Protein AF-A0A812NT35-F1 (afdb_monomer)

Sequence (828 aa):
MAGSGSASKRADSCLEGASRMCSRHMHGGRFLDLQAGASSSNASVQIDPDKGWINVEGYWIKARGMFWAGPQKIEVEGAHRDFVITNSVRRNLQNISRMLSGGRFPILLEGPTSAGKTSLVKFLAQLTGHEFVRINNHEHTDLQEYVGQYVCDPETGQLVFQEGVLVRAARAGHWVVLDELNLAPSEVLEALNRLLDDNRELYIPDTGATVKPHEEFMVFATQNPAGANYGGRKLLSRAFRNRFTEVFVSELPMEELAVVLHKRCQVPPSYVKVMLAVYQDLQSHRNQSAVFLGKQSFMTVRDLLRWGHRKPSSYLELATEGFTLLAERLRKEEEREVVRKSLEKRCTGVKDLHLDYSKDEVVCTARERVAQKLKAGLQAPGGVGQVVWTPAFCRMVALIGRCIRSGEPALLVGETGGGKTMACQLLSWALVEEDVLDRRLRTLNCHQQTETSDFIGSLRPVRGRDTTFKSICAAACKMQEMLAKFRASRVADSECPEFSKLQGEVRLAAAGKGNPKNLGQALRAAIAGNILGEGDEAEVKRRRREAGTAKGPDALLPMALHLVSLCGDYDRIFEWADGALVEAMRAGGAFLVDEISLAEDSVLERLNSVLEPEHSLLLAEKPLTGADLEVVKARPSFRLFATMNPGGDFGKRELSPALRNRFTEIWVEPIDFSTKEAEDLVATQLSWPLLARPMLDCVSWFNQRVLHPLSIREVLAWAAFVQSTAPAKTVKLPESSFERAVEMYMHGGCMTLVDSLGLGNQLVDTECVALYQKSADETCSMNSGGLSVAQRAILWNLLGQLDRSGLFKDSLQLSCQAISDAVLFGAI

Structure (mmCIF, N/CA/C/O backbone):
data_AF-A0A812NT35-F1
#
_entry.id   AF-A0A812NT35-F1
#
loop_
_atom_site.group_PDB
_atom_site.id
_atom_site.type_symbol
_atom_site.label_atom_id
_atom_site.label_alt_id
_atom_site.label_comp_id
_atom_site.label_asym_id
_atom_site.label_entity_id
_atom_site.label_seq_id
_atom_site.pdbx_PDB_ins_code
_atom_site.Cartn_x
_atom_site.Cartn_y
_atom_site.Cartn_z
_atom_site.occupancy
_atom_site.B_iso_or_equiv
_atom_site.auth_seq_id
_atom_site.auth_comp_id
_atom_site.auth_asym_id
_atom_site.auth_atom_id
_atom_site.pdbx_PDB_model_num
ATOM 1 N N . MET A 1 1 ? -58.257 -21.561 -23.745 1.00 32.00 1 MET A N 1
ATOM 2 C CA . MET A 1 1 ? -57.899 -22.733 -22.919 1.00 32.00 1 MET A CA 1
ATOM 3 C C . MET A 1 1 ? -56.392 -22.714 -22.733 1.00 32.00 1 MET A C 1
ATOM 5 O O . MET A 1 1 ? -55.739 -22.649 -23.758 1.00 32.00 1 MET A O 1
ATOM 9 N N . ALA A 1 2 ? -55.924 -22.681 -21.471 1.00 29.52 2 ALA A N 1
ATOM 10 C CA . ALA A 1 2 ? -54.551 -22.861 -20.941 1.00 29.52 2 ALA A CA 1
ATOM 11 C C . ALA A 1 2 ? -53.370 -22.256 -21.744 1.00 29.52 2 ALA A C 1
ATOM 13 O O . ALA A 1 2 ? -53.186 -22.555 -22.907 1.00 29.52 2 ALA A O 1
ATOM 14 N N . GLY A 1 3 ? -52.447 -21.460 -21.219 1.00 25.16 3 GLY A N 1
ATOM 15 C CA . GLY A 1 3 ? -52.034 -21.126 -19.865 1.00 25.16 3 GLY A CA 1
ATOM 16 C C . GLY A 1 3 ? -50.655 -20.452 -19.993 1.00 25.16 3 GLY A C 1
ATOM 17 O O . GLY A 1 3 ? -49.854 -20.809 -20.849 1.00 25.16 3 GLY A O 1
ATOM 18 N N . SER A 1 4 ? -50.454 -19.423 -19.183 1.00 25.16 4 SER A N 1
ATOM 19 C CA . SER A 1 4 ? -49.318 -18.503 -19.034 1.00 25.16 4 SER A CA 1
ATOM 20 C C . SER A 1 4 ? -47.913 -19.113 -18.872 1.00 25.16 4 SER A C 1
ATOM 22 O O . SER A 1 4 ? -47.788 -20.183 -18.285 1.00 25.16 4 SER A O 1
ATOM 24 N N . GLY A 1 5 ? -46.865 -18.314 -19.149 1.00 25.45 5 GLY A N 1
ATOM 25 C CA . GLY A 1 5 ? -45.732 -18.213 -18.204 1.00 25.45 5 GLY A CA 1
ATOM 26 C C . GLY A 1 5 ? -44.302 -18.115 -18.760 1.00 25.45 5 GLY A C 1
ATOM 27 O O . GLY A 1 5 ? -43.626 -19.122 -18.891 1.00 25.45 5 GLY A O 1
ATOM 28 N N . SER A 1 6 ? -43.848 -16.878 -18.995 1.00 25.77 6 SER A N 1
ATOM 29 C CA . SER A 1 6 ? -42.498 -16.308 -18.764 1.00 25.77 6 SER A CA 1
ATOM 30 C C . SER A 1 6 ? -41.236 -17.195 -18.809 1.00 25.77 6 SER A C 1
ATOM 32 O O . SER A 1 6 ? -40.975 -17.990 -17.906 1.00 25.77 6 SER A O 1
ATOM 34 N N . ALA A 1 7 ? -40.347 -16.879 -19.756 1.00 24.95 7 ALA A N 1
ATOM 35 C CA . ALA A 1 7 ? -38.943 -17.275 -19.754 1.00 24.95 7 ALA A CA 1
ATOM 36 C C . ALA A 1 7 ? -38.103 -16.304 -18.899 1.00 24.95 7 ALA A C 1
ATOM 38 O O . ALA A 1 7 ? -38.018 -15.114 -19.192 1.00 24.95 7 ALA A O 1
ATOM 39 N N . SER A 1 8 ? -37.481 -16.819 -17.840 1.00 25.75 8 SER A N 1
ATOM 40 C CA . SER A 1 8 ? -36.360 -16.210 -17.114 1.00 25.75 8 SER A CA 1
ATOM 41 C C . SER A 1 8 ? -35.700 -17.303 -16.267 1.00 25.75 8 SER A C 1
ATOM 43 O O . SER A 1 8 ? -36.410 -18.085 -15.638 1.00 25.75 8 SER A O 1
ATOM 45 N N . LYS A 1 9 ? -34.359 -17.312 -16.237 1.00 25.33 9 LYS A N 1
ATOM 46 C CA . LYS A 1 9 ? -33.428 -18.239 -15.550 1.00 25.33 9 LYS A CA 1
ATOM 47 C C . LYS A 1 9 ? -32.960 -19.456 -16.359 1.00 25.33 9 LYS A C 1
ATOM 49 O O . LYS A 1 9 ? -33.603 -20.498 -16.366 1.00 25.33 9 LYS A O 1
ATOM 54 N N . ARG A 1 10 ? -31.757 -19.338 -16.935 1.00 25.53 10 ARG A N 1
ATOM 55 C CA . ARG A 1 10 ? -30.768 -20.424 -17.093 1.00 25.53 10 ARG A CA 1
ATOM 56 C C . ARG A 1 10 ? -29.393 -19.815 -17.395 1.00 25.53 10 ARG A C 1
ATOM 58 O O . ARG A 1 10 ? -29.032 -19.615 -18.545 1.00 25.53 10 ARG A O 1
ATOM 65 N N . ALA A 1 11 ? -28.659 -19.500 -16.337 1.00 27.08 11 ALA A N 1
ATOM 66 C CA . ALA A 1 11 ? -27.224 -19.242 -16.361 1.00 27.08 11 ALA A CA 1
ATOM 67 C C . ALA A 1 11 ? -26.697 -19.579 -14.962 1.00 27.08 11 ALA A C 1
ATOM 69 O O . ALA A 1 11 ? -26.529 -18.681 -14.160 1.00 27.08 11 ALA A O 1
ATOM 70 N N . ASP A 1 12 ? -26.605 -20.876 -14.653 1.00 26.83 12 ASP A N 1
ATOM 71 C CA . ASP A 1 12 ? -25.916 -21.435 -13.476 1.00 26.83 12 ASP A CA 1
ATOM 72 C C . ASP A 1 12 ? -25.911 -22.972 -13.597 1.00 26.83 12 ASP A C 1
ATOM 74 O O . ASP A 1 12 ? -26.725 -23.660 -12.988 1.00 26.83 12 ASP A O 1
ATOM 78 N N . SER A 1 13 ? -25.052 -23.524 -14.464 1.00 26.28 13 SER A N 1
ATOM 79 C CA . SER A 1 13 ? -24.707 -24.962 -14.463 1.00 26.28 13 SER A CA 1
ATOM 80 C C . SER A 1 13 ? -23.509 -25.283 -15.378 1.00 26.28 13 SER A C 1
ATOM 82 O O . SER A 1 13 ? -23.640 -26.064 -16.319 1.00 26.28 13 SER A O 1
ATOM 84 N N . CYS A 1 14 ? -22.335 -24.683 -15.142 1.00 25.27 14 CYS A N 1
ATOM 85 C CA . CYS A 1 14 ? -21.104 -25.017 -15.889 1.00 25.27 14 CYS A CA 1
ATOM 86 C C . CYS A 1 14 ? -19.833 -25.139 -15.019 1.00 25.27 14 CYS A C 1
ATOM 88 O O . CYS A 1 14 ? -18.732 -25.028 -15.548 1.00 25.27 14 CYS A O 1
ATOM 90 N N . LEU A 1 15 ? -19.946 -25.404 -13.708 1.00 28.05 15 LEU A N 1
ATOM 91 C CA . LEU A 1 15 ? -18.778 -25.501 -12.805 1.00 28.05 15 LEU A CA 1
ATOM 92 C C . LEU A 1 15 ? -18.552 -26.864 -12.116 1.00 28.05 15 LEU A C 1
ATOM 94 O O . LEU A 1 15 ? -17.574 -27.005 -11.392 1.00 28.05 15 LEU A O 1
ATOM 98 N N . GLU A 1 16 ? -19.345 -27.907 -12.388 1.00 26.95 16 GLU A N 1
ATOM 99 C CA . GLU A 1 16 ? -19.186 -29.219 -11.713 1.00 26.95 16 GLU A CA 1
ATOM 100 C C . GLU A 1 16 ? -18.587 -30.352 -12.578 1.00 26.95 16 GLU A C 1
ATOM 102 O O . GLU A 1 16 ? -18.470 -31.491 -12.131 1.00 26.95 16 GLU A O 1
ATOM 107 N N . GLY A 1 17 ? -18.133 -30.070 -13.805 1.00 23.83 17 GLY A N 1
ATOM 108 C CA . GLY A 1 17 ? -17.668 -31.112 -14.739 1.00 23.83 17 GLY A CA 1
ATOM 109 C C . GLY A 1 17 ? -16.175 -31.480 -14.704 1.00 23.83 17 GLY A C 1
ATOM 110 O O . GLY A 1 17 ? -15.805 -32.534 -15.214 1.00 23.83 17 GLY A O 1
ATOM 111 N N . ALA A 1 18 ? -15.295 -30.657 -14.123 1.00 25.97 18 ALA A N 1
ATOM 112 C CA . ALA A 1 18 ? -13.845 -30.780 -14.358 1.00 25.97 18 ALA A CA 1
ATOM 113 C C . ALA A 1 18 ? -13.063 -31.620 -13.320 1.00 25.97 18 ALA A C 1
ATOM 115 O O . ALA A 1 18 ? -11.880 -31.887 -13.509 1.00 25.97 18 ALA A O 1
ATOM 116 N N . SER A 1 19 ? -13.695 -32.079 -12.232 1.00 27.17 19 SER A N 1
ATOM 117 C CA . SER A 1 19 ? -12.987 -32.715 -11.101 1.00 27.17 19 SER A CA 1
ATOM 118 C C . SER A 1 19 ? -12.838 -34.250 -11.195 1.00 27.17 19 SER A C 1
ATOM 120 O O . SER A 1 19 ? -12.235 -34.867 -10.322 1.00 27.17 19 SER A O 1
ATOM 122 N N . ARG A 1 20 ? -13.349 -34.915 -12.247 1.00 25.88 20 ARG A N 1
ATOM 123 C CA . ARG A 1 20 ? -13.438 -36.397 -12.290 1.00 25.88 20 ARG A CA 1
ATOM 124 C C . ARG A 1 20 ? -12.611 -37.136 -13.353 1.00 25.88 20 ARG A C 1
ATOM 126 O O . ARG A 1 20 ? -12.768 -38.348 -13.462 1.00 25.88 20 ARG A O 1
ATOM 133 N N . MET A 1 21 ? -11.702 -36.489 -14.091 1.00 24.30 21 MET A N 1
ATOM 134 C CA . MET A 1 21 ? -10.967 -37.168 -15.185 1.00 24.30 21 MET A CA 1
ATOM 135 C C . MET A 1 21 ? -9.447 -37.366 -15.024 1.00 24.30 21 MET A C 1
ATOM 137 O O . MET A 1 21 ? -8.851 -38.023 -15.870 1.00 24.30 21 MET A O 1
ATOM 141 N N . CYS A 1 22 ? -8.811 -36.943 -13.927 1.00 25.80 22 CYS A N 1
ATOM 142 C CA . CYS A 1 22 ? -7.351 -37.088 -13.747 1.00 25.80 22 CYS A CA 1
ATOM 143 C C . CYS A 1 22 ? -6.932 -38.155 -12.712 1.00 25.80 22 CYS A C 1
ATOM 145 O O . CYS A 1 22 ? -6.065 -37.895 -11.884 1.00 25.80 22 CYS A O 1
ATOM 147 N N . SER A 1 23 ? -7.522 -39.361 -12.726 1.00 26.95 23 SER A N 1
ATOM 148 C CA . SER A 1 23 ? -7.117 -40.446 -11.799 1.00 26.95 23 SER A CA 1
ATOM 149 C C . SER A 1 23 ? -6.755 -41.788 -12.451 1.00 26.95 23 SER A C 1
ATOM 151 O O . SER A 1 23 ? -6.719 -42.814 -11.769 1.00 26.95 23 SER A O 1
ATOM 153 N N . ARG A 1 24 ? -6.488 -41.838 -13.760 1.00 26.83 24 ARG A N 1
ATOM 154 C CA . ARG A 1 24 ? -6.056 -43.080 -14.416 1.00 26.83 24 ARG A CA 1
ATOM 155 C C . ARG A 1 24 ? -4.957 -42.802 -15.429 1.00 26.83 24 ARG A C 1
ATOM 157 O O . ARG A 1 24 ? -5.266 -42.429 -16.546 1.00 26.83 24 ARG A O 1
ATOM 164 N N . HIS A 1 25 ? -3.722 -43.068 -15.005 1.00 26.50 25 HIS A N 1
ATOM 165 C CA . HIS A 1 25 ? -2.532 -43.480 -15.773 1.00 26.50 25 HIS A CA 1
ATOM 166 C C . HIS A 1 25 ? -1.295 -42.745 -15.258 1.00 26.50 25 HIS A C 1
ATOM 168 O O . HIS A 1 25 ? -1.057 -41.614 -15.651 1.00 26.50 25 HIS A O 1
ATOM 174 N N . MET A 1 26 ? -0.518 -43.406 -14.395 1.00 26.20 26 MET A N 1
ATOM 175 C CA . MET A 1 26 ? 0.953 -43.382 -14.389 1.00 26.20 26 MET A CA 1
ATOM 176 C C . MET A 1 26 ? 1.442 -44.450 -13.398 1.00 26.20 26 MET A C 1
ATOM 178 O O . MET A 1 26 ? 1.388 -44.274 -12.183 1.00 26.20 26 MET A O 1
ATOM 182 N N . HIS A 1 27 ? 1.897 -45.583 -13.929 1.00 25.98 27 HIS A N 1
ATOM 183 C CA . HIS A 1 27 ? 2.728 -46.551 -13.218 1.00 25.98 27 HIS A CA 1
ATOM 184 C C . HIS A 1 27 ? 4.150 -46.456 -13.775 1.00 25.98 27 HIS A C 1
ATOM 186 O O . HIS A 1 27 ? 4.324 -46.418 -14.989 1.00 25.98 27 HIS A O 1
ATOM 192 N N . GLY A 1 28 ? 5.146 -46.488 -12.883 1.00 26.25 28 GLY A N 1
ATOM 193 C CA . GLY A 1 28 ? 6.526 -46.842 -13.228 1.00 26.25 28 GLY A CA 1
ATOM 194 C C . GLY A 1 28 ? 7.532 -45.690 -13.234 1.00 26.25 28 GLY A C 1
ATOM 195 O O . GLY A 1 28 ? 7.948 -45.226 -14.285 1.00 26.25 28 GLY A O 1
ATOM 196 N N . GLY A 1 29 ? 7.997 -45.290 -12.051 1.00 24.75 29 GLY A N 1
ATOM 197 C CA . GLY A 1 29 ? 9.185 -44.453 -11.870 1.00 24.75 29 GLY A CA 1
ATOM 198 C C . GLY A 1 29 ? 9.347 -44.135 -10.390 1.00 24.75 29 GLY A C 1
ATOM 199 O O . GLY A 1 29 ? 8.439 -43.558 -9.806 1.00 24.75 29 GLY A O 1
ATOM 200 N N . ARG A 1 30 ? 10.439 -44.591 -9.760 1.00 27.64 30 ARG A N 1
ATOM 201 C CA . ARG A 1 30 ? 10.668 -44.511 -8.304 1.00 27.64 30 ARG A CA 1
ATOM 202 C C . ARG A 1 30 ? 10.501 -43.071 -7.798 1.00 27.64 30 ARG A C 1
ATOM 204 O O . ARG A 1 30 ? 11.390 -42.241 -7.964 1.00 27.64 30 ARG A O 1
ATOM 211 N N . PHE A 1 31 ? 9.346 -42.803 -7.193 1.00 26.86 31 PHE A N 1
ATOM 212 C CA . PHE A 1 31 ? 9.047 -41.590 -6.450 1.00 26.86 31 PHE A CA 1
ATOM 213 C C . PHE A 1 31 ? 9.839 -41.621 -5.140 1.00 26.86 31 PHE A C 1
ATOM 215 O O . PHE A 1 31 ? 9.806 -42.607 -4.409 1.00 26.86 31 PHE A O 1
ATOM 222 N N . LEU A 1 32 ? 10.541 -40.531 -4.834 1.00 28.77 32 LEU A N 1
ATOM 223 C CA . LEU A 1 32 ? 10.778 -40.164 -3.444 1.00 28.77 32 LEU A CA 1
ATOM 224 C C . LEU A 1 32 ? 9.395 -39.871 -2.868 1.00 28.77 32 LEU A C 1
ATOM 226 O O . LEU A 1 32 ? 8.778 -38.869 -3.236 1.00 28.77 32 LEU A O 1
ATOM 230 N N . ASP A 1 33 ? 8.892 -40.795 -2.057 1.00 27.45 33 ASP A N 1
ATOM 231 C CA . ASP A 1 33 ? 7.640 -40.637 -1.339 1.00 27.45 33 ASP A CA 1
ATOM 232 C C . ASP A 1 33 ? 7.702 -39.339 -0.528 1.00 27.45 33 ASP A C 1
ATOM 234 O O . ASP A 1 33 ? 8.331 -39.259 0.528 1.00 27.45 33 ASP A O 1
ATOM 238 N N . LEU A 1 34 ? 6.995 -38.313 -1.002 1.00 33.59 34 LEU A N 1
ATOM 239 C CA . LEU A 1 34 ? 6.392 -37.323 -0.124 1.00 33.59 34 LEU A CA 1
ATOM 240 C C . LEU A 1 34 ? 5.359 -38.089 0.711 1.00 33.59 34 LEU A C 1
ATOM 242 O O . LEU A 1 34 ? 4.162 -38.039 0.432 1.00 33.59 34 LEU A O 1
ATOM 246 N N . GLN A 1 35 ? 5.821 -38.837 1.719 1.00 27.97 35 GLN A N 1
ATOM 247 C CA . GLN A 1 35 ? 4.976 -39.239 2.831 1.00 27.97 35 GLN A CA 1
ATOM 248 C C . GLN A 1 35 ? 4.577 -37.945 3.535 1.00 27.97 35 GLN A C 1
ATOM 250 O O . GLN A 1 35 ? 5.204 -37.495 4.492 1.00 27.97 35 GLN A O 1
ATOM 255 N N . ALA A 1 36 ? 3.523 -37.313 3.022 1.00 32.75 36 ALA A N 1
ATOM 256 C CA . ALA A 1 36 ? 2.672 -36.471 3.825 1.00 32.75 36 ALA A CA 1
ATOM 257 C C . ALA A 1 36 ? 2.190 -37.373 4.962 1.00 32.75 36 ALA A C 1
ATOM 259 O O . ALA A 1 36 ? 1.258 -38.158 4.789 1.00 32.75 36 ALA A O 1
ATOM 260 N N . GLY A 1 37 ? 2.898 -37.337 6.095 1.00 29.52 37 GLY A N 1
ATOM 261 C CA . GLY A 1 37 ? 2.442 -37.982 7.315 1.00 29.52 37 GLY A CA 1
ATOM 262 C C . GLY A 1 37 ? 0.977 -37.615 7.501 1.00 29.52 37 GLY A C 1
ATOM 263 O O . GLY A 1 37 ? 0.619 -36.451 7.291 1.00 29.52 37 GLY A O 1
ATOM 264 N N . ALA A 1 38 ? 0.158 -38.623 7.808 1.00 29.88 38 ALA A N 1
ATOM 265 C CA . ALA A 1 38 ? -1.286 -38.549 7.999 1.00 29.88 38 ALA A CA 1
ATOM 266 C C . ALA A 1 38 ? -1.648 -37.576 9.135 1.00 29.88 38 ALA A C 1
ATOM 268 O O . ALA A 1 38 ? -2.059 -37.955 10.225 1.00 29.88 38 ALA A O 1
ATOM 269 N N . SER A 1 39 ? -1.436 -36.294 8.881 1.00 39.97 39 SER A N 1
ATOM 270 C CA . SER A 1 39 ? -1.741 -35.178 9.745 1.00 39.97 39 SER A CA 1
ATOM 271 C C . SER A 1 39 ? -2.973 -34.525 9.148 1.00 39.97 39 SER A C 1
ATOM 273 O O . SER A 1 39 ? -2.992 -34.154 7.971 1.00 39.97 39 SER A O 1
ATOM 275 N N . SER A 1 40 ? -4.039 -34.451 9.939 1.00 48.69 40 SER A N 1
ATOM 276 C CA . SER A 1 40 ? -5.262 -33.759 9.551 1.00 48.69 40 SER A CA 1
ATOM 277 C C . SER A 1 40 ? -4.911 -32.367 9.020 1.00 48.69 40 SER A C 1
ATOM 279 O O . SER A 1 40 ? -4.089 -31.653 9.599 1.00 48.69 40 SER A O 1
ATOM 281 N N . SER A 1 41 ? -5.521 -31.960 7.905 1.00 55.38 41 SER A N 1
ATOM 282 C CA . SER A 1 41 ? -5.380 -30.590 7.388 1.00 55.38 41 SER A CA 1
ATOM 283 C C . SER A 1 41 ? -5.970 -29.540 8.328 1.00 55.38 41 SER A C 1
ATOM 285 O O . SER A 1 41 ? -5.667 -28.359 8.181 1.00 55.38 41 SER A O 1
ATOM 287 N N . ASN A 1 42 ? -6.799 -29.987 9.270 1.00 60.88 42 ASN A N 1
ATOM 288 C CA . ASN A 1 42 ? -7.508 -29.162 10.228 1.00 60.88 42 ASN A CA 1
ATOM 289 C C . ASN A 1 42 ? -6.856 -29.314 11.605 1.00 60.88 42 ASN A C 1
ATOM 291 O O . ASN A 1 42 ? -6.262 -30.356 11.916 1.00 60.88 42 ASN A O 1
ATOM 295 N N . ALA A 1 43 ? -6.986 -28.269 12.419 1.00 60.47 43 ALA A N 1
ATOM 296 C CA . ALA A 1 43 ? -6.618 -28.327 13.824 1.00 60.47 43 ALA A CA 1
ATOM 297 C C . ALA A 1 43 ? -7.538 -29.342 14.496 1.00 60.47 43 ALA A C 1
ATOM 299 O O . ALA A 1 43 ? -8.705 -29.475 14.116 1.00 60.47 43 ALA A O 1
ATOM 300 N N . SER A 1 44 ? -7.026 -30.054 15.493 1.00 67.88 44 SER A N 1
ATOM 301 C CA . SER A 1 44 ? -7.907 -30.812 16.375 1.00 67.88 44 SER A CA 1
ATOM 302 C C . SER A 1 44 ? -8.701 -29.816 17.221 1.00 67.88 44 SER A C 1
ATOM 304 O O . SER A 1 44 ? -8.171 -29.197 18.142 1.00 67.88 44 SER A O 1
ATOM 306 N N . VAL A 1 45 ? -9.962 -29.609 16.831 1.00 66.75 45 VAL A N 1
ATOM 307 C CA . VAL A 1 45 ? -10.901 -28.714 17.509 1.00 66.75 45 VAL A CA 1
ATOM 308 C C . VAL A 1 45 ? -12.070 -29.535 18.029 1.00 66.75 45 VAL A C 1
ATOM 310 O O . VAL A 1 45 ? -12.736 -30.223 17.256 1.00 66.75 45 VAL A O 1
ATOM 313 N N . GLN A 1 46 ? -12.323 -29.466 19.334 1.00 68.88 46 GLN A N 1
ATOM 314 C CA . GLN A 1 46 ? -13.529 -30.027 19.948 1.00 68.88 46 GLN A CA 1
ATOM 315 C C . GLN A 1 46 ? -14.258 -28.913 20.688 1.00 68.88 46 GLN A C 1
ATOM 317 O O . GLN A 1 46 ? -13.662 -28.218 21.505 1.00 68.88 46 GLN A O 1
ATOM 322 N N . ILE A 1 47 ? -15.539 -28.724 20.386 1.00 70.12 47 ILE A N 1
ATOM 323 C CA . ILE A 1 47 ? -16.379 -27.737 21.067 1.00 70.12 47 ILE A CA 1
ATOM 324 C C . ILE A 1 47 ? -17.139 -28.479 22.162 1.00 70.12 47 ILE A C 1
ATOM 326 O O . ILE A 1 47 ? -17.807 -29.467 21.862 1.00 70.12 47 ILE A O 1
ATOM 330 N N . ASP A 1 48 ? -17.034 -28.017 23.408 1.00 66.25 48 ASP A N 1
ATOM 331 C CA . ASP A 1 48 ? -17.915 -28.465 24.487 1.00 66.25 48 ASP A CA 1
ATOM 332 C C . ASP A 1 48 ? -19.245 -27.692 24.369 1.00 66.25 48 ASP A C 1
ATOM 334 O O . ASP A 1 48 ? -19.259 -26.477 24.615 1.00 66.25 48 ASP A O 1
ATOM 338 N N . PRO A 1 49 ? -20.347 -28.352 23.958 1.00 56.31 49 PRO A N 1
ATOM 339 C CA . PRO A 1 49 ? -21.626 -27.689 23.718 1.00 56.31 49 PRO A CA 1
ATOM 340 C C . PRO A 1 49 ? -22.277 -27.148 24.999 1.00 56.31 49 PRO A C 1
ATOM 342 O O . PRO A 1 49 ? -23.079 -26.220 24.911 1.00 56.31 49 PRO A O 1
ATOM 345 N N . ASP A 1 50 ? -21.907 -27.664 26.175 1.00 57.72 50 ASP A N 1
ATOM 346 C CA . ASP A 1 50 ? -22.587 -27.364 27.438 1.00 57.72 50 ASP A CA 1
ATOM 347 C C . ASP A 1 50 ? -21.824 -26.348 28.303 1.00 57.72 50 ASP A C 1
ATOM 349 O O . ASP A 1 50 ? -22.396 -25.763 29.225 1.00 57.72 50 ASP A O 1
ATOM 353 N N . LYS A 1 51 ? -20.529 -26.119 28.032 1.00 62.53 51 LYS A N 1
ATOM 354 C CA . LYS A 1 51 ? -19.665 -25.309 28.915 1.00 62.53 51 LYS A CA 1
ATOM 355 C C . LYS A 1 51 ? -18.980 -24.111 28.260 1.00 62.53 51 LYS A C 1
ATOM 357 O O . LYS A 1 51 ? -18.311 -23.360 28.968 1.00 62.53 51 LYS A O 1
ATOM 362 N N . GLY A 1 52 ? -19.129 -23.902 26.951 1.00 73.06 52 GLY A N 1
ATOM 363 C CA . GLY A 1 52 ? -18.507 -22.760 26.268 1.00 73.06 52 GLY A CA 1
ATOM 364 C C . GLY A 1 52 ? -16.975 -22.815 26.288 1.00 73.06 52 GLY A C 1
ATOM 365 O O . GLY A 1 52 ? -16.322 -21.783 26.415 1.00 73.06 52 GLY A O 1
ATOM 366 N N . TRP A 1 53 ? -16.398 -24.016 26.192 1.00 81.62 53 TRP A N 1
ATOM 367 C CA . TRP A 1 53 ? -14.957 -24.229 26.033 1.00 81.62 53 TRP A CA 1
ATOM 368 C C . TRP A 1 53 ? -14.674 -24.861 24.679 1.00 81.62 53 TRP A C 1
ATOM 370 O O . TRP A 1 53 ? -15.452 -25.667 24.169 1.00 81.62 53 TRP A O 1
ATOM 380 N N . ILE A 1 54 ? -13.533 -24.503 24.107 1.00 83.81 54 ILE A N 1
ATOM 381 C CA . ILE A 1 54 ? -13.058 -25.020 22.832 1.00 83.81 54 ILE A CA 1
ATOM 382 C C . ILE A 1 54 ? -11.694 -25.644 23.085 1.00 83.81 54 ILE A C 1
ATOM 384 O O . ILE A 1 54 ? -10.752 -24.975 23.509 1.00 83.81 54 ILE A O 1
ATOM 388 N N . ASN A 1 55 ? -11.599 -26.948 22.860 1.00 83.88 55 ASN A N 1
ATOM 389 C CA . ASN A 1 55 ? -10.335 -27.656 22.860 1.00 83.88 55 ASN A CA 1
ATOM 390 C C . ASN A 1 55 ? -9.615 -27.347 21.551 1.00 83.88 55 ASN A C 1
ATOM 392 O O . ASN A 1 55 ? -10.151 -27.643 20.485 1.00 83.88 55 ASN A O 1
ATOM 396 N N . VAL A 1 56 ? -8.422 -26.766 21.631 1.00 85.06 56 VAL A N 1
ATOM 397 C CA . VAL A 1 56 ? -7.534 -26.547 20.490 1.00 85.06 56 VAL A CA 1
ATOM 398 C C . VAL A 1 56 ? -6.257 -27.332 20.744 1.00 85.06 56 VAL A C 1
ATOM 400 O O . VAL A 1 56 ? -5.513 -27.043 21.681 1.00 85.06 56 VAL A O 1
ATOM 403 N N . GLU A 1 57 ? -6.003 -28.343 19.913 1.00 85.88 57 GLU A N 1
ATOM 404 C CA . GLU A 1 57 ? -4.783 -29.154 19.970 1.00 85.88 57 GLU A CA 1
ATOM 405 C C . GLU A 1 57 ? -4.488 -29.767 21.354 1.00 85.88 57 GLU A C 1
ATOM 407 O O . GLU A 1 57 ? -3.341 -29.829 21.798 1.00 85.88 57 GLU A O 1
ATOM 412 N N . GLY A 1 58 ? -5.537 -30.234 22.039 1.00 83.50 58 GLY A N 1
ATOM 413 C CA . GLY A 1 58 ? -5.449 -30.916 23.333 1.00 83.50 58 GLY A CA 1
ATOM 414 C C . GLY A 1 58 ? -5.641 -30.011 24.553 1.00 83.50 58 GLY A C 1
ATOM 415 O O . GLY A 1 58 ? -5.704 -30.523 25.669 1.00 83.50 58 GLY A O 1
ATOM 416 N N . TYR A 1 59 ? -5.796 -28.698 24.366 1.00 88.31 59 TYR A N 1
ATOM 417 C CA . TYR A 1 59 ? -5.893 -27.717 25.449 1.00 88.31 59 TYR A CA 1
ATOM 418 C C . TYR A 1 59 ? -7.215 -26.944 25.405 1.00 88.31 59 TYR A C 1
ATOM 420 O O . TYR A 1 59 ? -7.624 -26.469 24.348 1.00 88.31 59 TYR A O 1
ATOM 428 N N . TRP A 1 60 ? -7.893 -26.822 26.549 1.00 86.44 60 TRP A N 1
ATOM 429 C CA . TRP A 1 60 ? -9.207 -26.184 26.652 1.00 86.44 60 TRP A CA 1
ATOM 430 C C . TRP A 1 60 ? -9.087 -24.678 26.866 1.00 86.44 60 TRP A C 1
ATOM 432 O O . TRP A 1 60 ? -8.623 -24.219 27.907 1.00 86.44 60 TRP A O 1
ATOM 442 N N . ILE A 1 61 ? -9.580 -23.911 25.899 1.00 87.12 61 ILE A N 1
ATOM 443 C CA . ILE A 1 61 ? -9.641 -22.453 25.949 1.00 87.12 61 ILE A CA 1
ATOM 444 C C . ILE A 1 61 ? -11.102 -22.050 26.133 1.00 87.12 61 ILE A C 1
ATOM 446 O O . ILE A 1 61 ? -11.991 -22.584 25.468 1.00 87.12 61 ILE A O 1
ATOM 450 N N . LYS A 1 62 ? -11.370 -21.109 27.039 1.00 83.31 62 LYS A N 1
ATOM 451 C CA . LYS A 1 62 ? -12.719 -20.561 27.213 1.00 83.31 62 LYS A CA 1
ATOM 452 C C . LYS A 1 62 ? -13.127 -19.852 25.919 1.00 83.31 62 LYS A C 1
ATOM 454 O O . LYS A 1 62 ? -12.379 -19.003 25.452 1.00 83.31 62 LYS A O 1
ATOM 459 N N . ALA A 1 63 ? -14.267 -20.206 25.339 1.00 77.25 63 ALA A N 1
ATOM 460 C CA . ALA A 1 63 ? -14.822 -19.522 24.176 1.00 77.25 63 ALA A CA 1
ATOM 461 C C . ALA A 1 63 ? -15.453 -18.190 24.592 1.00 77.25 63 ALA A C 1
ATOM 463 O O . ALA A 1 63 ? -15.952 -18.074 25.716 1.00 77.25 63 ALA A O 1
ATOM 464 N N . ARG A 1 64 ? -15.501 -17.212 23.679 1.00 71.94 64 ARG A N 1
ATOM 465 C CA . ARG A 1 64 ? -16.265 -15.982 23.922 1.00 71.94 64 ARG A CA 1
ATOM 466 C C . ARG A 1 64 ? -17.745 -16.339 24.074 1.00 71.94 64 ARG A C 1
ATOM 468 O O . ARG A 1 64 ? -18.326 -17.010 23.221 1.00 71.94 64 ARG A O 1
ATOM 475 N N . GLY A 1 65 ? -18.331 -15.945 25.202 1.00 57.78 65 GLY A N 1
ATOM 476 C CA . GLY A 1 65 ? -19.616 -16.467 25.657 1.00 57.78 65 GLY A CA 1
ATOM 477 C C . GLY A 1 65 ? -20.788 -16.239 24.695 1.00 57.78 65 GLY A C 1
ATOM 478 O O . GLY A 1 65 ? -21.049 -15.123 24.256 1.00 57.78 65 GLY A O 1
ATOM 479 N N . MET A 1 66 ? -21.603 -17.287 24.538 1.00 45.44 66 MET A N 1
ATOM 480 C CA . MET A 1 66 ? -22.967 -17.295 23.977 1.00 45.44 66 MET A CA 1
ATOM 481 C C . MET A 1 66 ? -23.973 -16.421 24.771 1.00 45.44 66 MET A C 1
ATOM 483 O O . MET A 1 66 ? -25.161 -16.407 24.463 1.00 45.44 66 MET A O 1
ATOM 487 N N . PHE A 1 67 ? -23.509 -15.717 25.814 1.00 41.31 67 PHE A N 1
ATOM 488 C CA . PHE A 1 67 ? -24.321 -15.077 26.856 1.00 41.31 67 PHE A CA 1
ATOM 489 C C . PHE A 1 67 ? -24.350 -13.537 26.825 1.00 41.31 67 PHE A C 1
ATOM 491 O O . PHE A 1 67 ? -25.219 -12.967 27.476 1.00 41.31 67 PHE A O 1
ATOM 498 N N . TRP A 1 68 ? -23.462 -12.851 26.090 1.00 39.41 68 TRP A N 1
ATOM 499 C CA . TRP A 1 68 ? -23.368 -11.372 26.144 1.00 39.41 68 TRP A CA 1
ATOM 500 C C . TRP A 1 68 ? -23.512 -10.650 24.799 1.00 39.41 68 TRP A C 1
ATOM 502 O O . TRP A 1 68 ? -23.800 -9.459 24.758 1.00 39.41 68 TRP A O 1
ATOM 512 N N . ALA A 1 69 ? -23.420 -11.377 23.694 1.00 38.75 69 ALA A N 1
ATOM 513 C CA . ALA A 1 69 ? -23.897 -10.957 22.387 1.00 38.75 69 ALA A CA 1
ATOM 514 C C . ALA A 1 69 ? -24.490 -12.216 21.757 1.00 38.75 69 ALA A C 1
ATOM 516 O O . ALA A 1 69 ? -23.881 -13.278 21.878 1.00 38.75 69 ALA A O 1
ATOM 517 N N . GLY A 1 70 ? -25.686 -12.144 21.164 1.00 40.69 70 GLY A N 1
ATOM 518 C CA . GLY A 1 70 ? -26.321 -13.304 20.518 1.00 40.69 70 GLY A CA 1
ATOM 519 C C . GLY A 1 70 ? -25.346 -14.066 19.605 1.00 40.69 70 GLY A C 1
ATOM 520 O O . GLY A 1 70 ? -24.330 -13.501 19.208 1.00 40.69 70 GLY A O 1
ATOM 521 N N . PRO A 1 71 ? -25.624 -15.337 19.271 1.00 40.94 71 PRO A N 1
ATOM 522 C CA . PRO A 1 71 ? -24.632 -16.292 18.781 1.00 40.94 71 PRO A CA 1
ATOM 523 C C . PRO A 1 71 ? -23.849 -15.736 17.584 1.00 40.94 71 PRO A C 1
ATOM 525 O O . PRO A 1 71 ? -24.291 -15.838 16.439 1.00 40.94 71 PRO A O 1
ATOM 528 N N . GLN A 1 72 ? -22.664 -15.167 17.829 1.00 48.19 72 GLN A N 1
ATOM 529 C CA . GLN A 1 72 ? -21.660 -15.043 16.786 1.00 48.19 72 GLN A CA 1
ATOM 530 C C . GLN A 1 72 ? -21.279 -16.478 16.459 1.00 48.19 72 GLN A C 1
ATOM 532 O O . GLN A 1 72 ? -20.689 -17.191 17.270 1.00 48.19 72 GLN A O 1
ATOM 537 N N . LYS A 1 73 ? -21.747 -16.944 15.303 1.00 52.22 73 LYS A N 1
ATOM 538 C CA . LYS A 1 73 ? -21.522 -18.304 14.835 1.00 52.22 73 LYS A CA 1
ATOM 539 C C . LYS A 1 73 ? -20.010 -18.534 14.814 1.00 52.22 73 LYS A C 1
ATOM 541 O O . LYS A 1 73 ? -19.303 -17.849 14.082 1.00 52.22 73 LYS A O 1
ATOM 546 N N . ILE A 1 74 ? -19.516 -19.460 15.635 1.00 61.69 74 ILE A N 1
ATOM 547 C CA . ILE A 1 74 ? -18.107 -19.861 15.601 1.00 61.69 74 ILE A CA 1
ATOM 548 C C . ILE A 1 74 ? -17.893 -20.558 14.254 1.00 61.69 74 ILE A C 1
ATOM 550 O O . ILE A 1 74 ? -18.253 -21.721 14.067 1.00 61.69 74 ILE A O 1
ATOM 554 N N . GLU A 1 75 ? -17.365 -19.829 13.276 1.00 61.31 75 GLU A N 1
ATOM 555 C CA . GLU A 1 75 ? -17.103 -20.346 11.934 1.00 61.31 75 GLU A CA 1
ATOM 556 C C . GLU A 1 75 ? -15.741 -21.045 11.892 1.00 61.31 75 GLU A C 1
ATOM 558 O O . GLU A 1 75 ? -14.795 -20.576 11.259 1.00 61.31 75 GLU A O 1
ATOM 563 N N . VAL A 1 76 ? -15.652 -22.206 12.551 1.00 64.25 76 VAL A N 1
ATOM 564 C CA . VAL A 1 76 ? -14.454 -23.068 12.531 1.00 64.25 76 VAL A CA 1
ATOM 565 C C . VAL A 1 76 ? -14.022 -23.361 11.089 1.00 64.25 76 VAL A C 1
ATOM 567 O O . VAL A 1 76 ? -12.846 -23.264 10.747 1.00 64.25 76 VAL A O 1
ATOM 570 N N . GLU A 1 77 ? -14.982 -23.649 10.206 1.00 60.53 77 GLU A N 1
ATOM 571 C CA . GLU A 1 77 ? -14.713 -23.878 8.783 1.00 60.53 77 GLU A CA 1
ATOM 572 C C . GLU A 1 77 ? -14.209 -22.625 8.056 1.00 60.53 77 GLU A C 1
ATOM 574 O O . GLU A 1 77 ? -13.370 -22.745 7.168 1.00 60.53 77 GLU A O 1
ATOM 579 N N . GLY A 1 78 ? -14.686 -21.432 8.426 1.00 62.47 78 GLY A N 1
ATOM 580 C CA . GLY A 1 78 ? -14.223 -20.161 7.863 1.00 62.47 78 GLY A CA 1
ATOM 581 C C . GLY A 1 78 ? -12.768 -19.879 8.234 1.00 62.47 78 GLY A C 1
ATOM 582 O O . GLY A 1 78 ? -11.959 -19.586 7.356 1.00 62.47 78 GLY A O 1
ATOM 583 N N . ALA A 1 79 ? -12.405 -20.089 9.503 1.00 62.03 79 ALA A N 1
ATOM 584 C CA . ALA A 1 79 ? -11.030 -19.943 9.986 1.00 62.03 79 ALA A CA 1
ATOM 585 C C . ALA A 1 79 ? -10.045 -20.876 9.251 1.00 62.03 79 ALA A C 1
ATOM 587 O O . ALA A 1 79 ? -8.912 -20.496 8.955 1.00 62.03 79 ALA A O 1
ATOM 588 N N . HIS A 1 80 ? -10.478 -22.096 8.912 1.00 66.62 80 HIS A N 1
ATOM 589 C CA . HIS A 1 80 ? -9.659 -23.074 8.187 1.00 66.62 80 HIS A CA 1
ATOM 590 C C . HIS A 1 80 ? -9.541 -22.830 6.676 1.00 66.62 80 HIS A C 1
ATOM 592 O O . HIS A 1 80 ? -8.628 -23.381 6.062 1.00 66.62 80 HIS A O 1
ATOM 598 N N . ARG A 1 81 ? -10.418 -22.023 6.058 1.00 66.56 81 ARG A N 1
ATOM 599 C CA . ARG A 1 81 ? -10.316 -21.709 4.617 1.00 66.56 81 ARG A CA 1
ATOM 600 C C . ARG A 1 81 ? -9.068 -20.894 4.299 1.00 66.56 81 ARG A C 1
ATOM 602 O O . ARG A 1 81 ? -8.407 -21.159 3.298 1.00 66.56 81 ARG A O 1
ATOM 609 N N . ASP A 1 82 ? -8.730 -19.954 5.175 1.00 65.25 82 ASP A N 1
ATOM 610 C CA . ASP A 1 82 ? -7.688 -18.960 4.907 1.00 65.25 82 ASP A CA 1
ATOM 611 C C . ASP A 1 82 ? -6.335 -19.303 5.556 1.00 65.25 82 ASP A C 1
ATOM 613 O O . ASP A 1 82 ? -5.315 -18.675 5.252 1.00 65.25 82 ASP A O 1
ATOM 617 N N . PHE A 1 83 ? -6.295 -20.316 6.432 1.00 81.31 83 PHE A N 1
ATOM 618 C CA . PHE A 1 83 ? -5.113 -20.664 7.219 1.00 81.31 83 PHE A CA 1
ATOM 619 C C . PHE A 1 83 ? -4.711 -22.137 7.071 1.00 81.31 83 PHE A C 1
ATOM 621 O O . PHE A 1 83 ? -5.462 -23.058 7.389 1.00 81.31 83 PHE A O 1
ATOM 628 N N . VAL A 1 84 ? -3.475 -22.365 6.615 1.00 83.94 84 VAL A N 1
ATOM 629 C CA . VAL A 1 84 ? -2.927 -23.710 6.399 1.00 83.94 84 VAL A CA 1
ATOM 630 C C . VAL A 1 84 ? -2.170 -24.175 7.636 1.00 83.94 84 VAL A C 1
ATOM 632 O O . VAL A 1 84 ? -1.181 -23.563 8.034 1.00 83.94 84 VAL A O 1
ATOM 635 N N . ILE A 1 85 ? -2.591 -25.306 8.201 1.00 84.50 85 ILE A N 1
ATOM 636 C CA . ILE A 1 85 ? -1.938 -25.898 9.370 1.00 84.50 85 ILE A CA 1
ATOM 637 C C . ILE A 1 85 ? -0.867 -26.888 8.924 1.00 84.50 85 ILE A C 1
ATOM 639 O O . ILE A 1 85 ? -1.147 -27.900 8.276 1.00 84.50 85 ILE A O 1
ATOM 643 N N . THR A 1 86 ? 0.368 -26.584 9.304 1.00 87.69 86 THR A N 1
ATOM 644 C CA . THR A 1 86 ? 1.553 -27.429 9.136 1.00 87.69 86 THR A CA 1
ATOM 645 C C . THR A 1 86 ? 2.016 -27.974 10.491 1.00 87.69 86 THR A C 1
ATOM 647 O O . THR A 1 86 ? 1.473 -27.607 11.534 1.00 87.69 86 THR A O 1
ATOM 650 N N . ASN A 1 87 ? 3.020 -28.854 10.520 1.00 86.62 87 ASN A N 1
ATOM 651 C CA . ASN A 1 87 ? 3.494 -29.447 11.776 1.00 86.62 87 ASN A CA 1
ATOM 652 C C . ASN A 1 87 ? 4.140 -28.414 12.712 1.00 86.62 87 ASN A C 1
ATOM 654 O O . ASN A 1 87 ? 3.929 -28.466 13.924 1.00 86.62 87 ASN A O 1
ATOM 658 N N . SER A 1 88 ? 4.894 -27.452 12.180 1.00 87.88 88 SER A N 1
ATOM 659 C CA . SER A 1 88 ? 5.468 -26.364 12.978 1.00 87.88 88 SER A CA 1
ATOM 660 C C . SER A 1 88 ? 4.391 -25.411 13.486 1.00 87.88 88 SER A C 1
ATOM 662 O O . SER A 1 88 ? 4.389 -25.067 14.666 1.00 87.88 88 SER A O 1
ATOM 664 N N . VAL A 1 89 ? 3.406 -25.077 12.646 1.00 87.88 89 VAL A N 1
ATOM 665 C CA . VAL A 1 89 ? 2.238 -24.287 13.062 1.00 87.88 89 VAL A CA 1
ATOM 666 C C . VAL A 1 89 ? 1.444 -25.006 14.152 1.00 87.88 89 VAL A C 1
ATOM 668 O O . VAL A 1 89 ? 1.098 -24.383 15.150 1.00 87.88 89 VAL A O 1
ATOM 671 N N . ARG A 1 90 ? 1.215 -26.318 14.026 1.00 89.25 90 ARG A N 1
ATOM 672 C CA . ARG A 1 90 ? 0.525 -27.131 15.039 1.00 89.25 90 ARG A CA 1
ATOM 673 C C . ARG A 1 90 ? 1.249 -27.111 16.383 1.00 89.25 90 ARG A C 1
ATOM 675 O O . ARG A 1 90 ? 0.610 -26.903 17.407 1.00 89.25 90 ARG A O 1
ATOM 682 N N . ARG A 1 91 ? 2.577 -27.265 16.390 1.00 90.00 91 ARG A N 1
ATOM 683 C CA . ARG A 1 91 ? 3.386 -27.149 17.618 1.00 90.00 91 ARG A CA 1
ATOM 684 C C . ARG A 1 91 ? 3.251 -25.765 18.256 1.00 90.00 91 ARG A C 1
ATOM 686 O O . ARG A 1 91 ? 3.082 -25.665 19.468 1.00 90.00 91 ARG A O 1
ATOM 693 N N . ASN A 1 92 ? 3.260 -24.703 17.452 1.00 91.50 92 ASN A N 1
ATOM 694 C CA . ASN A 1 92 ? 3.054 -23.345 17.957 1.00 91.50 92 ASN A CA 1
ATOM 695 C C . ASN A 1 92 ? 1.631 -23.145 18.505 1.00 91.50 92 ASN A C 1
ATOM 697 O O . ASN A 1 92 ? 1.477 -22.558 19.573 1.00 91.50 92 ASN A O 1
ATOM 701 N N . LEU A 1 93 ? 0.605 -23.692 17.841 1.00 90.62 93 LEU A N 1
ATOM 702 C CA . LEU A 1 93 ? -0.772 -23.700 18.343 1.00 90.62 93 LEU A CA 1
ATOM 703 C C . LEU A 1 93 ? -0.881 -24.440 19.677 1.00 90.62 93 LEU A C 1
ATOM 705 O O . LEU A 1 93 ? -1.494 -23.912 20.595 1.00 90.62 93 LEU A O 1
ATOM 709 N N . GLN A 1 94 ? -0.250 -25.608 19.821 1.00 90.94 94 GLN A N 1
ATOM 710 C CA . GLN A 1 94 ? -0.204 -26.357 21.083 1.00 90.94 94 GLN A CA 1
ATOM 711 C C . GLN A 1 94 ? 0.449 -25.542 22.203 1.00 90.94 94 GLN A C 1
ATOM 713 O O . GLN A 1 94 ? -0.068 -25.491 23.316 1.00 90.94 94 GLN A O 1
ATOM 718 N N . ASN A 1 95 ? 1.569 -24.874 21.914 1.00 91.62 95 ASN A N 1
ATOM 719 C CA . ASN A 1 95 ? 2.278 -24.046 22.890 1.00 91.62 95 ASN A CA 1
ATOM 720 C C . ASN A 1 95 ? 1.421 -22.865 23.358 1.00 91.62 95 ASN A C 1
ATOM 722 O O . ASN A 1 95 ? 1.262 -22.669 24.561 1.00 91.62 95 ASN A O 1
ATOM 726 N N . ILE A 1 96 ? 0.823 -22.126 22.421 1.00 92.38 96 ILE A N 1
ATOM 727 C CA . ILE A 1 96 ? -0.016 -20.965 22.741 1.00 92.38 96 ILE A CA 1
ATOM 728 C C . ILE A 1 96 ? -1.306 -21.406 23.444 1.00 92.38 96 ILE A C 1
ATOM 730 O O . ILE A 1 96 ? -1.684 -20.816 24.451 1.00 92.38 96 ILE A O 1
ATOM 734 N N . SER A 1 97 ? -1.956 -22.475 22.977 1.00 91.06 97 SER A N 1
ATOM 735 C CA . SER A 1 97 ? -3.200 -22.985 23.579 1.00 91.06 97 SER A CA 1
ATOM 736 C C . SER A 1 97 ? -2.976 -23.480 25.009 1.00 91.06 97 SER A C 1
ATOM 738 O O . SER A 1 97 ? -3.792 -23.225 25.895 1.00 91.06 97 SER A O 1
ATOM 740 N N . ARG A 1 98 ? -1.825 -24.113 25.268 1.00 91.25 98 ARG A N 1
ATOM 741 C CA . ARG A 1 98 ? -1.381 -24.482 26.617 1.00 91.25 98 ARG A CA 1
ATOM 742 C C . ARG A 1 98 ? -1.203 -23.266 27.521 1.00 91.25 98 ARG A C 1
ATOM 744 O O . ARG A 1 98 ? -1.646 -23.300 28.664 1.00 91.25 98 ARG A O 1
ATOM 751 N N . MET A 1 99 ? -0.584 -22.200 27.017 1.00 91.25 99 MET A N 1
ATOM 752 C CA . MET A 1 99 ? -0.396 -20.955 27.770 1.00 91.25 99 MET A CA 1
ATOM 753 C C . MET A 1 99 ? -1.739 -20.291 28.099 1.00 91.25 99 MET A C 1
ATOM 755 O O . MET A 1 99 ? -1.973 -19.937 29.251 1.00 91.25 99 MET A O 1
ATOM 759 N N . LEU A 1 100 ? -2.653 -20.223 27.126 1.00 90.06 100 LEU A N 1
ATOM 760 C CA . LEU A 1 100 ? -4.004 -19.677 27.308 1.00 90.06 100 LEU A CA 1
ATOM 761 C C . LEU A 1 100 ? -4.871 -20.498 28.271 1.00 90.06 100 LEU A C 1
ATOM 763 O O . LEU A 1 100 ? -5.750 -19.947 28.928 1.00 90.06 100 LEU A O 1
ATOM 767 N N . SER A 1 101 ? -4.626 -21.807 28.373 1.00 87.31 101 SER A N 1
ATOM 768 C CA . SER A 1 101 ? -5.316 -22.671 29.341 1.00 87.31 101 SER A CA 1
ATOM 769 C C . SER A 1 101 ? -4.848 -22.428 30.777 1.00 87.31 101 SER A C 1
ATOM 771 O O . SER A 1 101 ? -5.609 -22.639 31.716 1.00 87.31 101 SER A O 1
ATOM 773 N N . GLY A 1 102 ? -3.594 -21.999 30.957 1.00 83.38 102 GLY A N 1
ATOM 774 C CA . GLY A 1 102 ? -3.012 -21.717 32.271 1.00 83.38 102 GLY A CA 1
ATOM 775 C C . GLY A 1 102 ? -3.425 -20.366 32.860 1.00 83.38 102 GLY A C 1
ATOM 776 O O . GLY A 1 102 ? -3.278 -20.157 34.061 1.00 83.38 102 GLY A O 1
ATOM 777 N N . GLY A 1 103 ? -3.940 -19.451 32.039 1.00 82.62 103 GLY A N 1
ATOM 778 C CA . GLY A 1 103 ? -4.368 -18.124 32.464 1.00 82.62 103 GLY A CA 1
ATOM 779 C C . GLY A 1 103 ? -4.307 -17.104 31.331 1.00 82.62 103 GLY A C 1
ATOM 780 O O . GLY A 1 103 ? -4.034 -17.430 30.178 1.00 82.62 103 GLY A O 1
ATOM 781 N N . ARG A 1 104 ? -4.557 -15.838 31.670 1.00 82.94 104 ARG A N 1
ATOM 782 C CA . ARG A 1 104 ? -4.556 -14.717 30.718 1.00 82.94 104 ARG A CA 1
ATOM 783 C C . ARG A 1 104 ? -3.341 -13.824 30.935 1.00 82.94 104 ARG A C 1
ATOM 785 O O . ARG A 1 104 ? -3.469 -12.668 31.327 1.00 82.94 104 ARG A O 1
ATOM 792 N N . PHE A 1 105 ? -2.169 -14.413 30.724 1.00 89.12 105 PHE A N 1
ATOM 793 C CA . PHE A 1 105 ? -0.881 -13.725 30.787 1.00 89.12 105 PHE A CA 1
ATOM 794 C C . PHE A 1 105 ? -0.526 -13.145 29.417 1.00 89.12 105 PHE A C 1
ATOM 796 O O . PHE A 1 105 ? -0.741 -13.842 28.429 1.00 89.12 105 PHE A O 1
ATOM 803 N N . PRO A 1 106 ? 0.045 -11.935 29.316 1.00 93.94 106 PRO A N 1
ATOM 804 C CA . PRO A 1 106 ? 0.467 -11.382 28.032 1.00 93.94 106 PRO A CA 1
ATOM 805 C C . PRO A 1 106 ? 1.444 -12.306 27.287 1.00 93.94 106 PRO A C 1
ATOM 807 O O . PRO A 1 106 ? 2.376 -12.852 27.883 1.00 93.94 106 PRO A O 1
ATOM 810 N N . ILE A 1 107 ? 1.256 -12.477 25.974 1.00 95.38 107 ILE A N 1
ATOM 811 C CA . ILE A 1 107 ? 2.090 -13.366 25.140 1.00 95.38 107 ILE A CA 1
ATOM 812 C C . ILE A 1 107 ? 2.840 -12.545 24.093 1.00 95.38 107 ILE A C 1
ATOM 814 O O . ILE A 1 107 ? 2.219 -11.811 23.328 1.00 95.38 107 ILE A O 1
ATOM 818 N N . LEU A 1 108 ? 4.163 -12.706 24.015 1.00 94.94 108 LEU A N 1
ATOM 819 C CA . LEU A 1 108 ? 5.010 -12.056 23.011 1.00 94.94 108 LEU A CA 1
ATOM 820 C C . LEU A 1 108 ? 5.514 -13.089 22.005 1.00 94.94 108 LEU A C 1
ATOM 822 O O . LEU A 1 108 ? 6.234 -14.012 22.368 1.00 94.94 108 LEU A O 1
ATOM 826 N N . LEU A 1 109 ? 5.152 -12.930 20.734 1.00 95.06 109 LEU A N 1
ATOM 827 C CA . LEU A 1 109 ? 5.623 -13.768 19.641 1.00 95.06 109 LEU A CA 1
ATOM 828 C C . LEU A 1 109 ? 6.776 -13.065 18.922 1.00 95.06 109 LEU A C 1
ATOM 830 O O . LEU A 1 109 ? 6.584 -12.038 18.261 1.00 95.06 109 LEU A O 1
ATOM 834 N N . GLU A 1 110 ? 7.962 -13.656 18.991 1.00 91.88 110 GLU A N 1
ATOM 835 C CA . GLU A 1 110 ? 9.162 -13.152 18.327 1.00 91.88 110 GLU A CA 1
ATOM 836 C C . GLU A 1 110 ? 9.601 -14.096 17.207 1.00 91.88 110 GLU A C 1
ATOM 838 O O . GLU A 1 110 ? 9.599 -15.316 17.354 1.00 91.88 110 GLU A O 1
ATOM 843 N N . GLY A 1 111 ? 9.960 -13.543 16.051 1.00 88.88 111 GLY A N 1
ATOM 844 C CA . GLY A 1 111 ? 10.397 -14.345 14.909 1.00 88.88 111 GLY A CA 1
ATOM 845 C C . GLY A 1 111 ? 10.616 -13.508 13.654 1.00 88.88 111 GLY A C 1
ATOM 846 O O . GLY A 1 111 ? 10.313 -12.318 13.659 1.00 88.88 111 GLY A O 1
ATOM 847 N N . PRO A 1 112 ? 11.095 -14.088 12.551 1.00 81.38 112 PRO A N 1
ATOM 848 C CA . PRO A 1 112 ? 11.362 -13.353 11.319 1.00 81.38 112 PRO A CA 1
ATOM 849 C C . PRO A 1 112 ? 10.080 -12.901 10.605 1.00 81.38 112 PRO A C 1
ATOM 851 O O . PRO A 1 112 ? 8.954 -13.322 10.917 1.00 81.38 112 PRO A O 1
ATOM 854 N N . THR A 1 113 ? 10.243 -12.012 9.626 1.00 77.12 113 THR A N 1
ATOM 855 C CA . THR A 1 113 ? 9.136 -11.532 8.792 1.00 77.12 113 THR A CA 1
ATOM 856 C C . THR A 1 113 ? 8.520 -12.693 8.009 1.00 77.12 113 THR A C 1
ATOM 858 O O . THR A 1 113 ? 9.226 -13.561 7.509 1.00 77.12 113 THR A O 1
ATOM 861 N N . SER A 1 114 ? 7.195 -12.699 7.853 1.00 74.75 114 SER A N 1
ATOM 862 C CA . SER A 1 114 ? 6.446 -13.750 7.136 1.00 74.75 114 SER A CA 1
ATOM 863 C C . SER A 1 114 ? 6.415 -15.133 7.808 1.00 74.75 114 SER A C 1
ATOM 865 O O . SER A 1 114 ? 5.858 -16.058 7.229 1.00 74.75 114 SER A O 1
ATOM 867 N N . ALA A 1 115 ? 6.890 -15.273 9.052 1.00 82.06 115 ALA A N 1
ATOM 868 C CA . ALA A 1 115 ? 6.744 -16.507 9.840 1.00 82.06 115 ALA A CA 1
ATOM 869 C C . ALA A 1 115 ? 5.292 -16.799 10.296 1.00 82.06 115 ALA A C 1
ATOM 871 O O . ALA A 1 115 ? 5.027 -17.800 10.951 1.00 82.06 115 ALA A O 1
ATOM 872 N N . GLY A 1 116 ? 4.338 -15.914 9.980 1.00 83.44 116 GLY A N 1
ATOM 873 C CA . GLY A 1 116 ? 2.917 -16.115 10.279 1.00 83.44 116 GLY A CA 1
ATOM 874 C C . GLY A 1 116 ? 2.486 -15.755 11.705 1.00 83.44 116 GLY A C 1
ATOM 875 O O . GLY A 1 116 ? 1.404 -16.159 12.108 1.00 83.44 116 GLY A O 1
ATOM 876 N N . LYS A 1 117 ? 3.282 -14.979 12.456 1.00 90.06 117 LYS A N 1
ATOM 877 C CA . LYS A 1 117 ? 3.010 -14.602 13.862 1.00 90.06 117 LYS A CA 1
ATOM 878 C C . LYS A 1 117 ? 1.617 -13.993 14.072 1.00 90.06 117 LYS A C 1
ATOM 880 O O . LYS A 1 117 ? 0.815 -14.523 14.832 1.00 90.06 117 LYS A O 1
ATOM 885 N N . THR A 1 118 ? 1.304 -12.919 13.350 1.00 88.62 118 THR A N 1
ATOM 886 C CA . THR A 1 118 ? 0.010 -12.222 13.448 1.00 88.62 118 THR A CA 1
ATOM 887 C C . THR A 1 118 ? -1.138 -13.097 12.937 1.00 88.62 118 THR A C 1
ATOM 889 O O . THR A 1 118 ? -2.211 -13.137 13.535 1.00 88.62 118 THR A O 1
ATOM 892 N N . SER A 1 119 ? -0.904 -13.861 11.863 1.00 87.69 119 SER A N 1
ATOM 893 C CA . SER A 1 119 ? -1.890 -14.794 11.303 1.00 87.69 119 SER A CA 1
ATOM 894 C C . SER A 1 119 ? -2.239 -15.930 12.267 1.00 87.69 119 SER A C 1
ATOM 896 O O . SER A 1 119 ? -3.393 -16.339 12.316 1.00 87.69 119 SER A O 1
ATOM 898 N N . LEU A 1 120 ? -1.271 -16.404 13.057 1.00 90.56 120 LEU A N 1
ATOM 899 C CA . LEU A 1 120 ? -1.459 -17.453 14.057 1.00 90.56 120 LEU A CA 1
ATOM 900 C C . LEU A 1 120 ? -2.418 -17.009 15.168 1.00 90.56 120 LEU A C 1
ATOM 902 O O . LEU A 1 120 ? -3.344 -17.741 15.511 1.00 90.56 120 LEU A O 1
ATOM 906 N N . VAL A 1 121 ? -2.229 -15.793 15.692 1.00 91.81 121 VAL A N 1
ATOM 907 C CA . VAL A 1 121 ? -3.111 -15.226 16.724 1.00 91.81 121 VAL A CA 1
ATOM 908 C C . VAL A 1 121 ? -4.503 -14.950 16.159 1.00 91.81 121 VAL A C 1
ATOM 910 O O . VAL A 1 121 ? -5.497 -15.294 16.793 1.00 91.81 121 VAL A O 1
ATOM 913 N N . LYS A 1 122 ? -4.587 -14.398 14.941 1.00 89.00 122 LYS A N 1
ATOM 914 C CA . LYS A 1 122 ? -5.868 -14.164 14.258 1.00 89.00 122 LYS A CA 1
ATOM 915 C C . LYS A 1 122 ? -6.661 -15.457 14.073 1.00 89.00 122 LYS A C 1
ATOM 917 O O . LYS A 1 122 ? -7.849 -15.494 14.377 1.00 89.00 122 LYS A O 1
ATOM 922 N N . PHE A 1 123 ? -5.996 -16.514 13.616 1.00 88.19 123 PHE A N 1
ATOM 923 C CA . PHE A 1 123 ? -6.603 -17.829 13.447 1.00 88.19 123 PHE A CA 1
ATOM 924 C C . PHE A 1 123 ? -7.137 -18.381 14.778 1.00 88.19 123 PHE A C 1
ATOM 926 O O . PHE A 1 123 ? -8.268 -18.855 14.845 1.00 88.19 123 PHE A O 1
ATOM 933 N N . LEU A 1 124 ? -6.370 -18.253 15.865 1.00 88.94 124 LEU A N 1
ATOM 934 C CA . LEU A 1 124 ? -6.792 -18.714 17.188 1.00 88.94 124 LEU A CA 1
ATOM 935 C C . LEU A 1 124 ? -7.965 -17.902 17.765 1.00 88.94 124 LEU A C 1
ATOM 937 O O . LEU A 1 124 ? -8.870 -18.474 18.373 1.00 88.94 124 LEU A O 1
ATOM 941 N N . ALA A 1 125 ? -7.983 -16.585 17.545 1.00 88.50 125 ALA A N 1
ATOM 942 C CA . ALA A 1 125 ? -9.099 -15.724 17.931 1.00 88.50 125 ALA A CA 1
ATOM 943 C C . ALA A 1 125 ? -10.393 -16.141 17.209 1.00 88.50 125 ALA A C 1
ATOM 945 O O . ALA A 1 125 ? -11.420 -16.346 17.852 1.00 88.50 125 ALA A O 1
ATOM 946 N N . GLN A 1 126 ? -10.316 -16.385 15.894 1.00 84.94 126 GLN A N 1
ATOM 947 C CA . GLN A 1 126 ? -11.446 -16.877 15.098 1.00 84.94 126 GLN A CA 1
ATOM 948 C C . GLN A 1 126 ? -11.938 -18.251 15.565 1.00 84.94 126 GLN A C 1
ATOM 950 O O . GLN A 1 126 ? -13.144 -18.450 15.703 1.00 84.94 126 GLN A O 1
ATOM 955 N N . LEU A 1 127 ? -11.022 -19.184 15.857 1.00 82.44 127 LEU A N 1
ATOM 956 C CA . LEU A 1 127 ? -11.381 -20.503 16.384 1.00 82.44 127 LEU A CA 1
ATOM 957 C C . LEU A 1 127 ? -12.110 -20.423 17.724 1.00 82.44 127 LEU A C 1
ATOM 959 O O . LEU A 1 127 ? -12.979 -21.245 17.983 1.00 82.44 127 LEU A O 1
ATOM 963 N N . THR A 1 128 ? -11.746 -19.462 18.572 1.00 84.19 128 THR A N 1
ATOM 964 C CA . THR A 1 128 ? -12.286 -19.326 19.933 1.00 84.19 128 THR A CA 1
ATOM 965 C C . THR A 1 128 ? -13.483 -18.372 20.030 1.00 84.19 128 THR A C 1
ATOM 967 O O . THR A 1 128 ? -14.045 -18.199 21.113 1.00 84.19 128 THR A O 1
ATOM 970 N N . GLY A 1 129 ? -13.887 -17.761 18.911 1.00 80.00 129 GLY A N 1
ATOM 971 C CA . GLY A 1 129 ? -14.975 -16.781 18.847 1.00 80.00 129 GLY A CA 1
ATOM 972 C C . GLY A 1 129 ? -14.624 -15.409 19.432 1.00 80.00 129 GLY A C 1
ATOM 973 O O . GLY A 1 129 ? -15.517 -14.591 19.643 1.00 80.00 129 GLY A O 1
ATOM 974 N N . HIS A 1 130 ? -13.347 -15.136 19.715 1.00 86.12 130 HIS A N 1
ATOM 975 C CA . HIS A 1 130 ? -12.922 -13.827 20.202 1.00 86.12 130 HIS A CA 1
ATOM 976 C C . HIS A 1 130 ? -12.732 -12.847 19.053 1.00 86.12 130 HIS A C 1
ATOM 978 O O . HIS A 1 130 ? -12.234 -13.182 17.978 1.00 86.12 130 HIS A O 1
ATOM 984 N N . GLU A 1 131 ? -13.093 -11.597 19.310 1.00 85.56 131 GLU A N 1
ATOM 985 C CA . GLU A 1 131 ? -12.860 -10.521 18.364 1.00 85.56 131 GLU A CA 1
ATOM 986 C C . GLU A 1 131 ? -11.395 -10.111 18.376 1.00 85.56 131 GLU A C 1
ATOM 988 O O . GLU A 1 131 ? -10.791 -9.889 19.428 1.00 85.56 131 GLU A O 1
ATOM 993 N N . PHE A 1 132 ? -10.830 -10.072 17.174 1.00 87.12 132 PHE A N 1
ATOM 994 C CA . PHE A 1 132 ? -9.428 -9.795 16.928 1.00 87.12 132 PHE A CA 1
ATOM 995 C C . PHE A 1 132 ? -9.251 -8.314 16.610 1.00 87.12 132 PHE A C 1
ATOM 997 O O . PHE A 1 132 ? -9.674 -7.846 15.553 1.00 87.12 132 PHE A O 1
ATOM 1004 N N . VAL A 1 133 ? -8.586 -7.593 17.508 1.00 87.25 133 VAL A N 1
ATOM 1005 C CA . VAL A 1 133 ? -8.246 -6.180 17.335 1.00 87.25 133 VAL A CA 1
ATOM 1006 C C . VAL A 1 133 ? -6.747 -6.073 17.095 1.00 87.25 133 VAL A C 1
ATOM 1008 O O . VAL A 1 133 ? -5.942 -6.447 17.944 1.00 87.25 133 VAL A O 1
ATOM 1011 N N . ARG A 1 134 ? -6.355 -5.563 15.928 1.00 86.12 134 ARG A N 1
ATOM 1012 C CA . ARG A 1 134 ? -4.948 -5.367 15.563 1.00 86.12 134 ARG A CA 1
ATOM 1013 C C . ARG A 1 134 ? -4.581 -3.896 15.668 1.00 86.12 134 ARG A C 1
ATOM 1015 O O . ARG A 1 134 ? -5.199 -3.071 15.003 1.00 86.12 134 ARG A O 1
ATOM 1022 N N . ILE A 1 135 ? -3.539 -3.603 16.437 1.00 86.25 135 ILE A N 1
ATOM 1023 C CA . ILE A 1 135 ? -2.917 -2.283 16.524 1.00 86.25 135 ILE A CA 1
ATOM 1024 C C . ILE A 1 135 ? -1.508 -2.412 15.949 1.00 86.25 135 ILE A C 1
ATOM 1026 O O . ILE A 1 135 ? -0.696 -3.176 16.467 1.00 86.25 135 ILE A O 1
ATOM 1030 N N . ASN A 1 136 ? -1.232 -1.705 14.855 1.00 83.94 136 ASN A N 1
ATOM 1031 C CA . ASN A 1 136 ? 0.092 -1.698 14.234 1.00 83.94 136 ASN A CA 1
ATOM 1032 C C . ASN A 1 136 ? 0.912 -0.541 14.795 1.00 83.94 136 ASN A C 1
ATOM 1034 O O . ASN A 1 136 ? 0.560 0.616 14.567 1.00 83.94 136 ASN A O 1
ATOM 1038 N N . ASN A 1 137 ? 2.002 -0.856 15.490 1.00 84.94 137 ASN A N 1
ATOM 1039 C CA . ASN A 1 137 ? 2.914 0.158 15.998 1.00 84.94 137 ASN A CA 1
ATOM 1040 C C . ASN A 1 137 ? 3.916 0.600 14.936 1.00 84.94 137 ASN A C 1
ATOM 1042 O O . ASN A 1 137 ? 4.332 -0.174 14.077 1.00 84.94 137 ASN A O 1
ATOM 1046 N N . HIS A 1 138 ? 4.299 1.858 15.060 1.00 78.06 138 HIS A N 1
ATOM 1047 C CA . HIS A 1 138 ? 5.283 2.574 14.266 1.00 78.06 138 HIS A CA 1
ATOM 1048 C C . HIS A 1 138 ? 6.007 3.572 15.180 1.00 78.06 138 HIS A C 1
ATOM 1050 O O . HIS A 1 138 ? 5.552 3.829 16.297 1.00 78.06 138 HIS A O 1
ATOM 1056 N N . GLU A 1 139 ? 7.109 4.170 14.723 1.00 75.38 139 GLU A N 1
ATOM 1057 C CA . GLU A 1 139 ? 7.927 5.069 15.563 1.00 75.38 139 GLU A CA 1
ATOM 1058 C C . GLU A 1 139 ? 7.190 6.326 16.064 1.00 75.38 139 GLU A C 1
ATOM 1060 O O . GLU A 1 139 ? 7.637 6.957 17.016 1.00 75.38 139 GLU A O 1
ATOM 1065 N N . HIS A 1 140 ? 6.043 6.665 15.474 1.00 75.19 140 HIS A N 1
ATOM 1066 C CA . HIS A 1 140 ? 5.242 7.839 15.836 1.00 75.19 140 HIS A CA 1
ATOM 1067 C C . HIS A 1 140 ? 3.822 7.474 16.278 1.00 75.19 140 HIS A C 1
ATOM 1069 O O . HIS A 1 140 ? 2.929 8.311 16.224 1.00 75.19 140 HIS A O 1
ATOM 1075 N N . THR A 1 141 ? 3.600 6.227 16.711 1.00 80.25 141 THR A N 1
ATOM 1076 C CA . THR A 1 141 ? 2.299 5.843 17.278 1.00 80.25 141 THR A CA 1
ATOM 1077 C C . THR A 1 141 ? 1.978 6.712 18.485 1.00 80.25 141 THR A C 1
ATOM 1079 O O . THR A 1 141 ? 2.709 6.675 19.473 1.00 80.25 141 THR A O 1
ATOM 1082 N N . ASP A 1 142 ? 0.884 7.465 18.416 1.00 83.44 142 ASP A N 1
ATOM 1083 C CA . ASP A 1 142 ? 0.471 8.350 19.502 1.00 83.44 142 ASP A CA 1
ATOM 1084 C C . ASP A 1 142 ? -0.245 7.552 20.607 1.00 83.44 142 ASP A C 1
ATOM 1086 O O . ASP A 1 142 ? -1.009 6.613 20.345 1.00 83.44 142 ASP A O 1
ATOM 1090 N N . LEU A 1 143 ? -0.029 7.943 21.864 1.00 86.56 143 LEU A N 1
ATOM 1091 C CA . LEU A 1 143 ? -0.757 7.416 23.015 1.00 86.56 143 LEU A CA 1
ATOM 1092 C C . LEU A 1 143 ? -2.276 7.609 22.864 1.00 86.56 143 LEU A C 1
ATOM 1094 O O . LEU A 1 143 ? -3.057 6.764 23.318 1.00 86.56 143 LEU A O 1
ATOM 1098 N N . GLN A 1 144 ? -2.697 8.674 22.182 1.00 84.94 144 GLN A N 1
ATOM 1099 C CA . GLN A 1 144 ? -4.104 8.966 21.914 1.00 84.94 144 GLN A CA 1
ATOM 1100 C C . GLN A 1 144 ? -4.795 7.873 21.081 1.00 84.94 144 GLN A C 1
ATOM 1102 O O . GLN A 1 144 ? -5.976 7.595 21.299 1.00 84.94 144 GLN A O 1
ATOM 1107 N N . GLU A 1 145 ? -4.074 7.173 20.194 1.00 81.00 145 GLU A N 1
ATOM 1108 C CA . GLU A 1 145 ? -4.633 6.041 19.434 1.00 81.00 145 GLU A CA 1
ATOM 1109 C C . GLU A 1 145 ? -4.996 4.859 20.354 1.00 81.00 145 GLU A C 1
ATOM 1111 O O . GLU A 1 145 ? -5.991 4.150 20.147 1.00 81.00 145 GLU A O 1
ATOM 1116 N N . TYR A 1 146 ? -4.196 4.652 21.402 1.00 87.50 146 TYR A N 1
ATOM 1117 C CA . TYR A 1 146 ? -4.388 3.587 22.381 1.00 87.50 146 TYR A CA 1
ATOM 1118 C C . TYR A 1 146 ? -5.496 3.941 23.370 1.00 87.50 146 TYR A C 1
ATOM 1120 O O . TYR A 1 146 ? -6.442 3.169 23.565 1.00 87.50 146 TYR A O 1
ATOM 1128 N N . VAL A 1 147 ? -5.353 5.096 24.015 1.00 90.00 147 VAL A N 1
ATOM 1129 C CA . VAL A 1 147 ? -6.110 5.455 25.215 1.00 90.00 147 VAL A CA 1
ATOM 1130 C C . VAL A 1 147 ? -7.356 6.271 24.888 1.00 90.00 147 VAL A C 1
ATOM 1132 O O . VAL A 1 147 ? -8.410 6.040 25.483 1.00 90.00 147 VAL 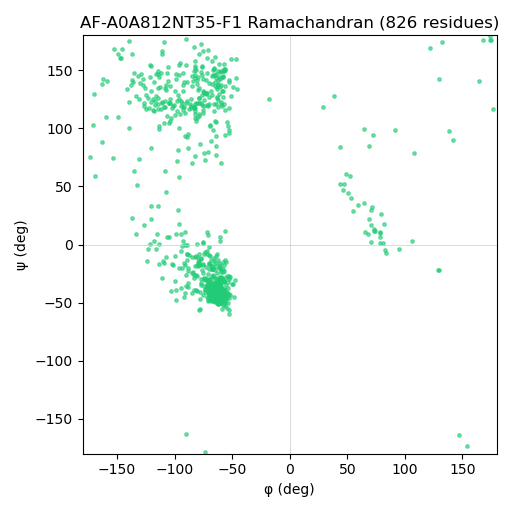A O 1
ATOM 1135 N N . GLY A 1 148 ? -7.279 7.160 23.903 1.00 88.06 148 GLY A N 1
ATOM 1136 C CA . GLY A 1 148 ? -8.377 8.029 23.498 1.00 88.06 148 GLY A CA 1
ATOM 1137 C C . GLY A 1 148 ? -7.960 9.483 23.352 1.00 88.06 148 GLY A C 1
ATOM 1138 O O . GLY A 1 148 ? -6.841 9.862 23.678 1.00 88.06 148 GLY A O 1
ATOM 1139 N N . GLN A 1 149 ? -8.891 10.294 22.863 1.00 85.19 149 GLN A N 1
ATOM 1140 C CA . GLN A 1 149 ? -8.706 11.729 22.654 1.00 85.19 149 GLN A CA 1
ATOM 1141 C C . GLN A 1 149 ? -10.019 12.482 22.881 1.00 85.19 149 GLN A C 1
ATOM 1143 O O . GLN A 1 149 ? -11.109 11.905 22.822 1.00 85.19 149 GLN A O 1
ATOM 1148 N N . TYR A 1 150 ? -9.928 13.791 23.116 1.00 83.44 150 TYR A N 1
ATOM 1149 C CA . TYR A 1 150 ? -11.101 14.661 23.157 1.00 83.44 150 TYR A CA 1
ATOM 1150 C C . TYR A 1 150 ? -11.567 14.997 21.741 1.00 83.44 150 TYR A C 1
ATOM 1152 O O . TYR A 1 150 ? -10.833 15.599 20.960 1.00 83.44 150 TYR A O 1
ATOM 1160 N N . VAL A 1 151 ? -12.815 14.656 21.431 1.00 77.88 151 VAL A N 1
ATOM 1161 C CA . VAL A 1 151 ? -13.443 14.935 20.136 1.00 77.88 151 VAL A CA 1
ATOM 1162 C C . VAL A 1 151 ? -14.682 15.800 20.316 1.00 77.88 151 VAL A C 1
ATOM 1164 O O . VAL A 1 151 ? -15.330 15.771 21.361 1.00 77.88 151 VAL A O 1
ATOM 1167 N N . CYS A 1 152 ? -15.041 16.574 19.292 1.00 72.44 152 CYS A N 1
ATOM 1168 C CA . CYS A 1 152 ? -16.328 17.263 19.283 1.00 72.44 152 CYS A CA 1
ATOM 1169 C C . CYS A 1 152 ? -17.457 16.248 19.077 1.00 72.44 152 CYS A C 1
ATOM 1171 O O . CYS A 1 152 ? -17.518 15.598 18.033 1.00 72.44 152 CYS A O 1
ATOM 1173 N N . ASP A 1 153 ? -18.363 16.164 20.046 1.00 71.56 153 ASP A N 1
ATOM 1174 C CA . ASP A 1 153 ? -19.606 15.414 19.946 1.00 71.56 153 ASP A CA 1
ATOM 1175 C C . ASP A 1 153 ? -20.424 15.923 18.741 1.00 71.56 153 ASP A C 1
ATOM 1177 O O . ASP A 1 153 ? -20.767 17.110 18.693 1.00 71.56 153 ASP A O 1
ATOM 1181 N N . PRO A 1 154 ? -20.746 15.057 17.765 1.00 61.50 154 PRO A N 1
ATOM 1182 C CA . PRO A 1 154 ? -21.555 15.419 16.606 1.00 61.50 154 PRO A CA 1
ATOM 1183 C C . PRO A 1 154 ? -22.953 15.953 16.956 1.00 61.50 154 PRO A C 1
ATOM 1185 O O . PRO A 1 154 ? -23.493 16.748 16.192 1.00 61.50 154 PRO A O 1
ATOM 1188 N N . GLU A 1 155 ? -23.548 15.541 18.083 1.00 63.78 155 GLU A N 1
ATOM 1189 C CA . GLU A 1 155 ? -24.918 15.928 18.455 1.00 63.78 155 GLU A CA 1
ATOM 1190 C C . GLU A 1 155 ? -24.978 17.217 19.290 1.00 63.78 155 GLU A C 1
ATOM 1192 O O . GLU A 1 155 ? -25.918 18.015 19.159 1.00 63.78 155 GLU A O 1
ATOM 1197 N N . THR A 1 156 ? -23.992 17.430 20.167 1.00 66.62 156 THR A N 1
ATOM 1198 C CA . THR A 1 156 ? -23.976 18.567 21.107 1.00 66.62 156 THR A CA 1
ATOM 1199 C C . THR A 1 156 ? -22.935 19.638 20.782 1.00 66.62 156 THR A C 1
ATOM 1201 O O . THR A 1 156 ? -23.026 20.748 21.313 1.00 66.62 156 THR A O 1
ATOM 1204 N N . GLY A 1 157 ? -21.947 19.329 19.937 1.00 67.00 157 GLY A N 1
ATOM 1205 C CA . GLY A 1 157 ? -20.812 20.198 19.617 1.00 67.00 157 GLY A CA 1
ATOM 1206 C C . GLY A 1 157 ? -19.799 20.369 20.758 1.00 67.00 157 GLY A C 1
ATOM 1207 O O . GLY A 1 157 ? -18.839 21.125 20.605 1.00 67.00 157 GLY A O 1
ATOM 1208 N N . GLN A 1 158 ? -19.995 19.708 21.906 1.00 73.69 158 GLN A N 1
ATOM 1209 C CA . GLN A 1 158 ? -19.094 19.792 23.059 1.00 73.69 158 GLN A CA 1
ATOM 1210 C C . GLN A 1 158 ? -17.891 18.860 22.907 1.00 73.69 158 GLN A C 1
ATOM 1212 O O . GLN A 1 158 ? -17.974 17.838 22.236 1.00 73.69 158 GLN A O 1
ATOM 1217 N N . LEU A 1 159 ? -16.769 19.198 23.547 1.00 79.56 159 LEU A N 1
ATOM 1218 C CA . LEU A 1 159 ? -15.616 18.302 23.619 1.00 79.56 159 LEU A CA 1
ATOM 1219 C C . LEU A 1 159 ? -15.903 17.184 24.625 1.00 79.56 159 LEU A C 1
ATOM 1221 O O . LEU A 1 159 ? -16.055 17.447 25.817 1.00 79.56 159 LEU A O 1
ATOM 1225 N N . VAL A 1 160 ? -15.969 15.948 24.139 1.00 83.69 160 VAL A N 1
ATOM 1226 C CA . VAL A 1 160 ? -16.158 14.737 24.942 1.00 83.69 160 VAL A CA 1
ATOM 1227 C C . VAL A 1 160 ? -14.942 13.834 24.788 1.00 83.69 160 VAL A C 1
ATOM 1229 O O . VAL A 1 160 ? -14.388 13.706 23.695 1.00 83.69 160 VAL A O 1
ATOM 1232 N N . PHE A 1 161 ? -14.501 13.220 25.886 1.00 87.00 161 PHE A N 1
ATOM 1233 C CA . PHE A 1 161 ? -13.421 12.242 25.819 1.00 87.00 161 PHE A CA 1
ATOM 1234 C C . PHE A 1 161 ? -13.940 10.963 25.168 1.00 87.00 161 PHE A C 1
ATOM 1236 O O . PHE A 1 161 ? -14.872 10.332 25.673 1.00 87.00 161 PHE A O 1
ATOM 1243 N N . GLN A 1 162 ? -13.331 10.581 24.054 1.00 84.38 162 GLN A N 1
ATOM 1244 C CA . GLN A 1 162 ? -13.639 9.354 23.347 1.00 84.38 162 GLN A CA 1
ATOM 1245 C C . GLN A 1 162 ? -12.540 8.327 23.590 1.00 84.38 162 GLN A C 1
ATOM 1247 O O . GLN A 1 162 ? -11.377 8.557 23.271 1.00 84.38 162 GLN A O 1
ATOM 1252 N N . GLU A 1 163 ? -12.932 7.174 24.131 1.00 87.75 163 GLU A N 1
ATOM 1253 C CA . GLU A 1 163 ? -12.013 6.081 24.441 1.00 87.75 163 GLU A CA 1
ATOM 1254 C C . GLU A 1 163 ? -11.331 5.523 23.177 1.00 87.75 163 GLU A C 1
ATOM 1256 O O . GLU A 1 163 ? -11.958 5.276 22.138 1.00 87.75 163 GLU A O 1
ATOM 1261 N N . GLY A 1 164 ? -10.029 5.273 23.288 1.00 87.38 164 GLY A N 1
ATOM 1262 C CA . GLY A 1 164 ? -9.188 4.719 22.232 1.00 87.38 164 GLY A CA 1
ATOM 1263 C C . GLY A 1 164 ? -9.422 3.228 21.993 1.00 87.38 164 GLY A C 1
ATOM 1264 O O . GLY A 1 164 ? -10.286 2.589 22.608 1.00 87.38 164 GLY A O 1
ATOM 1265 N N . VAL A 1 165 ? -8.648 2.667 21.063 1.00 87.50 165 VAL A N 1
ATOM 1266 C CA . VAL A 1 165 ? -8.811 1.281 20.597 1.00 87.50 165 VAL A CA 1
ATOM 1267 C C . VAL A 1 165 ? -8.535 0.284 21.722 1.00 87.50 165 VAL A C 1
ATOM 1269 O O . VAL A 1 165 ? -9.288 -0.676 21.903 1.00 87.50 165 VAL A O 1
ATOM 1272 N N . LEU A 1 166 ? -7.481 0.523 22.509 1.00 91.00 166 LEU A N 1
ATOM 1273 C CA . LEU A 1 166 ? -7.073 -0.381 23.580 1.00 91.00 166 LEU A CA 1
ATOM 1274 C C . LEU A 1 166 ? -8.076 -0.369 24.737 1.00 91.00 166 LEU A C 1
ATOM 1276 O O . LEU A 1 166 ? -8.429 -1.433 25.241 1.00 91.00 166 LEU A O 1
ATOM 1280 N N . VAL A 1 167 ? -8.557 0.811 25.142 1.00 91.44 167 VAL A N 1
ATOM 1281 C CA . VAL A 1 167 ? -9.514 0.949 26.254 1.00 91.44 167 VAL A CA 1
ATOM 1282 C C . VAL A 1 167 ? -10.818 0.218 25.943 1.00 91.44 167 VAL A C 1
ATOM 1284 O O . VAL A 1 167 ? -11.309 -0.557 26.766 1.00 91.44 167 VAL A O 1
ATOM 1287 N N . ARG A 1 168 ? -11.360 0.397 24.736 1.00 88.38 168 ARG A N 1
ATOM 1288 C CA . ARG A 1 168 ? -12.603 -0.273 24.339 1.00 88.38 168 ARG A CA 1
ATOM 1289 C C . ARG A 1 168 ? -12.440 -1.775 24.213 1.00 88.38 168 ARG A C 1
ATOM 1291 O O . ARG A 1 168 ? -13.265 -2.515 24.744 1.00 88.38 168 ARG A O 1
ATOM 1298 N N . ALA A 1 169 ? -11.349 -2.227 23.599 1.00 89.19 169 ALA A N 1
ATOM 1299 C CA . ALA A 1 169 ? -11.031 -3.647 23.536 1.00 89.19 169 ALA A CA 1
ATOM 1300 C C . ALA A 1 169 ? -10.886 -4.260 24.941 1.00 89.19 169 ALA A C 1
ATOM 1302 O O . ALA A 1 169 ? -11.390 -5.359 25.186 1.00 89.19 169 ALA A O 1
ATOM 1303 N N . ALA A 1 170 ? -10.277 -3.525 25.880 1.00 91.50 170 ALA A N 1
ATOM 1304 C CA . ALA A 1 170 ? -10.170 -3.917 27.281 1.00 91.50 170 ALA A CA 1
ATOM 1305 C C . ALA A 1 170 ? -11.541 -4.052 27.949 1.00 91.50 170 ALA A C 1
ATOM 1307 O O . ALA A 1 170 ? -11.800 -5.073 28.582 1.00 91.50 170 ALA A O 1
ATOM 1308 N N . ARG A 1 171 ? -12.448 -3.084 27.775 1.00 90.25 171 ARG A N 1
ATOM 1309 C CA . ARG A 1 171 ? -13.810 -3.148 28.339 1.00 90.25 171 ARG A CA 1
ATOM 1310 C C . ARG A 1 171 ? -14.675 -4.243 27.722 1.00 90.25 171 ARG A C 1
ATOM 1312 O O . ARG A 1 171 ? -15.458 -4.865 28.431 1.00 90.25 171 ARG A O 1
ATOM 1319 N N . ALA A 1 172 ? -14.536 -4.476 26.422 1.00 86.31 172 ALA A N 1
ATOM 1320 C CA . ALA A 1 172 ? -15.368 -5.411 25.673 1.00 86.31 172 ALA A CA 1
ATOM 1321 C C . ALA A 1 172 ? -14.814 -6.852 25.646 1.00 86.31 172 ALA A C 1
ATOM 1323 O O . ALA A 1 172 ? -15.425 -7.744 25.050 1.00 86.31 172 ALA A O 1
ATOM 1324 N N . GLY A 1 173 ? -13.659 -7.094 26.281 1.00 88.50 173 GLY A N 1
ATOM 1325 C CA . GLY A 1 173 ? -13.053 -8.424 26.393 1.00 88.50 173 GLY A CA 1
ATOM 1326 C C . GLY A 1 173 ? -12.487 -8.967 25.087 1.00 88.50 173 GLY A C 1
ATOM 1327 O O . GLY A 1 173 ? -12.498 -10.176 24.874 1.00 88.50 173 GLY A O 1
ATOM 1328 N N . HIS A 1 174 ? -12.035 -8.090 24.194 1.00 90.38 174 HIS A N 1
ATOM 1329 C CA . HIS A 1 174 ? -11.461 -8.489 22.911 1.00 90.38 174 HIS A CA 1
ATOM 1330 C C . HIS A 1 174 ? -10.012 -8.957 23.064 1.00 90.38 174 HIS A C 1
ATOM 1332 O O . HIS A 1 174 ? -9.347 -8.693 24.068 1.00 90.38 174 HIS A O 1
ATOM 1338 N N . TRP A 1 175 ? -9.505 -9.651 22.049 1.00 92.88 175 TRP A N 1
ATOM 1339 C CA . TRP A 1 175 ? -8.093 -10.003 21.970 1.00 92.88 175 TRP A CA 1
ATOM 1340 C C . TRP A 1 175 ? -7.362 -8.935 21.170 1.00 92.88 175 TRP A C 1
ATOM 1342 O O . TRP A 1 175 ? -7.651 -8.726 19.990 1.00 92.88 175 TRP A O 1
ATOM 1352 N N . VAL A 1 176 ? -6.412 -8.262 21.815 1.00 93.19 176 VAL A N 1
ATOM 1353 C CA . VAL A 1 176 ? -5.610 -7.209 21.189 1.00 93.19 176 VAL A CA 1
ATOM 1354 C C . VAL A 1 176 ? -4.262 -7.771 20.776 1.00 93.19 176 VAL A C 1
ATOM 1356 O O . VAL A 1 176 ? -3.583 -8.415 21.574 1.00 93.19 176 VAL A O 1
ATOM 1359 N N . VAL A 1 177 ? -3.862 -7.494 19.538 1.00 93.88 177 VAL A N 1
ATOM 1360 C CA . VAL A 1 177 ? -2.518 -7.768 19.031 1.00 93.88 177 VAL A CA 1
ATOM 1361 C C . VAL A 1 177 ? -1.789 -6.460 18.785 1.00 93.88 177 VAL A C 1
ATOM 1363 O O . VAL A 1 177 ? -2.190 -5.678 17.923 1.00 93.88 177 VAL A O 1
ATOM 1366 N N . LEU A 1 178 ? -0.707 -6.262 19.531 1.00 92.81 178 LEU A N 1
ATOM 1367 C CA . LEU A 1 178 ? 0.239 -5.169 19.364 1.00 92.81 178 LEU A CA 1
ATOM 1368 C C . LEU A 1 178 ? 1.310 -5.610 18.363 1.00 92.81 178 LEU A C 1
ATOM 1370 O O . LEU A 1 178 ? 2.260 -6.312 18.719 1.00 92.81 178 LEU A O 1
ATOM 1374 N N . ASP A 1 179 ? 1.119 -5.255 17.096 1.00 89.25 179 ASP A N 1
ATOM 1375 C CA . ASP A 1 179 ? 2.048 -5.605 16.026 1.00 89.25 179 ASP A CA 1
ATOM 1376 C C . ASP A 1 179 ? 3.228 -4.634 15.981 1.00 89.25 179 ASP A C 1
ATOM 1378 O O . ASP A 1 179 ? 3.078 -3.455 16.298 1.00 89.25 179 ASP A O 1
ATOM 1382 N N . GLU A 1 180 ? 4.399 -5.156 15.619 1.00 86.19 180 GLU A N 1
ATOM 1383 C CA . GLU A 1 180 ? 5.693 -4.458 15.626 1.00 86.19 180 GLU A CA 1
ATOM 1384 C C . GLU A 1 180 ? 5.959 -3.666 16.920 1.00 86.19 180 GLU A C 1
ATOM 1386 O O . GLU A 1 180 ? 6.401 -2.522 16.890 1.00 86.19 180 GLU A O 1
ATOM 1391 N N . LEU A 1 181 ? 5.717 -4.289 18.084 1.00 89.94 181 LEU A N 1
ATOM 1392 C CA . LEU A 1 181 ? 5.810 -3.628 19.399 1.00 89.94 181 LEU A CA 1
ATOM 1393 C C . LEU A 1 181 ? 7.159 -2.930 19.654 1.00 89.94 181 LEU A C 1
ATOM 1395 O O . LEU A 1 181 ? 7.224 -1.940 20.373 1.00 89.94 181 LEU A O 1
ATOM 1399 N N . ASN A 1 182 ? 8.240 -3.413 19.045 1.00 86.88 182 ASN A N 1
ATOM 1400 C CA . ASN A 1 182 ? 9.565 -2.806 19.144 1.00 86.88 182 ASN A CA 1
ATOM 1401 C C . ASN A 1 182 ? 9.761 -1.507 18.350 1.00 86.88 182 ASN A C 1
ATOM 1403 O O . ASN A 1 182 ? 10.821 -0.891 18.466 1.00 86.88 182 ASN A O 1
ATOM 1407 N N . LEU A 1 183 ? 8.789 -1.102 17.539 1.00 84.00 183 LEU A N 1
ATOM 1408 C CA . LEU A 1 183 ? 8.765 0.216 16.912 1.00 84.00 183 LEU A CA 1
ATOM 1409 C C . LEU A 1 183 ? 8.006 1.239 17.761 1.00 84.00 183 LEU A C 1
ATOM 1411 O O . LEU A 1 183 ? 8.195 2.431 17.549 1.00 84.00 183 LEU A O 1
ATOM 1415 N N . ALA A 1 184 ? 7.205 0.799 18.739 1.00 86.62 184 ALA A N 1
ATOM 1416 C CA . ALA A 1 184 ? 6.395 1.694 19.556 1.00 86.62 184 ALA A CA 1
ATOM 1417 C C . ALA A 1 184 ? 7.261 2.709 20.340 1.00 86.62 184 ALA A C 1
ATOM 1419 O O . ALA A 1 184 ? 8.335 2.346 20.844 1.00 86.62 184 ALA A O 1
ATOM 1420 N N . PRO A 1 185 ? 6.801 3.965 20.490 1.00 88.25 185 PRO A N 1
ATOM 1421 C CA . PRO A 1 185 ? 7.461 4.960 21.332 1.00 88.25 185 PRO A CA 1
ATOM 1422 C C . PRO A 1 185 ? 7.514 4.549 22.802 1.00 88.25 185 PRO A C 1
ATOM 1424 O O . PRO A 1 185 ? 6.652 3.817 23.293 1.00 88.25 185 PRO A O 1
ATOM 1427 N N . SER A 1 186 ? 8.492 5.089 23.535 1.00 88.56 186 SER A N 1
ATOM 1428 C CA . SER A 1 186 ? 8.647 4.828 24.971 1.00 88.56 186 SER A CA 1
ATOM 1429 C C . SER A 1 186 ? 7.391 5.180 25.770 1.00 88.56 186 SER A C 1
ATOM 1431 O O . SER A 1 186 ? 7.020 4.419 26.653 1.00 88.56 186 SER A O 1
ATOM 1433 N N . GLU A 1 187 ? 6.699 6.269 25.423 1.00 89.56 187 GLU A N 1
ATOM 1434 C CA . GLU A 1 187 ? 5.465 6.704 26.092 1.00 89.56 187 GLU A CA 1
ATOM 1435 C C . GLU A 1 187 ? 4.331 5.671 25.969 1.00 89.56 187 GLU A C 1
ATOM 1437 O O . GLU A 1 187 ? 3.677 5.332 26.957 1.00 89.56 187 GLU A O 1
ATOM 1442 N N . VAL A 1 188 ? 4.150 5.088 24.779 1.00 90.75 188 VAL A N 1
ATOM 1443 C CA . VAL A 1 188 ? 3.167 4.016 24.550 1.00 90.75 188 VAL A CA 1
ATOM 1444 C C . VAL A 1 188 ? 3.537 2.771 25.357 1.00 90.75 188 VAL A C 1
ATOM 1446 O O . VAL A 1 188 ? 2.682 2.178 26.018 1.00 90.75 188 VAL A O 1
ATOM 1449 N N . LEU A 1 189 ? 4.817 2.381 25.356 1.00 91.12 189 LEU A N 1
ATOM 1450 C CA . LEU A 1 189 ? 5.297 1.249 26.156 1.00 91.12 189 LEU A CA 1
ATOM 1451 C C . LEU A 1 189 ? 5.102 1.495 27.660 1.00 91.12 189 LEU A C 1
ATOM 1453 O O . LEU A 1 189 ? 4.718 0.582 28.392 1.00 91.12 189 LEU A O 1
ATOM 1457 N N . GLU A 1 190 ? 5.319 2.724 28.125 1.00 88.12 190 GLU A N 1
ATOM 1458 C CA . GLU A 1 190 ? 5.121 3.113 29.519 1.00 88.12 190 GLU A CA 1
ATOM 1459 C C . GLU A 1 190 ? 3.656 3.026 29.950 1.00 88.12 190 GLU A C 1
ATOM 1461 O O . GLU A 1 190 ? 3.367 2.464 31.011 1.00 88.12 190 GLU A O 1
ATOM 1466 N N . ALA A 1 191 ? 2.730 3.491 29.109 1.00 89.31 191 ALA A N 1
ATOM 1467 C CA . ALA A 1 191 ? 1.294 3.395 29.364 1.00 89.31 191 ALA A CA 1
ATOM 1468 C C . ALA A 1 191 ? 0.799 1.939 29.451 1.00 89.31 191 ALA A C 1
ATOM 1470 O O . ALA A 1 191 ? -0.101 1.626 30.234 1.00 89.31 191 ALA A O 1
ATOM 1471 N N . LEU A 1 192 ? 1.423 1.025 28.700 1.00 91.00 192 LEU A N 1
ATOM 1472 C CA . LEU A 1 192 ? 1.107 -0.405 28.730 1.00 91.00 192 LEU A CA 1
ATOM 1473 C C . LEU A 1 192 ? 1.589 -1.117 30.001 1.00 91.00 192 LEU A C 1
ATOM 1475 O O . LEU A 1 192 ? 1.065 -2.180 30.328 1.00 91.00 192 LEU A O 1
ATOM 1479 N N . ASN A 1 193 ? 2.548 -0.557 30.745 1.00 87.94 193 ASN A N 1
ATOM 1480 C CA . ASN A 1 193 ? 3.167 -1.231 31.892 1.00 87.94 193 ASN A CA 1
ATOM 1481 C C . ASN A 1 193 ? 2.140 -1.736 32.915 1.00 87.94 193 ASN A C 1
ATOM 1483 O O . ASN A 1 193 ? 2.159 -2.909 33.275 1.00 87.94 193 ASN A O 1
ATOM 1487 N N . ARG A 1 194 ? 1.205 -0.874 33.342 1.00 87.88 194 ARG A N 1
ATOM 1488 C CA . ARG A 1 194 ? 0.191 -1.227 34.355 1.00 87.88 194 ARG A CA 1
ATOM 1489 C C . ARG A 1 194 ? -0.797 -2.290 33.875 1.00 87.88 194 ARG A C 1
ATOM 1491 O O . ARG A 1 194 ? -1.337 -3.029 34.697 1.00 87.88 194 ARG A O 1
ATOM 1498 N N . LEU A 1 195 ? -1.021 -2.354 32.563 1.00 90.81 195 LEU A N 1
ATOM 1499 C CA . LEU A 1 195 ? -1.901 -3.335 31.942 1.00 90.81 195 LEU A CA 1
ATOM 1500 C C . LEU A 1 195 ? -1.234 -4.715 31.852 1.00 90.81 195 LEU A C 1
ATOM 1502 O O . LEU A 1 195 ? -1.926 -5.728 31.928 1.00 90.81 195 LEU A O 1
ATOM 1506 N N . LEU A 1 196 ? 0.089 -4.738 31.671 1.00 90.19 196 LEU A N 1
ATOM 1507 C CA . LEU A 1 196 ? 0.899 -5.949 31.517 1.00 90.19 196 LEU A CA 1
ATOM 1508 C C . LEU A 1 196 ? 1.401 -6.523 32.853 1.00 90.19 196 LEU A C 1
ATOM 1510 O O . LEU A 1 196 ? 1.724 -7.705 32.910 1.00 90.19 196 LEU A O 1
ATOM 1514 N N . ASP A 1 197 ? 1.483 -5.698 33.898 1.00 85.00 197 ASP A N 1
ATOM 1515 C CA . ASP A 1 197 ? 1.801 -6.110 35.272 1.00 85.00 197 ASP A CA 1
ATOM 1516 C C . ASP A 1 197 ? 0.599 -6.774 35.981 1.00 85.00 197 ASP A C 1
ATOM 1518 O O . ASP A 1 197 ? -0.535 -6.737 35.498 1.00 85.00 197 ASP A O 1
ATOM 1522 N N . ASP A 1 198 ? 0.827 -7.322 37.181 1.00 80.56 198 ASP A N 1
ATOM 1523 C CA . ASP A 1 198 ? -0.188 -8.014 38.002 1.00 80.56 198 ASP A CA 1
ATOM 1524 C C . ASP A 1 198 ? -1.421 -7.157 38.334 1.00 80.56 198 ASP A C 1
ATOM 1526 O O . ASP A 1 198 ? -2.502 -7.688 38.595 1.00 80.56 198 ASP A O 1
ATOM 1530 N N . ASN A 1 199 ? -1.280 -5.827 38.297 1.00 79.75 199 ASN A N 1
ATOM 1531 C CA . ASN A 1 199 ? -2.390 -4.897 38.497 1.00 79.75 199 ASN A CA 1
ATOM 1532 C C . ASN A 1 199 ? -3.484 -5.084 37.441 1.00 79.75 199 ASN A C 1
ATOM 1534 O O . ASN A 1 199 ? -4.660 -4.908 37.753 1.00 79.75 199 ASN A O 1
ATOM 1538 N N . ARG A 1 200 ? -3.090 -5.426 36.203 1.00 88.12 200 ARG A N 1
ATOM 1539 C CA . ARG A 1 200 ? -3.973 -5.633 35.051 1.00 88.12 200 ARG A CA 1
ATOM 1540 C C . ARG A 1 200 ? -4.995 -4.502 34.917 1.00 88.12 200 ARG A C 1
ATOM 1542 O O . ARG A 1 200 ? -6.194 -4.735 34.845 1.00 88.12 200 ARG A O 1
ATOM 1549 N N . GLU A 1 201 ? -4.507 -3.267 34.915 1.00 92.50 201 GLU A N 1
ATOM 1550 C CA . GLU A 1 201 ? -5.308 -2.041 34.884 1.00 92.50 201 GLU A CA 1
ATOM 1551 C C . GLU A 1 201 ? -4.704 -1.044 33.897 1.00 92.50 201 GLU A C 1
ATOM 1553 O O . GLU A 1 201 ? -3.490 -0.854 33.860 1.00 92.50 201 GLU A O 1
ATOM 1558 N N . LEU A 1 202 ? -5.549 -0.355 33.136 1.00 92.19 202 LEU A N 1
ATOM 1559 C CA . LEU A 1 202 ? -5.127 0.714 32.238 1.00 92.19 202 LEU A CA 1
ATOM 1560 C C . LEU A 1 202 ? -5.473 2.071 32.855 1.00 92.19 202 LEU A C 1
ATOM 1562 O O . LEU A 1 202 ? -6.636 2.338 33.149 1.00 92.19 202 LEU A O 1
ATOM 1566 N N . TYR A 1 203 ? -4.471 2.922 33.063 1.00 90.19 203 TYR A N 1
ATOM 1567 C CA . TYR A 1 203 ? -4.672 4.286 33.556 1.00 90.19 203 TYR A CA 1
ATOM 1568 C C . TYR A 1 203 ? -4.806 5.255 32.381 1.00 90.19 203 TYR A C 1
ATOM 1570 O O . TYR A 1 203 ? -3.992 5.215 31.462 1.00 90.19 203 TYR A O 1
ATOM 1578 N N . ILE A 1 204 ? -5.819 6.118 32.432 1.00 90.94 204 ILE A N 1
ATOM 1579 C CA . ILE A 1 204 ? -6.098 7.157 31.441 1.00 90.94 204 ILE A CA 1
ATOM 1580 C C . ILE A 1 204 ? -5.680 8.505 32.043 1.00 90.94 204 ILE A C 1
ATOM 1582 O O . ILE A 1 204 ? -6.403 9.021 32.901 1.00 90.94 204 ILE A O 1
ATOM 1586 N N . PRO A 1 205 ? -4.542 9.093 31.626 1.00 85.44 205 PRO A N 1
ATOM 1587 C CA . PRO A 1 205 ? -4.051 10.344 32.204 1.00 85.44 205 PRO A CA 1
ATOM 1588 C C . PRO A 1 205 ? -5.043 11.503 32.067 1.00 85.44 205 PRO A C 1
ATOM 1590 O O . PRO A 1 205 ? -5.258 12.238 33.026 1.00 85.44 205 PRO A O 1
ATOM 1593 N N . ASP A 1 206 ? -5.697 11.608 30.909 1.00 87.19 206 ASP A N 1
ATOM 1594 C CA . ASP A 1 206 ? -6.567 12.733 30.547 1.00 87.19 206 ASP A CA 1
ATOM 1595 C C . ASP A 1 206 ? -7.869 12.821 31.346 1.00 87.19 206 ASP A C 1
ATOM 1597 O O . ASP A 1 206 ? -8.420 13.908 31.529 1.00 87.19 206 ASP A O 1
ATOM 1601 N N . THR A 1 207 ? -8.390 11.681 31.801 1.00 89.88 207 THR A N 1
ATOM 1602 C CA . THR A 1 207 ? -9.621 11.609 32.602 1.00 89.88 207 THR A CA 1
ATOM 1603 C C . THR A 1 207 ? -9.346 11.275 34.067 1.00 89.88 207 THR A C 1
ATOM 1605 O O . THR A 1 207 ? -10.261 11.323 34.888 1.00 89.88 207 THR A O 1
ATOM 1608 N N . GLY A 1 208 ? -8.110 10.886 34.400 1.00 89.38 208 GLY A N 1
ATOM 1609 C CA . GLY A 1 208 ? -7.742 10.318 35.697 1.00 89.38 208 GLY A CA 1
ATOM 1610 C C . GLY A 1 208 ? -8.396 8.961 35.992 1.00 89.38 208 GLY A C 1
ATOM 1611 O O . GLY A 1 208 ? -8.356 8.499 37.133 1.00 89.38 208 GLY A O 1
ATOM 1612 N N . ALA A 1 209 ? -9.030 8.323 35.002 1.00 90.88 209 ALA A N 1
ATOM 1613 C CA . ALA A 1 209 ? -9.763 7.079 35.199 1.00 90.88 209 ALA A CA 1
ATOM 1614 C C . ALA A 1 209 ? -8.844 5.856 35.115 1.00 90.88 209 ALA A C 1
ATOM 1616 O O . ALA A 1 209 ? -7.934 5.788 34.291 1.00 90.88 209 ALA A O 1
ATOM 1617 N N . THR A 1 210 ? -9.149 4.838 35.918 1.00 92.94 210 THR A N 1
ATOM 1618 C CA . THR A 1 210 ? -8.499 3.527 35.834 1.00 92.94 210 THR A CA 1
ATOM 1619 C C . THR A 1 210 ? -9.497 2.499 35.319 1.00 92.94 210 THR A C 1
ATOM 1621 O O . THR A 1 210 ? -10.564 2.301 35.902 1.00 92.94 210 THR A O 1
ATOM 1624 N N . VAL A 1 211 ? -9.151 1.837 34.220 1.00 92.00 211 VAL A N 1
ATOM 1625 C CA . VAL A 1 211 ? -9.974 0.827 33.561 1.00 92.00 211 VAL A CA 1
ATOM 1626 C C . VAL A 1 211 ? -9.455 -0.557 33.918 1.00 92.00 211 VAL A C 1
ATOM 1628 O O . VAL A 1 211 ? -8.326 -0.916 33.590 1.00 92.00 211 VAL A O 1
ATOM 1631 N N . LYS A 1 212 ? -10.310 -1.353 34.560 1.00 92.56 212 LYS A N 1
ATOM 1632 C CA . LYS A 1 212 ? -10.091 -2.790 34.730 1.00 92.56 212 LYS A CA 1
ATOM 1633 C C . LYS A 1 212 ? -10.571 -3.512 33.468 1.00 92.56 212 LYS A C 1
ATOM 1635 O O . LYS A 1 212 ? -11.756 -3.393 33.145 1.00 92.56 212 LYS A O 1
ATOM 1640 N N . PRO A 1 213 ? -9.695 -4.221 32.737 1.00 91.88 213 PRO A N 1
ATOM 1641 C CA . PRO A 1 213 ? -10.083 -5.009 31.584 1.00 91.88 213 PRO A CA 1
ATOM 1642 C C . PRO A 1 213 ? -11.083 -6.093 31.970 1.00 91.88 213 PRO A C 1
ATOM 1644 O O . PRO A 1 213 ? -11.035 -6.660 33.063 1.00 91.88 213 PRO A O 1
ATOM 1647 N N . HIS A 1 214 ? -11.962 -6.408 31.030 1.00 91.00 214 HIS A N 1
ATOM 1648 C CA . HIS A 1 214 ? -12.866 -7.538 31.114 1.00 91.00 214 HIS A CA 1
ATOM 1649 C C . HIS A 1 214 ? -12.082 -8.834 31.324 1.00 91.00 214 HIS A C 1
ATOM 1651 O O . HIS A 1 214 ? -10.954 -8.976 30.849 1.00 91.00 214 HIS A O 1
ATOM 1657 N N . GLU A 1 215 ? -12.696 -9.815 31.986 1.00 87.06 215 GLU A N 1
ATOM 1658 C CA . GLU A 1 215 ? -12.017 -11.068 32.297 1.00 87.06 215 GLU A CA 1
ATOM 1659 C C . GLU A 1 215 ? -11.404 -11.697 31.043 1.00 87.06 215 GLU A C 1
ATOM 1661 O O . GLU A 1 215 ? -10.238 -12.080 31.088 1.00 87.06 215 GLU A O 1
ATOM 1666 N N . GLU A 1 216 ? -12.161 -11.745 29.938 1.00 86.94 216 GLU A N 1
ATOM 1667 C CA . GLU A 1 216 ? -11.794 -12.345 28.638 1.00 86.94 216 GLU A CA 1
ATOM 1668 C C . GLU A 1 216 ? -10.751 -11.564 27.830 1.00 86.94 216 GLU A C 1
ATOM 1670 O O . GLU A 1 216 ? -10.231 -12.094 26.850 1.00 86.94 216 GLU A O 1
ATOM 1675 N N . PHE A 1 217 ? -10.394 -10.353 28.261 1.00 91.12 217 PHE A N 1
ATOM 1676 C CA . PHE A 1 217 ? -9.389 -9.540 27.590 1.00 91.12 217 PHE A CA 1
ATOM 1677 C C . PHE A 1 217 ? -8.010 -10.210 27.609 1.00 91.12 217 PHE A C 1
ATOM 1679 O O . PHE A 1 217 ? -7.533 -10.665 28.656 1.00 91.12 217 PHE A O 1
ATOM 1686 N N . MET A 1 218 ? -7.352 -10.222 26.451 1.00 92.50 218 MET A N 1
ATOM 1687 C CA . MET A 1 218 ? -6.048 -10.846 26.257 1.00 92.50 218 MET A CA 1
ATOM 1688 C C . MET A 1 218 ? -5.152 -9.961 25.395 1.00 92.50 218 MET A C 1
ATOM 1690 O O . MET A 1 218 ? -5.594 -9.439 24.370 1.00 92.50 218 MET A O 1
ATOM 1694 N N . VAL A 1 219 ? -3.883 -9.836 25.793 1.00 94.75 219 VAL A N 1
ATOM 1695 C CA . VAL A 1 219 ? -2.869 -9.082 25.049 1.00 94.75 219 VAL A CA 1
ATOM 1696 C C . VAL A 1 219 ? -1.881 -10.044 24.405 1.00 94.75 219 VAL A C 1
ATOM 1698 O O . VAL A 1 219 ? -1.219 -10.833 25.082 1.00 94.75 219 VAL A O 1
ATOM 1701 N N . PHE A 1 220 ? -1.751 -9.928 23.090 1.00 95.94 220 PHE A N 1
ATOM 1702 C CA . PHE A 1 220 ? -0.668 -10.511 22.318 1.00 95.94 220 PHE A CA 1
ATOM 1703 C C . PHE A 1 220 ? 0.212 -9.392 21.774 1.00 95.94 220 PHE A C 1
ATOM 1705 O O . PHE A 1 220 ? -0.266 -8.315 21.426 1.00 95.94 220 PHE A O 1
ATOM 1712 N N . ALA A 1 221 ? 1.497 -9.666 21.646 1.00 95.19 221 ALA A N 1
ATOM 1713 C CA . ALA A 1 221 ? 2.447 -8.793 20.988 1.00 95.19 221 ALA A CA 1
ATOM 1714 C C . ALA A 1 221 ? 3.214 -9.580 19.932 1.00 95.19 221 ALA A C 1
ATOM 1716 O O . ALA A 1 221 ? 3.543 -10.748 20.139 1.00 95.19 221 ALA A O 1
ATOM 1717 N N . THR A 1 222 ? 3.509 -8.956 18.798 1.00 93.06 222 THR A N 1
ATOM 1718 C CA . THR A 1 222 ? 4.319 -9.556 17.736 1.00 93.06 222 THR A CA 1
ATOM 1719 C C . THR A 1 222 ? 5.482 -8.636 17.402 1.00 93.06 222 THR A C 1
ATOM 1721 O O . THR A 1 222 ? 5.314 -7.430 17.250 1.00 93.06 222 THR A O 1
ATOM 1724 N N . GLN A 1 223 ? 6.684 -9.196 17.271 1.00 90.00 223 GLN A N 1
ATOM 1725 C CA . GLN A 1 223 ? 7.854 -8.430 16.843 1.00 90.00 223 GLN A CA 1
ATOM 1726 C C . GLN A 1 223 ? 8.831 -9.272 16.025 1.00 90.00 223 GLN A C 1
ATOM 1728 O O . GLN A 1 223 ? 8.816 -10.507 16.060 1.00 90.00 223 GLN A O 1
ATOM 1733 N N . ASN A 1 224 ? 9.692 -8.589 15.274 1.00 85.88 224 ASN A N 1
ATOM 1734 C CA . ASN A 1 224 ? 10.869 -9.212 14.676 1.00 85.88 224 ASN A CA 1
ATOM 1735 C C . ASN A 1 224 ? 12.092 -8.965 15.573 1.00 85.88 224 ASN A C 1
ATOM 1737 O O . ASN A 1 224 ? 12.173 -7.882 16.161 1.00 85.88 224 ASN A O 1
ATOM 1741 N N . PRO A 1 225 ? 13.039 -9.917 15.655 1.00 82.38 225 PRO A N 1
ATOM 1742 C CA . PRO A 1 225 ? 14.242 -9.771 16.471 1.00 82.38 225 PRO A CA 1
ATOM 1743 C C . PRO A 1 225 ? 15.072 -8.552 16.044 1.00 82.38 225 PRO A C 1
ATOM 1745 O O . PRO A 1 225 ? 15.174 -8.237 14.854 1.00 82.38 225 PRO A O 1
ATOM 1748 N N . ALA A 1 226 ? 15.686 -7.876 17.017 1.00 72.50 226 ALA A N 1
ATOM 1749 C CA . ALA A 1 226 ? 16.595 -6.756 16.770 1.00 72.50 226 ALA A CA 1
ATOM 1750 C C . ALA A 1 226 ? 17.959 -7.265 16.258 1.00 72.50 226 ALA A C 1
ATOM 1752 O O . ALA A 1 226 ? 18.532 -8.194 16.827 1.00 72.50 226 ALA A O 1
ATOM 1753 N N . GLY A 1 227 ? 18.495 -6.673 15.183 1.00 65.25 227 GLY A N 1
ATOM 1754 C CA . GLY A 1 227 ? 19.801 -7.053 14.631 1.00 65.25 227 GLY A CA 1
ATOM 1755 C C . GLY A 1 227 ? 20.100 -6.465 13.248 1.00 65.25 227 GLY A C 1
ATOM 1756 O O . GLY A 1 227 ? 19.247 -5.828 12.634 1.00 65.25 227 GLY A O 1
ATOM 1757 N N . ALA A 1 228 ? 21.311 -6.716 12.731 1.00 51.00 228 ALA A N 1
ATOM 1758 C CA . ALA A 1 228 ? 21.820 -6.137 11.476 1.00 51.00 228 ALA A CA 1
ATOM 1759 C C . ALA A 1 228 ? 20.934 -6.409 10.242 1.00 51.00 228 ALA A C 1
ATOM 1761 O O . ALA A 1 228 ? 20.876 -5.592 9.324 1.00 51.00 228 ALA A O 1
ATOM 1762 N N . ASN A 1 229 ? 20.200 -7.527 10.240 1.00 53.59 229 ASN A N 1
ATOM 1763 C CA . ASN A 1 229 ? 19.310 -7.915 9.141 1.00 53.59 229 ASN A CA 1
ATOM 1764 C C . ASN A 1 229 ? 17.959 -7.177 9.158 1.00 53.59 229 ASN A C 1
ATOM 1766 O O . ASN A 1 229 ? 17.239 -7.190 8.161 1.00 53.59 229 ASN A O 1
ATOM 1770 N N . TYR A 1 230 ? 17.610 -6.529 10.272 1.00 57.28 230 TYR A N 1
ATOM 1771 C CA . TYR A 1 230 ? 16.312 -5.905 10.505 1.00 57.28 230 TYR A CA 1
ATOM 1772 C C . TYR A 1 230 ? 16.504 -4.475 11.029 1.00 57.28 230 TYR A C 1
ATOM 1774 O O . TYR A 1 230 ? 16.300 -4.197 12.208 1.00 57.28 230 TYR A O 1
ATOM 1782 N N . GLY A 1 231 ? 16.905 -3.566 10.134 1.00 55.72 231 GLY A N 1
ATOM 1783 C CA . GLY A 1 231 ? 17.124 -2.151 10.461 1.00 55.72 231 GLY A CA 1
ATOM 1784 C C . GLY A 1 231 ? 15.887 -1.461 11.057 1.00 55.72 231 GLY A C 1
ATOM 1785 O O . GLY A 1 231 ? 14.758 -1.849 10.754 1.00 55.72 231 GLY A O 1
ATOM 1786 N N . GLY A 1 232 ? 16.125 -0.463 11.916 1.00 62.75 232 GLY A N 1
ATOM 1787 C CA . GLY A 1 232 ? 15.092 0.369 12.556 1.00 62.75 232 GLY A CA 1
ATOM 1788 C C . GLY A 1 232 ? 14.449 -0.220 13.819 1.00 62.75 232 GLY A C 1
ATOM 1789 O O . GLY A 1 232 ? 13.711 0.471 14.508 1.00 62.75 232 GLY A O 1
ATOM 1790 N N . ARG A 1 233 ? 14.734 -1.479 14.170 1.00 72.56 233 ARG A N 1
ATOM 1791 C CA . ARG A 1 233 ? 14.070 -2.163 15.292 1.00 72.56 233 ARG A CA 1
ATOM 1792 C C . ARG A 1 233 ? 14.797 -1.961 16.618 1.00 72.56 233 ARG A C 1
ATOM 1794 O O . ARG A 1 233 ? 15.959 -2.348 16.750 1.00 72.56 233 ARG A O 1
ATOM 1801 N N . LYS A 1 234 ? 14.095 -1.394 17.605 1.00 79.88 234 LYS A N 1
ATOM 1802 C CA . LYS A 1 234 ? 14.628 -1.133 18.951 1.00 79.88 234 LYS A CA 1
ATOM 1803 C C . LYS A 1 234 ? 14.658 -2.431 19.765 1.00 79.88 234 LYS A C 1
ATOM 1805 O O . LYS A 1 234 ? 13.836 -3.328 19.580 1.00 79.88 234 LYS A O 1
ATOM 1810 N N . LEU A 1 235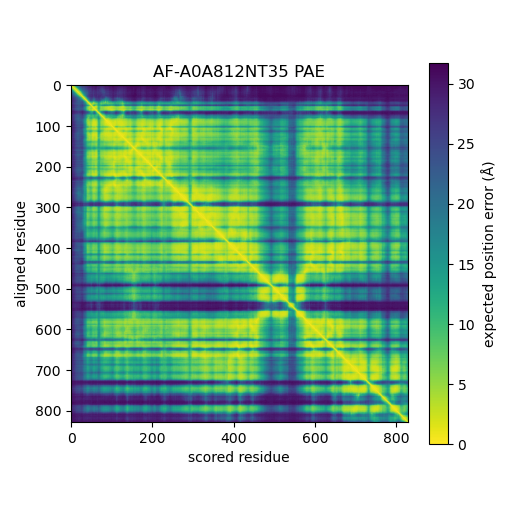 ? 15.625 -2.559 20.671 1.00 83.94 235 LEU A N 1
ATOM 1811 C CA . LEU A 1 235 ? 15.639 -3.667 21.623 1.00 83.94 235 LEU A CA 1
ATOM 1812 C C . LEU A 1 235 ? 14.714 -3.318 22.792 1.00 83.94 235 LEU A C 1
ATOM 1814 O O . LEU A 1 235 ? 14.955 -2.336 23.492 1.00 83.94 235 LEU A O 1
ATOM 1818 N N . LEU A 1 236 ? 13.690 -4.137 23.037 1.00 86.81 236 LEU A N 1
ATOM 1819 C CA . LEU A 1 236 ? 12.851 -3.970 24.222 1.00 86.81 236 LEU A CA 1
ATOM 1820 C C . LEU A 1 236 ? 13.666 -4.216 25.500 1.00 86.81 236 LEU A C 1
ATOM 1822 O O . LEU A 1 236 ? 14.476 -5.154 25.585 1.00 86.81 236 LEU A O 1
ATOM 1826 N N . SER A 1 237 ? 13.424 -3.391 26.523 1.00 88.25 237 SER A N 1
ATOM 1827 C CA . SER A 1 237 ? 14.085 -3.543 27.818 1.00 88.25 237 SER A CA 1
ATOM 1828 C C . SER A 1 237 ? 13.803 -4.932 28.399 1.00 88.25 237 SER A C 1
ATOM 1830 O O . SER A 1 237 ? 12.728 -5.506 28.214 1.00 88.25 237 SER A O 1
ATOM 1832 N N . ARG A 1 238 ? 14.783 -5.507 29.105 1.00 87.50 238 ARG A N 1
ATOM 1833 C CA . ARG A 1 238 ? 14.617 -6.830 29.728 1.00 87.50 238 ARG A CA 1
ATOM 1834 C C . ARG A 1 238 ? 13.454 -6.839 30.726 1.00 87.50 238 ARG A C 1
ATOM 1836 O O . ARG A 1 238 ? 12.717 -7.812 30.781 1.00 87.50 238 ARG A O 1
ATOM 1843 N N . ALA A 1 239 ? 13.274 -5.749 31.473 1.00 87.38 239 ALA A N 1
ATOM 1844 C CA . ALA A 1 239 ? 12.178 -5.605 32.427 1.00 87.38 239 ALA A CA 1
ATOM 1845 C C . ALA A 1 239 ? 10.806 -5.654 31.741 1.00 87.38 239 ALA A C 1
ATOM 1847 O O . ALA A 1 239 ? 9.925 -6.371 32.198 1.00 87.38 239 ALA A O 1
ATOM 1848 N N . PHE A 1 240 ? 10.646 -4.948 30.619 1.00 90.38 240 PHE A N 1
ATOM 1849 C CA . PHE A 1 240 ? 9.394 -4.952 29.867 1.00 90.38 240 PHE A CA 1
ATOM 1850 C C . PHE A 1 240 ? 9.111 -6.324 29.241 1.00 90.38 240 PHE A C 1
ATOM 1852 O O . PHE A 1 240 ? 7.994 -6.823 29.327 1.00 90.38 240 PHE A O 1
ATOM 1859 N N . ARG A 1 241 ? 10.141 -6.973 28.685 1.00 90.12 241 ARG A N 1
ATOM 1860 C CA . ARG A 1 241 ? 10.048 -8.333 28.131 1.00 90.12 241 ARG A CA 1
ATOM 1861 C C . ARG A 1 241 ? 9.632 -9.385 29.156 1.00 90.12 241 ARG A C 1
ATOM 1863 O O . ARG A 1 241 ? 8.791 -10.218 28.848 1.00 90.12 241 ARG A O 1
ATOM 1870 N N . ASN A 1 242 ? 10.134 -9.294 30.387 1.00 89.75 242 ASN A N 1
ATOM 1871 C CA . ASN A 1 242 ? 9.793 -10.228 31.465 1.00 89.75 242 ASN A CA 1
ATOM 1872 C C . ASN A 1 242 ? 8.297 -10.230 31.853 1.00 89.75 242 ASN A C 1
ATOM 1874 O O . ASN A 1 242 ? 7.873 -11.136 32.564 1.00 89.75 242 ASN A O 1
ATOM 1878 N N . ARG A 1 243 ? 7.505 -9.242 31.411 1.00 91.38 243 ARG A N 1
ATOM 1879 C CA . ARG A 1 243 ? 6.042 -9.195 31.611 1.00 91.38 243 ARG A CA 1
ATOM 1880 C C . ARG A 1 243 ? 5.265 -10.027 30.594 1.00 91.38 243 ARG A C 1
ATOM 1882 O O . ARG A 1 243 ? 4.063 -10.224 30.737 1.00 91.38 243 ARG A O 1
ATOM 1889 N N . PHE A 1 244 ? 5.944 -10.501 29.555 1.00 93.12 244 PHE A N 1
ATOM 1890 C CA . PHE A 1 244 ? 5.373 -11.385 28.559 1.00 93.12 244 PHE A CA 1
ATOM 1891 C C . PHE A 1 244 ? 5.893 -12.801 28.746 1.00 93.12 244 PHE A C 1
ATOM 1893 O O . PHE A 1 244 ? 7.053 -13.031 29.085 1.00 93.12 244 PHE A O 1
ATOM 1900 N N . THR A 1 245 ? 5.046 -13.770 28.418 1.00 93.12 245 THR A N 1
ATOM 1901 C CA . THR A 1 245 ? 5.536 -15.108 28.104 1.00 93.12 245 THR A CA 1
ATOM 1902 C C . THR A 1 245 ? 5.991 -15.124 26.646 1.00 93.12 245 THR A C 1
ATOM 1904 O O . THR A 1 245 ? 5.175 -14.976 25.732 1.00 93.12 245 THR A O 1
ATOM 1907 N N . GLU A 1 246 ? 7.297 -15.266 26.428 1.00 92.38 246 GLU A N 1
ATOM 1908 C CA . GLU A 1 246 ? 7.902 -15.228 25.094 1.00 92.38 246 GLU A CA 1
ATOM 1909 C C . GLU A 1 246 ? 7.739 -16.560 24.347 1.00 92.38 246 GLU A C 1
ATOM 1911 O O . GLU A 1 246 ? 8.018 -17.640 24.872 1.00 92.38 246 GLU A O 1
ATOM 1916 N N . VAL A 1 247 ? 7.314 -16.478 23.087 1.00 93.06 247 VAL A N 1
ATOM 1917 C CA . VAL A 1 247 ? 7.189 -17.604 22.159 1.00 93.06 247 VAL A CA 1
ATOM 1918 C C . VAL A 1 247 ? 7.985 -17.290 20.900 1.00 93.06 247 VAL A C 1
ATOM 1920 O O . VAL A 1 247 ? 7.660 -16.370 20.149 1.00 93.06 247 VAL A O 1
ATOM 1923 N N . PHE A 1 248 ? 9.008 -18.096 20.632 1.00 92.50 248 PHE A N 1
ATOM 1924 C CA . PHE A 1 248 ? 9.809 -17.968 19.419 1.00 92.50 248 PHE A CA 1
ATOM 1925 C C . PHE A 1 248 ? 9.162 -18.734 18.263 1.00 92.50 248 PHE A C 1
ATOM 1927 O O . PHE A 1 248 ? 9.000 -19.953 18.319 1.00 92.50 248 PHE A O 1
ATOM 1934 N N . VAL A 1 249 ? 8.809 -18.015 17.198 1.00 90.62 249 VAL A N 1
ATOM 1935 C CA . VAL A 1 249 ? 8.247 -18.574 15.965 1.00 90.62 249 VAL A CA 1
ATOM 1936 C C . VAL A 1 249 ? 9.345 -18.608 14.907 1.00 90.62 249 VAL A C 1
ATOM 1938 O O . VAL A 1 249 ? 9.764 -17.569 14.399 1.00 90.62 249 VAL A O 1
ATOM 1941 N N . SER A 1 250 ? 9.823 -19.806 14.576 1.00 87.38 250 SER A N 1
ATOM 1942 C CA . SER A 1 250 ? 10.856 -20.007 13.556 1.00 87.38 250 SER A CA 1
ATOM 1943 C C . SER A 1 250 ? 10.311 -19.865 12.131 1.00 87.38 250 SER A C 1
ATOM 1945 O O . SER A 1 250 ? 9.102 -19.906 11.900 1.00 87.38 250 SER A O 1
ATOM 1947 N N . GLU A 1 251 ? 11.215 -19.751 11.156 1.00 83.50 251 GLU A N 1
ATOM 1948 C CA . GLU A 1 251 ? 10.859 -19.871 9.738 1.00 83.50 251 GLU A CA 1
ATOM 1949 C C . GLU A 1 251 ? 10.240 -21.240 9.440 1.00 83.50 251 GLU A C 1
ATOM 1951 O O . GLU A 1 251 ? 10.551 -22.242 10.094 1.00 83.50 251 GLU A O 1
ATOM 1956 N N . LEU A 1 252 ? 9.345 -21.269 8.452 1.00 85.31 252 LEU A N 1
ATOM 1957 C CA . LEU A 1 252 ? 8.722 -22.506 7.999 1.00 85.31 252 LEU A CA 1
ATOM 1958 C C . LEU A 1 252 ? 9.743 -23.347 7.217 1.00 85.31 252 LEU A C 1
ATOM 1960 O O . LEU A 1 252 ? 10.341 -22.828 6.271 1.00 85.31 252 LEU A O 1
ATOM 1964 N N . PRO A 1 253 ? 9.910 -24.639 7.553 1.00 88.50 253 PRO A N 1
ATOM 1965 C CA . PRO A 1 253 ? 10.704 -25.564 6.751 1.00 88.50 253 PRO A CA 1
ATOM 1966 C C . PRO A 1 253 ? 10.202 -25.653 5.304 1.00 88.50 253 PRO A C 1
ATOM 1968 O O . PRO A 1 253 ? 9.017 -25.443 5.032 1.00 88.50 253 PRO A O 1
ATOM 1971 N N . MET A 1 254 ? 11.086 -26.022 4.376 1.00 86.25 254 MET A N 1
ATOM 1972 C CA . MET A 1 254 ? 10.776 -26.089 2.940 1.00 86.25 254 MET A CA 1
ATOM 1973 C C . MET A 1 254 ? 9.629 -27.057 2.626 1.00 86.25 254 MET A C 1
ATOM 1975 O O . MET A 1 254 ? 8.781 -26.768 1.781 1.00 86.25 254 MET A O 1
ATOM 1979 N N . GLU A 1 255 ? 9.563 -28.186 3.331 1.00 89.62 255 GLU A N 1
ATOM 1980 C CA . GLU A 1 255 ? 8.514 -29.195 3.173 1.00 89.62 255 GLU A CA 1
ATOM 1981 C C . GLU A 1 255 ? 7.149 -28.636 3.586 1.00 89.62 255 GLU A C 1
ATOM 1983 O O . GLU A 1 255 ? 6.136 -28.876 2.930 1.00 89.62 255 GLU A O 1
ATOM 1988 N N . GLU A 1 256 ? 7.118 -27.843 4.657 1.00 89.44 256 GLU A N 1
ATOM 1989 C CA . GLU A 1 256 ? 5.903 -27.189 5.136 1.00 89.44 256 GLU A CA 1
ATOM 1990 C C . GLU A 1 256 ? 5.497 -26.025 4.231 1.00 89.44 256 GLU A C 1
ATOM 1992 O O . GLU A 1 256 ? 4.313 -25.858 3.932 1.00 89.44 256 GLU A O 1
ATOM 1997 N N . LEU A 1 257 ? 6.470 -25.262 3.730 1.00 88.69 257 LEU A N 1
ATOM 1998 C CA . LEU A 1 257 ? 6.234 -24.197 2.762 1.00 88.69 257 LEU A CA 1
ATOM 1999 C C . LEU A 1 257 ? 5.617 -24.743 1.465 1.00 88.69 257 LEU A C 1
ATOM 2001 O O . LEU A 1 257 ? 4.717 -24.113 0.909 1.00 88.69 257 LEU A O 1
ATOM 2005 N N . ALA A 1 258 ? 6.017 -25.943 1.026 1.00 91.31 258 ALA A N 1
ATOM 2006 C CA . ALA A 1 258 ? 5.396 -26.624 -0.109 1.00 91.31 258 ALA A CA 1
ATOM 2007 C C . ALA A 1 258 ? 3.896 -26.876 0.121 1.00 91.31 258 ALA A C 1
ATOM 2009 O O . ALA A 1 258 ? 3.071 -26.624 -0.760 1.00 91.31 258 ALA A O 1
ATOM 2010 N N . VAL A 1 259 ? 3.530 -27.329 1.325 1.00 90.00 259 VAL A N 1
ATOM 2011 C CA . VAL A 1 259 ? 2.129 -27.556 1.710 1.00 90.00 259 VAL A CA 1
ATOM 2012 C C . VAL A 1 259 ? 1.347 -26.243 1.726 1.00 90.00 259 VAL A C 1
ATOM 2014 O O . VAL A 1 259 ? 0.212 -26.206 1.246 1.00 90.00 259 VAL A O 1
ATOM 2017 N N . VAL A 1 260 ? 1.949 -25.162 2.234 1.00 88.75 260 VAL A N 1
ATOM 2018 C CA . VAL A 1 260 ? 1.334 -23.827 2.243 1.00 88.75 260 VAL A CA 1
ATOM 2019 C C . VAL A 1 260 ? 1.087 -23.331 0.821 1.00 88.75 260 VAL A C 1
ATOM 2021 O O . VAL A 1 260 ? -0.035 -22.930 0.523 1.00 88.75 260 VAL A O 1
ATOM 2024 N N . LEU A 1 261 ? 2.080 -23.400 -0.069 1.00 89.31 261 LEU A N 1
ATOM 2025 C CA . LEU A 1 261 ? 1.934 -22.973 -1.465 1.00 89.31 261 LEU A CA 1
ATOM 2026 C C . LEU A 1 261 ? 0.865 -23.790 -2.197 1.00 89.31 261 LEU A C 1
ATOM 2028 O O . LEU A 1 261 ? 0.006 -23.225 -2.871 1.00 89.31 261 LEU A O 1
ATOM 2032 N N . HIS A 1 262 ? 0.866 -25.111 -2.016 1.00 90.31 262 HIS A N 1
ATOM 2033 C CA . HIS A 1 262 ? -0.121 -25.981 -2.646 1.00 90.31 262 HIS A CA 1
ATOM 2034 C C . HIS A 1 262 ? -1.551 -25.652 -2.195 1.00 90.31 262 HIS A C 1
ATOM 2036 O O . HIS A 1 262 ? -2.435 -25.465 -3.029 1.00 90.31 262 HIS A O 1
ATOM 2042 N N . LYS A 1 263 ? -1.781 -25.547 -0.879 1.00 86.50 263 LYS A N 1
ATOM 2043 C CA . LYS A 1 263 ? -3.126 -25.362 -0.317 1.00 86.50 263 LYS A CA 1
ATOM 2044 C C . LYS A 1 263 ? -3.629 -23.924 -0.432 1.00 86.50 263 LYS A C 1
ATOM 2046 O O . LYS A 1 263 ? -4.761 -23.715 -0.854 1.00 86.50 263 LYS A O 1
ATOM 2051 N N . ARG A 1 264 ? -2.801 -22.937 -0.075 1.00 85.12 264 ARG A N 1
ATOM 2052 C CA . ARG A 1 264 ? -3.201 -21.522 -0.026 1.00 85.12 264 ARG A CA 1
ATOM 2053 C C . ARG A 1 264 ? -3.296 -20.906 -1.416 1.00 85.12 264 ARG A C 1
ATOM 2055 O O . ARG A 1 264 ? -4.255 -20.201 -1.701 1.00 85.12 264 ARG A O 1
ATOM 2062 N N . CYS A 1 265 ? -2.325 -21.187 -2.283 1.00 86.50 265 CYS A N 1
ATOM 2063 C CA . CYS A 1 265 ? -2.311 -20.635 -3.638 1.00 86.50 265 CYS A CA 1
ATOM 2064 C C . CYS A 1 265 ? -3.065 -21.516 -4.648 1.00 86.50 265 CYS A C 1
ATOM 2066 O O . CYS A 1 265 ? -3.281 -21.080 -5.775 1.00 86.50 265 CYS A O 1
ATOM 2068 N N . GLN A 1 266 ? -3.490 -22.726 -4.255 1.00 87.38 266 GLN A N 1
ATOM 2069 C CA . GLN A 1 266 ? -4.152 -23.710 -5.128 1.00 87.38 266 GLN A CA 1
ATOM 2070 C C . GLN A 1 266 ? -3.276 -24.120 -6.329 1.00 87.38 266 GLN A C 1
ATOM 2072 O O . GLN A 1 266 ? -3.772 -24.381 -7.422 1.00 87.38 266 GLN A O 1
ATOM 2077 N N . VAL A 1 267 ? -1.954 -24.167 -6.128 1.00 89.06 267 VAL A N 1
ATOM 2078 C CA . VAL A 1 267 ? -0.965 -24.469 -7.175 1.00 89.06 267 VAL A CA 1
ATOM 2079 C C . VAL A 1 267 ? -0.654 -25.973 -7.196 1.00 89.06 267 VAL A C 1
ATOM 2081 O O . VAL A 1 267 ? -0.468 -26.559 -6.126 1.00 89.06 267 VAL A O 1
ATOM 2084 N N . PRO A 1 268 ? -0.544 -26.635 -8.365 1.00 91.94 268 PRO A N 1
ATOM 2085 C CA . PRO A 1 268 ? -0.213 -28.061 -8.440 1.00 91.94 268 PRO A CA 1
ATOM 2086 C C . PRO A 1 268 ? 1.131 -28.417 -7.769 1.00 91.94 268 PRO A C 1
ATOM 2088 O O . PRO A 1 268 ? 2.093 -27.655 -7.901 1.00 91.94 268 PRO A O 1
ATOM 2091 N N . PRO A 1 269 ? 1.274 -29.593 -7.118 1.00 92.06 269 PRO A N 1
ATOM 2092 C CA . PRO A 1 269 ? 2.516 -29.977 -6.430 1.00 92.06 269 PRO A CA 1
ATOM 2093 C C . PRO A 1 269 ? 3.760 -29.987 -7.332 1.00 92.06 269 PRO A C 1
ATOM 2095 O O . PRO A 1 269 ? 4.865 -29.681 -6.883 1.00 92.06 269 PRO A O 1
ATOM 2098 N N . SER A 1 270 ? 3.586 -30.303 -8.618 1.00 92.94 270 SER A N 1
ATOM 2099 C CA . SER A 1 270 ? 4.658 -30.257 -9.616 1.00 92.94 270 SER A CA 1
ATOM 2100 C C . SER A 1 270 ? 5.207 -28.842 -9.819 1.00 92.94 270 SER A C 1
ATOM 2102 O O . SER A 1 270 ? 6.414 -28.679 -9.978 1.00 92.94 270 SER A O 1
ATOM 2104 N N . TYR A 1 271 ? 4.346 -27.822 -9.775 1.00 94.00 271 TYR A N 1
ATOM 2105 C CA . TYR A 1 271 ? 4.733 -26.418 -9.927 1.00 94.00 271 TYR A CA 1
ATOM 2106 C C . TYR A 1 271 ? 5.355 -25.896 -8.634 1.00 94.00 271 TYR A C 1
ATOM 2108 O O . TYR A 1 271 ? 6.401 -25.257 -8.680 1.00 94.00 271 TYR A O 1
ATOM 2116 N N . VAL A 1 272 ? 4.798 -26.268 -7.476 1.00 93.94 272 VAL A N 1
ATOM 2117 C CA . VAL A 1 272 ? 5.376 -25.938 -6.162 1.00 93.94 272 VAL A CA 1
ATOM 2118 C C . VAL A 1 272 ? 6.821 -26.432 -6.049 1.00 93.94 272 VAL A C 1
ATOM 2120 O O . VAL A 1 272 ? 7.691 -25.690 -5.595 1.00 93.94 272 VAL A O 1
ATOM 2123 N N . LYS A 1 273 ? 7.110 -27.653 -6.520 1.00 93.69 273 LYS A N 1
ATOM 2124 C CA . LYS A 1 273 ? 8.477 -28.193 -6.542 1.00 93.69 273 LYS A CA 1
ATOM 2125 C C . LYS A 1 273 ? 9.429 -27.327 -7.373 1.00 93.69 273 LYS A C 1
ATOM 2127 O O . LYS A 1 273 ? 10.563 -27.108 -6.955 1.00 93.69 273 LYS A O 1
ATOM 2132 N N . VAL A 1 274 ? 8.976 -26.833 -8.526 1.00 94.25 274 VAL A N 1
ATOM 2133 C CA . VAL A 1 274 ? 9.760 -25.929 -9.382 1.00 94.25 274 VAL A CA 1
ATOM 2134 C C . VAL A 1 274 ? 9.986 -24.588 -8.687 1.00 94.25 274 VAL A C 1
ATOM 2136 O O . VAL A 1 274 ? 11.127 -24.141 -8.606 1.00 94.25 274 VAL A O 1
ATOM 2139 N N . MET A 1 275 ? 8.938 -23.987 -8.118 1.00 94.38 275 MET A N 1
ATOM 2140 C CA . MET A 1 275 ? 9.032 -22.706 -7.410 1.00 94.38 275 MET A CA 1
ATOM 2141 C C . MET A 1 275 ? 10.028 -22.761 -6.244 1.00 94.38 275 MET A C 1
ATOM 2143 O O . MET A 1 275 ? 10.871 -21.876 -6.104 1.00 94.38 275 MET A O 1
ATOM 2147 N N . LEU A 1 276 ? 9.972 -23.822 -5.430 1.00 93.25 276 LEU A N 1
ATOM 2148 C CA . LEU A 1 276 ? 10.895 -24.010 -4.308 1.00 93.25 276 LEU A CA 1
ATOM 2149 C C . LEU A 1 276 ? 12.328 -24.293 -4.763 1.00 93.25 276 LEU A C 1
ATOM 2151 O O . LEU A 1 276 ? 13.266 -23.815 -4.130 1.00 93.25 276 LEU A O 1
ATOM 2155 N N . ALA A 1 277 ? 12.513 -25.019 -5.867 1.00 93.25 277 ALA A N 1
ATOM 2156 C CA . ALA A 1 277 ? 13.841 -25.242 -6.431 1.00 93.25 277 ALA A CA 1
ATOM 2157 C C . ALA A 1 277 ? 14.474 -23.933 -6.934 1.00 93.25 277 ALA A C 1
ATOM 2159 O O . ALA A 1 277 ? 15.654 -23.697 -6.688 1.00 93.25 277 ALA A O 1
ATOM 2160 N N . VAL A 1 278 ? 13.692 -23.059 -7.581 1.00 92.56 278 VAL A N 1
ATOM 2161 C CA . VAL A 1 278 ? 14.149 -21.720 -7.998 1.00 92.56 278 VAL A CA 1
ATOM 2162 C C . VAL A 1 278 ? 14.505 -20.868 -6.779 1.00 92.56 278 VAL A C 1
ATOM 2164 O O . VAL A 1 278 ? 15.560 -20.239 -6.757 1.00 92.56 278 VAL A O 1
ATOM 2167 N N . TYR A 1 279 ? 13.674 -20.891 -5.735 1.00 90.44 279 TYR A N 1
ATOM 2168 C CA . TYR A 1 279 ? 13.952 -20.187 -4.482 1.00 90.44 279 TYR A CA 1
ATOM 2169 C C . TYR A 1 279 ? 15.267 -20.642 -3.832 1.00 90.44 279 TYR A C 1
ATOM 2171 O O . TYR A 1 279 ? 16.092 -19.805 -3.469 1.00 90.44 279 TYR A O 1
ATOM 2179 N N . GLN A 1 280 ? 15.504 -21.955 -3.748 1.00 88.88 280 GLN A N 1
ATOM 2180 C CA . GLN A 1 280 ? 16.752 -22.525 -3.224 1.00 88.88 280 GLN A CA 1
ATOM 2181 C C . GLN A 1 280 ? 17.973 -22.152 -4.072 1.00 88.88 280 GLN A C 1
ATOM 2183 O O . GLN A 1 280 ? 19.029 -21.833 -3.519 1.00 88.88 280 GLN A O 1
ATOM 2188 N N . ASP A 1 281 ? 17.834 -22.158 -5.400 1.00 88.69 281 ASP A N 1
ATOM 2189 C CA . ASP A 1 281 ? 18.908 -21.762 -6.312 1.00 88.69 281 ASP A CA 1
ATOM 2190 C C . ASP A 1 281 ? 19.294 -20.293 -6.081 1.00 88.69 281 ASP A C 1
ATOM 2192 O O . ASP A 1 281 ? 20.466 -19.991 -5.849 1.00 88.69 281 ASP A O 1
ATOM 2196 N N . LEU A 1 282 ? 18.314 -19.383 -6.046 1.00 86.62 282 LEU A N 1
ATOM 2197 C CA . LEU A 1 282 ? 18.557 -17.952 -5.829 1.00 86.62 282 LEU A CA 1
ATOM 2198 C C . LEU A 1 282 ? 19.129 -17.653 -4.431 1.00 86.62 282 LEU A C 1
ATOM 2200 O O . LEU A 1 282 ? 20.014 -16.807 -4.292 1.00 86.62 282 LEU A O 1
ATOM 2204 N N . GLN A 1 283 ? 18.687 -18.372 -3.394 1.00 82.25 283 GLN A N 1
ATOM 2205 C CA . GLN A 1 283 ? 19.281 -18.270 -2.055 1.00 82.25 283 GLN A CA 1
ATOM 2206 C C . GLN A 1 283 ? 20.741 -18.741 -2.024 1.00 82.25 283 GLN A C 1
ATOM 2208 O O . GLN A 1 283 ? 21.583 -18.112 -1.382 1.00 82.25 283 GLN A O 1
ATOM 2213 N N . SER A 1 284 ? 21.056 -19.824 -2.735 1.00 82.00 284 SER A N 1
ATOM 2214 C CA . SER A 1 284 ? 22.415 -20.371 -2.796 1.00 82.00 284 SER A CA 1
ATOM 2215 C C . SER A 1 284 ? 23.373 -19.414 -3.508 1.00 82.00 284 SER A C 1
ATOM 2217 O O . SER A 1 284 ? 24.472 -19.168 -3.009 1.00 82.00 284 SER A O 1
ATOM 2219 N N . HIS A 1 285 ? 22.937 -18.808 -4.618 1.00 78.62 285 HIS A N 1
ATOM 2220 C CA . HIS A 1 285 ? 23.707 -17.784 -5.331 1.00 78.62 285 HIS A CA 1
ATOM 2221 C C . HIS A 1 285 ? 24.013 -16.566 -4.446 1.00 78.62 285 HIS A C 1
ATOM 2223 O O . HIS A 1 285 ? 25.141 -16.067 -4.441 1.00 78.62 285 HIS A O 1
ATOM 2229 N N . ARG A 1 286 ? 23.055 -16.131 -3.618 1.00 70.56 286 ARG A N 1
ATOM 2230 C CA . ARG A 1 286 ? 23.273 -15.039 -2.658 1.00 70.56 286 ARG A CA 1
ATOM 2231 C C . ARG A 1 286 ? 24.385 -15.354 -1.655 1.00 70.56 286 ARG A C 1
ATOM 2233 O O . ARG A 1 286 ? 25.232 -14.505 -1.406 1.00 70.56 286 ARG A O 1
ATOM 2240 N N . ASN A 1 287 ? 24.393 -16.565 -1.099 1.00 65.88 287 ASN A N 1
ATOM 2241 C CA . ASN A 1 287 ? 25.357 -16.953 -0.065 1.00 65.88 287 ASN A CA 1
ATOM 2242 C C . ASN A 1 287 ? 26.787 -17.126 -0.603 1.00 65.88 287 ASN A C 1
ATOM 2244 O O . ASN A 1 287 ? 27.742 -16.994 0.157 1.00 65.88 287 ASN A O 1
ATOM 2248 N N . GLN A 1 288 ? 26.946 -17.428 -1.895 1.00 65.69 288 GLN A N 1
ATOM 2249 C CA . GLN A 1 288 ? 28.255 -17.676 -2.514 1.00 65.69 288 GLN A CA 1
ATOM 2250 C C . GLN A 1 288 ? 28.983 -16.403 -2.950 1.00 65.69 288 GLN A C 1
ATOM 2252 O O . GLN A 1 288 ? 30.208 -16.403 -3.053 1.00 65.69 288 GLN A O 1
ATOM 2257 N N . SER A 1 289 ? 28.260 -15.310 -3.189 1.00 59.81 289 SER A N 1
ATOM 2258 C CA . SER A 1 289 ? 28.859 -14.069 -3.677 1.00 59.81 289 SER A CA 1
ATOM 2259 C C . SER A 1 289 ? 28.844 -13.007 -2.580 1.00 59.81 289 SER A C 1
ATOM 2261 O O . SER A 1 289 ? 27.821 -12.385 -2.311 1.00 59.81 289 SER A O 1
ATOM 2263 N N . ALA A 1 290 ? 30.011 -12.749 -1.980 1.00 45.88 290 ALA A N 1
ATOM 2264 C CA . ALA A 1 290 ? 30.224 -11.682 -0.990 1.00 45.88 290 ALA A CA 1
ATOM 2265 C C . ALA A 1 290 ? 29.844 -10.269 -1.504 1.00 45.88 290 ALA A C 1
ATOM 2267 O O . ALA A 1 290 ? 29.696 -9.335 -0.722 1.00 45.88 290 ALA A O 1
ATOM 2268 N N . VAL A 1 291 ? 29.636 -10.129 -2.819 1.00 46.41 291 VAL A N 1
ATOM 2269 C CA . VAL A 1 291 ? 29.156 -8.929 -3.526 1.00 46.41 291 VAL A CA 1
ATOM 2270 C C . VAL A 1 291 ? 27.675 -8.608 -3.222 1.00 46.41 291 VAL A C 1
ATOM 2272 O O . VAL A 1 291 ? 27.249 -7.470 -3.395 1.00 46.41 291 VAL A O 1
ATOM 2275 N N . PHE A 1 292 ? 26.895 -9.555 -2.680 1.00 47.50 292 PHE A N 1
ATOM 2276 C CA . PHE A 1 292 ? 25.460 -9.392 -2.376 1.00 47.50 292 PHE A CA 1
ATOM 2277 C C . PHE A 1 292 ? 25.147 -9.023 -0.915 1.00 47.50 292 PHE A C 1
ATOM 2279 O O . PHE A 1 292 ? 24.067 -9.316 -0.400 1.00 47.50 292 PHE A O 1
ATOM 2286 N N . LEU A 1 293 ? 26.063 -8.311 -0.248 1.00 40.50 293 LEU A N 1
ATOM 2287 C CA . LEU A 1 293 ? 25.781 -7.589 1.006 1.00 40.50 293 LEU A CA 1
ATOM 2288 C C . LEU A 1 293 ? 24.750 -6.453 0.826 1.00 40.50 293 LEU A C 1
ATOM 2290 O O . LEU A 1 293 ? 24.258 -5.900 1.811 1.00 40.50 293 LEU A O 1
ATOM 2294 N N . GLY A 1 294 ? 24.395 -6.112 -0.419 1.00 44.22 294 GLY A N 1
ATOM 2295 C CA . GLY A 1 294 ? 23.280 -5.223 -0.723 1.00 44.22 294 GLY A CA 1
ATOM 2296 C C . GLY A 1 294 ? 21.961 -5.775 -0.174 1.00 44.22 294 GLY A C 1
ATOM 2297 O O . GLY A 1 294 ? 21.617 -6.935 -0.378 1.00 44.22 294 GLY A O 1
ATOM 2298 N N . LYS A 1 295 ? 21.191 -4.923 0.508 1.00 47.66 295 LYS A N 1
ATOM 2299 C CA . LYS A 1 295 ? 19.912 -5.220 1.191 1.00 47.66 295 LYS A CA 1
ATOM 2300 C C . LYS A 1 295 ? 18.776 -5.746 0.278 1.00 47.66 295 LYS A C 1
ATOM 2302 O O . LYS A 1 295 ? 17.649 -5.905 0.741 1.00 47.66 295 LYS A O 1
ATOM 2307 N N . GLN A 1 296 ? 19.049 -6.017 -0.997 1.00 51.19 296 GLN A N 1
ATOM 2308 C CA . GLN A 1 296 ? 18.102 -6.477 -2.013 1.00 51.19 296 GLN A CA 1
ATOM 2309 C C . GLN A 1 296 ? 18.056 -8.016 -1.993 1.00 51.19 296 GLN A C 1
ATOM 2311 O O . GLN A 1 296 ? 18.872 -8.696 -2.607 1.00 51.19 296 GLN A O 1
ATOM 2316 N N . SER A 1 297 ? 17.133 -8.596 -1.221 1.00 55.16 297 SER A N 1
ATOM 2317 C CA . SER A 1 297 ? 16.908 -10.048 -1.245 1.00 55.16 297 SER A CA 1
ATOM 2318 C C . SER A 1 297 ? 16.364 -10.454 -2.617 1.00 55.16 297 SER A C 1
ATOM 2320 O O . SER A 1 297 ? 15.286 -9.995 -2.980 1.00 55.16 297 SER A O 1
ATOM 2322 N N . PHE A 1 298 ? 17.058 -11.339 -3.345 1.00 61.34 298 PHE A N 1
ATOM 2323 C CA . PHE A 1 298 ? 16.601 -11.876 -4.641 1.00 61.34 298 PHE A CA 1
ATOM 2324 C C . PHE A 1 298 ? 15.163 -12.409 -4.608 1.00 61.34 298 PHE A C 1
ATOM 2326 O O . PHE A 1 298 ? 14.440 -12.322 -5.595 1.00 61.34 298 PHE A O 1
ATOM 2333 N N . MET A 1 299 ? 14.744 -12.975 -3.472 1.00 80.38 299 MET A N 1
ATOM 2334 C CA . MET A 1 299 ? 13.390 -13.485 -3.288 1.00 80.38 299 MET A CA 1
ATOM 2335 C C . MET A 1 299 ? 13.038 -13.585 -1.802 1.00 80.38 299 MET A C 1
ATOM 2337 O O . MET A 1 299 ? 13.871 -13.985 -0.983 1.00 80.38 299 MET A O 1
ATOM 2341 N N . THR A 1 300 ? 11.804 -13.240 -1.439 1.00 81.75 300 THR A N 1
ATOM 2342 C CA . THR A 1 300 ? 11.229 -13.480 -0.106 1.00 81.75 300 THR A CA 1
ATOM 2343 C C . THR A 1 300 ? 10.120 -14.536 -0.165 1.00 81.75 300 THR A C 1
ATOM 2345 O O . THR A 1 300 ? 9.594 -14.851 -1.232 1.00 81.75 300 THR A O 1
ATOM 2348 N N . VAL A 1 301 ? 9.695 -15.061 0.992 1.00 85.06 301 VAL A N 1
ATOM 2349 C CA . VAL A 1 301 ? 8.515 -15.949 1.064 1.00 85.06 301 VAL A CA 1
ATOM 2350 C C . VAL A 1 301 ? 7.245 -15.234 0.578 1.00 85.06 301 VAL A C 1
ATOM 2352 O O . VAL A 1 301 ? 6.360 -15.863 0.006 1.00 85.06 301 VAL A O 1
ATOM 2355 N N . ARG A 1 302 ? 7.160 -13.907 0.741 1.00 86.62 302 ARG A N 1
ATOM 2356 C CA . ARG A 1 302 ? 6.042 -13.108 0.220 1.00 86.62 302 ARG A CA 1
ATOM 2357 C C . ARG A 1 302 ? 6.024 -13.106 -1.311 1.00 86.62 302 ARG A C 1
ATOM 2359 O O . ARG A 1 302 ? 4.950 -13.231 -1.887 1.00 86.62 302 ARG A O 1
ATOM 2366 N N . ASP A 1 303 ? 7.190 -13.058 -1.953 1.00 89.50 303 ASP A N 1
ATOM 2367 C CA . ASP A 1 303 ? 7.299 -13.160 -3.414 1.00 89.50 303 ASP A CA 1
ATOM 2368 C C . ASP A 1 303 ? 6.925 -14.564 -3.909 1.00 89.50 303 ASP A C 1
ATOM 2370 O O . ASP A 1 303 ? 6.203 -14.692 -4.892 1.00 89.50 303 ASP A O 1
ATOM 2374 N N . LEU A 1 304 ? 7.307 -15.624 -3.183 1.00 90.56 304 LEU A N 1
ATOM 2375 C CA . LEU A 1 304 ? 6.829 -16.986 -3.465 1.00 90.56 304 LEU A CA 1
ATOM 2376 C C . LEU A 1 304 ? 5.300 -17.082 -3.407 1.00 90.56 304 LEU A C 1
ATOM 2378 O O . LEU A 1 304 ? 4.679 -17.680 -4.286 1.00 90.56 304 LEU A O 1
ATOM 2382 N N . LEU A 1 305 ? 4.693 -16.486 -2.376 1.00 90.00 305 LEU A N 1
ATOM 2383 C CA . LEU A 1 305 ? 3.242 -16.451 -2.244 1.00 90.00 305 LEU A CA 1
ATOM 2384 C C . LEU A 1 305 ? 2.613 -15.667 -3.399 1.00 90.00 305 LEU A C 1
ATOM 2386 O O . LEU A 1 305 ? 1.670 -16.177 -3.993 1.00 90.00 305 LEU A O 1
ATOM 2390 N N . ARG A 1 306 ? 3.123 -14.483 -3.762 1.00 91.19 306 ARG A N 1
ATOM 2391 C CA . ARG A 1 306 ? 2.631 -13.714 -4.924 1.00 91.19 306 ARG A CA 1
ATOM 2392 C C . ARG A 1 306 ? 2.691 -14.531 -6.204 1.00 91.19 306 ARG A C 1
ATOM 2394 O O . ARG A 1 306 ? 1.673 -14.694 -6.865 1.00 91.19 306 ARG A O 1
ATOM 2401 N N . TRP A 1 307 ? 3.845 -15.135 -6.486 1.00 93.38 307 TRP A N 1
ATOM 2402 C CA . TRP A 1 307 ? 4.029 -15.986 -7.659 1.00 93.38 307 TRP A CA 1
ATOM 2403 C C . TRP A 1 307 ? 2.989 -17.113 -7.714 1.00 93.38 307 TRP A C 1
ATOM 2405 O O . TRP A 1 307 ? 2.409 -17.367 -8.767 1.00 93.38 307 TRP A O 1
ATOM 2415 N N . GLY A 1 308 ? 2.674 -17.727 -6.569 1.00 92.06 308 GLY A N 1
ATOM 2416 C CA . GLY A 1 308 ? 1.608 -18.722 -6.474 1.00 92.06 308 GLY A CA 1
ATOM 2417 C C . GLY A 1 308 ? 0.200 -18.152 -6.692 1.00 92.06 308 GLY A C 1
ATOM 2418 O O . GLY A 1 308 ? -0.609 -18.774 -7.378 1.00 92.06 308 GLY A O 1
ATOM 2419 N N . HIS A 1 309 ? -0.113 -16.973 -6.142 1.00 91.00 309 HIS A N 1
ATOM 2420 C CA . HIS A 1 309 ? -1.432 -16.337 -6.287 1.00 91.00 309 HIS A CA 1
ATOM 2421 C C . HIS A 1 309 ? -1.725 -15.861 -7.716 1.00 91.00 309 HIS A C 1
ATOM 2423 O O . HIS A 1 309 ? -2.897 -15.714 -8.062 1.00 91.00 309 HIS A O 1
ATOM 2429 N N . ARG A 1 310 ? -0.701 -15.704 -8.567 1.00 91.44 310 ARG A N 1
ATOM 2430 C CA . ARG A 1 310 ? -0.881 -15.449 -10.006 1.00 91.44 310 ARG A CA 1
ATOM 2431 C C . ARG A 1 310 ? -1.451 -16.644 -10.784 1.00 91.44 310 ARG A C 1
ATOM 2433 O O . ARG A 1 310 ? -1.853 -16.463 -11.925 1.00 91.44 310 ARG A O 1
ATOM 2440 N N . LYS A 1 311 ? -1.539 -17.833 -10.165 1.00 88.44 311 LYS A N 1
ATOM 2441 C CA . LYS A 1 311 ? -2.180 -19.056 -10.695 1.00 88.44 311 LYS A CA 1
ATOM 2442 C C . LYS A 1 311 ? -1.751 -19.422 -12.131 1.00 88.44 311 LYS A C 1
ATOM 2444 O O . LYS A 1 311 ? -2.603 -19.512 -13.014 1.00 88.44 311 LYS A O 1
ATOM 2449 N N . PRO A 1 312 ? -0.453 -19.682 -12.368 1.00 89.00 312 PRO A N 1
ATOM 2450 C CA . PRO A 1 312 ? 0.028 -20.071 -13.691 1.00 89.00 312 PRO A CA 1
ATOM 2451 C C . PRO A 1 312 ? -0.594 -21.398 -14.147 1.00 89.00 312 PRO A C 1
ATOM 2453 O O . PRO A 1 312 ? -0.692 -22.350 -13.369 1.00 89.00 312 PRO A O 1
ATOM 2456 N N . SER A 1 313 ? -0.979 -21.468 -15.421 1.00 90.12 313 SER A N 1
ATOM 2457 C CA . SER A 1 313 ? -1.640 -22.626 -16.041 1.00 90.12 313 SER A CA 1
ATOM 2458 C C . SER A 1 313 ? -0.684 -23.564 -16.788 1.00 90.12 313 SER A C 1
ATOM 2460 O O . SER A 1 313 ? -1.009 -24.729 -17.017 1.00 90.12 313 SER A O 1
ATOM 2462 N N . SER A 1 314 ? 0.504 -23.075 -17.157 1.00 93.00 314 SER A N 1
ATOM 2463 C CA . SER A 1 314 ? 1.528 -23.823 -17.894 1.00 93.00 314 SER A CA 1
ATOM 2464 C C . SER A 1 314 ? 2.928 -23.581 -17.322 1.00 93.00 314 SER A C 1
ATOM 2466 O O . SER A 1 314 ? 3.151 -22.607 -16.607 1.00 93.00 314 SER A O 1
ATOM 2468 N N . TYR A 1 315 ? 3.904 -24.433 -17.662 1.00 92.06 315 TYR A N 1
ATOM 2469 C CA . TYR A 1 315 ? 5.305 -24.213 -17.267 1.00 92.06 315 TYR A CA 1
ATOM 2470 C C . TYR A 1 315 ? 5.912 -22.952 -17.892 1.00 92.06 315 TYR A C 1
ATOM 2472 O O . TYR A 1 315 ? 6.744 -22.309 -17.258 1.00 92.06 315 TYR A O 1
ATOM 2480 N N . LEU A 1 316 ? 5.481 -22.586 -19.104 1.00 92.50 316 LEU A N 1
ATOM 2481 C CA . LEU A 1 316 ? 5.883 -21.331 -19.734 1.00 92.50 316 LEU A CA 1
ATOM 2482 C C . LEU A 1 316 ? 5.327 -20.141 -18.951 1.00 92.50 316 LEU A C 1
ATOM 2484 O O . LEU A 1 316 ? 6.084 -19.256 -18.582 1.00 92.50 316 LEU A O 1
ATOM 2488 N N . GLU A 1 317 ? 4.036 -20.160 -18.619 1.00 91.56 317 GLU A N 1
ATOM 2489 C CA . GLU A 1 317 ? 3.418 -19.097 -17.822 1.00 91.56 317 GLU A CA 1
ATOM 2490 C C . GLU A 1 317 ? 4.001 -19.031 -16.404 1.00 91.56 317 GLU A C 1
ATOM 2492 O O . GLU A 1 317 ? 4.248 -17.943 -15.897 1.00 91.56 317 GLU A O 1
ATOM 2497 N N . LEU A 1 318 ? 4.308 -20.176 -15.784 1.00 94.06 318 LEU A N 1
ATOM 2498 C CA . LEU A 1 318 ? 5.014 -20.241 -14.503 1.00 94.06 318 LEU A CA 1
ATOM 2499 C C . LEU A 1 318 ? 6.365 -19.519 -14.594 1.00 94.06 318 LEU A C 1
ATOM 2501 O O . LEU A 1 318 ? 6.670 -18.699 -13.727 1.00 94.06 318 LEU A O 1
ATOM 2505 N N . ALA A 1 319 ? 7.142 -19.787 -15.647 1.00 94.75 319 ALA A N 1
ATOM 2506 C CA . ALA A 1 319 ? 8.421 -19.129 -15.889 1.00 94.75 319 ALA A CA 1
ATOM 2507 C C . ALA A 1 319 ? 8.253 -17.626 -16.169 1.00 94.75 319 ALA A C 1
ATOM 2509 O O . ALA A 1 319 ? 8.962 -16.820 -15.576 1.00 94.75 319 ALA A O 1
ATOM 2510 N N . THR A 1 320 ? 7.288 -17.234 -17.005 1.00 93.25 320 THR A N 1
ATOM 2511 C CA . THR A 1 320 ? 6.983 -15.829 -17.320 1.00 93.25 320 THR A CA 1
ATOM 2512 C C . THR A 1 320 ? 6.553 -15.046 -16.080 1.00 93.25 320 THR A C 1
ATOM 2514 O O . THR A 1 320 ? 7.080 -13.967 -15.816 1.00 93.25 320 THR A O 1
ATOM 2517 N N . GLU A 1 321 ? 5.631 -15.576 -15.275 1.00 93.50 321 GLU A N 1
ATOM 2518 C CA . GLU A 1 321 ? 5.189 -14.922 -14.038 1.00 93.50 321 GLU A CA 1
ATOM 2519 C C . GLU A 1 321 ? 6.319 -14.846 -13.003 1.00 93.50 321 GLU A C 1
ATOM 2521 O O . GLU A 1 321 ? 6.456 -13.840 -12.310 1.00 93.50 321 GLU A O 1
ATOM 2526 N N . GLY A 1 322 ? 7.175 -15.870 -12.942 1.00 93.44 322 GLY A N 1
ATOM 2527 C CA . GLY A 1 322 ? 8.361 -15.862 -12.087 1.00 93.44 322 GLY A CA 1
ATOM 2528 C C . GLY A 1 322 ? 9.372 -14.803 -12.521 1.00 93.44 322 GLY A C 1
ATOM 2529 O O . GLY A 1 322 ? 9.865 -14.042 -11.693 1.00 93.44 322 GLY A O 1
ATOM 2530 N N . PHE A 1 323 ? 9.638 -14.702 -13.824 1.00 93.94 323 PHE A N 1
ATOM 2531 C CA . PHE A 1 323 ? 10.558 -13.714 -14.381 1.00 93.94 323 PHE A CA 1
ATOM 2532 C C . PHE A 1 323 ? 10.039 -12.287 -14.168 1.00 93.94 323 PHE A C 1
ATOM 2534 O O . PHE A 1 323 ? 10.756 -11.445 -13.634 1.00 93.94 323 PHE A O 1
ATOM 2541 N N . THR A 1 324 ? 8.770 -12.029 -14.492 1.00 93.00 324 THR A N 1
ATOM 2542 C CA . THR A 1 324 ? 8.150 -10.700 -14.327 1.00 93.00 324 THR A CA 1
ATOM 2543 C C . THR A 1 324 ? 8.090 -10.230 -12.873 1.00 93.00 324 THR A C 1
ATOM 2545 O O . THR A 1 324 ? 8.097 -9.031 -12.623 1.00 93.00 324 THR A O 1
ATOM 2548 N N . LEU A 1 325 ? 8.020 -11.147 -11.903 1.00 91.81 325 LEU A N 1
ATOM 2549 C CA . LEU A 1 325 ? 8.022 -10.806 -10.480 1.00 91.81 325 LEU A CA 1
ATOM 2550 C C . LEU A 1 325 ? 9.443 -10.628 -9.917 1.00 91.81 325 LEU A C 1
ATOM 2552 O O . LEU A 1 325 ? 9.679 -9.731 -9.110 1.00 91.81 325 LEU A O 1
ATOM 2556 N N . LEU A 1 326 ? 10.377 -11.506 -10.296 1.00 91.25 326 LEU A N 1
ATOM 2557 C CA . LEU A 1 326 ? 11.693 -11.610 -9.655 1.00 91.25 326 LEU A CA 1
ATOM 2558 C C . LEU A 1 326 ? 12.802 -10.884 -10.411 1.00 91.25 326 LEU A C 1
ATOM 2560 O O . LEU A 1 326 ? 13.668 -10.293 -9.777 1.00 91.25 326 LEU A O 1
ATOM 2564 N N . ALA A 1 327 ? 12.800 -10.934 -11.743 1.00 90.88 327 ALA A N 1
ATOM 2565 C CA . ALA A 1 327 ? 13.831 -10.299 -12.555 1.00 90.88 327 ALA A CA 1
ATOM 2566 C C . ALA A 1 327 ? 13.532 -8.812 -12.775 1.00 90.88 327 ALA A C 1
ATOM 2568 O O . ALA A 1 327 ? 14.429 -7.981 -12.688 1.00 90.88 327 ALA A O 1
ATOM 2569 N N . GLU A 1 328 ? 12.267 -8.445 -12.986 1.00 91.25 328 GLU A N 1
ATOM 2570 C CA . GLU A 1 328 ? 11.910 -7.073 -13.384 1.00 91.25 328 GLU A CA 1
ATOM 2571 C C . GLU A 1 328 ? 11.995 -6.033 -12.261 1.00 91.25 328 GLU A C 1
ATOM 2573 O O . GLU A 1 328 ? 11.929 -4.831 -12.521 1.00 91.25 328 GLU A O 1
ATOM 2578 N N . ARG A 1 329 ? 12.208 -6.478 -11.020 1.00 89.06 329 ARG A N 1
ATOM 2579 C CA . ARG A 1 329 ? 12.594 -5.620 -9.890 1.00 89.06 329 ARG A CA 1
ATOM 2580 C C . ARG A 1 329 ? 14.098 -5.326 -9.833 1.00 89.06 329 ARG A C 1
ATOM 2582 O O . ARG A 1 329 ? 14.507 -4.409 -9.126 1.00 89.06 329 ARG A O 1
ATOM 2589 N N . LEU A 1 330 ? 14.926 -6.120 -10.517 1.00 86.88 330 LEU A N 1
ATOM 2590 C CA . LEU A 1 330 ? 16.384 -6.013 -10.460 1.00 86.88 330 LEU A CA 1
ATOM 2591 C C . LEU A 1 330 ? 16.871 -4.893 -11.381 1.00 86.88 330 LEU A C 1
ATOM 2593 O O . LEU A 1 330 ? 16.360 -4.704 -12.490 1.00 86.88 330 LEU A O 1
ATOM 2597 N N . ARG A 1 331 ? 17.891 -4.167 -10.910 1.00 84.38 331 ARG A N 1
ATOM 2598 C CA . ARG A 1 331 ? 18.454 -3.001 -11.608 1.00 84.38 331 ARG A CA 1
ATOM 2599 C C . ARG A 1 331 ? 19.471 -3.391 -12.683 1.00 84.38 331 ARG A C 1
ATOM 2601 O O . ARG A 1 331 ? 19.644 -2.649 -13.641 1.00 84.38 331 ARG A O 1
ATOM 2608 N N . LYS A 1 332 ? 20.167 -4.522 -12.511 1.00 84.25 332 LYS A N 1
ATOM 2609 C CA . LYS A 1 332 ? 21.260 -4.970 -13.389 1.00 84.25 332 LYS A CA 1
ATOM 2610 C C . LYS A 1 332 ? 20.832 -6.152 -14.250 1.00 84.25 332 LYS A C 1
ATOM 2612 O O . LYS A 1 332 ? 20.331 -7.142 -13.722 1.00 84.25 332 LYS A O 1
ATOM 2617 N N . GLU A 1 333 ? 21.125 -6.096 -15.548 1.00 86.25 333 GLU A N 1
ATOM 2618 C CA . GLU A 1 333 ? 20.778 -7.180 -16.480 1.00 86.25 333 GLU A CA 1
ATOM 2619 C C . GLU A 1 333 ? 21.506 -8.495 -16.154 1.00 86.25 333 GLU A C 1
ATOM 2621 O O . GLU A 1 333 ? 20.925 -9.569 -16.277 1.00 86.25 333 GLU A O 1
ATOM 2626 N N . GLU A 1 334 ? 22.737 -8.432 -15.635 1.00 86.69 334 GLU A N 1
ATOM 2627 C CA . GLU A 1 334 ? 23.484 -9.618 -15.180 1.00 86.69 334 GLU A CA 1
ATOM 2628 C C . GLU A 1 334 ? 22.720 -10.416 -14.112 1.00 86.69 334 GLU A C 1
ATOM 2630 O O . GLU A 1 334 ? 22.701 -11.646 -14.129 1.00 86.69 334 GLU A O 1
ATOM 2635 N N . GLU A 1 335 ? 22.050 -9.719 -13.192 1.00 85.19 335 GLU A N 1
ATOM 2636 C CA . GLU A 1 335 ? 21.271 -10.341 -12.121 1.00 85.19 335 GLU A CA 1
ATOM 2637 C C . GLU A 1 335 ? 19.958 -10.924 -12.662 1.00 85.19 335 GLU A C 1
ATOM 2639 O O . GLU A 1 335 ? 19.528 -12.000 -12.237 1.00 85.19 335 GLU A O 1
ATOM 2644 N N . ARG A 1 336 ? 19.347 -10.259 -13.651 1.00 88.94 336 ARG A N 1
ATOM 2645 C CA . ARG A 1 336 ? 18.165 -10.776 -14.357 1.00 88.94 336 ARG A CA 1
ATOM 2646 C C . ARG A 1 336 ? 18.476 -12.057 -15.115 1.00 88.94 336 ARG A C 1
ATOM 2648 O O . ARG A 1 336 ? 17.671 -12.986 -15.092 1.00 88.94 336 ARG A O 1
ATOM 2655 N N . GLU A 1 337 ? 19.659 -12.144 -15.715 1.00 90.50 337 GLU A N 1
ATOM 2656 C CA . GLU A 1 337 ? 20.121 -13.344 -16.410 1.00 90.50 337 GLU A CA 1
ATOM 2657 C C . GLU A 1 337 ? 20.295 -14.536 -15.454 1.00 90.50 337 GLU A C 1
ATOM 2659 O O . GLU A 1 337 ? 19.976 -15.670 -15.809 1.00 90.50 337 GLU A O 1
ATOM 2664 N N . VAL A 1 338 ? 20.730 -14.307 -14.209 1.00 89.56 338 VAL A N 1
ATOM 2665 C CA . VAL A 1 338 ? 20.788 -15.372 -13.188 1.00 89.56 338 VAL A CA 1
ATOM 2666 C C . VAL A 1 338 ? 19.390 -15.924 -12.893 1.00 89.56 338 VAL A C 1
ATOM 2668 O O . VAL A 1 338 ? 19.204 -17.144 -12.834 1.00 89.56 338 VAL A O 1
ATOM 2671 N N . VAL A 1 339 ? 18.391 -15.046 -12.756 1.00 90.81 339 VAL A N 1
ATOM 2672 C CA . VAL A 1 339 ? 16.989 -15.454 -12.564 1.00 90.81 339 VAL A CA 1
ATOM 2673 C C . VAL A 1 339 ? 16.468 -16.204 -13.793 1.00 90.81 339 VAL A C 1
ATOM 2675 O O . VAL A 1 339 ? 15.866 -17.268 -13.637 1.00 90.81 339 VAL A O 1
ATOM 2678 N N . ARG A 1 340 ? 16.752 -15.704 -15.004 1.00 92.69 340 ARG A N 1
ATOM 2679 C CA . ARG A 1 340 ? 16.389 -16.333 -16.285 1.00 92.69 340 ARG A CA 1
ATOM 2680 C C . ARG A 1 340 ? 16.902 -17.770 -16.366 1.00 92.69 340 ARG A C 1
ATOM 2682 O O . ARG A 1 340 ? 16.106 -18.700 -16.485 1.00 92.69 340 ARG A O 1
ATOM 2689 N N . LYS A 1 341 ? 18.209 -17.963 -16.168 1.00 91.94 341 LYS A N 1
ATOM 2690 C CA . LYS A 1 341 ? 18.859 -19.283 -16.183 1.00 91.94 341 LYS A CA 1
ATOM 2691 C C . LYS A 1 341 ? 18.294 -20.228 -15.127 1.00 91.94 341 LYS A C 1
ATOM 2693 O O . LYS A 1 341 ? 18.135 -21.419 -15.389 1.00 91.94 341 LYS A O 1
ATOM 2698 N N . SER A 1 342 ? 17.985 -19.719 -13.933 1.00 91.94 342 SER A N 1
ATOM 2699 C CA . SER A 1 342 ? 17.362 -20.519 -12.872 1.00 91.94 342 SER A CA 1
ATOM 2700 C C . SER A 1 342 ? 15.968 -21.010 -13.285 1.00 91.94 342 SER A C 1
ATOM 2702 O O . SER A 1 342 ? 15.653 -22.193 -13.138 1.00 91.94 342 SER A O 1
ATOM 2704 N N . LEU A 1 343 ? 15.151 -20.139 -13.884 1.00 93.25 343 LEU A N 1
ATOM 2705 C CA . LEU A 1 343 ? 13.812 -20.489 -14.365 1.00 93.25 343 LEU A CA 1
ATOM 2706 C C . LEU A 1 343 ? 13.858 -21.491 -15.525 1.00 93.25 343 LEU A C 1
ATOM 2708 O O . LEU A 1 343 ? 13.160 -22.501 -15.462 1.00 93.25 343 LEU A O 1
ATOM 2712 N N . GLU A 1 344 ? 14.704 -21.271 -16.531 1.00 93.75 344 GLU A N 1
ATOM 2713 C CA . GLU A 1 344 ? 14.876 -22.175 -17.683 1.00 93.75 344 GLU A CA 1
ATOM 2714 C C . GLU A 1 344 ? 15.376 -23.561 -17.266 1.00 93.75 344 GLU A C 1
ATOM 2716 O O . GLU A 1 344 ? 14.893 -24.587 -17.741 1.00 93.75 344 GLU A O 1
ATOM 2721 N N . LYS A 1 345 ? 16.311 -23.615 -16.313 1.00 92.88 345 LYS A N 1
ATOM 2722 C CA . LYS A 1 345 ? 16.841 -24.877 -15.784 1.00 92.88 345 LYS A CA 1
ATOM 2723 C C . LYS A 1 345 ? 15.769 -25.714 -15.081 1.00 92.88 345 LYS A C 1
ATOM 2725 O O . LYS A 1 345 ? 15.861 -26.943 -15.071 1.00 92.88 345 LYS A O 1
ATOM 2730 N N . ARG A 1 346 ? 14.802 -25.072 -14.416 1.00 92.50 346 ARG A N 1
ATOM 2731 C CA . ARG A 1 346 ? 13.818 -25.745 -13.549 1.00 92.50 346 ARG A CA 1
ATOM 2732 C C . ARG A 1 346 ? 12.462 -25.960 -14.225 1.00 92.50 346 ARG A C 1
ATOM 2734 O O . ARG A 1 346 ? 11.797 -26.951 -13.921 1.00 92.50 346 ARG A O 1
ATOM 2741 N N . CYS A 1 347 ? 12.050 -25.076 -15.130 1.00 90.75 347 CYS A N 1
ATOM 2742 C CA . CYS A 1 347 ? 10.780 -25.176 -15.843 1.00 90.75 347 CYS A CA 1
ATOM 2743 C C . CYS A 1 347 ? 10.915 -26.119 -17.043 1.00 90.75 347 CYS A C 1
ATOM 2745 O O . CYS A 1 347 ? 11.675 -25.881 -17.976 1.00 90.75 347 CYS A O 1
ATOM 2747 N N . THR A 1 348 ? 10.162 -27.218 -17.033 1.00 86.81 348 THR A N 1
ATOM 2748 C CA . THR A 1 348 ? 10.261 -28.232 -18.089 1.00 86.81 348 THR A CA 1
ATOM 2749 C C . THR A 1 348 ? 9.763 -27.685 -19.428 1.00 86.81 348 THR A C 1
ATOM 2751 O O . THR A 1 348 ? 8.651 -27.171 -19.513 1.00 86.81 348 THR A O 1
ATOM 2754 N N . GLY A 1 349 ? 10.574 -27.833 -20.480 1.00 82.94 349 GLY A N 1
ATOM 2755 C CA . GLY A 1 349 ? 10.215 -27.429 -21.844 1.00 82.94 349 GLY A CA 1
ATOM 2756 C C . GLY A 1 349 ? 10.386 -25.937 -22.145 1.00 82.94 349 GLY A C 1
ATOM 2757 O O . GLY A 1 349 ? 10.109 -25.529 -23.267 1.00 82.94 349 GLY A O 1
ATOM 2758 N N . VAL A 1 350 ? 10.866 -25.140 -21.185 1.00 87.00 350 VAL A N 1
ATOM 2759 C CA . VAL A 1 350 ? 11.177 -23.720 -21.386 1.00 87.00 350 VAL A CA 1
ATOM 2760 C C . VAL A 1 350 ? 12.662 -23.589 -21.721 1.00 87.00 350 VAL A C 1
ATOM 2762 O O . VAL A 1 350 ? 13.515 -23.988 -20.932 1.00 87.00 350 VAL A O 1
ATOM 2765 N N . LYS A 1 351 ? 12.965 -23.062 -22.906 1.00 82.06 351 LYS A N 1
ATOM 2766 C CA . LYS A 1 351 ? 14.315 -22.694 -23.351 1.00 82.06 351 LYS A CA 1
ATOM 2767 C C . LYS A 1 351 ? 14.251 -21.290 -23.933 1.00 82.06 351 LYS A C 1
ATOM 2769 O O . LYS A 1 351 ? 13.235 -20.966 -24.544 1.00 82.06 351 LYS A O 1
ATOM 2774 N N . ASP A 1 352 ? 15.307 -20.509 -23.739 1.00 82.69 352 ASP A N 1
ATOM 2775 C CA . ASP A 1 352 ? 15.439 -19.148 -24.265 1.00 82.69 352 ASP A CA 1
ATOM 2776 C C . ASP A 1 352 ? 14.227 -18.270 -23.898 1.00 82.69 352 ASP A C 1
ATOM 2778 O O . ASP A 1 352 ? 13.494 -17.772 -24.755 1.00 82.69 352 ASP A O 1
ATOM 2782 N N . LEU A 1 353 ? 13.973 -18.124 -22.592 1.00 87.38 353 LEU A N 1
ATOM 2783 C CA . LEU A 1 353 ? 12.869 -17.340 -22.044 1.00 87.38 353 LEU A CA 1
ATOM 2784 C C . LEU A 1 353 ? 13.056 -15.857 -22.395 1.00 87.38 353 LEU A C 1
ATOM 2786 O O . LEU A 1 353 ? 13.686 -15.086 -21.666 1.00 87.38 353 LEU A O 1
ATOM 2790 N N . HIS A 1 354 ? 12.452 -15.460 -23.511 1.00 86.88 354 HIS A N 1
ATOM 2791 C CA . HIS A 1 354 ? 12.403 -14.087 -23.984 1.00 86.88 354 HIS A CA 1
ATOM 2792 C C . HIS A 1 354 ? 10.962 -13.569 -23.967 1.00 86.88 354 HIS A C 1
ATOM 2794 O O . HIS A 1 354 ? 10.058 -14.186 -24.533 1.00 86.88 354 HIS A O 1
ATOM 2800 N N . LEU A 1 355 ? 10.746 -12.434 -23.302 1.00 87.69 355 LEU A N 1
ATOM 2801 C CA . LEU A 1 355 ? 9.429 -11.824 -23.146 1.00 87.69 355 LEU A CA 1
ATOM 2802 C C . LEU A 1 355 ? 9.320 -10.583 -24.032 1.00 87.69 355 LEU A C 1
ATOM 2804 O O . LEU A 1 355 ? 9.940 -9.559 -23.757 1.00 87.69 355 LEU A O 1
ATOM 2808 N N . ASP A 1 356 ? 8.493 -10.667 -25.072 1.00 87.81 356 ASP A N 1
ATOM 2809 C CA . ASP A 1 356 ? 8.094 -9.508 -25.873 1.00 87.81 356 ASP A CA 1
ATOM 2810 C C . ASP A 1 356 ? 6.815 -8.892 -25.291 1.00 87.81 356 ASP A C 1
ATOM 2812 O O . ASP A 1 356 ? 5.693 -9.290 -25.616 1.00 87.81 356 ASP A O 1
ATOM 2816 N N . TYR A 1 357 ? 6.990 -7.899 -24.419 1.00 90.38 357 TYR A N 1
ATOM 2817 C CA . TYR A 1 357 ? 5.886 -7.206 -23.752 1.00 90.38 357 TYR A CA 1
ATOM 2818 C C . TYR A 1 357 ? 4.968 -6.433 -24.704 1.00 90.38 357 TYR A C 1
ATOM 2820 O O . TYR A 1 357 ? 3.830 -6.131 -24.351 1.00 90.38 357 TYR A O 1
ATOM 2828 N N . SER A 1 358 ? 5.413 -6.128 -25.926 1.00 86.75 358 SER A N 1
ATOM 2829 C CA . SER A 1 358 ? 4.602 -5.388 -26.902 1.00 86.75 358 SER A CA 1
ATOM 2830 C C . SER A 1 358 ? 3.390 -6.183 -27.389 1.00 86.75 358 SER A C 1
ATOM 2832 O O . SER A 1 358 ? 2.435 -5.592 -27.900 1.00 86.75 358 SER A O 1
ATOM 2834 N N . LYS A 1 359 ? 3.446 -7.512 -27.245 1.00 87.56 359 LYS A N 1
ATOM 2835 C CA . LYS A 1 359 ? 2.389 -8.466 -27.608 1.00 87.56 359 LYS A CA 1
ATOM 2836 C C . LYS A 1 359 ? 1.637 -9.007 -26.390 1.00 87.56 359 LYS A C 1
ATOM 2838 O O . LYS A 1 359 ? 0.831 -9.921 -26.540 1.00 87.56 359 LYS A O 1
ATOM 2843 N N . ASP A 1 360 ? 1.915 -8.487 -25.195 1.00 90.12 360 ASP A N 1
ATOM 2844 C CA . ASP A 1 360 ? 1.228 -8.911 -23.978 1.00 90.12 360 ASP A CA 1
ATOM 2845 C C . ASP A 1 360 ? -0.270 -8.567 -24.070 1.00 90.12 360 ASP A C 1
ATOM 2847 O O . ASP A 1 360 ? -0.650 -7.465 -24.479 1.00 90.12 360 ASP A O 1
ATOM 2851 N N . GLU A 1 361 ? -1.127 -9.512 -23.677 1.00 89.19 361 GLU A N 1
ATOM 2852 C CA . GLU A 1 361 ? -2.587 -9.375 -23.719 1.00 89.19 361 GLU A CA 1
ATOM 2853 C C . GLU A 1 361 ? -3.066 -8.112 -22.987 1.00 89.19 361 GLU A C 1
ATOM 2855 O O . GLU A 1 361 ? -3.978 -7.417 -23.451 1.00 89.19 361 GLU A O 1
ATOM 2860 N N . VAL A 1 362 ? -2.421 -7.766 -21.867 1.00 88.19 362 VAL A N 1
ATOM 2861 C CA . VAL A 1 362 ? -2.799 -6.591 -21.078 1.00 88.19 362 VAL A CA 1
ATOM 2862 C C . VAL A 1 362 ? -2.459 -5.299 -21.816 1.00 88.19 362 VAL A C 1
ATOM 2864 O O . VAL A 1 362 ? -3.237 -4.344 -21.779 1.00 88.19 362 VAL A O 1
ATOM 2867 N N . VAL A 1 363 ? -1.339 -5.274 -22.540 1.00 90.69 363 VAL A N 1
ATOM 2868 C CA . VAL A 1 363 ? -0.927 -4.124 -23.356 1.00 90.69 363 VAL A CA 1
ATOM 2869 C C . VAL A 1 363 ? -1.873 -3.946 -24.537 1.00 90.69 363 VAL A C 1
ATOM 2871 O O . VAL A 1 363 ? -2.325 -2.827 -24.787 1.00 90.69 363 VAL A O 1
ATOM 2874 N N . CYS A 1 364 ? -2.231 -5.030 -25.230 1.00 90.38 364 CYS A N 1
ATOM 2875 C CA . CYS A 1 364 ? -3.225 -4.999 -26.306 1.00 90.38 364 CYS A CA 1
ATOM 2876 C C . CYS A 1 364 ? -4.577 -4.468 -25.805 1.00 90.38 364 CYS A C 1
ATOM 2878 O O . CYS A 1 364 ? -5.116 -3.519 -26.374 1.00 90.38 364 CYS A O 1
ATOM 2880 N N . THR A 1 365 ? -5.066 -4.992 -24.679 1.00 90.38 365 THR A N 1
ATOM 2881 C CA . THR A 1 365 ? -6.329 -4.555 -24.064 1.00 90.38 365 THR A CA 1
ATOM 2882 C C . THR A 1 365 ? -6.289 -3.078 -23.665 1.00 90.38 365 THR A C 1
ATOM 2884 O O . THR A 1 365 ? -7.233 -2.329 -23.921 1.00 90.38 365 THR A O 1
ATOM 2887 N N . ALA A 1 366 ? -5.189 -2.626 -23.053 1.00 88.88 366 ALA A N 1
ATOM 2888 C CA . ALA A 1 366 ? -5.018 -1.230 -22.667 1.00 88.88 366 ALA A CA 1
ATOM 2889 C C . ALA A 1 366 ? -5.004 -0.307 -23.896 1.00 88.88 366 ALA A C 1
ATOM 2891 O O . ALA A 1 366 ? -5.713 0.698 -23.907 1.00 88.88 366 ALA A O 1
ATOM 2892 N N . ARG A 1 367 ? -4.266 -0.673 -24.953 1.00 90.12 367 ARG A N 1
ATOM 2893 C CA . ARG A 1 367 ? -4.230 0.059 -26.232 1.00 90.12 367 ARG A CA 1
ATOM 2894 C C . ARG A 1 367 ? -5.623 0.224 -26.831 1.00 90.12 367 ARG A C 1
ATOM 2896 O O . ARG A 1 367 ? -6.000 1.333 -27.209 1.00 90.12 367 ARG A O 1
ATOM 2903 N N . GLU A 1 368 ? -6.395 -0.858 -26.886 1.00 89.62 368 GLU A N 1
ATOM 2904 C CA . GLU A 1 368 ? -7.755 -0.849 -27.428 1.00 89.62 368 GLU A CA 1
ATOM 2905 C C . GLU A 1 368 ? -8.693 0.046 -26.617 1.00 89.62 368 GLU A C 1
ATOM 2907 O O . GLU A 1 368 ? -9.373 0.900 -27.190 1.00 89.62 368 GLU A O 1
ATOM 2912 N N . ARG A 1 369 ? -8.697 -0.086 -25.286 1.00 87.75 369 ARG A N 1
ATOM 2913 C CA . ARG A 1 369 ? -9.556 0.730 -24.412 1.00 87.75 369 ARG A CA 1
ATOM 2914 C C . ARG A 1 369 ? -9.189 2.209 -24.441 1.00 87.75 369 ARG A C 1
ATOM 2916 O O . ARG A 1 369 ? -10.081 3.053 -24.492 1.00 87.75 369 ARG A O 1
ATOM 2923 N N . VAL A 1 370 ? -7.896 2.533 -24.462 1.00 87.81 370 VAL A N 1
ATOM 2924 C CA . VAL A 1 370 ? -7.417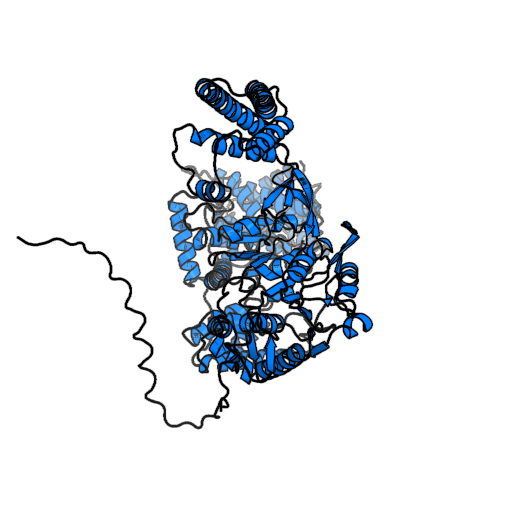 3.915 -24.625 1.00 87.81 370 VAL A CA 1
ATOM 2925 C C . VAL A 1 370 ? -7.920 4.489 -25.948 1.00 87.81 370 VAL A C 1
ATOM 2927 O O . VAL A 1 370 ? -8.508 5.568 -25.965 1.00 87.81 370 VAL A O 1
ATOM 2930 N N . ALA A 1 371 ? -7.774 3.747 -27.050 1.00 87.00 371 ALA A N 1
ATOM 2931 C CA . ALA A 1 371 ? -8.263 4.180 -28.355 1.00 87.00 371 ALA A CA 1
ATOM 2932 C C . ALA A 1 371 ? -9.792 4.357 -28.385 1.00 87.00 371 ALA A C 1
ATOM 2934 O O . ALA A 1 371 ? -10.284 5.303 -28.998 1.00 87.00 371 ALA A O 1
ATOM 2935 N N . GLN A 1 372 ? -10.553 3.481 -27.721 1.00 87.25 372 GLN A N 1
ATOM 2936 C CA . GLN A 1 372 ? -12.011 3.599 -27.605 1.00 87.25 372 GLN A CA 1
ATOM 2937 C C . GLN A 1 372 ? -12.428 4.849 -26.822 1.00 87.25 372 GLN A C 1
ATOM 2939 O O . GLN A 1 372 ? -13.268 5.607 -27.303 1.00 87.25 372 GLN A O 1
ATOM 2944 N N . LYS A 1 373 ? -11.819 5.106 -25.657 1.00 85.50 373 LYS A N 1
ATOM 2945 C CA . LYS A 1 373 ? -12.138 6.286 -24.839 1.00 85.50 373 LYS A CA 1
ATOM 2946 C C . LYS A 1 373 ? -11.759 7.594 -25.541 1.00 85.50 373 LYS A C 1
ATOM 2948 O O . LYS A 1 373 ? -12.554 8.532 -25.537 1.00 85.50 373 LYS A O 1
ATOM 2953 N N . LEU A 1 374 ? -10.612 7.634 -26.224 1.00 84.38 374 LEU A N 1
ATOM 2954 C CA . LEU A 1 374 ? -10.222 8.780 -27.056 1.00 84.38 374 LEU A CA 1
ATOM 2955 C C . LEU A 1 374 ? -11.220 9.020 -28.201 1.00 84.38 374 LEU A C 1
ATOM 2957 O O . LEU A 1 374 ? -11.631 10.156 -28.430 1.00 84.38 374 LEU A O 1
ATOM 2961 N N . LYS A 1 375 ? -11.675 7.958 -28.885 1.00 85.19 375 LYS A N 1
ATOM 2962 C CA . LYS A 1 375 ? -12.729 8.052 -29.916 1.00 85.19 375 LYS A CA 1
ATOM 2963 C C . LYS A 1 375 ? -14.068 8.536 -29.355 1.00 85.19 375 LYS A C 1
ATOM 2965 O O . LYS A 1 375 ? -14.807 9.202 -30.071 1.00 85.19 375 LYS A O 1
ATOM 2970 N N . ALA A 1 376 ? -14.369 8.231 -28.094 1.00 84.12 376 ALA A N 1
ATOM 2971 C CA . ALA A 1 376 ? -15.553 8.723 -27.392 1.00 84.12 376 ALA A CA 1
ATOM 2972 C C . ALA A 1 376 ? -15.443 10.200 -26.951 1.00 84.12 376 ALA A C 1
ATOM 2974 O O . ALA A 1 376 ? -16.364 10.717 -26.324 1.00 84.12 376 ALA A O 1
ATOM 2975 N N . GLY A 1 377 ? -14.337 10.888 -27.264 1.00 79.25 377 GLY A N 1
ATOM 2976 C CA . GLY A 1 377 ? -14.121 12.293 -26.910 1.00 79.25 377 GLY A CA 1
ATOM 2977 C C . GLY A 1 377 ? -13.701 12.517 -25.455 1.00 79.25 377 GLY A C 1
ATOM 2978 O O . GLY A 1 377 ? -13.657 13.662 -25.006 1.00 79.25 377 GLY A O 1
ATOM 2979 N N . LEU A 1 378 ? -13.382 11.451 -24.711 1.00 79.81 378 LEU A N 1
ATOM 2980 C CA . LEU A 1 378 ? -12.814 11.569 -23.370 1.00 79.81 378 LEU A CA 1
ATOM 2981 C C . LEU A 1 378 ? -11.352 12.007 -23.481 1.00 79.81 378 LEU A C 1
ATOM 2983 O O . LEU A 1 378 ? -10.570 11.422 -24.230 1.00 79.81 378 LEU A O 1
ATOM 2987 N N . GLN A 1 379 ? -10.974 13.020 -22.706 1.00 74.56 379 GLN A N 1
ATOM 2988 C CA . GLN A 1 379 ? -9.583 13.448 -22.615 1.00 74.56 379 GLN A CA 1
ATOM 2989 C C . GLN A 1 379 ? -8.783 12.449 -21.779 1.00 74.56 379 GLN A C 1
ATOM 2991 O O . GLN A 1 379 ? -9.197 12.082 -20.676 1.00 74.56 379 GLN A O 1
ATOM 2996 N N . ALA A 1 380 ? -7.637 12.019 -22.308 1.00 74.19 380 ALA A N 1
ATOM 2997 C CA . ALA A 1 380 ? -6.715 11.192 -21.550 1.00 74.19 380 ALA A CA 1
ATOM 2998 C C . ALA A 1 380 ? -6.118 11.986 -20.368 1.00 74.19 380 ALA A C 1
ATOM 3000 O O . ALA A 1 380 ? -5.940 13.209 -20.464 1.00 74.19 380 ALA A O 1
ATOM 3001 N N . PRO A 1 381 ? -5.777 11.305 -19.260 1.00 72.56 381 PRO A N 1
ATOM 3002 C CA . PRO A 1 381 ? -5.073 11.918 -18.139 1.00 72.56 381 PRO A CA 1
ATOM 3003 C C . PRO A 1 381 ? -3.790 12.633 -18.593 1.00 72.56 381 PRO A C 1
ATOM 3005 O O . PRO A 1 381 ? -3.092 12.162 -19.489 1.00 72.56 381 PRO A O 1
ATOM 3008 N N . GLY A 1 382 ? -3.489 13.786 -17.987 1.00 62.12 382 GLY A N 1
ATOM 3009 C CA . GLY A 1 382 ? -2.280 14.564 -18.294 1.00 62.12 382 GLY A CA 1
ATOM 3010 C C . GLY A 1 382 ? -2.335 15.399 -19.581 1.00 62.12 382 GLY A C 1
ATOM 3011 O O . GLY A 1 382 ? -1.324 15.983 -19.953 1.00 62.12 382 GLY A O 1
ATOM 3012 N N . GLY A 1 383 ? -3.485 15.475 -20.265 1.00 59.16 383 GLY A N 1
ATOM 3013 C CA . GLY A 1 383 ? -3.639 16.283 -21.486 1.00 59.16 383 GLY A CA 1
ATOM 3014 C C . GLY A 1 383 ? -2.948 15.691 -22.720 1.00 59.16 383 GLY A C 1
ATOM 3015 O O . GLY A 1 383 ? -2.792 16.371 -23.732 1.00 59.16 383 GLY A O 1
ATOM 3016 N N . VAL A 1 384 ? -2.534 14.424 -22.649 1.00 55.75 384 VAL A N 1
ATOM 3017 C CA . VAL A 1 384 ? -1.805 13.747 -23.725 1.00 55.75 384 VAL A CA 1
ATOM 3018 C C . VAL A 1 384 ? -2.776 13.379 -24.851 1.00 55.75 384 VAL A C 1
ATOM 3020 O O . VAL A 1 384 ? -3.656 12.541 -24.674 1.00 55.75 384 VAL A O 1
ATOM 3023 N N . GLY A 1 385 ? -2.624 14.001 -26.023 1.00 57.06 385 GLY A N 1
ATOM 3024 C CA . GLY A 1 385 ? -3.476 13.728 -27.189 1.00 57.06 385 GLY A CA 1
ATOM 3025 C C . GLY A 1 385 ? -3.213 12.367 -27.846 1.00 57.06 385 GLY A C 1
ATOM 3026 O O . GLY A 1 385 ? -4.149 11.713 -28.303 1.00 57.06 385 GLY A O 1
ATOM 3027 N N . GLN A 1 386 ? -1.955 11.913 -27.865 1.00 69.69 386 GLN A N 1
ATOM 3028 C CA . GLN A 1 386 ? -1.544 10.637 -28.452 1.00 69.69 386 GLN A CA 1
ATOM 3029 C C . GLN A 1 386 ? -0.504 9.952 -27.560 1.00 69.69 386 GLN A C 1
ATOM 3031 O O . GLN A 1 386 ? 0.546 10.518 -27.269 1.00 69.69 386 GLN A O 1
ATOM 3036 N N . VAL A 1 387 ? -0.798 8.724 -27.130 1.00 77.44 387 VAL A N 1
ATOM 3037 C CA . VAL A 1 387 ? 0.132 7.892 -26.352 1.00 77.44 387 VAL A CA 1
ATOM 3038 C C . VAL A 1 387 ? 1.048 7.130 -27.307 1.00 77.44 387 VAL A C 1
ATOM 3040 O O . VAL A 1 387 ? 0.564 6.397 -28.173 1.00 77.44 387 VAL A O 1
ATOM 3043 N N . VAL A 1 388 ? 2.361 7.270 -27.125 1.00 81.38 388 VAL A N 1
ATOM 3044 C CA . VAL A 1 388 ? 3.374 6.491 -27.851 1.00 81.38 388 VAL A CA 1
ATOM 3045 C C . VAL A 1 388 ? 3.678 5.217 -27.076 1.00 81.38 388 VAL A C 1
ATOM 3047 O O . VAL A 1 388 ? 4.063 5.257 -25.910 1.00 81.38 388 VAL A O 1
ATOM 3050 N N . TRP A 1 389 ? 3.508 4.072 -27.728 1.00 85.94 389 TRP A N 1
ATOM 3051 C CA . TRP A 1 389 ? 3.680 2.764 -27.106 1.00 85.94 389 TRP A CA 1
ATOM 3052 C C . TRP A 1 389 ? 5.063 2.181 -27.400 1.00 85.94 389 TRP A C 1
ATOM 3054 O O . TRP A 1 389 ? 5.177 1.226 -28.169 1.00 85.94 389 TRP A O 1
ATOM 3064 N N . THR A 1 390 ? 6.104 2.748 -26.789 1.00 86.50 390 THR A N 1
ATOM 3065 C CA . THR A 1 390 ? 7.467 2.198 -26.883 1.00 86.50 390 THR A CA 1
ATOM 3066 C C . THR A 1 390 ? 7.550 0.823 -26.204 1.00 86.50 390 THR A C 1
ATOM 3068 O O . THR A 1 390 ? 6.785 0.568 -25.268 1.00 86.50 390 THR A O 1
ATOM 3071 N N . PRO A 1 391 ? 8.444 -0.083 -26.629 1.00 86.81 391 PRO A N 1
ATOM 3072 C CA . PRO A 1 391 ? 8.722 -1.343 -25.936 1.00 86.81 391 PRO A CA 1
ATOM 3073 C C . PRO A 1 391 ? 8.951 -1.192 -24.426 1.00 86.81 391 PRO A C 1
ATOM 3075 O O . PRO A 1 391 ? 8.319 -1.913 -23.649 1.00 86.81 391 PRO A O 1
ATOM 3078 N N . ALA A 1 392 ? 9.741 -0.204 -23.988 1.00 87.12 392 ALA A N 1
ATOM 3079 C CA . ALA A 1 392 ? 9.938 0.083 -22.562 1.00 87.12 392 ALA A CA 1
ATOM 3080 C C . ALA A 1 392 ? 8.629 0.472 -21.842 1.00 87.12 392 ALA A C 1
ATOM 3082 O O . ALA A 1 392 ? 8.338 -0.015 -20.742 1.00 87.12 392 ALA A O 1
ATOM 3083 N N . PHE A 1 393 ? 7.788 1.298 -22.476 1.00 88.69 393 PHE A N 1
ATOM 3084 C CA . PHE A 1 393 ? 6.478 1.658 -21.931 1.00 88.69 393 PHE A CA 1
ATOM 3085 C C . PHE A 1 393 ? 5.518 0.461 -21.923 1.00 88.69 393 PHE A C 1
ATOM 3087 O O . PHE A 1 393 ? 4.802 0.254 -20.947 1.00 88.69 393 PHE A O 1
ATOM 3094 N N . CYS A 1 394 ? 5.541 -0.381 -22.960 1.00 91.69 394 CYS A N 1
ATOM 3095 C CA . CYS A 1 394 ? 4.751 -1.610 -23.031 1.00 91.69 394 CYS A CA 1
ATOM 3096 C C . CYS A 1 394 ? 5.144 -2.595 -21.934 1.00 91.69 394 CYS A C 1
ATOM 3098 O O . CYS A 1 394 ? 4.261 -3.163 -21.298 1.00 91.69 394 CYS A O 1
ATOM 3100 N N . ARG A 1 395 ? 6.444 -2.742 -21.651 1.00 93.12 395 ARG A N 1
ATOM 3101 C CA . ARG A 1 395 ? 6.940 -3.509 -20.501 1.00 93.12 395 ARG A CA 1
ATOM 3102 C C . ARG A 1 395 ? 6.345 -2.984 -19.200 1.00 93.12 395 ARG A C 1
ATOM 3104 O O . ARG A 1 395 ? 5.731 -3.748 -18.461 1.00 93.12 395 ARG A O 1
ATOM 3111 N N . MET A 1 396 ? 6.461 -1.684 -18.935 1.00 93.06 396 MET A N 1
ATOM 3112 C CA . MET A 1 396 ? 5.900 -1.082 -17.721 1.00 93.06 396 MET A CA 1
ATOM 3113 C C . MET A 1 396 ? 4.381 -1.300 -17.624 1.00 93.06 396 MET A C 1
ATOM 3115 O O . MET A 1 396 ? 3.883 -1.708 -16.576 1.00 93.06 396 MET A O 1
ATOM 3119 N N . VAL A 1 397 ? 3.647 -1.114 -18.724 1.00 93.69 397 VAL A N 1
ATOM 3120 C CA . VAL A 1 397 ? 2.197 -1.343 -18.783 1.00 93.69 397 VAL A CA 1
ATOM 3121 C C . VAL A 1 397 ? 1.843 -2.809 -18.524 1.00 93.69 397 VAL A C 1
ATOM 3123 O O . VAL A 1 397 ? 0.923 -3.079 -17.754 1.00 93.69 397 VAL A O 1
ATOM 3126 N N . ALA A 1 398 ? 2.564 -3.759 -19.123 1.00 94.12 398 ALA A N 1
ATOM 3127 C CA . ALA A 1 398 ? 2.343 -5.187 -18.912 1.00 94.12 398 ALA A CA 1
ATOM 3128 C C . ALA A 1 398 ? 2.538 -5.569 -17.437 1.00 94.12 398 ALA A C 1
ATOM 3130 O O . ALA A 1 398 ? 1.708 -6.271 -16.857 1.00 94.12 398 ALA A O 1
ATOM 3131 N N . LEU A 1 399 ? 3.602 -5.065 -16.803 1.00 95.31 399 LEU A N 1
ATOM 3132 C CA . LEU A 1 399 ? 3.924 -5.363 -15.406 1.00 95.31 399 LEU A CA 1
ATOM 3133 C C . LEU A 1 399 ? 2.900 -4.762 -14.434 1.00 95.31 399 LEU A C 1
ATOM 3135 O O . LEU A 1 399 ? 2.375 -5.481 -13.583 1.00 95.31 399 LEU A O 1
ATOM 3139 N N . ILE A 1 400 ? 2.539 -3.483 -14.595 1.00 95.12 400 ILE A N 1
ATOM 3140 C CA . ILE A 1 400 ? 1.473 -2.858 -13.791 1.00 95.12 400 ILE A CA 1
ATOM 3141 C C . ILE A 1 400 ? 0.141 -3.580 -14.033 1.00 95.12 400 ILE A C 1
ATOM 3143 O O . ILE A 1 400 ? -0.612 -3.842 -13.097 1.00 95.12 400 ILE A O 1
ATOM 3147 N N . GLY A 1 401 ? -0.140 -3.949 -15.281 1.00 93.12 401 GLY A N 1
ATOM 3148 C CA . GLY A 1 401 ? -1.320 -4.702 -15.679 1.00 93.12 401 GLY A CA 1
ATOM 3149 C C . GLY A 1 401 ? -1.461 -6.047 -14.961 1.00 93.12 401 GLY A C 1
ATOM 3150 O O . GLY A 1 401 ? -2.541 -6.385 -14.471 1.00 93.12 401 GLY A O 1
ATOM 3151 N N . ARG A 1 402 ? -0.356 -6.787 -14.811 1.00 92.06 402 ARG A N 1
ATOM 3152 C CA . ARG A 1 402 ? -0.300 -8.027 -14.016 1.00 92.06 402 ARG A CA 1
ATOM 3153 C C . ARG A 1 402 ? -0.582 -7.770 -12.535 1.00 92.06 402 ARG A C 1
ATOM 3155 O O . ARG A 1 402 ? -1.330 -8.543 -11.930 1.00 92.06 402 ARG A O 1
ATOM 3162 N N . CYS A 1 403 ? -0.074 -6.672 -11.967 1.00 93.38 403 CYS A N 1
ATOM 3163 C CA . CYS A 1 403 ? -0.410 -6.254 -10.601 1.00 93.38 403 CYS A CA 1
ATOM 3164 C C . CYS A 1 403 ? -1.905 -5.920 -10.462 1.00 93.38 403 CYS A C 1
ATOM 3166 O O . CYS A 1 403 ? -2.547 -6.375 -9.517 1.00 93.38 403 CYS A O 1
ATOM 3168 N N . ILE A 1 404 ? -2.502 -5.221 -11.438 1.00 91.81 404 ILE A N 1
ATOM 3169 C CA . ILE A 1 404 ? -3.944 -4.916 -11.465 1.00 91.81 404 ILE A CA 1
ATOM 3170 C C . ILE A 1 404 ? -4.779 -6.200 -11.515 1.00 91.81 404 ILE A C 1
ATOM 3172 O O . ILE A 1 404 ? -5.752 -6.324 -10.767 1.00 91.81 404 ILE A O 1
ATOM 3176 N N . ARG A 1 405 ? -4.405 -7.166 -12.361 1.00 89.56 405 ARG A N 1
ATOM 3177 C CA . ARG A 1 405 ? -5.093 -8.463 -12.461 1.00 89.56 405 ARG A CA 1
ATOM 3178 C C . ARG A 1 405 ? -5.016 -9.252 -11.153 1.00 89.56 405 ARG A C 1
ATOM 3180 O O . ARG A 1 405 ? -5.993 -9.886 -10.768 1.00 89.56 405 ARG A O 1
ATOM 3187 N N . SER A 1 406 ? -3.879 -9.170 -10.469 1.00 88.81 406 SER A N 1
ATOM 3188 C CA . SER A 1 406 ? -3.597 -9.931 -9.245 1.00 88.81 406 SER A CA 1
ATOM 3189 C C . SER A 1 406 ? -4.031 -9.212 -7.958 1.00 88.81 406 SER A C 1
ATOM 3191 O O . SER A 1 406 ? -3.997 -9.814 -6.890 1.00 88.81 406 SER A O 1
ATOM 3193 N N . GLY A 1 407 ? -4.443 -7.939 -8.038 1.00 89.56 407 GLY A N 1
ATOM 3194 C CA . GLY A 1 407 ? -4.765 -7.116 -6.864 1.00 89.56 407 GLY A CA 1
ATOM 3195 C C . GLY A 1 407 ? -3.541 -6.760 -6.010 1.00 89.56 407 GLY A C 1
ATOM 3196 O O . GLY A 1 407 ? -3.678 -6.469 -4.828 1.00 89.56 407 GLY A O 1
ATOM 3197 N N . GLU A 1 408 ? -2.338 -6.809 -6.586 1.00 92.50 408 GLU A N 1
ATOM 3198 C CA . GLU A 1 408 ? -1.085 -6.533 -5.878 1.00 92.50 408 GLU A CA 1
ATOM 3199 C C . GLU A 1 408 ? -0.795 -5.019 -5.853 1.00 92.50 408 GLU A C 1
ATOM 3201 O O . GLU A 1 408 ? -0.915 -4.367 -6.895 1.00 92.50 408 GLU A O 1
ATOM 3206 N N . PRO A 1 409 ? -0.354 -4.442 -4.716 1.00 94.94 409 PRO A N 1
ATOM 3207 C CA . PRO A 1 409 ? 0.201 -3.091 -4.697 1.00 94.94 409 PRO A CA 1
ATOM 3208 C C . PRO A 1 409 ? 1.476 -3.027 -5.542 1.00 94.94 409 PRO A C 1
ATOM 3210 O O . PRO A 1 409 ? 2.399 -3.809 -5.308 1.00 94.94 409 PRO A O 1
ATOM 3213 N N . ALA A 1 410 ? 1.562 -2.097 -6.494 1.00 95.69 410 ALA A N 1
ATOM 3214 C CA . ALA A 1 410 ? 2.742 -1.955 -7.352 1.00 95.69 410 ALA A CA 1
ATOM 3215 C C . ALA A 1 410 ? 3.602 -0.759 -6.929 1.00 95.69 410 ALA A C 1
ATOM 3217 O O . ALA A 1 410 ? 3.072 0.321 -6.673 1.00 95.69 410 ALA A O 1
ATOM 3218 N N . LEU A 1 411 ? 4.923 -0.946 -6.894 1.00 95.44 411 LEU A N 1
ATOM 3219 C CA . LEU A 1 411 ? 5.898 0.112 -6.635 1.00 95.44 411 LEU A CA 1
ATOM 3220 C C . LEU A 1 411 ? 6.826 0.272 -7.838 1.00 95.44 411 LEU A C 1
ATOM 3222 O O . LEU A 1 411 ? 7.606 -0.626 -8.136 1.00 95.44 411 LEU A O 1
ATOM 3226 N N . LEU A 1 412 ? 6.777 1.424 -8.498 1.00 95.62 412 LEU A N 1
ATOM 3227 C CA . LEU A 1 412 ? 7.647 1.743 -9.622 1.00 95.62 412 LEU A CA 1
ATOM 3228 C C . LEU A 1 412 ? 8.867 2.521 -9.133 1.00 95.62 412 LEU A C 1
ATOM 3230 O O . LEU A 1 412 ? 8.732 3.600 -8.552 1.00 95.62 412 LEU A O 1
ATOM 3234 N N . VAL A 1 413 ? 10.056 2.001 -9.418 1.00 92.31 413 VAL A N 1
ATOM 3235 C CA . VAL A 1 413 ? 11.335 2.608 -9.038 1.00 92.31 413 VAL A CA 1
ATOM 3236 C C . VAL A 1 413 ? 12.137 2.888 -10.300 1.00 92.31 413 VAL A C 1
ATOM 3238 O O . VAL A 1 413 ? 12.411 1.976 -11.069 1.00 92.31 413 VAL A O 1
ATOM 3241 N N . GLY A 1 414 ? 12.520 4.139 -10.520 1.00 89.81 414 GLY A N 1
ATOM 3242 C CA . GLY A 1 414 ? 13.340 4.539 -11.668 1.00 89.81 414 GLY A CA 1
ATOM 3243 C C . GLY A 1 414 ? 13.492 6.050 -11.727 1.00 89.81 414 GLY A C 1
ATOM 3244 O O . GLY A 1 414 ? 12.931 6.743 -10.885 1.00 89.81 414 GLY A O 1
ATOM 3245 N N . GLU A 1 415 ? 14.214 6.581 -12.704 1.00 82.62 415 GLU A N 1
ATOM 3246 C CA . GLU A 1 415 ? 14.468 8.023 -12.816 1.00 82.62 415 GLU A CA 1
ATOM 3247 C C . GLU A 1 415 ? 13.202 8.837 -13.135 1.00 82.62 415 GLU A C 1
ATOM 3249 O O . GLU A 1 415 ? 12.186 8.330 -13.640 1.00 82.62 415 GLU A O 1
ATOM 3254 N N . THR A 1 416 ? 13.232 10.129 -12.816 1.00 82.56 416 THR A N 1
ATOM 3255 C CA . THR A 1 416 ? 12.176 11.068 -13.209 1.00 82.56 416 THR A CA 1
ATOM 3256 C C . THR A 1 416 ? 12.077 11.155 -14.729 1.00 82.56 416 THR A C 1
ATOM 3258 O O 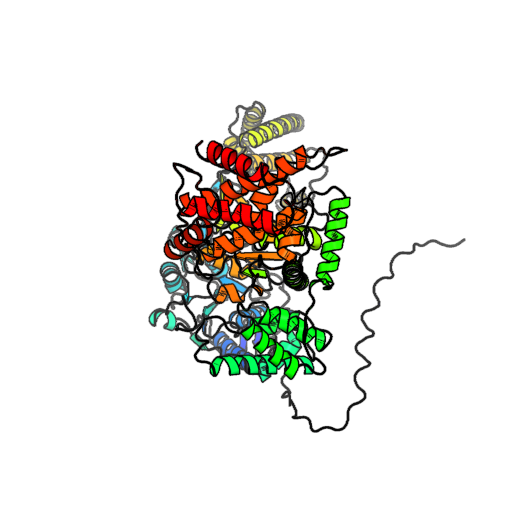. THR A 1 416 ? 13.078 11.083 -15.429 1.00 82.56 416 THR A O 1
ATOM 3261 N N . GLY A 1 417 ? 10.862 11.304 -15.256 1.00 76.25 417 GLY A N 1
ATOM 3262 C CA . GLY A 1 417 ? 10.643 11.347 -16.706 1.00 76.25 417 GLY A CA 1
ATOM 3263 C C . GLY A 1 417 ? 10.568 9.975 -17.389 1.00 76.25 417 GLY A C 1
ATOM 3264 O O . GLY A 1 417 ? 10.181 9.917 -18.547 1.00 76.25 417 GLY A O 1
ATOM 3265 N N . GLY A 1 418 ? 10.793 8.859 -16.681 1.00 79.19 418 GLY A N 1
ATOM 3266 C CA . GLY A 1 418 ? 10.640 7.498 -17.230 1.00 79.19 418 GLY A CA 1
ATOM 3267 C C . GLY A 1 418 ? 9.192 7.032 -17.481 1.00 79.19 418 GLY A C 1
ATOM 3268 O O . GLY A 1 418 ? 8.947 5.848 -17.677 1.00 79.19 418 GLY A O 1
ATOM 3269 N N . GLY A 1 419 ? 8.200 7.925 -17.411 1.00 86.06 419 GLY A N 1
ATOM 3270 C CA . GLY A 1 419 ? 6.791 7.593 -17.670 1.00 86.06 419 GLY A CA 1
ATOM 3271 C C . GLY A 1 419 ? 6.045 6.881 -16.530 1.00 86.06 419 GLY A C 1
ATOM 3272 O O . GLY A 1 419 ? 4.917 6.445 -16.745 1.00 86.06 419 GLY A O 1
ATOM 3273 N N . LYS A 1 420 ? 6.625 6.797 -15.322 1.00 91.44 420 LYS A N 1
ATOM 3274 C CA . LYS A 1 420 ? 6.051 6.098 -14.149 1.00 91.44 420 LYS A CA 1
ATOM 3275 C C . LYS A 1 420 ? 4.621 6.555 -13.819 1.00 91.44 420 LYS A C 1
ATOM 3277 O O . LYS A 1 420 ? 3.677 5.770 -13.873 1.00 91.44 420 LYS A O 1
ATOM 3282 N N . THR A 1 421 ? 4.459 7.847 -13.528 1.00 90.62 421 THR A N 1
ATOM 3283 C CA . THR A 1 421 ? 3.171 8.467 -13.178 1.00 90.62 421 THR A CA 1
ATOM 3284 C C . THR A 1 421 ? 2.171 8.355 -14.331 1.00 90.62 421 THR A C 1
ATOM 3286 O O . THR A 1 421 ? 1.016 7.991 -14.115 1.00 90.62 421 THR A O 1
ATOM 3289 N N . MET A 1 422 ? 2.633 8.569 -15.570 1.00 88.56 422 MET A N 1
ATOM 3290 C CA . MET A 1 422 ? 1.808 8.454 -16.777 1.00 88.56 422 MET A CA 1
ATOM 3291 C C . MET A 1 422 ? 1.260 7.033 -16.967 1.00 88.56 422 MET A C 1
ATOM 3293 O O . MET A 1 422 ? 0.083 6.869 -17.274 1.00 88.56 422 MET A O 1
ATOM 3297 N N . ALA A 1 423 ? 2.076 5.997 -16.748 1.00 91.12 423 ALA A N 1
ATOM 3298 C CA . ALA A 1 423 ? 1.639 4.609 -16.871 1.00 91.12 423 ALA A CA 1
ATOM 3299 C C . ALA A 1 423 ? 0.541 4.266 -15.852 1.00 91.12 423 ALA A C 1
ATOM 3301 O O . ALA A 1 423 ? -0.482 3.691 -16.229 1.00 91.12 423 ALA A O 1
ATOM 3302 N N . CYS A 1 424 ? 0.707 4.674 -14.588 1.00 92.62 424 CYS A N 1
ATOM 3303 C CA . CYS A 1 424 ? -0.302 4.487 -13.542 1.00 92.62 424 CYS A CA 1
ATOM 3304 C C . CYS A 1 424 ? -1.610 5.224 -13.865 1.00 92.62 424 CYS A C 1
ATOM 3306 O O . CYS A 1 424 ? -2.691 4.647 -13.728 1.00 92.62 424 CYS A O 1
ATOM 3308 N N . GLN A 1 425 ? -1.523 6.476 -14.327 1.00 90.12 425 GLN A N 1
ATOM 3309 C CA . GLN A 1 425 ? -2.681 7.280 -14.729 1.00 90.12 425 GLN A CA 1
ATOM 3310 C C . GLN A 1 425 ? -3.423 6.661 -15.913 1.00 90.12 425 GLN A C 1
ATOM 3312 O O . GLN A 1 425 ? -4.634 6.446 -15.842 1.00 90.12 425 GLN A O 1
ATOM 3317 N N . LEU A 1 426 ? -2.696 6.315 -16.976 1.00 89.00 426 LEU A N 1
ATOM 3318 C CA . LEU A 1 426 ? -3.263 5.731 -18.185 1.00 89.00 426 LEU A CA 1
ATOM 3319 C C . LEU A 1 426 ? -3.931 4.384 -17.902 1.00 89.00 426 LEU A C 1
ATOM 3321 O O . LEU A 1 426 ? -5.041 4.143 -18.369 1.00 89.00 426 LEU A O 1
ATOM 3325 N N . LEU A 1 427 ? -3.280 3.510 -17.131 1.00 89.50 427 LEU A N 1
ATOM 3326 C CA . LEU A 1 427 ? -3.825 2.193 -16.811 1.00 89.50 427 LEU A CA 1
ATOM 3327 C C . LEU A 1 427 ? -4.999 2.251 -15.847 1.00 89.50 427 LEU A C 1
ATOM 3329 O O . LEU A 1 427 ? -5.948 1.489 -16.019 1.00 89.50 427 LEU A O 1
ATOM 3333 N N . SER A 1 428 ? -4.972 3.154 -14.869 1.00 89.44 428 SER A N 1
ATOM 3334 C CA . SER A 1 428 ? -6.131 3.374 -14.002 1.00 89.44 428 SER A CA 1
ATOM 3335 C C . SER A 1 428 ? -7.324 3.825 -14.838 1.00 89.44 428 SER A C 1
ATOM 3337 O O . SER A 1 428 ? -8.387 3.213 -14.778 1.00 89.44 428 SER A O 1
ATOM 3339 N N . TRP A 1 429 ? -7.113 4.803 -15.717 1.00 87.81 429 TRP A N 1
ATOM 3340 C CA . TRP A 1 429 ? -8.141 5.294 -16.625 1.00 87.81 429 TRP A CA 1
ATOM 3341 C C . TRP A 1 429 ? -8.631 4.232 -17.617 1.00 87.81 429 TRP A C 1
ATOM 3343 O O . TRP A 1 429 ? -9.824 4.149 -17.889 1.00 87.81 429 TRP A O 1
ATOM 3353 N N . ALA A 1 430 ? -7.753 3.389 -18.161 1.00 86.25 430 ALA A N 1
ATOM 3354 C CA . ALA A 1 430 ? -8.131 2.390 -19.160 1.00 86.25 430 ALA A CA 1
ATOM 3355 C C . ALA A 1 430 ? -8.744 1.115 -18.553 1.00 86.25 430 ALA A C 1
ATOM 3357 O O . ALA A 1 430 ? -9.672 0.536 -19.125 1.00 86.25 430 ALA A O 1
ATOM 3358 N N . LEU A 1 431 ? -8.214 0.638 -17.424 1.00 83.12 431 LEU A N 1
ATOM 3359 C CA . LEU A 1 431 ? -8.521 -0.689 -16.881 1.00 83.12 431 LEU A CA 1
ATOM 3360 C C . LEU A 1 431 ? -9.336 -0.668 -15.585 1.00 83.12 431 LEU A C 1
ATOM 3362 O O . LEU A 1 431 ? -10.068 -1.627 -15.351 1.00 83.12 431 LEU A O 1
ATOM 3366 N N . VAL A 1 432 ? -9.218 0.379 -14.763 1.00 79.31 432 VAL A N 1
ATOM 3367 C CA . VAL A 1 432 ? -9.830 0.444 -13.419 1.00 79.31 432 VAL A CA 1
ATOM 3368 C C . VAL A 1 432 ? -11.080 1.328 -13.403 1.00 79.31 432 VAL A C 1
ATOM 3370 O O . VAL A 1 432 ? -12.083 0.979 -12.779 1.00 79.31 432 VAL A O 1
ATOM 3373 N N . GLU A 1 433 ? -11.045 2.449 -14.122 1.00 78.12 433 GLU A N 1
ATOM 3374 C CA . GLU A 1 433 ? -12.181 3.347 -14.319 1.00 78.12 433 GLU A CA 1
ATOM 3375 C C . GLU A 1 433 ? -13.187 2.723 -15.300 1.00 78.12 433 GLU A C 1
ATOM 3377 O O . GLU A 1 433 ? -13.245 3.061 -16.488 1.00 78.12 433 GLU A O 1
ATOM 3382 N N . GLU A 1 434 ? -13.985 1.783 -14.791 1.00 65.81 434 GLU A N 1
ATOM 3383 C CA . GLU A 1 434 ? -15.325 1.505 -15.324 1.00 65.81 434 GLU A CA 1
ATOM 3384 C C . GLU A 1 434 ? -16.134 2.815 -15.269 1.00 65.81 434 GLU A C 1
ATOM 3386 O O . GLU A 1 434 ? -15.850 3.624 -14.390 1.00 65.81 434 GLU A O 1
ATOM 3391 N N . ASP A 1 435 ? -17.109 3.050 -16.161 1.00 59.22 435 ASP A N 1
ATOM 3392 C CA . ASP A 1 435 ? -17.827 4.337 -16.390 1.00 59.22 435 ASP A CA 1
ATOM 3393 C C . ASP A 1 435 ? -18.537 4.979 -15.160 1.00 59.22 435 ASP A C 1
ATOM 3395 O O . ASP A 1 435 ? -19.320 5.922 -15.267 1.00 59.22 435 ASP A O 1
ATOM 3399 N N . VAL A 1 436 ? -18.258 4.484 -13.960 1.00 60.53 436 VAL A N 1
ATOM 3400 C CA . VAL A 1 436 ? -18.572 5.043 -12.653 1.00 60.53 436 VAL A CA 1
ATOM 3401 C C . VAL A 1 436 ? -17.572 6.151 -12.294 1.00 60.53 436 VAL A C 1
ATOM 3403 O O . VAL A 1 436 ? -16.418 5.895 -11.951 1.00 60.53 436 VAL A O 1
ATOM 3406 N N . LEU A 1 437 ? -18.054 7.397 -12.282 1.00 61.16 437 LEU A N 1
ATOM 3407 C CA . LEU A 1 437 ? -17.278 8.605 -11.952 1.00 61.16 437 LEU A CA 1
ATOM 3408 C C . LEU A 1 437 ? -16.499 8.532 -10.626 1.00 61.16 437 LEU A C 1
ATOM 3410 O O . LEU A 1 437 ? -15.460 9.175 -10.499 1.00 61.16 437 LEU A O 1
ATOM 3414 N N . ASP A 1 438 ? -16.976 7.756 -9.654 1.00 67.12 438 ASP A N 1
ATOM 3415 C CA . ASP A 1 438 ? -16.397 7.693 -8.307 1.00 67.12 438 ASP A CA 1
ATOM 3416 C C . ASP A 1 438 ? -15.134 6.805 -8.215 1.00 67.12 438 ASP A C 1
ATOM 3418 O O . ASP A 1 438 ? -14.395 6.850 -7.233 1.00 67.12 438 ASP A O 1
ATOM 3422 N N . ARG A 1 439 ? -14.831 6.014 -9.260 1.00 78.19 439 ARG A N 1
ATOM 3423 C CA . ARG A 1 439 ? -13.657 5.116 -9.311 1.00 78.19 439 ARG A CA 1
ATOM 3424 C C . ARG A 1 439 ? -12.395 5.741 -9.910 1.00 78.19 439 ARG A C 1
ATOM 3426 O O . ARG A 1 439 ? -11.433 5.020 -10.176 1.00 78.19 439 ARG A O 1
ATOM 3433 N N . ARG A 1 440 ? -12.390 7.059 -10.111 1.00 84.31 440 ARG A N 1
ATOM 3434 C CA . ARG A 1 440 ? -11.244 7.782 -10.674 1.00 84.31 440 ARG A CA 1
ATOM 3435 C C . ARG A 1 440 ? -9.971 7.587 -9.861 1.00 84.31 440 ARG A C 1
ATOM 3437 O O . ARG A 1 440 ? -10.023 7.439 -8.638 1.00 84.31 440 ARG A O 1
ATOM 3444 N N . LEU A 1 441 ? -8.833 7.622 -10.553 1.00 90.31 441 LEU A N 1
ATOM 3445 C CA . LEU A 1 441 ? -7.532 7.647 -9.897 1.00 90.31 441 LEU A CA 1
ATOM 3446 C C . LEU A 1 441 ? -7.423 8.879 -8.992 1.00 90.31 441 LEU A C 1
ATOM 3448 O O . LEU A 1 441 ? -7.499 10.016 -9.461 1.00 90.31 441 LEU A O 1
ATOM 3452 N N . ARG A 1 442 ? -7.199 8.645 -7.701 1.00 92.69 442 ARG A N 1
ATOM 3453 C CA . ARG A 1 442 ? -6.813 9.685 -6.747 1.00 92.69 442 ARG A CA 1
ATOM 3454 C C . ARG A 1 442 ? -5.295 9.665 -6.591 1.00 92.69 442 ARG A C 1
ATOM 3456 O O . ARG A 1 442 ? -4.726 8.608 -6.332 1.00 92.69 442 ARG A O 1
ATOM 3463 N N . THR A 1 443 ? -4.649 10.817 -6.739 1.00 93.31 443 THR A N 1
ATOM 3464 C CA . THR A 1 443 ? -3.191 10.946 -6.612 1.00 93.31 443 THR A CA 1
ATOM 3465 C C . THR A 1 443 ? -2.845 11.805 -5.405 1.00 93.31 443 THR A C 1
ATOM 3467 O O . THR A 1 443 ? -3.424 12.877 -5.232 1.00 93.31 443 THR A O 1
ATOM 3470 N N . LEU A 1 444 ? -1.880 11.353 -4.608 1.00 94.81 444 LEU A N 1
ATOM 3471 C CA . LEU A 1 444 ? -1.223 12.140 -3.571 1.00 94.81 444 LEU A CA 1
ATOM 3472 C C . LEU A 1 444 ? 0.257 12.266 -3.931 1.00 94.81 444 LEU A C 1
ATOM 3474 O O . LEU A 1 444 ? 0.946 11.255 -4.039 1.00 94.81 444 LEU A O 1
ATOM 3478 N N . ASN A 1 445 ? 0.734 13.495 -4.114 1.00 94.31 445 ASN A N 1
ATOM 3479 C CA . ASN A 1 445 ? 2.146 13.767 -4.371 1.00 94.31 445 ASN A CA 1
ATOM 3480 C C . ASN A 1 445 ? 2.851 14.007 -3.037 1.00 94.31 445 ASN A C 1
ATOM 3482 O O . ASN A 1 445 ? 2.568 15.002 -2.370 1.00 94.31 445 ASN A O 1
ATOM 3486 N N . CYS A 1 446 ? 3.758 13.114 -2.655 1.00 92.88 446 CYS A N 1
ATOM 3487 C CA . CYS A 1 446 ? 4.478 13.230 -1.398 1.00 92.88 446 CYS A CA 1
ATOM 3488 C C . CYS A 1 446 ? 5.578 14.298 -1.456 1.00 92.88 446 CYS A C 1
ATOM 3490 O O . CYS A 1 446 ? 6.269 14.497 -2.454 1.00 92.88 446 CYS A O 1
ATOM 3492 N N . HIS A 1 447 ? 5.765 14.951 -0.320 1.00 90.62 447 HIS A N 1
ATOM 3493 C CA . HIS A 1 447 ? 6.843 15.874 0.010 1.00 90.62 447 HIS A CA 1
ATOM 3494 C C . HIS A 1 447 ? 7.321 15.649 1.456 1.00 90.62 447 HIS A C 1
ATOM 3496 O O . HIS A 1 447 ? 6.710 14.897 2.213 1.00 90.62 447 HIS A O 1
ATOM 3502 N N . GLN A 1 448 ? 8.376 16.350 1.881 1.00 86.75 448 GLN A N 1
ATOM 3503 C CA . GLN A 1 448 ? 8.964 16.182 3.223 1.00 86.75 448 GLN A CA 1
ATOM 3504 C C . GLN A 1 448 ? 7.992 16.474 4.377 1.00 86.75 448 GLN A C 1
ATOM 3506 O O . GLN A 1 448 ? 8.134 15.908 5.448 1.00 86.75 448 GLN A O 1
ATOM 3511 N N . GLN A 1 449 ? 6.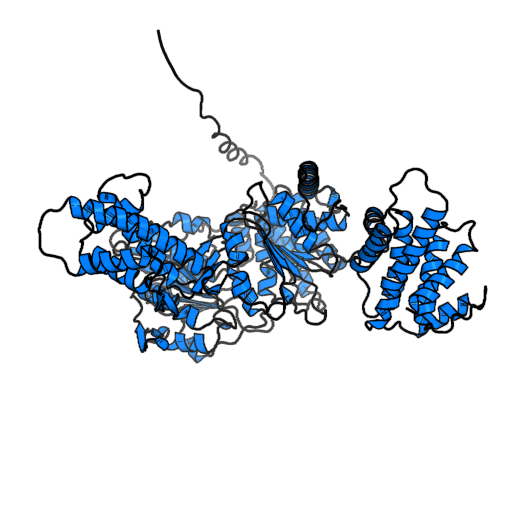999 17.337 4.153 1.00 88.69 449 GLN A N 1
ATOM 3512 C CA . GLN A 1 449 ? 5.967 17.686 5.141 1.00 88.69 449 GLN A CA 1
ATOM 3513 C C . GLN A 1 449 ? 4.670 16.871 4.985 1.00 88.69 449 GLN A C 1
ATOM 3515 O O . GLN A 1 449 ? 3.620 17.330 5.410 1.00 88.69 449 GLN A O 1
ATOM 3520 N N . THR A 1 450 ? 4.695 15.740 4.267 1.00 90.62 450 THR A N 1
ATOM 3521 C CA . THR A 1 450 ? 3.470 14.936 4.085 1.00 90.62 450 THR A CA 1
ATOM 3522 C C . THR A 1 450 ? 3.092 14.337 5.424 1.00 90.62 450 THR A C 1
ATOM 3524 O O . THR A 1 450 ? 3.947 13.737 6.071 1.00 90.62 450 THR A O 1
ATOM 3527 N N . GLU A 1 451 ? 1.827 14.440 5.807 1.00 87.75 451 GLU A N 1
ATOM 3528 C CA . GLU A 1 451 ? 1.331 13.916 7.074 1.00 87.75 451 GLU A CA 1
ATOM 3529 C C . GLU A 1 451 ? 0.404 12.712 6.867 1.00 87.75 451 GLU A C 1
ATOM 3531 O O . GLU A 1 451 ? -0.152 12.481 5.792 1.00 87.75 451 GLU A O 1
ATOM 3536 N N . THR A 1 452 ? 0.160 11.951 7.936 1.00 84.94 452 THR A N 1
ATOM 3537 C CA . THR A 1 452 ? -0.844 10.870 7.951 1.00 84.94 452 THR A CA 1
ATOM 3538 C C . THR A 1 452 ? -2.244 11.374 7.578 1.00 84.94 452 THR A C 1
ATOM 3540 O O . THR A 1 452 ? -3.022 10.659 6.935 1.00 84.94 452 THR A O 1
ATOM 3543 N N . SER A 1 453 ? -2.547 12.623 7.934 1.00 86.81 453 SER A N 1
ATOM 3544 C CA . SER A 1 453 ? -3.808 13.307 7.647 1.00 86.81 453 SER A CA 1
ATOM 3545 C C . SER A 1 453 ? -4.097 13.441 6.144 1.00 86.81 453 SER A C 1
ATOM 3547 O O . SER A 1 453 ? -5.261 13.382 5.742 1.00 86.81 453 SER A O 1
ATOM 3549 N N . ASP A 1 454 ? -3.064 13.539 5.301 1.00 90.12 454 ASP A N 1
ATOM 3550 C CA . ASP A 1 454 ? -3.203 13.641 3.842 1.00 90.12 454 ASP A CA 1
ATOM 3551 C C . ASP A 1 454 ? -3.692 12.327 3.213 1.00 90.12 454 ASP A C 1
ATOM 3553 O O . ASP A 1 454 ? -4.468 12.320 2.250 1.00 90.12 454 ASP A O 1
ATOM 3557 N N . PHE A 1 455 ? -3.273 11.194 3.783 1.00 91.31 455 PHE A N 1
ATOM 3558 C CA . PHE A 1 455 ? -3.702 9.869 3.346 1.00 91.31 455 PHE A CA 1
ATOM 3559 C C . PHE A 1 455 ? -5.097 9.545 3.876 1.00 91.31 455 PHE A C 1
ATOM 3561 O O . PHE A 1 455 ? -6.004 9.217 3.107 1.00 91.31 455 PHE A O 1
ATOM 3568 N N . ILE A 1 456 ? -5.254 9.607 5.198 1.00 89.44 456 ILE A N 1
ATOM 3569 C CA . ILE A 1 456 ? -6.396 9.031 5.912 1.00 89.44 456 ILE A CA 1
ATOM 3570 C C . ILE A 1 456 ? -7.557 10.019 6.013 1.00 89.44 456 ILE A C 1
ATOM 3572 O O . ILE A 1 456 ? -8.721 9.631 5.893 1.00 89.44 456 ILE A O 1
ATOM 3576 N N . GLY A 1 457 ? -7.246 11.297 6.189 1.00 89.25 457 GLY A N 1
ATOM 3577 C CA . GLY A 1 457 ? -8.212 12.339 6.492 1.00 89.25 457 GLY A CA 1
ATOM 3578 C C . GLY A 1 457 ? -7.895 13.048 7.798 1.00 89.25 457 GLY A C 1
ATOM 3579 O O . GLY A 1 457 ? -7.041 12.628 8.579 1.00 89.25 457 GLY A O 1
ATOM 3580 N N . SER A 1 458 ? -8.597 14.147 8.032 1.00 85.88 458 SER A N 1
ATOM 3581 C CA . SER A 1 458 ? -8.442 14.939 9.245 1.00 85.88 458 SER A CA 1
ATOM 3582 C C . SER A 1 458 ? -9.731 15.629 9.643 1.00 85.88 458 SER A C 1
ATOM 3584 O O . SER A 1 458 ? -10.670 15.787 8.855 1.00 85.88 458 SER A O 1
ATOM 3586 N N . LEU A 1 459 ? -9.752 16.075 10.896 1.00 81.94 459 LEU A N 1
ATOM 3587 C CA . LEU A 1 459 ? -10.741 17.028 11.361 1.00 81.94 459 LEU A CA 1
ATOM 3588 C C . LEU A 1 459 ? -10.464 18.393 10.730 1.00 81.94 459 LEU A C 1
ATOM 3590 O O . LEU A 1 459 ? -9.396 18.976 10.905 1.00 81.94 459 LEU A O 1
ATOM 3594 N N . ARG A 1 460 ? -11.446 18.914 9.999 1.00 83.12 460 ARG A N 1
ATOM 3595 C CA . ARG A 1 460 ? -11.395 20.223 9.350 1.00 83.12 460 ARG A CA 1
ATOM 3596 C C . ARG A 1 460 ? -12.451 21.141 9.952 1.00 83.12 460 ARG A C 1
ATOM 3598 O O . ARG A 1 460 ? -13.519 20.663 10.331 1.00 83.12 460 ARG A O 1
ATOM 3605 N N . PRO A 1 461 ? -12.196 22.456 10.046 1.00 82.38 461 PRO A N 1
ATOM 3606 C CA . PRO A 1 461 ? -13.219 23.397 10.473 1.00 82.38 461 PRO A CA 1
ATOM 3607 C C . PRO A 1 461 ? -14.432 23.326 9.544 1.00 82.38 461 PRO A C 1
ATOM 3609 O O . PRO A 1 461 ? -14.264 23.376 8.322 1.00 82.38 461 PRO A O 1
ATOM 3612 N N . VAL A 1 462 ? -15.635 23.247 10.117 1.00 80.38 462 VAL A N 1
ATOM 3613 C CA . VAL A 1 462 ? -16.881 23.214 9.336 1.00 80.38 462 VAL A CA 1
ATOM 3614 C C . VAL A 1 462 ? -16.976 24.484 8.492 1.00 80.38 462 VAL A C 1
ATOM 3616 O O . VAL A 1 462 ? -16.946 25.604 9.014 1.00 80.38 462 VAL A O 1
ATOM 3619 N N . ARG A 1 463 ? -17.094 24.321 7.172 1.00 78.56 463 ARG A N 1
ATOM 3620 C CA . ARG A 1 463 ? -17.285 25.433 6.229 1.00 78.56 463 ARG A CA 1
ATOM 3621 C C . ARG A 1 463 ? -18.772 25.620 5.928 1.00 78.56 463 ARG A C 1
ATOM 3623 O O . ARG A 1 463 ? -19.568 24.701 6.051 1.00 78.56 463 ARG A O 1
ATOM 3630 N N . GLY A 1 464 ? -19.164 26.825 5.511 1.00 79.81 464 GLY A N 1
ATOM 3631 C CA . GLY A 1 464 ? -20.528 27.064 5.025 1.00 79.81 464 GLY A CA 1
ATOM 3632 C C . GLY A 1 464 ? -21.597 27.240 6.108 1.00 79.81 464 GLY A C 1
ATOM 3633 O O . GLY A 1 464 ? -22.775 27.032 5.816 1.00 79.81 464 GLY A O 1
ATOM 3634 N N . ARG A 1 465 ? -21.235 27.697 7.317 1.00 83.19 465 ARG A N 1
ATOM 3635 C CA . ARG A 1 465 ? -22.200 28.016 8.392 1.00 83.19 465 ARG A CA 1
ATOM 3636 C C . ARG A 1 465 ? -23.354 28.909 7.931 1.00 83.19 465 ARG A C 1
ATOM 3638 O O . ARG A 1 465 ? -24.483 28.691 8.353 1.00 83.19 465 ARG A O 1
ATOM 3645 N N . ASP A 1 466 ? -23.111 29.834 7.005 1.00 85.38 466 ASP A N 1
ATOM 3646 C CA . ASP A 1 466 ? -24.157 30.683 6.419 1.00 85.38 466 ASP A CA 1
ATOM 3647 C C . ASP A 1 466 ? -25.202 29.886 5.622 1.00 85.38 466 ASP A C 1
ATOM 3649 O O . ASP A 1 466 ? -26.387 30.218 5.625 1.00 85.38 466 ASP A O 1
ATOM 3653 N N . THR A 1 467 ? -24.785 28.825 4.926 1.00 87.50 467 THR A N 1
ATOM 3654 C CA . THR A 1 467 ? -25.695 27.948 4.171 1.00 87.50 467 THR A CA 1
ATOM 3655 C C . THR A 1 467 ? -26.510 27.056 5.103 1.00 87.50 467 THR A C 1
ATOM 3657 O O . THR A 1 467 ? -27.720 26.908 4.906 1.00 87.50 467 THR A O 1
ATOM 3660 N N . THR A 1 468 ? -25.889 26.552 6.171 1.00 86.00 468 THR A N 1
ATOM 3661 C CA . THR A 1 468 ? -26.579 25.826 7.243 1.00 86.00 468 THR A CA 1
ATOM 3662 C C . THR A 1 468 ? -27.571 26.743 7.952 1.00 86.00 468 THR A C 1
ATOM 3664 O O . THR A 1 468 ? -28.726 26.367 8.121 1.00 86.00 468 THR A O 1
ATOM 3667 N N . PHE A 1 469 ? -27.188 27.987 8.257 1.00 88.44 469 PHE A N 1
ATOM 3668 C CA . PHE A 1 469 ? -28.072 28.991 8.853 1.00 88.44 469 PHE A CA 1
ATOM 3669 C C . PHE A 1 469 ? -29.283 29.287 7.966 1.00 88.44 469 PHE A C 1
ATOM 3671 O O . PHE A 1 469 ? -30.418 29.243 8.434 1.00 88.44 469 PHE A O 1
ATOM 3678 N N . LYS A 1 470 ? -29.076 29.489 6.657 1.00 90.12 470 LYS A N 1
ATOM 3679 C CA . LYS A 1 470 ? -30.179 29.643 5.691 1.00 90.12 470 LYS A CA 1
ATOM 3680 C C . LYS A 1 470 ? -31.102 28.421 5.671 1.00 90.12 470 LYS A C 1
ATOM 3682 O O . LYS A 1 470 ? -32.321 28.582 5.609 1.00 90.12 470 LYS A O 1
ATOM 3687 N N . SER A 1 471 ? -30.538 27.217 5.752 1.00 90.75 471 SER A N 1
ATOM 3688 C CA . SER A 1 471 ? -31.302 25.964 5.805 1.00 90.75 471 SER A CA 1
ATOM 3689 C C . SER A 1 471 ? -32.114 25.847 7.100 1.00 90.75 471 SER A C 1
ATOM 3691 O O . SER A 1 471 ? -33.288 25.481 7.046 1.00 90.75 471 SER A O 1
ATOM 3693 N N . ILE A 1 472 ? -31.539 26.249 8.240 1.00 90.25 472 ILE A N 1
ATOM 3694 C CA . ILE A 1 472 ? -32.229 26.344 9.534 1.00 90.25 472 ILE A CA 1
ATOM 3695 C C . ILE A 1 472 ? -33.390 27.331 9.442 1.00 90.25 472 ILE A C 1
ATOM 3697 O O . ILE A 1 472 ? -34.502 26.974 9.814 1.00 90.25 472 ILE A O 1
ATOM 3701 N N . CYS A 1 473 ? -33.180 28.537 8.905 1.00 91.44 473 CYS A N 1
ATOM 3702 C CA . CYS A 1 473 ? -34.249 29.523 8.733 1.00 91.44 473 CYS A CA 1
ATOM 3703 C C . CYS A 1 473 ? -35.390 28.975 7.863 1.00 91.44 473 CYS A C 1
ATOM 3705 O O . CYS A 1 473 ? -36.558 29.084 8.234 1.00 91.44 473 CYS A O 1
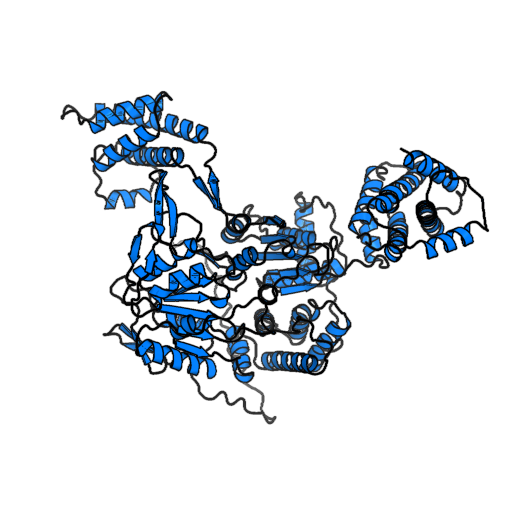ATOM 3707 N N . ALA A 1 474 ? -35.068 28.328 6.738 1.00 91.62 474 ALA A N 1
ATOM 3708 C CA . ALA A 1 474 ? -36.065 27.743 5.843 1.00 91.62 474 ALA A CA 1
ATOM 3709 C C . ALA A 1 474 ? -36.857 26.598 6.503 1.00 91.62 474 ALA A C 1
ATOM 3711 O O . ALA A 1 474 ? -38.077 26.508 6.341 1.00 91.62 474 ALA A O 1
ATOM 3712 N N . ALA A 1 475 ? -36.184 25.727 7.260 1.00 90.69 475 ALA A N 1
ATOM 3713 C CA . ALA A 1 475 ? -36.829 24.655 8.012 1.00 90.69 475 ALA A CA 1
ATOM 3714 C C . ALA A 1 475 ? -37.653 25.199 9.196 1.00 90.69 475 ALA A C 1
ATOM 3716 O O . ALA A 1 475 ? -38.767 24.728 9.433 1.00 90.69 475 ALA A O 1
ATOM 3717 N N . ALA A 1 476 ? -37.175 26.245 9.877 1.00 90.94 476 ALA A N 1
ATOM 3718 C CA . ALA A 1 476 ? -37.884 26.923 10.959 1.00 90.94 476 ALA A CA 1
ATOM 3719 C C . ALA A 1 476 ? -39.163 27.610 10.458 1.00 90.94 476 ALA A C 1
ATOM 3721 O O . ALA A 1 476 ? -40.195 27.483 11.110 1.00 90.94 476 ALA A O 1
ATOM 3722 N N . CYS A 1 477 ? -39.149 28.240 9.274 1.00 90.56 477 CYS A N 1
ATOM 3723 C CA . CYS A 1 477 ? -40.362 28.769 8.633 1.00 90.56 477 CYS A CA 1
ATOM 3724 C C . CYS A 1 477 ? -41.418 27.672 8.431 1.00 90.56 477 CYS A C 1
ATOM 3726 O O . CYS A 1 477 ? -42.576 27.838 8.816 1.00 90.56 477 CYS A O 1
ATOM 3728 N N . LYS A 1 478 ? -41.013 26.510 7.899 1.00 89.44 478 LYS A N 1
ATOM 3729 C CA . LYS A 1 478 ? -41.919 25.362 7.722 1.00 89.44 478 LYS A CA 1
ATOM 3730 C C . LYS A 1 478 ? -42.448 24.845 9.062 1.00 89.44 478 LYS A C 1
ATOM 3732 O O . LYS A 1 478 ? -43.635 24.544 9.178 1.00 89.44 478 LYS A O 1
ATOM 3737 N N . MET A 1 479 ? -41.593 24.749 10.082 1.00 88.00 479 MET A N 1
ATOM 3738 C CA . MET A 1 479 ? -42.005 24.315 11.418 1.00 88.00 479 MET A CA 1
ATOM 3739 C C . MET A 1 479 ? -42.946 25.325 12.088 1.00 88.00 479 MET A C 1
ATOM 3741 O O . MET A 1 479 ? -43.889 24.913 12.757 1.00 88.00 479 MET A O 1
ATOM 3745 N N . GLN A 1 480 ? -42.759 26.628 11.864 1.00 88.94 480 GLN A N 1
ATOM 3746 C CA . GLN A 1 480 ? -43.641 27.678 12.376 1.00 88.94 480 GLN A CA 1
ATOM 3747 C C . GLN A 1 480 ? -45.073 27.522 11.845 1.00 88.94 480 GLN A C 1
ATOM 3749 O O . GLN A 1 480 ? -46.028 27.603 12.620 1.00 88.94 480 GLN A O 1
ATOM 3754 N N . GLU A 1 481 ? -45.233 27.245 10.547 1.00 86.12 481 GLU A N 1
ATOM 3755 C CA . GLU A 1 481 ? -46.542 26.974 9.939 1.00 86.12 481 GLU A CA 1
ATOM 3756 C C . GLU A 1 481 ? -47.195 25.706 10.507 1.00 86.12 481 GLU A C 1
ATOM 3758 O O . GLU A 1 481 ? -48.404 25.677 10.750 1.00 86.12 481 GLU A O 1
ATOM 3763 N N . MET A 1 482 ? -46.402 24.654 10.742 1.00 83.25 482 MET A N 1
ATOM 3764 C CA . MET A 1 482 ? -46.891 23.403 11.331 1.00 83.25 482 MET A CA 1
ATOM 3765 C C . MET A 1 482 ? -47.316 23.581 12.790 1.00 83.25 482 MET A C 1
ATOM 3767 O O . MET A 1 482 ? -48.390 23.115 13.164 1.00 83.25 482 MET A O 1
ATOM 3771 N N . LEU A 1 483 ? -46.533 24.304 13.596 1.00 82.12 483 LEU A N 1
ATOM 3772 C CA . LEU A 1 483 ? -46.866 24.619 14.988 1.00 82.12 483 LEU A CA 1
ATOM 3773 C C . LEU A 1 483 ? -48.134 25.478 15.092 1.00 82.12 483 LEU A C 1
ATOM 3775 O O . LEU A 1 483 ? -48.945 25.260 15.991 1.00 82.12 483 LEU A O 1
ATOM 3779 N N . ALA A 1 484 ? -48.345 26.415 14.160 1.00 79.69 484 ALA A N 1
ATOM 3780 C CA . ALA A 1 484 ? -49.568 27.216 14.106 1.00 79.69 484 ALA A CA 1
ATOM 3781 C C . ALA A 1 484 ? -50.814 26.353 13.831 1.00 79.69 484 ALA A C 1
ATOM 3783 O O . ALA A 1 484 ? -51.834 26.510 14.502 1.00 79.69 484 ALA A O 1
ATOM 3784 N N . LYS A 1 485 ? -50.716 25.395 12.897 1.00 77.44 485 LYS A N 1
ATOM 3785 C CA . LYS A 1 485 ? -51.791 24.427 12.601 1.00 77.44 485 LYS A CA 1
ATOM 3786 C C . LYS A 1 485 ? -52.038 23.465 13.765 1.00 77.44 485 LYS A C 1
ATOM 3788 O O . LYS A 1 485 ? -53.185 23.171 14.081 1.00 77.44 485 LYS A O 1
ATOM 3793 N N . PHE A 1 486 ? -50.975 23.013 14.428 1.00 73.88 486 PHE A N 1
ATOM 3794 C CA . PHE A 1 486 ? -51.054 22.122 15.585 1.00 73.88 486 PHE A CA 1
ATOM 3795 C C . PHE A 1 486 ? -51.740 22.794 16.781 1.00 73.88 486 PHE A C 1
ATOM 3797 O O . PHE A 1 486 ? -52.648 22.214 17.376 1.00 73.88 486 PHE A O 1
ATOM 3804 N N . ARG A 1 487 ? -51.401 24.058 17.072 1.00 67.69 487 ARG A N 1
ATOM 3805 C CA . ARG A 1 487 ? -52.039 24.850 18.137 1.00 67.69 487 ARG A CA 1
ATOM 3806 C C . ARG A 1 487 ? -53.530 25.094 17.882 1.00 67.69 487 ARG A C 1
ATOM 3808 O O . ARG A 1 487 ? -54.298 25.107 18.831 1.00 67.69 487 ARG A O 1
ATOM 3815 N N . ALA A 1 488 ? -53.954 25.229 16.623 1.00 62.59 488 ALA A N 1
ATOM 3816 C CA . ALA A 1 488 ? -55.372 25.366 16.274 1.00 62.59 488 ALA A CA 1
ATOM 3817 C C . ALA A 1 488 ? -56.199 24.088 16.538 1.00 62.59 488 ALA A C 1
ATOM 3819 O O . ALA A 1 488 ? -57.420 24.168 16.625 1.00 62.59 488 ALA A O 1
ATOM 3820 N N . SER A 1 489 ? -55.547 22.924 16.671 1.00 59.78 489 SER A N 1
ATOM 3821 C CA . SER A 1 489 ? -56.209 21.627 16.888 1.00 59.78 489 SER A CA 1
ATOM 3822 C C . SER A 1 489 ? -56.346 21.209 18.360 1.00 59.78 489 SER A C 1
ATOM 3824 O O . SER A 1 489 ? -57.202 20.385 18.669 1.00 59.78 489 SER A O 1
ATOM 3826 N N . ARG A 1 490 ? -55.549 21.781 19.279 1.00 57.94 490 ARG A N 1
ATOM 3827 C CA . ARG A 1 490 ? -55.654 21.542 20.730 1.00 57.94 490 ARG A CA 1
ATOM 3828 C C . ARG A 1 490 ? -56.314 22.740 21.413 1.00 57.94 490 ARG A C 1
ATOM 3830 O O . ARG A 1 490 ? -55.698 23.790 21.574 1.00 57.94 490 ARG A O 1
ATOM 3837 N N . VAL A 1 491 ? -57.571 22.578 21.814 1.00 44.19 491 VAL A N 1
ATOM 3838 C CA . VAL A 1 491 ? -58.280 23.544 22.661 1.00 44.19 491 VAL A CA 1
ATOM 3839 C C . VAL A 1 491 ? -57.852 23.325 24.111 1.00 44.19 491 VAL A C 1
ATOM 3841 O O . VAL A 1 491 ? -58.020 22.231 24.628 1.00 44.19 491 VAL A O 1
ATOM 3844 N N . ALA A 1 492 ? -57.309 24.383 24.717 1.00 48.28 492 ALA A N 1
ATOM 3845 C CA . ALA A 1 492 ? -57.192 24.627 26.156 1.00 48.28 492 ALA A CA 1
ATOM 3846 C C . ALA A 1 492 ? -56.746 23.441 27.035 1.00 48.28 492 ALA A C 1
ATOM 3848 O O . ALA A 1 492 ? -57.565 22.835 27.708 1.00 48.28 492 ALA A O 1
ATOM 3849 N N . ASP A 1 493 ? -55.435 23.223 27.129 1.00 41.81 493 ASP A N 1
ATOM 3850 C CA . ASP A 1 493 ? -54.818 22.685 28.343 1.00 41.81 493 ASP A CA 1
ATOM 3851 C C . ASP A 1 493 ? -53.533 23.476 28.621 1.00 41.81 493 ASP A C 1
ATOM 3853 O O . ASP A 1 493 ? -52.857 23.909 27.685 1.00 41.81 493 ASP A O 1
ATOM 3857 N N . SER A 1 494 ? -53.285 23.742 29.906 1.00 48.56 494 SER A N 1
ATOM 3858 C CA . SER A 1 494 ? -52.221 24.568 30.507 1.00 48.56 494 SER A CA 1
ATOM 3859 C C . SER A 1 494 ? -51.018 24.877 29.602 1.00 48.56 494 SER A C 1
ATOM 3861 O O . SER A 1 494 ? -50.364 23.955 29.113 1.00 48.56 494 SER A O 1
ATOM 3863 N N . GLU A 1 495 ? -50.683 26.165 29.431 1.00 56.75 495 GLU A N 1
ATOM 3864 C CA . GLU A 1 495 ? -49.500 26.615 28.684 1.00 56.75 495 GLU A CA 1
ATOM 3865 C C . GLU A 1 495 ? -48.227 25.928 29.198 1.00 56.75 495 GLU A C 1
ATOM 3867 O O . GLU A 1 495 ? -47.638 26.331 30.198 1.00 56.75 495 GLU A O 1
ATOM 3872 N N . CYS A 1 496 ? -47.796 24.879 28.499 1.00 66.62 496 CYS A N 1
ATOM 3873 C CA . CYS A 1 496 ? -46.516 24.233 28.737 1.00 66.62 496 CYS A CA 1
ATOM 3874 C C . CYS A 1 496 ? -45.397 25.261 28.460 1.00 66.62 496 CYS A C 1
ATOM 3876 O O . CYS A 1 496 ? -45.285 25.746 27.323 1.00 66.62 496 CYS A O 1
ATOM 3878 N N . PRO A 1 497 ? -44.573 25.621 29.465 1.00 74.00 497 PRO A N 1
ATOM 3879 C CA . PRO A 1 497 ? -43.507 26.611 29.313 1.00 74.00 497 PRO A CA 1
ATOM 3880 C C . PRO A 1 497 ? -42.492 26.222 28.234 1.00 74.00 497 PRO A C 1
ATOM 3882 O O . PRO A 1 497 ? -41.952 27.086 27.541 1.00 74.00 497 PRO A O 1
ATOM 3885 N N . GLU A 1 498 ? -42.239 24.922 28.044 1.00 74.56 498 GLU A N 1
ATOM 3886 C CA . GLU A 1 498 ? -41.344 24.450 26.989 1.00 74.56 498 GLU A CA 1
ATOM 3887 C C . GLU A 1 498 ? -41.928 24.665 25.583 1.00 74.56 498 GLU A C 1
ATOM 3889 O O . GLU A 1 498 ? -41.182 24.998 24.658 1.00 74.56 498 GLU A O 1
ATOM 3894 N N . PHE A 1 499 ? -43.250 24.551 25.407 1.00 79.88 499 PHE A N 1
ATOM 3895 C CA . PHE A 1 499 ? -43.902 24.778 24.112 1.00 79.88 499 PHE A CA 1
ATOM 3896 C C . PHE A 1 499 ? -43.889 26.258 23.708 1.00 79.88 499 PHE A C 1
ATOM 3898 O O . PHE A 1 499 ? -43.623 26.583 22.548 1.00 79.88 499 PHE A O 1
ATOM 3905 N N . SER A 1 500 ? -44.127 27.171 24.657 1.00 81.06 500 SER A N 1
ATOM 3906 C CA . SER A 1 500 ? -44.066 28.617 24.395 1.00 81.06 500 SER A CA 1
ATOM 3907 C C . SER A 1 500 ? -42.637 29.073 24.081 1.00 81.06 500 SER A C 1
ATOM 3909 O O . SER A 1 500 ? -42.428 29.834 23.130 1.00 81.06 500 SER A O 1
ATOM 3911 N N . LYS A 1 501 ? -41.642 28.532 24.799 1.00 85.25 501 LYS A N 1
ATOM 3912 C CA . LYS A 1 501 ? -40.217 28.747 24.519 1.00 85.25 501 LYS A CA 1
ATOM 3913 C C . LYS A 1 501 ? -39.829 28.239 23.128 1.00 85.25 501 LYS A C 1
ATOM 3915 O O . LYS A 1 501 ? -39.215 28.983 22.366 1.00 85.25 501 LYS A O 1
ATOM 3920 N N . LEU A 1 502 ? -40.236 27.020 22.759 1.00 86.06 502 LEU A N 1
ATOM 3921 C CA . LEU A 1 502 ? -40.005 26.474 21.418 1.00 86.06 502 LEU A CA 1
ATOM 3922 C C . LEU A 1 502 ? -40.618 27.365 20.332 1.00 86.06 502 LEU A C 1
ATOM 3924 O O . LEU A 1 502 ? -39.955 27.684 19.347 1.00 86.06 502 LEU A O 1
ATOM 3928 N N . GLN A 1 503 ? -41.869 27.792 20.508 1.00 86.19 503 GLN A N 1
ATOM 3929 C CA . GLN A 1 503 ? -42.551 28.644 19.536 1.00 86.19 503 GLN A CA 1
ATOM 3930 C C . GLN A 1 503 ? -41.845 30.001 19.365 1.00 86.19 503 GLN A C 1
ATOM 3932 O O . GLN A 1 503 ? -41.755 30.509 18.243 1.00 86.19 503 GLN A O 1
ATOM 3937 N N . GLY A 1 504 ? -41.325 30.572 20.456 1.00 86.62 504 GLY A N 1
ATOM 3938 C CA . GLY A 1 504 ? -40.521 31.794 20.438 1.00 86.62 504 GLY A CA 1
ATOM 3939 C C . GLY A 1 504 ? -39.222 31.632 19.647 1.00 86.62 504 GLY A C 1
ATOM 3940 O O . GLY A 1 504 ? -38.965 32.411 18.728 1.00 86.62 504 GLY A O 1
ATOM 3941 N N . GLU A 1 505 ? -38.446 30.589 19.940 1.00 90.94 505 GLU A N 1
ATOM 3942 C CA . GLU A 1 505 ? -37.173 30.322 19.258 1.00 90.94 505 GLU A CA 1
ATOM 3943 C C . GLU A 1 505 ? -37.366 29.989 17.770 1.00 90.94 505 GLU A C 1
ATOM 3945 O O . GLU A 1 505 ? -36.645 30.514 16.920 1.00 90.94 505 GLU A O 1
ATOM 3950 N N . VAL A 1 506 ? -38.387 29.195 17.419 1.00 89.75 506 VAL A N 1
ATOM 3951 C CA . VAL A 1 506 ? -38.723 28.889 16.015 1.00 89.75 506 VAL A CA 1
ATOM 3952 C C . VAL A 1 506 ? -39.082 30.166 15.252 1.00 89.75 506 VAL A C 1
ATOM 3954 O O . VAL A 1 506 ? -38.627 30.355 14.126 1.00 89.75 506 VAL A O 1
ATOM 3957 N N . ARG A 1 507 ? -39.842 31.083 15.865 1.00 90.31 507 ARG A N 1
ATOM 3958 C CA . ARG A 1 507 ? -40.199 32.372 15.252 1.00 90.31 507 ARG A CA 1
ATOM 3959 C C . ARG A 1 507 ? -38.978 33.272 15.047 1.00 90.31 507 ARG A C 1
ATOM 3961 O O . ARG A 1 507 ? -38.875 33.926 14.010 1.00 90.31 507 ARG A O 1
ATOM 3968 N N . LEU A 1 508 ? -38.063 33.323 16.015 1.00 89.69 508 LEU A N 1
ATOM 3969 C CA . LEU A 1 508 ? -36.823 34.097 15.899 1.00 89.69 508 LEU A CA 1
ATOM 3970 C C . LEU A 1 508 ? -35.916 33.539 14.796 1.00 89.69 508 LEU A C 1
ATOM 3972 O O . LEU A 1 508 ? -35.376 34.307 13.996 1.00 89.69 508 LEU A O 1
ATOM 3976 N N . ALA A 1 509 ? -35.783 32.215 14.717 1.00 89.50 509 ALA A N 1
ATOM 3977 C CA . ALA A 1 509 ? -35.006 31.547 13.680 1.00 89.50 509 ALA A CA 1
ATOM 3978 C C . ALA A 1 509 ? -35.624 31.706 12.281 1.00 89.50 509 ALA A C 1
ATOM 3980 O O . ALA A 1 509 ? -34.902 32.008 11.333 1.00 89.50 509 ALA A O 1
ATOM 3981 N N . ALA A 1 510 ? -36.950 31.601 12.151 1.00 89.44 510 ALA A N 1
ATOM 3982 C CA . ALA A 1 510 ? -37.672 31.858 10.902 1.00 89.44 510 ALA A CA 1
ATOM 3983 C C . ALA A 1 510 ? -37.480 33.304 10.400 1.00 89.44 510 ALA A C 1
ATOM 3985 O O . ALA A 1 510 ? -37.379 33.548 9.200 1.00 89.44 510 ALA A O 1
ATOM 3986 N N . ALA A 1 511 ? -37.357 34.267 11.319 1.00 88.94 511 ALA A N 1
ATOM 3987 C CA . ALA A 1 511 ? -37.065 35.666 11.007 1.00 88.94 511 ALA A CA 1
ATOM 3988 C C . ALA A 1 511 ? -35.572 35.958 10.738 1.00 88.94 511 ALA A C 1
ATOM 3990 O O . ALA A 1 511 ? -35.214 37.118 10.528 1.00 88.94 511 ALA A O 1
ATOM 3991 N N . GLY A 1 512 ? -34.693 34.950 10.795 1.00 87.06 512 GLY A N 1
ATOM 3992 C CA . GLY A 1 512 ? -33.247 35.107 10.604 1.00 87.06 512 GLY A CA 1
ATOM 3993 C C . GLY A 1 512 ? -32.523 35.835 11.742 1.00 87.06 512 GLY A C 1
ATOM 3994 O O . GLY A 1 512 ? -31.412 36.314 11.543 1.00 87.06 512 GLY A O 1
ATOM 3995 N N . LYS A 1 513 ? -33.146 35.953 12.924 1.00 85.88 513 LYS A N 1
ATOM 3996 C CA . LYS A 1 513 ? -32.606 36.678 14.095 1.00 85.88 513 LYS A CA 1
ATOM 3997 C C . LYS A 1 513 ? -32.340 35.781 15.311 1.00 85.88 513 LYS A C 1
ATOM 3999 O O . LYS A 1 513 ? -31.872 36.269 16.334 1.00 85.88 513 LYS A O 1
ATOM 4004 N N . GLY A 1 514 ? -32.688 34.498 15.229 1.00 81.69 514 GLY A N 1
ATOM 4005 C CA . GLY A 1 514 ? -32.526 33.531 16.315 1.00 81.69 514 GLY A CA 1
ATOM 4006 C C . GLY A 1 514 ? -31.116 32.953 16.393 1.00 81.69 514 GLY A C 1
ATOM 4007 O O . GLY A 1 514 ? -30.430 32.837 15.380 1.00 81.69 514 GLY A O 1
ATOM 4008 N N . ASN A 1 515 ? -30.704 32.553 17.598 1.00 86.25 515 ASN A N 1
ATOM 4009 C CA . ASN A 1 515 ? -29.473 31.795 17.806 1.00 86.25 515 ASN A CA 1
ATOM 4010 C C . ASN A 1 515 ? -29.762 30.291 17.603 1.00 86.25 515 ASN A C 1
ATOM 4012 O O . ASN A 1 515 ? -30.544 29.733 18.381 1.00 86.25 515 ASN A O 1
ATOM 4016 N N . PRO A 1 516 ? -29.141 29.612 16.616 1.00 86.50 516 PRO A N 1
ATOM 4017 C CA . PRO A 1 516 ? -29.355 28.184 16.364 1.00 86.50 516 PRO A CA 1
ATOM 4018 C C . PRO A 1 516 ? -29.138 27.288 17.586 1.00 86.50 516 PRO A C 1
ATOM 4020 O O . PRO A 1 516 ? -29.858 26.307 17.764 1.00 86.50 516 PRO A O 1
ATOM 4023 N N . LYS A 1 517 ? -28.220 27.662 18.483 1.00 84.56 517 LYS A N 1
ATOM 4024 C CA . LYS A 1 517 ? -27.954 26.927 19.723 1.00 84.56 517 LYS A CA 1
ATOM 4025 C C . LYS A 1 517 ? -29.154 26.929 20.671 1.00 84.56 517 LYS A C 1
ATOM 4027 O O . LYS A 1 517 ? -29.510 25.892 21.236 1.00 84.56 517 LYS A O 1
ATOM 4032 N N . ASN A 1 518 ? -29.815 28.080 20.810 1.00 87.88 518 ASN A N 1
ATOM 4033 C CA . ASN A 1 518 ? -31.009 28.226 21.646 1.00 87.88 518 ASN A CA 1
ATOM 4034 C C . ASN A 1 518 ? -32.189 27.456 21.046 1.00 87.88 518 ASN A C 1
ATOM 4036 O O . ASN A 1 518 ? -32.897 26.749 21.767 1.00 87.88 518 ASN A O 1
ATOM 4040 N N . LEU A 1 519 ? -32.347 27.527 19.720 1.00 88.19 519 LEU A N 1
ATOM 4041 C CA . LEU A 1 519 ? -33.348 26.754 18.990 1.00 88.19 519 LEU A CA 1
ATOM 4042 C C . LEU A 1 519 ? -33.139 25.244 19.181 1.00 88.19 519 LEU A C 1
ATOM 4044 O O . LEU A 1 519 ? -34.083 24.539 19.534 1.00 88.19 519 LEU A O 1
ATOM 4048 N N . GLY A 1 520 ? -31.909 24.751 19.016 1.00 86.62 520 GLY A N 1
ATOM 4049 C CA . GLY A 1 520 ? -31.569 23.342 19.220 1.00 86.62 520 GLY A CA 1
ATOM 4050 C C . GLY A 1 520 ? -31.854 22.861 20.647 1.00 86.62 520 GLY A C 1
ATOM 4051 O O . GLY A 1 520 ? -32.389 21.769 20.837 1.00 86.62 520 GLY A O 1
ATOM 4052 N N . GLN A 1 521 ? -31.558 23.681 21.665 1.00 86.12 521 GLN A N 1
ATOM 4053 C CA . GLN A 1 521 ? -31.909 23.380 23.060 1.00 86.12 521 GLN A CA 1
ATOM 4054 C C . GLN A 1 521 ? -33.425 23.313 23.282 1.00 86.12 521 GLN A C 1
ATOM 4056 O O . GLN A 1 521 ? -33.902 22.380 23.928 1.00 86.12 521 GLN A O 1
ATOM 4061 N N . ALA A 1 522 ? -34.185 24.266 22.735 1.00 85.94 522 ALA A N 1
ATOM 4062 C CA . ALA A 1 522 ? -35.640 24.284 22.861 1.00 85.94 522 ALA A CA 1
ATOM 4063 C C . ALA A 1 522 ? -36.296 23.081 22.162 1.00 85.94 522 ALA A C 1
ATOM 4065 O O . ALA A 1 522 ? -37.214 22.474 22.710 1.00 85.94 522 ALA A O 1
ATOM 4066 N N . LEU A 1 523 ? -35.791 22.690 20.988 1.00 85.50 523 LEU A N 1
ATOM 4067 C CA . LEU A 1 523 ? -36.253 21.506 20.263 1.00 85.50 523 LEU A CA 1
ATOM 4068 C C . LEU A 1 523 ? -35.975 20.211 21.032 1.00 85.50 523 LEU A C 1
ATOM 4070 O O . LEU A 1 523 ? -36.872 19.383 21.164 1.00 85.50 523 LEU A O 1
ATOM 4074 N N . ARG A 1 524 ? -34.764 20.041 21.582 1.00 84.81 524 ARG A N 1
ATOM 4075 C CA . ARG A 1 524 ? -34.418 18.864 22.397 1.00 84.81 524 ARG A CA 1
ATOM 4076 C C . ARG A 1 524 ? -35.290 18.754 23.646 1.00 84.81 524 ARG A C 1
ATOM 4078 O O . ARG A 1 524 ? -35.785 17.668 23.930 1.00 84.81 524 ARG A O 1
ATOM 4085 N N . ALA A 1 525 ? -35.532 19.867 24.341 1.00 83.25 525 ALA A N 1
ATOM 4086 C CA . ALA A 1 525 ? -36.434 19.900 25.492 1.00 83.25 525 ALA A CA 1
ATOM 4087 C C . ALA A 1 525 ? -37.872 19.512 25.106 1.00 83.25 525 ALA A C 1
ATOM 4089 O O . ALA A 1 525 ? -38.504 18.721 25.799 1.00 83.25 525 ALA A O 1
ATOM 4090 N N . ALA A 1 526 ? -38.366 20.000 23.963 1.00 81.25 526 ALA A N 1
ATOM 4091 C CA . ALA A 1 526 ? -39.701 19.664 23.476 1.00 81.25 526 ALA A CA 1
ATOM 4092 C C . ALA A 1 526 ? -39.856 18.188 23.066 1.00 81.25 526 ALA A C 1
ATOM 4094 O O . ALA A 1 526 ? -40.920 17.602 23.268 1.00 81.25 526 ALA A O 1
ATOM 4095 N N . ILE A 1 527 ? -38.801 17.586 22.509 1.00 80.56 527 ILE A N 1
ATOM 4096 C CA . ILE A 1 527 ? -38.762 16.156 22.174 1.00 80.56 527 ILE A CA 1
ATOM 4097 C C . ILE A 1 527 ? -38.718 15.312 23.454 1.00 80.56 527 ILE A C 1
ATOM 4099 O O . ILE A 1 527 ? -39.521 14.397 23.596 1.00 80.56 527 ILE A O 1
ATOM 4103 N N . ALA A 1 528 ? -37.837 15.645 24.404 1.00 78.88 528 ALA A N 1
ATOM 4104 C CA . ALA A 1 528 ? -37.716 14.929 25.678 1.00 78.88 528 ALA A CA 1
ATOM 4105 C C . ALA A 1 528 ? -38.994 15.015 26.531 1.00 78.88 528 ALA A C 1
ATOM 4107 O O . ALA A 1 528 ? -39.370 14.044 27.178 1.00 78.88 528 ALA A O 1
ATOM 4108 N N . GLY A 1 529 ? -39.691 16.155 26.492 1.00 74.56 529 GLY A N 1
ATOM 4109 C CA . GLY A 1 529 ? -40.986 16.340 27.152 1.00 74.56 529 GLY A CA 1
ATOM 4110 C C . GLY A 1 529 ? -42.168 15.673 26.438 1.00 74.56 529 GLY A C 1
ATOM 4111 O O . GLY A 1 529 ? -43.301 15.838 26.882 1.00 74.56 529 GLY A O 1
ATOM 4112 N N . ASN A 1 530 ? -41.939 14.963 25.325 1.00 69.94 530 ASN A N 1
ATOM 4113 C CA . ASN A 1 530 ? -42.974 14.329 24.498 1.00 69.94 530 ASN A CA 1
ATOM 4114 C C . ASN A 1 530 ? -44.076 15.307 24.022 1.00 69.94 530 ASN A C 1
ATOM 4116 O O . ASN A 1 530 ? -45.230 14.940 23.799 1.00 69.94 530 ASN A O 1
ATOM 4120 N N . ILE A 1 531 ? -43.724 16.588 23.859 1.00 70.69 531 ILE A N 1
ATOM 4121 C CA . ILE A 1 531 ? -44.668 17.685 23.580 1.00 70.69 531 ILE A CA 1
ATOM 4122 C C . ILE A 1 531 ? -45.130 17.674 22.109 1.00 70.69 531 ILE A C 1
ATOM 4124 O O . ILE A 1 531 ? -46.183 18.216 21.769 1.00 70.69 531 ILE A O 1
ATOM 4128 N N . LEU A 1 532 ? -44.350 17.044 21.224 1.00 66.81 532 LEU A N 1
ATOM 4129 C CA . LEU A 1 532 ? -44.530 17.056 19.767 1.00 66.81 532 LEU A CA 1
ATOM 4130 C C . LEU A 1 532 ? -45.244 15.807 19.199 1.00 66.81 532 LEU A C 1
ATOM 4132 O O . LEU A 1 532 ? -45.318 15.674 17.978 1.00 66.81 532 LEU A O 1
ATOM 4136 N N . GLY A 1 533 ? -45.798 14.937 20.057 1.00 57.16 533 GLY A N 1
ATOM 4137 C CA . GLY A 1 533 ? -46.635 13.781 19.686 1.00 57.16 533 GLY A CA 1
ATOM 4138 C C . GLY A 1 533 ? -46.185 12.464 20.332 1.00 57.16 533 GLY A C 1
ATOM 4139 O O . GLY A 1 533 ? -44.990 12.230 20.457 1.00 57.16 533 GLY A O 1
ATOM 4140 N N . GLU A 1 534 ? -47.142 11.612 20.726 1.00 47.34 534 GLU A N 1
ATOM 4141 C CA . GLU A 1 534 ? -46.891 10.324 21.390 1.00 47.34 534 GLU A CA 1
ATOM 4142 C C . GLU A 1 534 ? -46.139 9.343 20.479 1.00 47.34 534 GLU A C 1
ATOM 4144 O O . GLU A 1 534 ? -46.623 8.953 19.416 1.00 47.34 534 GLU A O 1
ATOM 4149 N N . GLY A 1 535 ? -44.968 8.892 20.921 1.00 40.03 535 GLY A N 1
ATOM 4150 C CA . GLY A 1 535 ? -44.275 7.768 20.310 1.00 40.03 535 GLY A CA 1
ATOM 4151 C C . GLY A 1 535 ? -43.266 7.177 21.279 1.00 40.03 535 GLY A C 1
ATOM 4152 O O . GLY A 1 535 ? -42.250 7.802 21.565 1.00 40.03 535 GLY A O 1
ATOM 4153 N N . ASP A 1 536 ? -43.562 5.976 21.765 1.00 38.66 536 ASP A N 1
ATOM 4154 C CA . ASP A 1 536 ? -42.667 5.127 22.554 1.00 38.66 536 ASP A CA 1
ATOM 4155 C C . ASP A 1 536 ? -41.263 5.059 21.908 1.00 38.66 536 ASP A C 1
ATOM 4157 O O . ASP A 1 536 ? -41.146 5.047 20.676 1.00 38.66 536 ASP A O 1
ATOM 4161 N N . GLU A 1 537 ? -40.184 5.014 22.698 1.00 43.03 537 GLU A N 1
ATOM 4162 C CA . GLU A 1 537 ? -38.791 5.130 22.206 1.00 43.03 537 GLU A CA 1
ATOM 4163 C C . GLU A 1 537 ? -38.449 4.111 21.094 1.00 43.03 537 GLU A C 1
ATOM 4165 O O . GLU A 1 537 ? -37.607 4.362 20.220 1.00 43.03 537 GLU A O 1
ATOM 4170 N N . ALA A 1 538 ? -39.136 2.966 21.089 1.00 41.09 538 ALA A N 1
ATOM 4171 C CA . ALA A 1 538 ? -39.014 1.917 20.079 1.00 41.09 538 ALA A CA 1
ATOM 4172 C C . ALA A 1 538 ? -39.590 2.313 18.700 1.00 41.09 538 ALA A C 1
ATOM 4174 O O . ALA A 1 538 ? -39.042 1.937 17.659 1.00 41.09 538 ALA A O 1
ATOM 4175 N N . GLU A 1 539 ? -40.654 3.116 18.669 1.00 42.34 539 GLU A N 1
ATOM 4176 C CA . GLU A 1 539 ? -41.356 3.550 17.454 1.00 42.34 539 GLU A CA 1
ATOM 4177 C C . GLU A 1 539 ? -40.572 4.658 16.723 1.00 42.34 539 GLU A C 1
ATOM 4179 O O . GLU A 1 539 ? -40.487 4.668 15.491 1.00 42.34 539 GLU A O 1
ATOM 4184 N N . VAL A 1 540 ? -39.896 5.537 17.475 1.00 47.28 540 VAL A N 1
ATOM 4185 C CA . VAL A 1 540 ? -39.031 6.609 16.943 1.00 47.28 540 VAL A CA 1
ATOM 4186 C C . VAL A 1 540 ? -37.809 6.035 16.209 1.00 47.28 540 VAL A C 1
ATOM 4188 O O . VAL A 1 540 ? -37.443 6.518 15.132 1.00 47.28 540 VAL A O 1
ATOM 4191 N N . LYS A 1 541 ? -37.206 4.951 16.725 1.00 43.56 541 LYS A N 1
ATOM 4192 C CA . LYS A 1 541 ? -36.117 4.217 16.045 1.00 43.56 541 LYS A CA 1
ATOM 4193 C C . LYS A 1 541 ? -36.588 3.484 14.783 1.00 43.56 541 LYS A C 1
ATOM 4195 O O . LYS A 1 541 ? -35.822 3.400 13.823 1.00 43.56 541 LYS A O 1
ATOM 4200 N N . ARG A 1 542 ? -37.833 2.992 14.753 1.00 40.09 542 ARG A N 1
ATOM 4201 C CA . ARG A 1 542 ? -38.436 2.323 13.585 1.00 40.09 542 ARG A CA 1
ATOM 4202 C C . ARG A 1 542 ? -38.753 3.315 12.459 1.00 40.09 542 ARG A C 1
ATOM 4204 O O . ARG A 1 542 ? -38.359 3.085 11.319 1.00 40.09 542 ARG A O 1
ATOM 4211 N N . ARG A 1 543 ? -39.348 4.469 12.785 1.00 44.81 543 ARG A N 1
ATOM 4212 C CA . ARG A 1 543 ? -39.716 5.521 11.813 1.00 44.81 543 ARG A CA 1
ATOM 4213 C C . ARG A 1 543 ? -38.512 6.258 11.205 1.00 44.81 543 ARG A C 1
ATOM 4215 O O . ARG A 1 543 ? -38.622 6.763 10.091 1.00 44.81 543 ARG A O 1
ATOM 4222 N N . ARG A 1 544 ? -37.334 6.240 11.854 1.00 48.56 544 ARG A N 1
ATOM 4223 C CA . ARG A 1 544 ? -36.056 6.700 11.254 1.00 48.56 544 ARG A CA 1
ATOM 4224 C C . ARG A 1 544 ? -35.679 5.941 9.969 1.00 48.56 544 ARG A C 1
ATOM 4226 O O . ARG A 1 544 ? -34.935 6.489 9.163 1.00 48.56 544 ARG A O 1
ATOM 4233 N N . ARG A 1 545 ? -36.177 4.712 9.759 1.00 38.19 545 ARG A N 1
ATOM 4234 C CA . ARG A 1 545 ? -35.895 3.898 8.557 1.00 38.19 545 ARG A CA 1
ATOM 4235 C C . ARG A 1 545 ? -36.876 4.116 7.398 1.00 38.19 545 ARG A C 1
ATOM 4237 O O . ARG A 1 545 ? -36.564 3.714 6.285 1.00 38.19 545 ARG A O 1
ATOM 4244 N N . GLU A 1 546 ? -38.012 4.775 7.624 1.00 37.16 546 GLU A N 1
ATOM 4245 C CA . GLU A 1 546 ? -39.112 4.889 6.647 1.00 37.16 546 GLU A CA 1
ATOM 4246 C C . GLU A 1 546 ? -39.432 6.348 6.274 1.00 37.16 546 GLU A C 1
ATOM 4248 O O . GLU A 1 546 ? -40.575 6.705 5.998 1.00 37.16 546 GLU A O 1
ATOM 4253 N N . ALA A 1 547 ? -38.424 7.226 6.248 1.00 37.34 547 ALA A N 1
ATOM 4254 C CA . ALA A 1 547 ? -38.598 8.634 5.893 1.00 37.34 547 ALA A CA 1
ATOM 4255 C C . ALA A 1 547 ? -38.824 8.830 4.379 1.00 37.34 547 ALA A C 1
ATOM 4257 O O . ALA A 1 547 ? -37.975 9.330 3.646 1.00 37.34 547 ALA A O 1
ATOM 4258 N N . GLY A 1 548 ? -40.014 8.454 3.923 1.00 35.75 548 GLY A N 1
ATOM 4259 C CA . GLY A 1 548 ? -40.577 8.789 2.629 1.00 35.75 548 GLY A CA 1
ATOM 4260 C C . GLY A 1 548 ? -42.090 8.856 2.776 1.00 35.75 548 GLY A C 1
ATOM 4261 O O . GLY A 1 548 ? -42.741 7.836 2.949 1.00 35.75 548 GLY A O 1
ATOM 4262 N N . THR A 1 549 ? -42.651 10.063 2.692 1.00 40.09 549 THR A N 1
ATOM 4263 C CA . THR A 1 549 ? -44.096 10.352 2.580 1.00 40.09 549 THR A CA 1
ATOM 4264 C C . THR A 1 549 ? -44.994 10.055 3.796 1.00 40.09 549 THR A C 1
ATOM 4266 O O . THR A 1 549 ? -45.727 9.077 3.814 1.00 40.09 549 THR A O 1
ATOM 4269 N N . ALA A 1 550 ? -45.089 10.997 4.744 1.00 32.59 550 ALA A N 1
ATOM 4270 C CA . ALA A 1 550 ? -46.258 11.111 5.627 1.00 32.59 550 ALA A CA 1
ATOM 4271 C C . ALA A 1 550 ? -46.758 12.569 5.674 1.00 32.59 550 ALA A C 1
ATOM 4273 O O . ALA A 1 550 ? -45.990 13.492 5.941 1.00 32.59 550 ALA A O 1
ATOM 4274 N N . LYS A 1 551 ? -48.047 12.786 5.371 1.00 38.50 551 LYS A N 1
ATOM 4275 C CA . LYS A 1 551 ? -48.752 14.079 5.468 1.00 38.50 551 LYS A CA 1
ATOM 4276 C C . LYS A 1 551 ? -49.815 13.968 6.570 1.00 38.50 551 LYS A C 1
ATOM 4278 O O . LYS A 1 551 ? -50.870 13.394 6.335 1.00 38.50 551 LYS A O 1
ATOM 4283 N N . GLY A 1 552 ? -49.526 14.514 7.751 1.00 40.53 552 GLY A N 1
ATOM 4284 C CA . GLY A 1 552 ? -50.401 14.548 8.934 1.00 40.53 552 GLY A CA 1
ATOM 4285 C C . GLY A 1 552 ? -49.677 15.160 10.151 1.00 40.53 552 GLY A C 1
ATOM 4286 O O . GLY A 1 552 ? -48.492 15.475 10.027 1.00 40.53 552 GLY A O 1
ATOM 4287 N N . PRO A 1 553 ? -50.342 15.346 11.313 1.00 44.47 553 PRO A N 1
ATOM 4288 C CA . PRO A 1 553 ? -49.730 15.863 12.552 1.00 44.47 553 PRO A CA 1
ATOM 4289 C C . PRO A 1 553 ? -48.505 15.057 13.043 1.00 44.47 553 PRO A C 1
ATOM 4291 O O . PRO A 1 553 ? -47.694 15.595 13.789 1.00 44.47 553 PRO A O 1
ATOM 4294 N N . ASP A 1 554 ? -48.294 13.843 12.523 1.00 52.56 554 ASP A N 1
ATOM 4295 C CA . ASP A 1 554 ? -47.070 13.034 12.650 1.00 52.56 554 ASP A CA 1
ATOM 4296 C C . ASP A 1 554 ? -45.798 13.646 12.010 1.00 52.56 554 ASP A C 1
ATOM 4298 O O . ASP A 1 554 ? -44.703 13.115 12.186 1.00 52.56 554 ASP A O 1
ATOM 4302 N N . ALA A 1 555 ? -45.895 14.752 11.260 1.00 63.59 555 ALA A N 1
ATOM 4303 C CA . ALA A 1 555 ? -44.752 15.384 10.583 1.00 63.59 555 ALA A CA 1
ATOM 4304 C C . ALA A 1 555 ? -43.934 16.355 11.466 1.00 63.59 555 ALA A C 1
ATOM 4306 O O . ALA A 1 555 ? -42.841 16.772 11.069 1.00 63.59 555 ALA A O 1
ATOM 4307 N N . LEU A 1 556 ? -44.430 16.707 12.660 1.00 74.56 556 LEU A N 1
ATOM 4308 C CA . LEU A 1 556 ? -43.767 17.649 13.574 1.00 74.56 556 LEU A CA 1
ATOM 4309 C C . LEU A 1 556 ? -42.494 17.076 14.196 1.00 74.56 556 LEU A C 1
ATOM 4311 O O . LEU A 1 556 ? -41.472 17.757 14.198 1.00 74.56 556 LEU A O 1
ATOM 4315 N N . LEU A 1 557 ? -42.529 15.827 14.666 1.00 77.62 557 LEU A N 1
ATOM 4316 C CA . LEU A 1 557 ? -41.360 15.168 15.248 1.00 77.62 557 LEU A CA 1
ATOM 4317 C C . LEU A 1 557 ? -40.229 14.961 14.215 1.00 77.62 557 LEU A C 1
ATOM 4319 O O . LEU A 1 557 ? -39.101 15.348 14.513 1.00 77.62 557 LEU A O 1
ATOM 4323 N N . PRO A 1 558 ? -40.479 14.459 12.985 1.00 80.88 558 PRO A N 1
ATOM 4324 C CA . PRO A 1 558 ? -39.459 14.409 11.936 1.00 80.88 558 PRO A CA 1
ATOM 4325 C C . PRO A 1 558 ? -38.859 15.778 11.590 1.00 80.88 558 PRO A C 1
ATOM 4327 O O . PRO A 1 558 ? -37.646 15.885 11.417 1.00 80.88 558 PRO A O 1
ATOM 4330 N N . MET A 1 559 ? -39.678 16.835 11.517 1.00 84.00 559 MET A N 1
ATOM 4331 C CA . MET A 1 559 ? -39.192 18.194 11.245 1.00 84.00 559 MET A CA 1
ATOM 4332 C C . MET A 1 559 ? -38.366 18.749 12.411 1.00 84.00 559 MET A C 1
ATOM 4334 O O . MET A 1 559 ? -37.323 19.361 12.189 1.00 84.00 559 MET A O 1
ATOM 4338 N N . ALA A 1 560 ? -38.795 18.503 13.650 1.00 83.12 560 ALA A N 1
ATOM 4339 C CA . ALA A 1 560 ? -38.053 18.886 14.843 1.00 83.12 560 ALA A CA 1
ATOM 4340 C C . ALA A 1 560 ? -36.706 18.157 14.917 1.00 83.12 560 ALA A C 1
ATOM 4342 O O . ALA A 1 560 ? -35.689 18.797 15.155 1.00 83.12 560 ALA A O 1
ATOM 4343 N N . LEU A 1 561 ? -36.673 16.851 14.633 1.00 81.75 561 LEU A N 1
ATOM 4344 C CA . LEU A 1 561 ? -35.438 16.063 14.550 1.00 81.75 561 LEU A CA 1
ATOM 4345 C C . LEU A 1 561 ? -34.504 16.574 13.446 1.00 81.75 561 LEU A C 1
ATOM 4347 O O . LEU A 1 561 ? -33.301 16.694 13.669 1.00 81.75 561 LEU A O 1
ATOM 4351 N N . HIS A 1 562 ? -35.046 16.929 12.279 1.00 84.50 562 HIS A N 1
ATOM 4352 C CA . HIS A 1 562 ? -34.267 17.542 11.204 1.00 84.50 562 HIS A CA 1
ATOM 4353 C C . HIS A 1 562 ? -33.673 18.896 11.624 1.00 84.50 562 HIS A C 1
ATOM 4355 O O . HIS A 1 562 ? -32.492 19.145 11.394 1.00 84.50 562 HIS A O 1
ATOM 4361 N N . LEU A 1 563 ? -34.452 19.752 12.293 1.00 85.25 563 LEU A N 1
ATOM 4362 C CA . LEU A 1 563 ? -33.964 21.029 12.817 1.00 85.25 563 LEU A CA 1
ATOM 4363 C C . LEU A 1 563 ? -32.937 20.858 13.942 1.00 85.25 563 LEU A C 1
ATOM 4365 O O . LEU A 1 563 ? -31.977 21.622 13.981 1.00 85.25 563 LEU A O 1
ATOM 4369 N N . VAL A 1 564 ? -33.093 19.861 14.820 1.00 84.75 564 VAL A N 1
ATOM 4370 C CA . VAL A 1 564 ? -32.076 19.511 15.828 1.00 84.75 564 VAL A CA 1
ATOM 4371 C C . VAL A 1 564 ? -30.771 19.115 15.148 1.00 84.75 564 VAL A C 1
ATOM 4373 O O . VAL A 1 564 ? -29.727 19.614 15.553 1.00 84.75 564 VAL A O 1
ATOM 4376 N N . SER A 1 565 ? -30.834 18.291 14.095 1.00 80.69 565 SER A N 1
ATOM 4377 C CA . SER A 1 565 ? -29.660 17.919 13.296 1.00 80.69 565 SER A CA 1
ATOM 4378 C C . SER A 1 565 ? -28.983 19.152 12.701 1.00 80.69 565 SER A C 1
ATOM 4380 O O . SER A 1 565 ? -27.803 19.361 12.938 1.00 80.69 565 SER A O 1
ATOM 4382 N N . LEU A 1 566 ? -29.735 20.022 12.016 1.00 84.69 566 LEU A N 1
ATOM 4383 C CA . LEU A 1 566 ? -29.180 21.235 11.406 1.00 84.69 566 LEU A CA 1
ATOM 4384 C C . LEU A 1 566 ? -28.575 22.199 12.439 1.00 84.69 566 LEU A C 1
ATOM 4386 O O . LEU A 1 566 ? -27.543 22.812 12.179 1.00 84.69 566 LEU A O 1
ATOM 4390 N N . CYS A 1 567 ? -29.211 22.355 13.606 1.00 84.81 567 CYS A N 1
ATOM 4391 C CA . CYS A 1 567 ? -28.667 23.174 14.692 1.00 84.81 567 CYS A CA 1
ATOM 4392 C C . CYS A 1 567 ? -27.388 22.553 15.275 1.00 84.81 567 CYS A C 1
ATOM 4394 O O . CYS A 1 567 ? -26.459 23.289 15.593 1.00 84.81 567 CYS A O 1
ATOM 4396 N N . GLY A 1 568 ? -27.324 21.221 15.377 1.00 77.75 568 GLY A N 1
ATOM 4397 C CA . GLY A 1 568 ? -26.106 20.491 15.740 1.00 77.75 568 GLY A CA 1
ATOM 4398 C C . GLY A 1 568 ? -24.982 20.710 14.725 1.00 77.75 568 GLY A C 1
ATOM 4399 O O . GLY A 1 568 ? -23.882 21.098 15.108 1.00 77.75 568 GLY A O 1
ATOM 4400 N N . ASP A 1 569 ? -25.283 20.586 13.429 1.00 77.31 569 ASP A N 1
ATOM 4401 C CA . ASP A 1 569 ? -24.334 20.837 12.336 1.00 77.31 569 ASP A CA 1
ATOM 4402 C C . ASP A 1 569 ? -23.816 22.286 12.335 1.00 77.31 569 ASP A C 1
ATOM 4404 O O . ASP A 1 569 ? -22.659 22.538 12.001 1.00 77.31 569 ASP A O 1
ATOM 4408 N N . TYR A 1 570 ? -24.650 23.254 12.733 1.00 82.06 570 TYR A N 1
ATOM 4409 C CA . TYR A 1 570 ? -24.254 24.659 12.862 1.00 82.06 570 TYR A CA 1
ATOM 4410 C C . TYR A 1 570 ? -23.310 24.908 14.049 1.00 82.06 570 TYR A C 1
ATOM 4412 O O . TYR A 1 570 ? -22.343 25.665 13.921 1.00 82.06 570 TYR A O 1
ATOM 4420 N N . ASP A 1 571 ? -23.582 24.276 15.194 1.00 77.88 571 ASP A N 1
ATOM 4421 C CA . ASP A 1 571 ? -22.758 24.389 16.404 1.00 77.88 571 ASP A CA 1
ATOM 4422 C C . ASP A 1 571 ? -21.447 23.592 16.299 1.00 77.88 571 ASP A C 1
ATOM 4424 O O . ASP A 1 571 ? -20.496 23.850 17.046 1.00 77.88 571 ASP A O 1
ATOM 4428 N N . ARG A 1 572 ? -21.357 22.658 15.347 1.00 75.44 572 ARG A N 1
ATOM 4429 C CA . ARG A 1 572 ? -20.157 21.867 15.092 1.00 75.44 572 ARG A CA 1
ATOM 4430 C C . ARG A 1 572 ? -18.984 22.768 14.680 1.00 75.44 572 ARG A C 1
ATOM 4432 O O . ARG A 1 572 ? -19.075 23.637 13.806 1.00 75.44 572 ARG A O 1
ATOM 4439 N N . ILE A 1 573 ? -17.849 22.579 15.353 1.00 76.19 573 ILE A N 1
ATOM 4440 C CA . ILE A 1 573 ? -16.618 23.340 15.087 1.00 76.19 573 ILE A CA 1
ATOM 4441 C C . ILE A 1 573 ? -15.762 22.607 14.055 1.00 76.19 573 ILE A C 1
ATOM 4443 O O . ILE A 1 573 ? -15.266 23.234 13.121 1.00 76.19 573 ILE A O 1
ATOM 4447 N N . PHE A 1 574 ? -15.662 21.282 14.182 1.00 78.12 574 PHE A N 1
ATOM 4448 C CA . PHE A 1 574 ? -14.862 20.429 13.310 1.00 78.12 574 PHE A CA 1
ATOM 4449 C C . PHE A 1 574 ? -15.684 19.280 12.734 1.00 78.12 574 PHE A C 1
ATOM 4451 O O . PHE A 1 574 ? -16.424 18.615 13.460 1.00 78.12 574 PHE A O 1
ATOM 4458 N N . GLU A 1 575 ? -15.511 19.006 11.447 1.00 78.88 575 GLU A N 1
ATOM 4459 C CA . GLU A 1 575 ? -16.024 17.824 10.758 1.00 78.88 575 GLU A CA 1
ATOM 4460 C C . GLU A 1 575 ? -14.886 16.933 10.279 1.00 78.88 575 GLU A C 1
ATOM 4462 O O . GLU A 1 575 ? -13.796 17.406 9.970 1.00 78.88 575 GLU A O 1
ATOM 4467 N N . TRP A 1 576 ? -15.133 15.627 10.232 1.00 84.25 576 TRP A N 1
ATOM 4468 C CA . TRP A 1 576 ? -14.177 14.700 9.645 1.00 84.25 576 TRP A CA 1
ATOM 4469 C C . TRP A 1 576 ? -14.284 14.751 8.123 1.00 84.25 576 TRP A C 1
ATOM 4471 O O . TRP A 1 576 ? -15.368 14.533 7.580 1.00 84.25 576 TRP A O 1
ATOM 4481 N N . ALA A 1 577 ? -13.159 14.979 7.452 1.00 87.12 577 ALA A N 1
ATOM 4482 C CA . ALA A 1 577 ? -13.033 14.820 6.013 1.00 87.12 577 ALA A CA 1
ATOM 4483 C C . ALA A 1 577 ? -12.128 13.620 5.727 1.00 87.12 577 ALA A C 1
ATOM 4485 O O . ALA A 1 577 ? -10.981 13.600 6.173 1.00 87.12 577 ALA A O 1
ATOM 4486 N N . ASP A 1 578 ? -12.644 12.635 4.990 1.00 91.12 578 ASP A N 1
ATOM 4487 C CA . ASP A 1 578 ? -11.845 11.486 4.570 1.00 91.12 578 ASP A CA 1
ATOM 4488 C C . ASP A 1 578 ? -10.717 11.933 3.625 1.00 91.12 578 ASP A C 1
ATOM 4490 O O . ASP A 1 578 ? -10.874 12.847 2.815 1.00 91.12 578 ASP A O 1
ATOM 4494 N N . GLY A 1 579 ? -9.561 11.289 3.749 1.00 92.06 579 GLY A N 1
ATOM 4495 C CA . GLY A 1 579 ? -8.413 11.512 2.879 1.00 92.06 579 GLY A CA 1
ATOM 4496 C C . GLY A 1 579 ? -8.514 10.722 1.577 1.00 92.06 579 GLY A C 1
ATOM 4497 O O . GLY A 1 579 ? -9.355 9.831 1.411 1.00 92.06 579 GLY A O 1
ATOM 4498 N N . ALA A 1 580 ? -7.612 11.023 0.643 1.00 92.69 580 ALA A N 1
ATOM 4499 C CA . ALA A 1 580 ? -7.655 10.472 -0.711 1.00 92.69 580 ALA A CA 1
ATOM 4500 C C . ALA A 1 580 ? -7.580 8.933 -0.742 1.00 92.69 580 ALA A C 1
ATOM 4502 O O . ALA A 1 580 ? -8.211 8.300 -1.596 1.00 92.69 580 ALA A O 1
ATOM 4503 N N . LEU A 1 581 ? -6.861 8.323 0.207 1.00 94.69 581 LEU A N 1
ATOM 4504 C CA . LEU A 1 581 ? -6.774 6.870 0.330 1.00 94.69 581 LEU A CA 1
ATOM 4505 C C . LEU A 1 581 ? -8.115 6.267 0.762 1.00 94.69 581 LEU A C 1
ATOM 4507 O O . LEU A 1 581 ? -8.593 5.320 0.138 1.00 94.69 581 LEU A O 1
ATOM 4511 N N . VAL A 1 582 ? -8.736 6.822 1.807 1.00 93.38 582 VAL A N 1
ATOM 4512 C CA . VAL A 1 582 ? -10.005 6.320 2.360 1.00 93.38 582 VAL A CA 1
ATOM 4513 C C . VAL A 1 582 ? -11.120 6.417 1.328 1.00 93.38 582 VAL A C 1
ATOM 4515 O O . VAL A 1 582 ? -11.873 5.459 1.131 1.00 93.38 582 VAL A O 1
ATOM 4518 N N . GLU A 1 583 ? -11.194 7.537 0.612 1.00 92.69 583 GLU A N 1
ATOM 4519 C CA . GLU A 1 583 ? -12.160 7.699 -0.467 1.00 92.69 583 GLU A CA 1
ATOM 4520 C C . GLU A 1 583 ? -11.942 6.672 -1.595 1.00 92.69 583 GLU A C 1
ATOM 4522 O O . GLU A 1 583 ? -12.897 6.032 -2.046 1.00 92.69 583 GLU A O 1
ATOM 4527 N N . ALA A 1 584 ? -10.689 6.444 -2.018 1.00 92.94 584 ALA A N 1
ATOM 4528 C CA . ALA A 1 584 ? -10.367 5.447 -3.041 1.00 92.94 584 ALA A CA 1
ATOM 4529 C C . ALA A 1 584 ? -10.725 4.019 -2.598 1.00 92.94 584 ALA A C 1
ATOM 4531 O O . ALA A 1 584 ? -11.293 3.255 -3.386 1.00 92.94 584 ALA A O 1
ATOM 4532 N N . MET A 1 585 ? -10.462 3.671 -1.334 1.00 93.19 585 MET A N 1
ATOM 4533 C CA . MET A 1 585 ? -10.822 2.375 -0.750 1.00 93.19 585 MET A CA 1
ATOM 4534 C C . MET A 1 585 ? -12.341 2.151 -0.751 1.00 93.19 585 MET A C 1
ATOM 4536 O O . MET A 1 585 ? -12.799 1.072 -1.148 1.00 93.19 585 MET A O 1
ATOM 4540 N N . ARG A 1 586 ? -13.131 3.161 -0.350 1.00 91.75 586 ARG A N 1
ATOM 4541 C CA . ARG A 1 586 ? -14.603 3.078 -0.307 1.00 91.75 586 ARG A CA 1
ATOM 4542 C C . ARG A 1 586 ? -15.233 3.015 -1.698 1.00 91.75 586 ARG A C 1
ATOM 4544 O O . ARG A 1 586 ? -16.177 2.242 -1.898 1.00 91.75 586 ARG A O 1
ATOM 4551 N N . ALA A 1 587 ? -14.708 3.778 -2.654 1.00 90.06 587 ALA A N 1
ATOM 4552 C CA . ALA A 1 587 ? -15.182 3.764 -4.037 1.00 90.06 587 ALA A CA 1
ATOM 4553 C C . ALA A 1 587 ? -14.726 2.514 -4.814 1.00 90.06 587 ALA A C 1
ATOM 4555 O O . ALA A 1 587 ? -15.381 2.089 -5.770 1.00 90.06 587 ALA A O 1
ATOM 4556 N N . GLY A 1 588 ? -13.625 1.887 -4.386 1.00 89.50 588 GLY A N 1
ATOM 4557 C CA . GLY A 1 588 ? -12.982 0.798 -5.118 1.00 89.50 588 GLY A CA 1
ATOM 4558 C C . GLY A 1 588 ? -12.276 1.272 -6.386 1.00 89.50 588 GLY A C 1
ATOM 4559 O O . GLY A 1 588 ? -12.289 0.543 -7.377 1.00 89.50 588 GLY A O 1
ATOM 4560 N N . GLY A 1 589 ? -11.747 2.498 -6.363 1.00 90.38 589 GLY A N 1
ATOM 4561 C CA . GLY A 1 589 ? -10.958 3.090 -7.444 1.00 90.38 589 GLY A CA 1
ATOM 4562 C C . GLY A 1 589 ? -9.461 2.817 -7.294 1.00 90.38 589 GLY A C 1
ATOM 4563 O O . GLY A 1 589 ? -9.042 1.948 -6.528 1.00 90.38 589 GLY A O 1
ATOM 4564 N N . ALA A 1 590 ? -8.643 3.581 -8.010 1.00 92.69 590 ALA A N 1
ATOM 4565 C CA . ALA A 1 590 ? -7.191 3.527 -7.873 1.00 92.69 590 ALA A CA 1
ATOM 4566 C C . ALA A 1 590 ? -6.662 4.655 -6.972 1.00 92.69 590 ALA A C 1
ATOM 4568 O O . ALA A 1 590 ? -7.195 5.767 -6.981 1.00 92.69 590 ALA A O 1
ATOM 4569 N N . PHE A 1 591 ? -5.587 4.384 -6.235 1.00 95.69 591 PHE A N 1
ATOM 4570 C CA . PHE A 1 591 ? -4.831 5.379 -5.478 1.00 95.69 591 PHE A CA 1
ATOM 4571 C C . PHE A 1 591 ? -3.357 5.339 -5.888 1.00 95.69 591 PHE A C 1
ATOM 4573 O O . PHE A 1 591 ? -2.754 4.265 -5.907 1.00 95.69 591 PHE A O 1
ATOM 4580 N N . LEU A 1 592 ? -2.790 6.496 -6.234 1.00 96.25 592 LEU A N 1
ATOM 4581 C CA . LEU A 1 592 ? -1.380 6.663 -6.582 1.00 96.25 592 LEU A CA 1
ATOM 4582 C C . LEU A 1 592 ? -0.685 7.535 -5.536 1.00 96.25 592 LEU A C 1
ATOM 4584 O O . LEU A 1 592 ? -1.048 8.696 -5.359 1.00 96.25 592 LEU A O 1
ATOM 4588 N N . VAL A 1 593 ? 0.341 6.979 -4.899 1.00 96.06 593 VAL A N 1
ATOM 4589 C CA . VAL A 1 593 ? 1.271 7.707 -4.030 1.00 96.06 593 VAL A CA 1
ATOM 4590 C C . VAL A 1 593 ? 2.502 8.074 -4.853 1.00 96.06 593 VAL A C 1
ATOM 4592 O O . VAL A 1 593 ? 3.349 7.214 -5.111 1.00 96.06 593 VAL A O 1
ATOM 4595 N N . ASP A 1 594 ? 2.570 9.321 -5.316 1.00 94.00 594 ASP A N 1
ATOM 4596 C CA . ASP A 1 594 ? 3.697 9.802 -6.114 1.00 94.00 594 ASP A CA 1
ATOM 4597 C C . ASP A 1 594 ? 4.852 10.259 -5.218 1.00 94.00 594 ASP A C 1
ATOM 4599 O O . ASP A 1 594 ? 4.627 10.856 -4.168 1.00 94.00 594 ASP A O 1
ATOM 4603 N N . GLU A 1 595 ? 6.087 9.970 -5.628 1.00 91.81 595 GLU A N 1
ATOM 4604 C CA . GLU A 1 595 ? 7.318 10.278 -4.882 1.00 91.81 595 GLU A CA 1
ATOM 4605 C C . GLU A 1 595 ? 7.296 9.812 -3.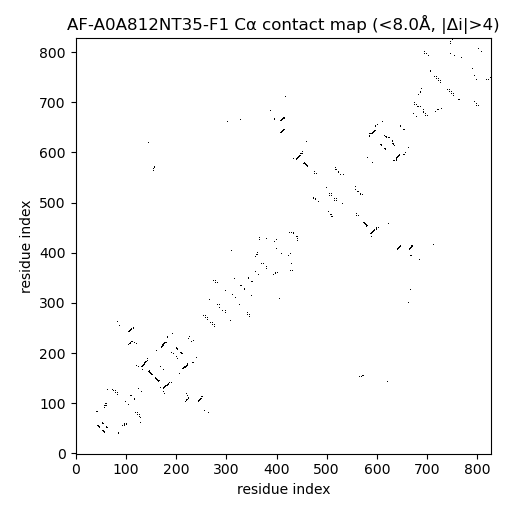412 1.00 91.81 595 GLU A C 1
ATOM 4607 O O . GLU A 1 595 ? 7.750 10.512 -2.504 1.00 91.81 595 GLU A O 1
ATOM 4612 N N . ILE A 1 596 ? 6.817 8.585 -3.167 1.00 92.50 596 ILE A N 1
ATOM 4613 C CA . ILE A 1 596 ? 6.625 8.022 -1.816 1.00 92.50 596 ILE A CA 1
ATOM 4614 C C . ILE A 1 596 ? 7.892 8.094 -0.937 1.00 92.50 596 ILE A C 1
ATOM 4616 O O . ILE A 1 596 ? 7.792 8.192 0.278 1.00 92.50 596 ILE A O 1
ATOM 4620 N N . SER A 1 597 ? 9.090 8.105 -1.534 1.00 89.31 597 SER A N 1
ATOM 4621 C CA . SER A 1 597 ? 10.381 8.240 -0.835 1.00 89.31 597 SER A CA 1
ATOM 4622 C C . SER A 1 597 ? 10.620 9.591 -0.146 1.00 89.31 597 SER A C 1
ATOM 4624 O O . SER A 1 597 ? 11.611 9.728 0.571 1.00 89.31 597 SER A O 1
ATOM 4626 N N . LEU A 1 598 ? 9.790 10.602 -0.423 1.00 89.75 598 LEU A N 1
ATOM 4627 C CA . LEU A 1 598 ? 9.882 11.924 0.202 1.00 89.75 598 LEU A CA 1
ATOM 4628 C C . LEU A 1 598 ? 9.086 12.030 1.505 1.00 89.75 598 LEU A C 1
ATOM 4630 O O . LEU A 1 598 ? 9.364 12.934 2.289 1.00 89.75 598 LEU A O 1
ATOM 4634 N N . ALA A 1 599 ? 8.116 11.142 1.727 1.00 88.88 599 ALA A N 1
ATOM 4635 C CA . ALA A 1 599 ? 7.386 11.079 2.985 1.00 88.88 599 ALA A CA 1
ATOM 4636 C C . ALA A 1 599 ? 8.240 10.412 4.074 1.00 88.88 599 ALA A C 1
ATOM 4638 O O . ALA A 1 599 ? 9.116 9.592 3.788 1.00 88.88 599 ALA A O 1
ATOM 4639 N N . GLU A 1 600 ? 7.977 10.756 5.332 1.00 84.31 600 GLU A N 1
ATOM 4640 C CA . GLU A 1 600 ? 8.623 10.097 6.464 1.00 84.31 600 GLU A CA 1
ATOM 4641 C C . GLU A 1 600 ? 8.162 8.638 6.596 1.00 84.31 600 GLU A C 1
ATOM 4643 O O . GLU A 1 600 ? 6.996 8.317 6.357 1.00 84.31 600 GLU A O 1
ATOM 4648 N N . ASP A 1 601 ? 9.070 7.749 7.017 1.00 79.44 601 ASP A N 1
ATOM 4649 C CA . ASP A 1 601 ? 8.775 6.316 7.182 1.00 79.44 601 ASP A CA 1
ATOM 4650 C C . ASP A 1 601 ? 7.567 6.089 8.110 1.00 79.44 601 ASP A C 1
ATOM 4652 O O . ASP A 1 601 ? 6.750 5.207 7.864 1.00 79.44 601 ASP A O 1
ATOM 4656 N N . SER A 1 602 ? 7.406 6.941 9.121 1.00 75.31 602 SER A N 1
ATOM 4657 C CA . SER A 1 602 ? 6.310 6.925 10.091 1.00 75.31 602 SER A CA 1
ATOM 4658 C C . SER A 1 602 ? 4.923 7.069 9.466 1.00 75.31 602 SER A C 1
ATOM 4660 O O . SER A 1 602 ? 4.004 6.316 9.791 1.00 75.31 602 SER A O 1
ATOM 4662 N N . VAL A 1 603 ? 4.788 7.993 8.516 1.00 83.38 603 VAL A N 1
ATOM 4663 C CA . VAL A 1 603 ? 3.556 8.245 7.766 1.00 83.38 603 VAL A CA 1
ATOM 4664 C C . VAL A 1 603 ? 3.258 7.064 6.848 1.00 83.38 603 VAL A C 1
ATOM 4666 O O . VAL A 1 603 ? 2.125 6.587 6.760 1.00 83.38 603 VAL A O 1
ATOM 4669 N N . LEU A 1 604 ? 4.293 6.528 6.200 1.00 86.56 604 LEU A N 1
ATOM 4670 C CA . LEU A 1 604 ? 4.162 5.383 5.303 1.00 86.56 604 LEU A CA 1
ATOM 4671 C C . LEU A 1 604 ? 3.822 4.087 6.042 1.00 86.56 604 LEU A C 1
ATOM 4673 O O . LEU A 1 604 ? 3.139 3.221 5.492 1.00 86.56 604 LEU A O 1
ATOM 4677 N N . GLU A 1 605 ? 4.245 3.948 7.297 1.00 79.81 605 GLU A N 1
ATOM 4678 C CA . GLU A 1 605 ? 3.912 2.796 8.129 1.00 79.81 605 GLU A CA 1
ATOM 4679 C C . GLU A 1 605 ? 2.406 2.705 8.431 1.00 79.81 605 GLU A C 1
ATOM 4681 O O . GLU A 1 605 ? 1.901 1.595 8.619 1.00 79.81 605 GLU A O 1
ATOM 4686 N N . ARG A 1 606 ? 1.634 3.801 8.335 1.00 80.12 606 ARG A N 1
ATOM 4687 C CA . ARG A 1 606 ? 0.156 3.742 8.380 1.00 80.12 606 ARG A CA 1
ATOM 4688 C C . ARG A 1 606 ? -0.454 3.034 7.166 1.00 80.12 606 ARG A C 1
ATOM 4690 O O . ARG A 1 606 ? -1.547 2.479 7.264 1.00 80.12 606 ARG A O 1
ATOM 4697 N N . LEU A 1 607 ? 0.268 2.941 6.046 1.00 86.38 607 LEU A N 1
ATOM 4698 C CA . LEU A 1 607 ? -0.167 2.189 4.861 1.00 86.38 607 LEU A CA 1
ATOM 4699 C C . LEU A 1 607 ? 0.016 0.675 5.017 1.00 86.38 607 LEU A C 1
ATOM 4701 O O . LEU A 1 607 ? -0.527 -0.098 4.225 1.00 86.38 607 LEU A O 1
ATOM 4705 N N . ASN A 1 608 ? 0.749 0.221 6.038 1.00 84.69 608 ASN A N 1
ATOM 4706 C CA . ASN A 1 608 ? 1.090 -1.187 6.221 1.00 84.69 608 ASN A CA 1
ATOM 4707 C C . ASN A 1 608 ? -0.134 -2.107 6.224 1.00 84.69 608 ASN A C 1
ATOM 4709 O O . ASN A 1 608 ? -0.078 -3.179 5.625 1.00 84.69 608 ASN A O 1
ATOM 4713 N N . SER A 1 609 ? -1.233 -1.717 6.876 1.00 81.75 609 SER A N 1
ATOM 4714 C CA . SER A 1 609 ? -2.451 -2.537 6.921 1.00 81.75 609 SER A CA 1
ATOM 4715 C C . SER A 1 609 ? -3.177 -2.592 5.573 1.00 81.75 609 SER A C 1
ATOM 4717 O O . SER A 1 609 ? -3.756 -3.622 5.232 1.00 81.75 609 SER A O 1
ATOM 4719 N N . VAL A 1 610 ? -3.099 -1.516 4.785 1.00 89.44 610 VAL A N 1
ATOM 4720 C CA . VAL A 1 610 ? -3.689 -1.435 3.442 1.00 89.44 610 VAL A CA 1
ATOM 4721 C C . VAL A 1 610 ? -2.882 -2.249 2.432 1.00 89.44 610 VAL A C 1
ATOM 4723 O O . VAL A 1 610 ? -3.444 -2.779 1.478 1.00 89.44 610 VAL A O 1
ATOM 4726 N N . LEU A 1 611 ? -1.575 -2.396 2.655 1.00 90.12 611 LEU A N 1
ATOM 4727 C CA . LEU A 1 611 ? -0.672 -3.197 1.826 1.00 90.12 611 LEU A CA 1
ATOM 4728 C C . LEU A 1 611 ? -0.748 -4.708 2.098 1.00 90.12 611 LEU A C 1
ATOM 4730 O O . LEU A 1 611 ? -0.134 -5.497 1.378 1.00 90.12 611 LEU A O 1
ATOM 4734 N N . GLU A 1 612 ? -1.467 -5.128 3.138 1.00 83.69 612 GLU A N 1
ATOM 4735 C CA . GLU A 1 612 ? -1.762 -6.540 3.380 1.00 83.69 612 GLU A CA 1
ATOM 4736 C C . GLU A 1 612 ? -2.974 -7.003 2.543 1.00 83.69 612 GLU A C 1
ATOM 4738 O O . GLU A 1 612 ? -3.805 -6.176 2.171 1.00 83.69 612 GLU A O 1
ATOM 4743 N N . PRO A 1 613 ? -3.135 -8.318 2.275 1.00 79.06 613 PRO A N 1
ATOM 4744 C CA . PRO A 1 613 ? -4.192 -8.844 1.394 1.00 79.06 613 PRO A CA 1
ATOM 4745 C C . PRO A 1 613 ? -5.635 -8.483 1.786 1.00 79.06 613 PRO A C 1
ATOM 4747 O O . PRO A 1 613 ? -6.555 -8.626 0.988 1.00 79.06 613 PRO A O 1
ATOM 4750 N N . GLU A 1 614 ? -5.856 -8.063 3.032 1.00 76.94 614 GLU A N 1
ATOM 4751 C CA . GLU A 1 614 ? -7.174 -7.671 3.537 1.00 76.94 614 GLU A CA 1
ATOM 4752 C C . GLU A 1 614 ? -7.574 -6.249 3.132 1.00 76.94 614 GLU A C 1
ATOM 4754 O O . GLU A 1 614 ? -8.761 -5.925 3.203 1.00 76.94 614 GLU A O 1
ATOM 4759 N N . HIS A 1 615 ? -6.603 -5.424 2.715 1.00 87.81 615 HIS A N 1
ATOM 4760 C CA . HIS A 1 615 ? -6.774 -4.020 2.342 1.00 87.81 615 HIS A CA 1
ATOM 4761 C C . HIS A 1 615 ? -7.668 -3.257 3.328 1.00 87.81 615 HIS A C 1
ATOM 4763 O O . HIS A 1 615 ? -8.667 -2.640 2.951 1.00 87.81 615 HIS A O 1
ATOM 4769 N N . SER A 1 616 ? -7.334 -3.346 4.615 1.00 87.56 616 SER A N 1
ATOM 4770 C CA . SER A 1 616 ? -8.111 -2.747 5.698 1.00 87.56 616 SER A CA 1
ATOM 4771 C C . SER A 1 616 ? -7.341 -1.625 6.380 1.00 87.56 616 SER A C 1
ATOM 4773 O O . SER A 1 616 ? -6.131 -1.738 6.582 1.00 87.56 616 SER A O 1
ATOM 4775 N N . LEU A 1 617 ? -8.047 -0.581 6.797 1.00 86.56 617 LEU A N 1
ATOM 4776 C CA . LEU A 1 617 ? -7.501 0.540 7.553 1.00 86.56 617 LEU A CA 1
ATOM 4777 C C . LEU A 1 617 ? -8.413 0.850 8.739 1.00 86.56 617 LEU A C 1
ATOM 4779 O O . LEU A 1 617 ? -9.619 1.009 8.569 1.00 86.56 617 LEU A O 1
ATOM 4783 N N . LEU A 1 618 ? -7.834 0.922 9.934 1.00 81.38 618 LEU A N 1
ATOM 4784 C CA . LEU A 1 618 ? -8.529 1.382 11.131 1.00 81.38 618 LEU A CA 1
ATOM 4785 C C . LEU A 1 618 ? -8.424 2.908 11.199 1.00 81.38 618 LEU A C 1
ATOM 4787 O O . LEU A 1 618 ? -7.314 3.429 11.243 1.00 81.38 618 LEU A O 1
ATOM 4791 N N . LEU A 1 619 ? -9.561 3.606 11.219 1.00 82.62 619 LEU A N 1
ATOM 4792 C CA . LEU A 1 619 ? -9.601 5.062 11.371 1.00 82.62 619 LEU A CA 1
ATOM 4793 C C . LEU A 1 619 ? -9.649 5.417 12.858 1.00 82.62 619 LEU A C 1
ATOM 4795 O O . LEU A 1 619 ? -10.724 5.625 13.419 1.00 82.62 619 LEU A O 1
ATOM 4799 N N . ALA A 1 620 ? -8.486 5.439 13.508 1.00 73.19 620 ALA A N 1
ATOM 4800 C CA . ALA A 1 620 ? -8.388 5.749 14.936 1.00 73.19 620 ALA A CA 1
ATOM 4801 C C . ALA A 1 620 ? -8.641 7.241 15.223 1.00 73.19 620 ALA A C 1
ATOM 4803 O O . ALA A 1 620 ? -9.179 7.598 16.267 1.00 73.19 620 ALA A O 1
ATOM 4804 N N . GLU A 1 621 ? -8.289 8.102 14.270 1.00 73.56 621 GLU A N 1
ATOM 4805 C CA . GLU A 1 621 ? -8.350 9.560 14.364 1.00 73.56 621 GLU A CA 1
ATOM 4806 C C . GLU A 1 621 ? -9.763 10.107 14.132 1.00 73.56 621 GLU A C 1
ATOM 4808 O O . GLU A 1 621 ? -10.058 11.248 14.493 1.00 73.56 621 GLU A O 1
ATOM 4813 N N . LYS A 1 622 ? -10.643 9.308 13.518 1.00 78.56 622 LYS A N 1
ATOM 4814 C CA . LYS A 1 622 ? -12.002 9.723 13.185 1.00 78.56 622 LYS A CA 1
ATOM 4815 C C . LYS A 1 622 ? -12.888 9.701 14.433 1.00 78.56 622 LYS A C 1
ATOM 4817 O O . LYS A 1 622 ? -13.084 8.627 15.004 1.00 78.56 622 LYS A O 1
ATOM 4822 N N . PRO A 1 623 ? -13.509 10.838 14.809 1.00 72.31 623 PRO A N 1
ATOM 4823 C CA . PRO A 1 623 ? -14.493 10.856 15.879 1.00 72.31 623 PRO A CA 1
ATOM 4824 C C . PRO A 1 623 ? -15.643 9.909 15.569 1.00 72.31 623 PRO A C 1
ATOM 4826 O O . PRO A 1 623 ? -16.261 9.993 14.501 1.00 72.31 623 PRO A O 1
ATOM 4829 N N . LEU A 1 624 ? -15.951 9.014 16.498 1.00 67.12 624 LEU A N 1
ATOM 4830 C CA . LEU A 1 624 ? -17.004 8.033 16.264 1.00 67.12 624 LEU A CA 1
ATOM 4831 C C . LEU A 1 624 ? -18.371 8.645 16.510 1.00 67.12 624 LEU A C 1
ATOM 4833 O O . LEU A 1 624 ? -18.606 9.332 17.501 1.00 67.12 624 LEU A O 1
ATOM 4837 N N . THR A 1 625 ? -19.289 8.305 15.618 1.00 58.28 625 THR A N 1
ATOM 4838 C CA . THR A 1 625 ? -20.728 8.539 15.742 1.00 58.28 625 THR A CA 1
ATOM 4839 C C . THR A 1 625 ? -21.382 7.268 16.299 1.00 58.28 625 THR A C 1
ATOM 4841 O O . THR A 1 625 ? -22.210 6.641 15.646 1.00 58.28 625 THR A O 1
ATOM 4844 N N . GLY A 1 626 ? -20.947 6.810 17.479 1.00 55.22 626 GLY A N 1
ATOM 4845 C CA . GLY A 1 626 ? -21.442 5.570 18.093 1.00 55.22 626 GLY A CA 1
ATOM 4846 C C . GLY A 1 626 ? -20.396 4.818 18.919 1.00 55.22 626 GLY A C 1
ATOM 4847 O O . GLY A 1 626 ? -19.370 5.379 19.296 1.00 55.22 626 GLY A O 1
ATOM 4848 N N . ALA A 1 627 ? -20.676 3.543 19.213 1.00 51.28 627 ALA A N 1
ATOM 4849 C CA . ALA A 1 627 ? -19.833 2.693 20.063 1.00 51.28 627 ALA A CA 1
ATOM 4850 C C . ALA A 1 627 ? -18.650 2.034 19.317 1.00 51.28 627 ALA A C 1
ATOM 4852 O O . ALA A 1 627 ? -17.613 1.752 19.926 1.00 51.28 627 ALA A O 1
ATOM 4853 N N . ASP A 1 628 ? -18.776 1.831 18.003 1.00 57.56 628 ASP A N 1
ATOM 4854 C CA . ASP A 1 628 ? -17.879 0.955 17.244 1.00 57.56 628 ASP A CA 1
ATOM 4855 C C . ASP A 1 628 ? -16.782 1.727 16.503 1.00 57.56 628 ASP A C 1
ATOM 4857 O O . ASP A 1 628 ? -17.012 2.814 15.978 1.00 57.56 628 ASP A O 1
ATOM 4861 N N . LEU A 1 629 ? -15.576 1.152 16.454 1.00 67.06 629 LEU A N 1
ATOM 4862 C CA . LEU A 1 629 ? -14.459 1.633 15.634 1.00 67.06 629 LEU A CA 1
ATOM 4863 C C . LEU A 1 629 ? -14.782 1.512 14.142 1.00 67.06 629 LEU A C 1
ATOM 4865 O O . LEU A 1 629 ? -15.230 0.459 13.689 1.00 67.06 629 LEU A O 1
ATOM 4869 N N . GLU A 1 630 ? -14.467 2.541 13.352 1.00 79.69 630 GLU A N 1
ATOM 4870 C CA . GLU A 1 630 ? -14.583 2.428 11.899 1.00 79.69 630 GLU A CA 1
ATOM 4871 C C . GLU A 1 630 ? -13.348 1.734 11.308 1.00 79.69 630 GLU A C 1
ATOM 4873 O O . GLU A 1 630 ? -12.256 2.302 11.229 1.00 79.69 630 GLU A O 1
ATOM 4878 N N . VAL A 1 631 ? -13.540 0.495 10.853 1.00 83.44 631 VAL A N 1
ATOM 4879 C CA . VAL A 1 631 ? -12.571 -0.221 10.018 1.00 83.44 631 VAL A CA 1
ATOM 4880 C C . VAL A 1 631 ? -13.021 -0.130 8.566 1.00 83.44 631 VAL A C 1
ATOM 4882 O O . VAL A 1 631 ? -14.013 -0.738 8.160 1.00 83.44 631 VAL A O 1
ATOM 4885 N N . VAL A 1 632 ? -12.267 0.607 7.756 1.00 88.69 632 VAL A N 1
ATOM 4886 C CA . VAL A 1 632 ? -12.508 0.713 6.319 1.00 88.69 632 VAL A CA 1
ATOM 4887 C C . VAL A 1 632 ? -11.877 -0.486 5.631 1.00 88.69 632 VAL A C 1
ATOM 4889 O O . VAL A 1 632 ? -10.657 -0.639 5.613 1.00 88.69 632 VAL A O 1
ATOM 4892 N N . LYS A 1 633 ? -12.710 -1.336 5.031 1.00 91.00 633 LYS A N 1
ATOM 4893 C CA . LYS A 1 633 ? -12.265 -2.418 4.150 1.00 91.00 633 LYS A CA 1
ATOM 4894 C C . LYS A 1 633 ? -12.396 -1.975 2.698 1.00 91.00 633 LYS A C 1
ATOM 4896 O O . LYS A 1 633 ? -13.488 -1.603 2.266 1.00 91.00 633 LYS A O 1
ATOM 4901 N N . ALA A 1 634 ? -11.297 -2.012 1.949 1.00 91.81 634 ALA A N 1
ATOM 4902 C CA . ALA A 1 634 ? -11.316 -1.638 0.544 1.00 91.81 634 ALA A CA 1
ATOM 4903 C C . ALA A 1 634 ? -12.186 -2.602 -0.274 1.00 91.81 634 ALA A C 1
ATOM 4905 O O . ALA A 1 634 ? -12.248 -3.808 -0.007 1.00 91.81 634 ALA A O 1
ATOM 4906 N N . ARG A 1 635 ? -12.850 -2.077 -1.307 1.00 90.94 635 ARG A N 1
ATOM 4907 C CA . ARG A 1 635 ? -13.555 -2.930 -2.272 1.00 90.94 635 ARG A CA 1
ATOM 4908 C C . ARG A 1 635 ? -12.553 -3.789 -3.061 1.00 90.94 635 ARG A C 1
ATOM 4910 O O . ARG A 1 635 ? -11.455 -3.316 -3.335 1.00 90.94 635 ARG A O 1
ATOM 4917 N N . PRO A 1 636 ? -12.935 -4.987 -3.546 1.00 88.56 636 PRO A N 1
ATOM 4918 C CA . PRO A 1 636 ? -12.037 -5.850 -4.326 1.00 88.56 636 PRO A CA 1
ATOM 4919 C C . PRO A 1 636 ? -11.463 -5.220 -5.607 1.00 88.56 636 PRO A C 1
ATOM 4921 O O . PRO A 1 636 ? -10.449 -5.689 -6.117 1.00 88.56 636 PRO A O 1
ATOM 4924 N N . SER A 1 637 ? -12.100 -4.175 -6.146 1.00 88.88 637 SER A N 1
ATOM 4925 C CA . SER A 1 637 ? -11.622 -3.422 -7.313 1.00 88.88 6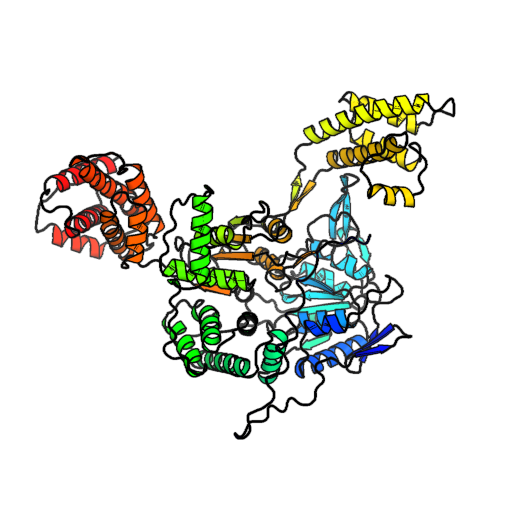37 SER A CA 1
ATOM 4926 C C . SER A 1 637 ? -10.559 -2.368 -6.980 1.00 88.88 637 SER A C 1
ATOM 4928 O O . SER A 1 637 ? -9.945 -1.836 -7.898 1.00 88.88 637 SER A O 1
ATOM 4930 N N . PHE A 1 638 ? -10.317 -2.077 -5.696 1.00 92.75 638 PHE A N 1
ATOM 4931 C CA . PHE A 1 638 ? -9.329 -1.091 -5.262 1.00 92.75 638 PHE A CA 1
ATOM 4932 C C . PHE A 1 638 ? -7.920 -1.462 -5.733 1.00 92.75 638 PHE A C 1
ATOM 4934 O O . PHE A 1 638 ? -7.516 -2.622 -5.626 1.00 92.75 638 PHE A O 1
ATOM 4941 N N . ARG A 1 639 ? -7.165 -0.489 -6.249 1.00 93.69 639 ARG A N 1
ATOM 4942 C CA . ARG A 1 639 ? -5.772 -0.679 -6.683 1.00 93.69 639 ARG A CA 1
ATOM 4943 C C . ARG A 1 639 ? -4.871 0.393 -6.092 1.00 93.69 639 ARG A C 1
ATOM 4945 O O . ARG A 1 639 ? -5.242 1.561 -6.057 1.00 93.69 639 ARG A O 1
ATOM 4952 N N . LEU A 1 640 ? -3.684 -0.020 -5.658 1.00 95.44 640 LEU A N 1
ATOM 4953 C CA . LEU A 1 640 ? -2.693 0.855 -5.046 1.00 95.44 640 LEU A CA 1
ATOM 4954 C C . LEU A 1 640 ? -1.413 0.865 -5.879 1.00 95.44 640 LEU A C 1
ATOM 4956 O O . LEU A 1 640 ? -0.816 -0.184 -6.134 1.00 95.44 640 LEU A O 1
ATOM 4960 N N . PHE A 1 641 ? -0.989 2.061 -6.259 1.00 96.50 641 PHE A N 1
ATOM 4961 C CA . PHE A 1 641 ? 0.247 2.317 -6.977 1.00 96.50 641 PHE A CA 1
ATOM 4962 C C . PHE A 1 641 ? 1.121 3.262 -6.159 1.00 96.50 641 PHE A C 1
ATOM 4964 O O . PHE A 1 641 ? 0.621 4.182 -5.513 1.00 96.50 641 PHE A O 1
ATOM 4971 N N . ALA A 1 642 ? 2.428 3.056 -6.211 1.00 96.38 642 ALA A N 1
ATOM 4972 C CA . ALA A 1 642 ? 3.409 3.975 -5.665 1.00 96.38 642 ALA A CA 1
ATOM 4973 C C . ALA A 1 642 ? 4.550 4.165 -6.662 1.00 96.38 642 ALA A C 1
ATOM 4975 O O . ALA A 1 642 ? 4.905 3.243 -7.400 1.00 96.38 642 ALA A O 1
ATOM 4976 N N . THR A 1 643 ? 5.142 5.348 -6.681 1.00 95.00 643 THR A N 1
ATOM 4977 C CA . THR A 1 643 ? 6.302 5.674 -7.518 1.00 95.00 643 THR A CA 1
ATOM 4978 C C . THR A 1 643 ? 7.386 6.298 -6.647 1.00 95.00 643 THR A C 1
ATOM 4980 O O . THR A 1 643 ? 7.113 6.999 -5.674 1.00 95.00 643 THR A O 1
ATOM 4983 N N . MET A 1 644 ? 8.644 6.039 -6.982 1.00 91.25 644 MET A N 1
ATOM 4984 C CA . MET A 1 644 ? 9.784 6.745 -6.405 1.00 91.25 644 MET A CA 1
ATOM 4985 C C . MET A 1 644 ? 10.949 6.767 -7.376 1.00 91.25 644 MET A C 1
ATOM 4987 O O . MET A 1 644 ? 11.007 6.002 -8.346 1.00 91.25 644 MET A O 1
ATOM 4991 N N . ASN A 1 645 ? 11.926 7.588 -7.036 1.00 86.44 645 ASN A N 1
ATOM 4992 C CA . ASN A 1 645 ? 13.243 7.513 -7.632 1.00 86.44 645 ASN A CA 1
ATOM 4993 C C . ASN A 1 645 ? 14.151 6.573 -6.819 1.00 86.44 645 ASN A C 1
ATOM 4995 O O . ASN A 1 645 ? 13.895 6.334 -5.632 1.00 86.44 645 ASN A O 1
ATOM 4999 N N . PRO A 1 646 ? 15.180 5.974 -7.441 1.00 80.06 646 PRO A N 1
ATOM 5000 C CA . PRO A 1 646 ? 16.171 5.191 -6.711 1.00 80.06 646 PRO A CA 1
ATOM 5001 C C . PRO A 1 646 ? 16.868 6.031 -5.627 1.00 80.06 646 PRO A C 1
ATOM 5003 O O . PRO A 1 646 ? 17.036 7.241 -5.765 1.00 80.06 646 PRO A O 1
ATOM 5006 N N . GLY A 1 647 ? 17.282 5.385 -4.532 1.00 63.50 647 GLY A N 1
ATOM 5007 C CA . GLY A 1 647 ? 18.020 6.062 -3.462 1.00 63.50 647 GLY A CA 1
ATOM 5008 C C . GLY A 1 647 ? 19.406 6.510 -3.928 1.00 63.50 647 GLY A C 1
ATOM 5009 O O . GLY A 1 647 ? 20.090 5.758 -4.621 1.00 63.50 647 GLY A O 1
ATOM 5010 N N . GLY A 1 648 ? 19.806 7.721 -3.531 1.00 60.44 648 GLY A N 1
ATOM 5011 C CA . GLY A 1 648 ? 21.056 8.371 -3.953 1.00 60.44 648 GLY A CA 1
ATOM 5012 C C . GLY A 1 648 ? 20.850 9.791 -4.492 1.00 60.44 648 GLY A C 1
ATOM 5013 O O . GLY A 1 648 ? 21.769 10.602 -4.428 1.00 60.44 648 GLY A O 1
ATOM 5014 N N . ASP A 1 649 ? 19.633 10.111 -4.934 1.00 58.69 649 ASP A N 1
ATOM 5015 C CA . ASP A 1 649 ? 19.222 11.463 -5.320 1.00 58.69 649 ASP A CA 1
ATOM 5016 C C . ASP A 1 649 ? 19.069 12.387 -4.100 1.00 58.69 649 ASP A C 1
ATOM 5018 O O . ASP A 1 649 ? 18.644 11.962 -3.021 1.00 58.69 649 ASP A O 1
ATOM 5022 N N . PHE A 1 650 ? 19.364 13.679 -4.277 1.00 54.09 650 PHE A N 1
ATOM 5023 C CA . PHE A 1 650 ? 19.340 14.680 -3.206 1.00 54.09 650 PHE A CA 1
ATOM 5024 C C . PHE A 1 650 ? 17.994 14.688 -2.457 1.00 54.09 650 PHE A C 1
ATOM 5026 O O . PHE A 1 650 ? 16.941 14.948 -3.039 1.00 54.09 650 PHE A O 1
ATOM 5033 N N . GLY A 1 651 ? 18.025 14.381 -1.156 1.00 57.81 651 GLY A N 1
ATOM 5034 C CA . GLY A 1 651 ? 16.840 14.355 -0.291 1.00 57.81 651 GLY A CA 1
ATOM 5035 C C . GLY A 1 651 ? 15.936 13.120 -0.416 1.00 57.81 651 GLY A C 1
ATOM 5036 O O . GLY A 1 651 ? 14.937 13.058 0.299 1.00 57.81 651 GLY A O 1
ATOM 5037 N N . LYS A 1 652 ? 16.264 12.129 -1.261 1.00 69.69 652 LYS A N 1
ATOM 5038 C CA . LYS A 1 652 ? 15.447 10.917 -1.457 1.00 69.69 652 LYS A CA 1
ATOM 5039 C C . LYS A 1 652 ? 16.024 9.735 -0.682 1.00 69.69 652 LYS A C 1
ATOM 5041 O O . LYS A 1 652 ? 17.161 9.312 -0.904 1.00 69.69 652 LYS A O 1
ATOM 5046 N N . ARG A 1 653 ? 15.231 9.190 0.242 1.00 70.12 653 ARG A N 1
ATOM 5047 C CA . ARG A 1 653 ? 15.615 8.045 1.081 1.00 70.12 653 ARG A CA 1
ATOM 5048 C C . ARG A 1 653 ? 15.162 6.740 0.431 1.00 70.12 653 ARG A C 1
ATOM 5050 O O . ARG A 1 653 ? 14.124 6.683 -0.225 1.00 70.12 653 ARG A O 1
ATOM 5057 N N . GLU A 1 654 ? 15.920 5.661 0.621 1.00 74.75 654 GLU A N 1
ATOM 5058 C CA . GLU A 1 654 ? 15.376 4.343 0.300 1.00 74.75 654 GLU A CA 1
ATOM 5059 C C . GLU A 1 654 ? 14.332 3.953 1.349 1.00 74.75 654 GLU A C 1
ATOM 5061 O O . GLU A 1 654 ? 14.627 3.987 2.539 1.00 74.75 654 GLU A O 1
ATOM 5066 N N . LEU A 1 655 ? 13.149 3.514 0.906 1.00 80.56 655 LEU A N 1
ATOM 5067 C CA . LEU A 1 655 ? 12.156 2.934 1.813 1.00 80.56 655 LEU A CA 1
ATOM 5068 C C . LEU A 1 655 ? 12.718 1.755 2.608 1.00 80.56 655 LEU A C 1
ATOM 5070 O O . LEU A 1 655 ? 13.525 0.969 2.089 1.00 80.56 655 LEU A O 1
ATOM 5074 N N . SER A 1 656 ? 12.178 1.569 3.815 1.00 74.44 656 SER A N 1
ATOM 5075 C CA . SER A 1 656 ? 12.483 0.417 4.655 1.00 74.44 656 SER A CA 1
ATOM 5076 C C . SER A 1 656 ? 12.265 -0.910 3.897 1.00 74.44 656 SER A C 1
ATOM 5078 O O . SER A 1 656 ? 11.278 -1.068 3.164 1.00 74.44 656 SER A O 1
ATOM 5080 N N . PRO A 1 657 ? 13.145 -1.919 4.070 1.00 72.56 657 PRO A N 1
ATOM 5081 C CA . PRO A 1 657 ? 12.985 -3.210 3.398 1.00 72.56 657 PRO A CA 1
ATOM 5082 C C . PRO A 1 657 ? 11.641 -3.886 3.699 1.00 72.56 657 PRO A C 1
ATOM 5084 O O . PRO A 1 657 ? 11.096 -4.597 2.859 1.00 72.56 657 PRO A O 1
ATOM 5087 N N . ALA A 1 658 ? 11.088 -3.661 4.896 1.00 72.31 658 ALA A N 1
ATOM 5088 C CA . ALA A 1 658 ? 9.806 -4.223 5.298 1.00 72.31 658 ALA A CA 1
ATOM 5089 C C . ALA A 1 658 ? 8.647 -3.646 4.476 1.00 72.31 658 ALA A C 1
ATOM 5091 O O . ALA A 1 658 ? 7.823 -4.425 3.996 1.00 72.31 658 ALA A O 1
ATOM 5092 N N . LEU A 1 659 ? 8.615 -2.322 4.278 1.00 80.44 659 LEU A N 1
ATOM 5093 C CA . LEU A 1 659 ? 7.606 -1.645 3.467 1.00 80.44 659 LEU A CA 1
ATOM 5094 C C . LEU A 1 659 ? 7.761 -2.000 1.983 1.00 80.44 659 LEU A C 1
ATOM 5096 O O . LEU A 1 659 ? 6.788 -2.410 1.353 1.00 80.44 659 LEU A O 1
ATOM 5100 N N . ARG A 1 660 ? 8.993 -1.952 1.447 1.00 83.50 660 ARG A N 1
ATOM 5101 C CA . ARG A 1 660 ? 9.286 -2.337 0.050 1.00 83.50 660 ARG A CA 1
ATOM 5102 C C . ARG A 1 660 ? 8.791 -3.736 -0.279 1.00 83.50 660 ARG A C 1
ATOM 5104 O O . ARG A 1 660 ? 8.129 -3.927 -1.291 1.00 83.50 660 ARG A O 1
ATOM 5111 N N . ASN A 1 661 ? 9.045 -4.700 0.606 1.00 82.12 661 ASN A N 1
ATOM 5112 C CA . ASN A 1 661 ? 8.612 -6.079 0.403 1.00 82.12 661 ASN A CA 1
ATOM 5113 C C . ASN A 1 661 ? 7.086 -6.214 0.318 1.00 82.12 661 ASN A C 1
ATOM 5115 O O . ASN A 1 661 ? 6.615 -7.206 -0.228 1.00 82.12 661 ASN A O 1
ATOM 5119 N N . ARG A 1 662 ? 6.287 -5.254 0.813 1.00 88.00 662 ARG A N 1
ATOM 5120 C CA . ARG A 1 662 ? 4.818 -5.290 0.688 1.00 88.00 662 ARG A CA 1
ATOM 5121 C C . ARG A 1 662 ? 4.300 -4.854 -0.681 1.00 88.00 662 ARG A C 1
ATOM 5123 O O . ARG A 1 662 ? 3.180 -5.226 -1.026 1.00 88.00 662 ARG A O 1
ATOM 5130 N N . PHE A 1 663 ? 5.139 -4.225 -1.495 1.00 92.06 663 PHE A N 1
ATOM 5131 C CA . PHE A 1 663 ? 4.858 -3.945 -2.898 1.00 92.06 663 PHE A CA 1
ATOM 5132 C C . PHE A 1 663 ? 5.454 -5.006 -3.826 1.00 92.06 663 PHE A C 1
ATOM 5134 O O . PHE A 1 663 ? 6.448 -5.659 -3.498 1.00 92.06 663 PHE A O 1
ATOM 5141 N N . THR A 1 664 ? 4.846 -5.154 -4.997 1.00 93.19 664 THR A N 1
ATOM 5142 C CA . THR A 1 664 ? 5.485 -5.729 -6.178 1.00 93.19 664 THR A CA 1
ATOM 5143 C C . THR A 1 664 ? 6.309 -4.624 -6.835 1.00 93.19 664 THR A C 1
ATOM 5145 O O . THR A 1 664 ? 5.761 -3.673 -7.393 1.00 93.19 664 THR A O 1
ATOM 5148 N N . GLU A 1 665 ? 7.629 -4.711 -6.686 1.00 92.44 665 GLU A N 1
ATOM 5149 C CA . GLU A 1 665 ? 8.583 -3.714 -7.178 1.00 92.44 665 GLU A CA 1
ATOM 5150 C C . GLU A 1 665 ? 8.821 -3.894 -8.683 1.00 92.44 665 GLU A C 1
ATOM 5152 O O . GLU A 1 665 ? 9.003 -5.011 -9.162 1.00 92.44 665 GLU A O 1
ATOM 5157 N N . ILE A 1 666 ? 8.815 -2.791 -9.426 1.00 94.00 666 ILE A N 1
ATOM 5158 C CA . ILE A 1 666 ? 9.080 -2.744 -10.862 1.00 94.00 666 ILE A CA 1
ATOM 5159 C C . ILE A 1 666 ? 10.188 -1.723 -11.083 1.00 94.00 666 ILE A C 1
ATOM 5161 O O . ILE A 1 666 ? 10.015 -0.538 -10.786 1.00 94.00 666 ILE A O 1
ATOM 5165 N N . TRP A 1 667 ? 11.314 -2.175 -11.627 1.00 92.38 667 TRP A N 1
ATOM 5166 C CA . TRP A 1 667 ? 12.369 -1.279 -12.072 1.00 92.38 667 TRP A CA 1
ATOM 5167 C C . TRP A 1 667 ? 12.007 -0.683 -13.432 1.00 92.38 667 TRP A C 1
ATOM 5169 O O . TRP A 1 667 ? 11.711 -1.408 -14.392 1.00 92.38 667 TRP A O 1
ATOM 5179 N N . VAL A 1 668 ? 12.031 0.642 -13.509 1.00 91.25 668 VAL A N 1
ATOM 5180 C CA . VAL A 1 668 ? 11.804 1.413 -14.728 1.00 91.25 668 VAL A CA 1
ATOM 5181 C C . VAL A 1 668 ? 13.153 1.875 -15.246 1.00 91.25 668 VAL A C 1
ATOM 5183 O O . VAL A 1 668 ? 13.880 2.600 -14.569 1.00 91.25 668 VAL A O 1
ATOM 5186 N N . GLU A 1 669 ? 13.484 1.412 -16.444 1.00 84.56 669 GLU A N 1
ATOM 5187 C CA . GLU A 1 669 ? 14.744 1.734 -17.098 1.00 84.56 669 GLU A CA 1
ATOM 5188 C C . GLU A 1 669 ? 14.744 3.183 -17.590 1.00 84.56 669 GLU A C 1
ATOM 5190 O O . GLU A 1 669 ? 13.706 3.671 -18.055 1.00 84.56 669 GLU A O 1
ATOM 5195 N N . PRO A 1 670 ? 15.886 3.881 -17.480 1.00 81.12 670 PRO A N 1
ATOM 5196 C CA . PRO A 1 670 ? 16.038 5.179 -18.111 1.00 81.12 670 PRO A CA 1
ATOM 5197 C C . PRO A 1 670 ? 15.920 5.030 -19.631 1.00 81.12 670 PRO A C 1
ATOM 5199 O O . PRO A 1 670 ? 16.269 3.998 -20.206 1.00 81.12 670 PRO A O 1
ATOM 5202 N N . ILE A 1 671 ? 15.412 6.072 -20.286 1.00 82.81 671 ILE A N 1
ATOM 5203 C CA . ILE A 1 671 ? 15.289 6.082 -21.743 1.00 82.81 671 ILE A CA 1
ATOM 5204 C C . ILE A 1 671 ? 16.679 6.276 -22.343 1.00 82.81 671 ILE A C 1
ATOM 5206 O O . ILE A 1 671 ? 17.312 7.307 -22.128 1.00 82.81 671 ILE A O 1
ATOM 5210 N N . ASP A 1 672 ? 17.128 5.305 -23.132 1.00 85.00 672 ASP A N 1
ATOM 5211 C CA . ASP A 1 672 ? 18.364 5.421 -23.897 1.00 85.00 672 ASP A CA 1
ATOM 5212 C C . ASP A 1 672 ? 18.134 6.271 -25.158 1.00 85.00 672 ASP A C 1
ATOM 5214 O O . ASP A 1 672 ? 17.439 5.865 -26.095 1.00 85.00 672 ASP A O 1
ATOM 5218 N N . PHE A 1 673 ? 18.745 7.460 -25.190 1.00 87.06 673 PHE A N 1
ATOM 5219 C CA . PHE A 1 673 ? 18.653 8.415 -26.302 1.00 87.06 673 PHE A CA 1
ATOM 5220 C C . PHE A 1 673 ? 19.296 7.908 -27.603 1.00 87.06 673 PHE A C 1
ATOM 5222 O O . PHE A 1 673 ? 19.050 8.464 -28.676 1.00 87.06 673 PHE A O 1
ATOM 5229 N N . SER A 1 674 ? 20.096 6.840 -27.556 1.00 85.00 674 SER A N 1
ATOM 5230 C CA . SER A 1 674 ? 20.647 6.201 -28.755 1.00 85.00 674 SER A CA 1
ATOM 5231 C C . SER A 1 674 ? 19.620 5.351 -29.511 1.00 85.00 674 SER A C 1
ATOM 5233 O O . SER A 1 674 ? 19.807 5.055 -30.691 1.00 85.00 674 SER A O 1
ATOM 5235 N N . THR A 1 675 ? 18.512 4.988 -28.862 1.00 86.44 675 THR A N 1
ATOM 5236 C CA . THR A 1 675 ? 17.522 4.075 -29.431 1.00 86.44 675 THR A CA 1
ATOM 5237 C C . THR A 1 675 ? 16.562 4.774 -30.389 1.00 86.44 675 THR A C 1
ATOM 5239 O O . THR A 1 675 ? 16.184 5.934 -30.211 1.00 86.44 675 THR A O 1
ATOM 5242 N N . LYS A 1 676 ? 16.080 4.013 -31.378 1.00 84.81 676 LYS A N 1
ATOM 5243 C CA . LYS A 1 676 ? 14.995 4.446 -32.268 1.00 84.81 676 LYS A CA 1
ATOM 5244 C C . LYS A 1 676 ? 13.695 4.740 -31.504 1.00 84.81 676 LYS A C 1
ATOM 5246 O O . LYS A 1 676 ? 12.907 5.573 -31.924 1.00 84.81 676 LYS A O 1
ATOM 5251 N N . GLU A 1 677 ? 13.483 4.092 -30.361 1.00 83.25 677 GLU A N 1
ATOM 5252 C CA . GLU A 1 677 ? 12.297 4.305 -29.524 1.00 83.25 677 GLU A CA 1
ATOM 5253 C C . GLU A 1 677 ? 12.229 5.727 -28.962 1.00 83.25 677 GLU A C 1
ATOM 5255 O O . GLU A 1 677 ? 11.159 6.339 -28.952 1.00 83.25 677 GLU A O 1
ATOM 5260 N N . ALA A 1 678 ? 13.369 6.259 -28.508 1.00 86.19 678 ALA A N 1
ATOM 5261 C CA . ALA A 1 678 ? 13.467 7.640 -28.053 1.00 86.19 678 ALA A CA 1
ATOM 5262 C C . ALA A 1 678 ? 13.211 8.621 -29.207 1.00 86.19 678 ALA A C 1
ATOM 5264 O O . ALA A 1 678 ? 12.512 9.618 -29.025 1.00 86.19 678 ALA A O 1
ATOM 5265 N N . GLU A 1 679 ? 13.730 8.314 -30.400 1.00 89.06 679 GLU A N 1
ATOM 5266 C CA . GLU A 1 679 ? 13.506 9.110 -31.610 1.00 89.06 679 GLU A CA 1
ATOM 5267 C C . GLU A 1 679 ? 12.025 9.145 -31.991 1.00 89.06 679 GLU A C 1
ATOM 5269 O O . GLU A 1 679 ? 11.469 10.230 -32.138 1.00 89.06 679 GLU A O 1
ATOM 5274 N N . ASP A 1 680 ? 11.362 7.987 -32.053 1.00 85.69 680 ASP A N 1
ATOM 5275 C CA . ASP A 1 680 ? 9.932 7.882 -32.357 1.00 85.69 680 ASP A CA 1
ATOM 5276 C C . ASP A 1 680 ? 9.082 8.646 -31.319 1.00 85.69 680 ASP A C 1
ATOM 5278 O O . ASP A 1 680 ? 8.119 9.336 -31.672 1.00 85.69 680 ASP A O 1
ATOM 5282 N N . LEU A 1 681 ? 9.453 8.585 -30.033 1.00 86.56 681 LEU A N 1
ATOM 5283 C CA . LEU A 1 681 ? 8.783 9.330 -28.964 1.00 86.56 681 LEU A CA 1
ATOM 5284 C C . LEU A 1 681 ? 8.848 10.846 -29.196 1.00 86.56 681 LEU A C 1
ATOM 5286 O O . LEU A 1 681 ? 7.812 11.509 -29.147 1.00 86.56 681 LEU A O 1
ATOM 5290 N N . VAL A 1 682 ? 10.033 11.393 -29.473 1.00 88.56 682 VAL A N 1
ATOM 5291 C CA . VAL A 1 682 ? 10.221 12.836 -29.706 1.00 88.56 682 VAL A CA 1
ATOM 5292 C C . VAL A 1 682 ? 9.595 13.261 -31.037 1.00 88.56 682 VAL A C 1
ATOM 5294 O O . VAL A 1 682 ? 8.898 14.273 -31.100 1.00 88.56 682 VAL A O 1
ATOM 5297 N N . ALA A 1 683 ? 9.760 12.453 -32.084 1.00 87.50 683 ALA A N 1
ATOM 5298 C CA . ALA A 1 683 ? 9.225 12.696 -33.419 1.00 87.50 683 ALA A CA 1
ATOM 5299 C C . ALA A 1 683 ? 7.703 12.877 -33.423 1.00 87.50 683 ALA A C 1
ATOM 5301 O O . ALA A 1 683 ? 7.192 13.746 -34.124 1.00 87.50 683 ALA A O 1
ATOM 5302 N N . THR A 1 684 ? 6.969 12.102 -32.618 1.00 83.50 684 THR A N 1
ATOM 5303 C CA . THR A 1 684 ? 5.500 12.226 -32.527 1.00 83.50 684 THR A CA 1
ATOM 5304 C C . THR A 1 684 ? 5.024 13.536 -31.898 1.00 83.50 684 THR A C 1
ATOM 5306 O O . THR A 1 684 ? 3.880 13.928 -32.117 1.00 83.50 684 THR A O 1
ATOM 5309 N N . GLN A 1 685 ? 5.880 14.215 -31.128 1.00 81.38 685 GLN A N 1
ATOM 5310 C CA . GLN A 1 685 ? 5.574 15.521 -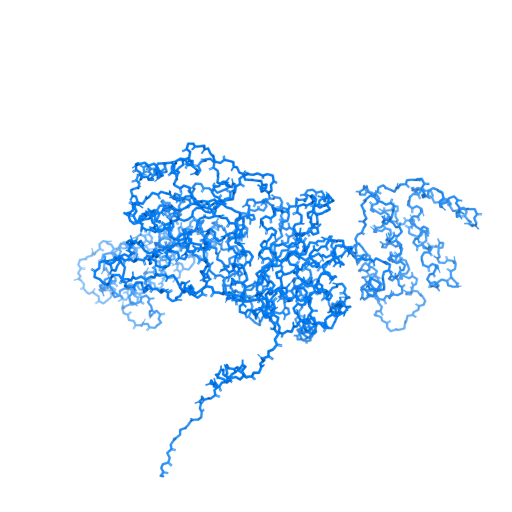30.539 1.00 81.38 685 GLN A CA 1
ATOM 5311 C C . GLN A 1 685 ? 5.917 16.683 -31.479 1.00 81.38 685 GLN A C 1
ATOM 5313 O O . GLN A 1 685 ? 5.555 17.824 -31.196 1.00 81.38 685 GLN A O 1
ATOM 5318 N N . LEU A 1 686 ? 6.605 16.404 -32.589 1.00 82.06 686 LEU A N 1
ATOM 5319 C CA . LEU A 1 686 ? 7.114 17.401 -33.518 1.00 82.06 686 LEU A CA 1
ATOM 5320 C C . LEU A 1 686 ? 6.299 17.446 -34.811 1.00 82.06 686 LEU A C 1
ATOM 5322 O O . LEU A 1 686 ? 5.971 16.433 -35.423 1.00 82.06 686 LEU A O 1
ATOM 5326 N N . SER A 1 687 ? 6.091 18.661 -35.307 1.00 76.44 687 SER A N 1
ATOM 5327 C CA . SER A 1 687 ? 5.621 18.921 -36.671 1.00 76.44 687 SER A CA 1
ATOM 5328 C C . SER A 1 687 ? 6.662 18.513 -37.718 1.00 76.44 687 SER A C 1
ATOM 5330 O O . SER A 1 687 ? 6.301 18.176 -38.843 1.00 76.44 687 SER A O 1
ATOM 5332 N N . TRP A 1 688 ? 7.942 18.514 -37.330 1.00 79.19 688 TRP A N 1
ATOM 5333 C CA . TRP A 1 688 ? 9.093 18.148 -38.155 1.00 79.19 688 TRP A CA 1
ATOM 5334 C C . TRP A 1 688 ? 9.845 16.967 -37.516 1.00 79.19 688 TRP A C 1
ATOM 5336 O O . TRP A 1 688 ? 10.844 17.181 -36.828 1.00 79.19 688 TRP A O 1
ATOM 5346 N N . PRO A 1 689 ? 9.392 15.716 -37.735 1.00 84.00 689 PRO A N 1
ATOM 5347 C CA . PRO A 1 689 ? 9.979 14.513 -37.131 1.00 84.00 689 PRO A CA 1
ATOM 5348 C C . PRO A 1 689 ? 11.493 14.364 -37.323 1.00 84.00 689 PRO A C 1
ATOM 5350 O O . PRO A 1 689 ? 12.172 13.824 -36.459 1.00 84.00 689 PRO A O 1
ATOM 5353 N N . LEU A 1 690 ? 12.028 14.887 -38.432 1.00 83.81 690 LEU A N 1
ATOM 5354 C CA . LEU A 1 690 ? 13.454 14.854 -38.785 1.00 83.81 690 LEU A CA 1
ATOM 5355 C C . LEU A 1 690 ? 14.360 15.543 -37.749 1.00 83.81 690 LEU A C 1
ATOM 5357 O O . LEU A 1 690 ? 15.547 15.239 -37.687 1.00 83.81 690 LEU A O 1
ATOM 5361 N N . LEU A 1 691 ? 13.816 16.452 -36.932 1.00 86.38 691 LEU A N 1
ATOM 5362 C CA . LEU A 1 691 ? 14.569 17.138 -35.879 1.00 86.38 691 LEU A CA 1
ATOM 5363 C C . LEU A 1 691 ? 14.773 16.270 -34.627 1.00 86.38 691 LEU A C 1
ATOM 5365 O O . LEU A 1 691 ? 15.652 16.573 -33.826 1.00 86.38 691 LEU A O 1
ATOM 5369 N N . ALA A 1 692 ? 14.023 15.175 -34.463 1.00 89.81 692 ALA A N 1
ATOM 5370 C CA . ALA A 1 692 ? 14.073 14.344 -33.261 1.00 89.81 692 ALA A CA 1
ATOM 5371 C C . ALA A 1 692 ? 15.465 13.746 -32.995 1.00 89.81 692 ALA A C 1
ATOM 5373 O O . ALA A 1 692 ? 15.969 13.836 -31.874 1.00 89.81 692 ALA A O 1
ATOM 5374 N N . ARG A 1 693 ? 16.109 13.167 -34.021 1.00 92.00 693 ARG A N 1
ATOM 5375 C CA . ARG A 1 693 ? 17.444 12.565 -33.884 1.00 92.00 693 ARG A CA 1
ATOM 5376 C C . ARG A 1 693 ? 18.521 13.605 -33.536 1.00 92.00 693 ARG A C 1
ATOM 5378 O O . ARG A 1 693 ? 19.198 13.391 -32.530 1.00 92.00 693 ARG A O 1
ATOM 5385 N N . PRO A 1 694 ? 18.636 14.748 -34.251 1.00 90.12 694 PRO A N 1
ATOM 5386 C CA . PRO A 1 694 ? 19.533 15.832 -33.852 1.00 90.12 694 PRO A CA 1
ATOM 5387 C C . PRO A 1 694 ? 19.347 16.290 -32.400 1.00 90.12 694 PRO A C 1
ATOM 5389 O O . PRO A 1 694 ? 20.333 16.427 -31.679 1.00 90.12 694 PRO A O 1
ATOM 5392 N N . MET A 1 695 ? 18.099 16.451 -31.938 1.00 91.94 695 MET A N 1
ATOM 5393 C CA . MET A 1 695 ? 17.818 16.856 -30.553 1.00 91.94 695 MET A CA 1
ATOM 5394 C C . MET A 1 695 ? 18.372 15.845 -29.538 1.00 91.94 695 MET A C 1
ATOM 5396 O O . MET A 1 695 ? 19.046 16.228 -28.579 1.00 91.94 695 MET A O 1
ATOM 5400 N N . LEU A 1 696 ? 18.112 14.552 -29.756 1.00 92.19 696 LEU A N 1
ATOM 5401 C CA . LEU A 1 696 ? 18.573 13.471 -28.880 1.00 92.19 696 LEU A CA 1
ATOM 5402 C C . LEU A 1 696 ? 20.097 13.341 -28.870 1.00 92.19 696 LEU A C 1
ATOM 5404 O O . LEU A 1 696 ? 20.685 13.185 -27.801 1.00 92.19 696 LEU A O 1
ATOM 5408 N N . ASP A 1 697 ? 20.744 13.449 -30.031 1.00 90.50 697 ASP A N 1
ATOM 5409 C CA . ASP A 1 697 ? 22.205 13.418 -30.144 1.00 90.50 697 ASP A CA 1
ATOM 5410 C C . ASP A 1 697 ? 22.856 14.595 -29.415 1.00 90.50 697 ASP A C 1
ATOM 5412 O O . ASP A 1 697 ? 23.856 14.419 -28.710 1.00 90.50 697 ASP A O 1
ATOM 5416 N N . CYS A 1 698 ? 22.266 15.790 -29.516 1.00 88.94 698 CYS A N 1
ATOM 5417 C CA . CYS A 1 698 ? 22.743 16.962 -28.792 1.00 88.94 698 CYS A CA 1
ATOM 5418 C C . CYS A 1 698 ? 22.692 16.764 -27.278 1.00 88.94 698 CYS A C 1
ATOM 5420 O O . CYS A 1 698 ? 23.680 17.034 -26.589 1.00 88.94 698 CYS A O 1
ATOM 5422 N N . VAL A 1 699 ? 21.570 16.261 -26.764 1.00 89.25 699 VAL A N 1
ATOM 5423 C CA . VAL A 1 699 ? 21.395 16.029 -25.325 1.00 89.25 699 VAL A CA 1
ATOM 5424 C C . VAL A 1 699 ? 22.260 14.857 -24.852 1.00 89.25 699 VAL A C 1
ATOM 5426 O O . VAL A 1 699 ? 22.881 14.948 -23.797 1.00 89.25 699 VAL A O 1
ATOM 5429 N N . SER A 1 700 ? 22.400 13.790 -25.645 1.00 89.62 700 SER A N 1
ATOM 5430 C CA . SER A 1 700 ? 23.310 12.678 -25.337 1.00 89.62 700 SER A CA 1
ATOM 5431 C C . SER A 1 700 ? 24.762 13.148 -25.237 1.00 89.62 700 SER A C 1
ATOM 5433 O O . SER A 1 700 ? 25.485 12.742 -24.327 1.00 89.62 700 SER A O 1
ATOM 5435 N N . TRP A 1 701 ? 25.202 14.018 -26.151 1.00 87.88 701 TRP A N 1
ATOM 5436 C CA . TRP A 1 701 ? 26.534 14.619 -26.098 1.00 87.88 701 TRP A CA 1
ATOM 5437 C C . TRP A 1 701 ? 26.724 15.484 -24.846 1.00 87.88 701 TRP A C 1
ATOM 5439 O O . TRP A 1 701 ? 27.790 15.430 -24.224 1.00 87.88 701 TRP A O 1
ATOM 5449 N N . PHE A 1 702 ? 25.694 16.249 -24.470 1.00 86.00 702 PHE A N 1
ATOM 5450 C CA . PHE A 1 702 ? 25.695 17.113 -23.291 1.00 86.00 702 PHE A CA 1
ATOM 5451 C C . PHE A 1 702 ? 25.759 16.300 -21.990 1.00 86.00 702 PHE A C 1
ATOM 5453 O O . PHE A 1 702 ? 26.630 16.538 -21.157 1.00 86.00 702 PHE A O 1
ATOM 5460 N N . ASN A 1 703 ? 24.911 15.277 -21.852 1.00 86.38 703 ASN A N 1
ATOM 5461 C CA . ASN A 1 703 ? 24.799 14.436 -20.656 1.00 86.38 703 ASN A CA 1
ATOM 5462 C C . ASN A 1 703 ? 26.086 13.690 -20.299 1.00 86.38 703 ASN A C 1
ATOM 5464 O O . ASN A 1 703 ? 26.350 13.454 -19.126 1.00 86.38 703 ASN A O 1
ATOM 5468 N N . GLN A 1 704 ? 26.911 13.347 -21.289 1.00 84.38 704 GLN A N 1
ATOM 5469 C CA . GLN A 1 704 ? 28.217 12.720 -21.056 1.00 84.38 704 GLN A CA 1
ATOM 5470 C C . GLN A 1 704 ? 29.235 13.660 -20.384 1.00 84.38 704 GLN A C 1
ATOM 5472 O O . GLN A 1 704 ? 30.292 13.200 -19.961 1.00 84.38 704 GLN A O 1
ATOM 5477 N N . ARG A 1 705 ? 28.957 14.970 -20.332 1.00 81.19 705 ARG A N 1
ATOM 5478 C CA . ARG A 1 705 ? 29.923 16.023 -19.966 1.00 81.19 705 ARG A CA 1
ATOM 5479 C C . ARG A 1 705 ? 29.501 16.863 -18.763 1.00 81.19 705 ARG A C 1
ATOM 5481 O O . ARG A 1 705 ? 30.243 17.769 -18.382 1.00 81.19 705 ARG A O 1
ATOM 5488 N N . VAL A 1 706 ? 28.346 16.570 -18.169 1.00 77.38 706 VAL A N 1
ATOM 5489 C CA . VAL A 1 706 ? 27.800 17.282 -17.007 1.00 77.38 706 VAL A CA 1
ATOM 5490 C C . VAL A 1 706 ? 27.569 16.337 -15.834 1.00 77.38 706 VAL A C 1
ATOM 5492 O O . VAL A 1 706 ? 27.353 15.142 -16.012 1.00 77.38 706 VAL A O 1
ATOM 5495 N N . LEU A 1 707 ? 27.598 16.890 -14.621 1.00 71.62 707 LEU A N 1
ATOM 5496 C CA . LEU A 1 707 ? 27.340 16.135 -13.391 1.00 71.62 707 LEU A CA 1
ATOM 5497 C C . LEU A 1 707 ? 25.862 15.754 -13.232 1.00 71.62 707 LEU A C 1
ATOM 5499 O O . LEU A 1 707 ? 25.571 14.670 -12.728 1.00 71.62 707 LEU A O 1
ATOM 5503 N N . HIS A 1 708 ? 24.938 16.620 -13.663 1.00 76.12 708 HIS A N 1
ATOM 5504 C CA . HIS A 1 708 ? 23.503 16.339 -13.642 1.00 76.12 708 HIS A CA 1
ATOM 5505 C C . HIS A 1 708 ? 22.969 16.234 -15.077 1.00 76.12 708 HIS A C 1
ATOM 5507 O O . HIS A 1 708 ? 22.747 17.264 -15.724 1.00 76.12 708 HIS A O 1
ATOM 5513 N N . PRO A 1 709 ? 22.793 15.006 -15.598 1.00 81.06 709 PRO A N 1
ATOM 5514 C CA . PRO A 1 709 ? 22.296 14.798 -16.949 1.00 81.06 709 PRO A CA 1
ATOM 5515 C C . PRO A 1 709 ? 20.845 15.269 -17.072 1.00 81.06 709 PRO A C 1
ATOM 5517 O O . PRO A 1 709 ? 20.044 15.145 -16.144 1.00 81.06 709 PRO A O 1
ATOM 5520 N N . LEU A 1 710 ? 20.503 15.791 -18.244 1.00 84.56 710 LEU A N 1
ATOM 5521 C CA . LEU A 1 710 ? 19.137 16.138 -18.609 1.00 84.56 710 LEU A CA 1
ATOM 5522 C C . LEU A 1 710 ? 18.348 14.866 -18.922 1.00 84.56 710 LEU A C 1
ATOM 5524 O O . LEU A 1 710 ? 18.861 13.921 -19.525 1.00 84.56 710 LEU A O 1
ATOM 5528 N N . SER A 1 711 ? 17.081 14.847 -18.536 1.00 85.12 711 SER A N 1
ATOM 5529 C CA . SER A 1 711 ? 16.176 13.735 -18.793 1.00 85.12 711 SER A CA 1
ATOM 5530 C C . SER A 1 711 ? 15.447 13.909 -20.130 1.00 85.12 711 SER A C 1
ATOM 5532 O O . SER A 1 711 ? 15.545 14.925 -20.820 1.00 85.12 711 SER A O 1
ATOM 5534 N N . ILE A 1 712 ? 14.640 12.912 -20.498 1.00 85.56 712 ILE A N 1
ATOM 5535 C CA . ILE A 1 712 ? 13.754 13.016 -21.665 1.00 85.56 712 ILE A CA 1
ATOM 5536 C C . ILE A 1 712 ? 12.761 14.184 -21.534 1.00 85.56 712 ILE A C 1
ATOM 5538 O O . ILE A 1 712 ? 12.270 14.693 -22.537 1.00 85.56 712 ILE A O 1
ATOM 5542 N N . ARG A 1 713 ? 12.454 14.624 -20.304 1.00 85.38 713 ARG A N 1
ATOM 5543 C CA . ARG A 1 713 ? 11.512 15.717 -20.043 1.00 85.38 713 ARG A CA 1
ATOM 5544 C C . ARG A 1 713 ? 11.982 17.012 -20.693 1.00 85.38 713 ARG A C 1
ATOM 5546 O O . ARG A 1 713 ? 11.167 17.709 -21.290 1.00 85.38 713 ARG A O 1
ATOM 5553 N N . GLU A 1 714 ? 13.272 17.309 -20.595 1.00 88.12 714 GLU A N 1
ATOM 5554 C CA . GLU A 1 714 ? 13.890 18.485 -21.197 1.00 88.12 714 GLU A CA 1
ATOM 5555 C C . GLU A 1 714 ? 13.818 18.418 -22.729 1.00 88.12 714 GLU A C 1
ATOM 5557 O O . GLU A 1 714 ? 13.436 19.392 -23.374 1.00 88.12 714 GLU A O 1
ATOM 5562 N N . VAL A 1 715 ? 14.057 17.241 -23.318 1.00 89.88 715 VAL A N 1
ATOM 5563 C CA . VAL A 1 715 ? 13.931 17.026 -24.773 1.00 89.88 715 VAL A CA 1
ATOM 5564 C C . VAL A 1 715 ? 12.483 17.184 -25.247 1.00 89.88 715 VAL A C 1
ATOM 5566 O O . VAL A 1 715 ? 12.229 17.800 -26.279 1.00 89.88 715 VAL A O 1
ATOM 5569 N N . LEU A 1 716 ? 11.511 16.668 -24.489 1.00 88.06 716 LEU A N 1
ATOM 5570 C CA . LEU A 1 716 ? 10.088 16.820 -24.804 1.00 88.06 716 LEU A CA 1
ATOM 5571 C C . LEU A 1 716 ? 9.611 18.266 -24.629 1.00 88.06 716 LEU A C 1
ATOM 5573 O O . LEU A 1 716 ? 8.765 18.715 -25.398 1.00 88.06 716 LEU A O 1
ATOM 5577 N N . ALA A 1 717 ? 10.159 19.010 -23.665 1.00 88.25 717 ALA A N 1
ATOM 5578 C CA . ALA A 1 717 ? 9.899 20.440 -23.520 1.00 88.25 717 ALA A CA 1
ATOM 5579 C C . ALA A 1 717 ? 10.454 21.229 -24.716 1.00 88.25 717 ALA A C 1
ATOM 5581 O O . ALA A 1 717 ? 9.746 22.070 -25.271 1.00 88.25 717 ALA A O 1
ATOM 5582 N N . TRP A 1 718 ? 11.667 20.898 -25.172 1.00 90.88 718 TRP A N 1
ATOM 5583 C CA . TRP A 1 718 ? 12.238 21.445 -26.402 1.00 90.88 718 TRP A CA 1
ATOM 5584 C C . TRP A 1 718 ? 11.363 21.109 -27.622 1.00 90.88 718 TRP A C 1
ATOM 5586 O O . TRP A 1 718 ? 11.040 21.992 -28.417 1.00 90.88 718 TRP A O 1
ATOM 5596 N N . ALA A 1 719 ? 10.879 19.869 -27.736 1.00 89.06 719 ALA A N 1
ATOM 5597 C CA . ALA A 1 719 ? 9.986 19.470 -28.823 1.00 89.06 719 ALA A CA 1
ATOM 5598 C C . ALA A 1 719 ? 8.652 20.233 -28.790 1.00 89.06 719 ALA A C 1
ATOM 5600 O O . ALA A 1 719 ? 8.192 20.735 -29.816 1.00 89.06 719 ALA A O 1
ATOM 5601 N N . ALA A 1 720 ? 8.056 20.374 -27.604 1.00 86.62 720 ALA A N 1
ATOM 5602 C CA . ALA A 1 720 ? 6.823 21.127 -27.403 1.00 86.62 720 ALA A CA 1
ATOM 5603 C C . ALA A 1 720 ? 6.997 22.618 -27.741 1.00 86.62 720 ALA A C 1
ATOM 5605 O O . ALA A 1 720 ? 6.099 23.215 -28.340 1.00 86.62 720 ALA A O 1
ATOM 5606 N N . PHE A 1 721 ? 8.155 23.207 -27.419 1.00 87.06 721 PHE A N 1
ATOM 5607 C CA . PHE A 1 721 ? 8.496 24.572 -27.814 1.00 87.06 721 PHE A CA 1
ATOM 5608 C C . PHE A 1 721 ? 8.470 24.714 -29.338 1.00 87.06 721 PHE A C 1
ATOM 5610 O O . PHE A 1 721 ? 7.674 25.501 -29.849 1.00 87.06 721 PHE A O 1
ATOM 5617 N N . VAL A 1 722 ? 9.230 23.881 -30.061 1.00 84.12 722 VAL A N 1
ATOM 5618 C CA . VAL A 1 722 ? 9.267 23.881 -31.537 1.00 84.12 722 VAL A CA 1
ATOM 5619 C C . VAL A 1 722 ? 7.867 23.680 -32.129 1.00 84.12 722 VAL A C 1
ATOM 5621 O O . VAL A 1 722 ? 7.473 24.373 -33.067 1.00 84.12 722 VAL A O 1
ATOM 5624 N N . GLN A 1 723 ? 7.076 22.773 -31.553 1.00 82.62 723 GLN A N 1
ATOM 5625 C CA . GLN A 1 723 ? 5.704 22.506 -31.984 1.00 82.62 723 GLN A CA 1
ATOM 5626 C C . GLN A 1 723 ? 4.777 23.719 -31.816 1.00 82.62 723 GLN A C 1
ATOM 5628 O O . GLN A 1 723 ? 3.904 23.951 -32.656 1.00 82.62 723 GLN A O 1
ATOM 5633 N N . SER A 1 724 ? 4.939 24.479 -30.731 1.00 81.38 724 SER A N 1
ATOM 5634 C CA . SER A 1 724 ? 4.104 25.644 -30.422 1.00 81.38 724 SER A CA 1
ATOM 5635 C C . SER A 1 724 ? 4.428 26.865 -31.290 1.00 81.38 724 SER A C 1
ATOM 5637 O O . SER A 1 724 ? 3.536 27.659 -31.591 1.00 81.38 724 SER A O 1
ATOM 5639 N N . THR A 1 725 ? 5.682 26.998 -31.728 1.00 75.50 725 THR A N 1
ATOM 5640 C CA . THR A 1 725 ? 6.191 28.173 -32.449 1.00 75.50 725 THR A CA 1
ATOM 5641 C C . THR A 1 725 ? 6.298 27.974 -33.965 1.00 75.50 725 THR A C 1
ATOM 5643 O O . THR A 1 725 ? 6.336 28.966 -34.705 1.00 75.50 725 THR A O 1
ATOM 5646 N N . ALA A 1 726 ? 6.288 26.721 -34.441 1.00 67.69 726 ALA A N 1
ATOM 5647 C CA . ALA A 1 726 ? 6.322 26.349 -35.859 1.00 67.69 726 ALA A CA 1
ATOM 5648 C C . ALA A 1 726 ? 5.309 25.227 -36.230 1.00 67.69 726 ALA A C 1
ATOM 5650 O O . ALA A 1 726 ? 5.710 24.143 -36.665 1.00 67.69 726 ALA A O 1
ATOM 5651 N N . PRO A 1 727 ? 3.982 25.446 -36.094 1.00 62.50 727 PRO A N 1
ATOM 5652 C CA . PRO A 1 727 ? 2.977 24.423 -36.398 1.00 62.50 727 PRO A CA 1
ATOM 5653 C C . PRO A 1 727 ? 2.863 24.133 -37.909 1.00 62.50 727 PRO A C 1
ATOM 5655 O O . PRO A 1 727 ? 2.580 25.029 -38.700 1.00 62.50 727 PRO A O 1
ATOM 5658 N N . ALA A 1 728 ? 2.970 22.862 -38.325 1.00 56.94 728 ALA A N 1
ATOM 5659 C CA . ALA A 1 728 ? 2.938 22.448 -39.745 1.00 56.94 728 ALA A CA 1
ATOM 5660 C C . ALA A 1 728 ? 1.572 22.554 -40.463 1.00 56.94 728 ALA A C 1
ATOM 5662 O O . ALA A 1 728 ? 1.414 22.086 -41.592 1.00 56.94 728 ALA A O 1
ATOM 5663 N N . LYS A 1 729 ? 0.544 23.150 -39.854 1.00 50.03 729 LYS A N 1
ATOM 5664 C CA . LYS A 1 729 ? -0.794 23.208 -40.459 1.00 50.03 729 LYS A CA 1
ATOM 5665 C C . LYS A 1 729 ? -1.030 24.535 -41.166 1.00 50.03 729 LYS A C 1
ATOM 5667 O O . LYS A 1 729 ? -1.732 25.393 -40.649 1.00 50.03 729 LYS A O 1
ATOM 5672 N N . THR A 1 730 ? -0.531 24.661 -42.392 1.00 40.59 730 THR A N 1
ATOM 5673 C CA . THR A 1 730 ? -1.349 25.164 -43.508 1.00 40.59 730 THR A CA 1
ATOM 5674 C C . THR A 1 730 ? -0.724 24.823 -44.860 1.00 40.59 730 THR A C 1
ATOM 5676 O O . THR A 1 730 ? 0.484 24.765 -45.047 1.00 40.59 730 THR A O 1
ATOM 5679 N N . VAL A 1 731 ? -1.622 24.502 -45.783 1.00 43.41 731 VAL A N 1
ATOM 5680 C CA . VAL A 1 731 ? -1.427 23.994 -47.140 1.00 43.41 731 VAL A CA 1
ATOM 5681 C C . VAL A 1 731 ? -0.444 24.862 -47.948 1.00 43.41 731 VAL A C 1
ATOM 5683 O O . VAL A 1 731 ? -0.675 26.057 -48.091 1.00 43.41 731 VAL A O 1
ATOM 5686 N N . LYS A 1 732 ? 0.579 24.211 -48.534 1.00 43.97 732 LYS A N 1
ATOM 5687 C CA . LYS A 1 732 ? 1.711 24.747 -49.333 1.00 43.97 732 LYS A CA 1
ATOM 5688 C C . LYS A 1 732 ? 2.769 25.498 -48.507 1.00 43.97 732 LYS A C 1
ATOM 5690 O O . LYS A 1 732 ? 2.656 26.696 -48.293 1.00 43.97 732 LYS A O 1
ATOM 5695 N N . LEU A 1 733 ? 3.820 24.787 -48.093 1.00 45.06 733 LEU A N 1
ATOM 5696 C CA . LEU A 1 733 ? 4.958 25.359 -47.363 1.00 45.06 733 LEU A CA 1
ATOM 5697 C C . LEU A 1 733 ? 5.954 26.016 -48.346 1.00 45.06 733 LEU A C 1
ATOM 5699 O O . LEU A 1 733 ? 6.445 25.319 -49.236 1.00 45.06 733 LEU A O 1
ATOM 5703 N N . PRO A 1 734 ? 6.266 27.319 -48.214 1.00 49.59 734 PRO A N 1
ATOM 5704 C CA . PRO A 1 734 ? 7.468 27.927 -48.788 1.00 49.59 734 PRO A CA 1
ATOM 5705 C C . PRO A 1 734 ? 8.719 27.473 -48.009 1.00 49.59 734 PRO A C 1
ATOM 5707 O O . PRO A 1 734 ? 8.606 27.077 -46.847 1.00 49.59 734 PRO A O 1
ATOM 5710 N N . GLU A 1 735 ? 9.911 27.590 -48.609 1.00 51.31 735 GLU A N 1
ATOM 5711 C CA . GLU A 1 735 ? 11.221 27.316 -47.971 1.00 51.31 735 GLU A CA 1
ATOM 5712 C C . GLU A 1 735 ? 11.367 27.981 -46.579 1.00 51.31 735 GLU A C 1
ATOM 5714 O O . GLU A 1 735 ? 11.924 27.385 -45.657 1.00 51.31 735 GLU A O 1
ATOM 5719 N N . SER A 1 736 ? 10.710 29.129 -46.365 1.00 56.62 736 SER A N 1
ATOM 5720 C CA . SER A 1 736 ? 10.687 29.895 -45.106 1.00 56.62 736 SER A CA 1
ATOM 5721 C C . SER A 1 736 ? 10.107 29.173 -43.881 1.00 56.62 736 SER A C 1
ATOM 5723 O O . SER A 1 736 ? 10.361 29.570 -42.744 1.00 56.62 736 SER A O 1
ATOM 5725 N N . SER A 1 737 ? 9.311 28.114 -44.061 1.00 61.09 737 SER A N 1
ATOM 5726 C CA . SER A 1 737 ? 8.733 27.373 -42.925 1.00 61.09 737 SER A CA 1
ATOM 5727 C C . SER A 1 737 ? 9.703 26.358 -42.317 1.00 61.09 737 SER A C 1
ATOM 5729 O O . SER A 1 737 ? 9.589 26.039 -41.134 1.00 61.09 737 SER A O 1
ATOM 5731 N N . PHE A 1 738 ? 10.656 25.867 -43.113 1.00 65.12 738 PHE A N 1
ATOM 5732 C CA . PHE A 1 738 ? 11.709 24.972 -42.641 1.00 65.12 738 PHE A CA 1
ATOM 5733 C C . PHE A 1 738 ? 12.831 25.755 -41.949 1.00 65.12 738 PHE A C 1
ATOM 5735 O O . PHE A 1 738 ? 13.282 25.356 -40.879 1.00 65.12 738 PHE A O 1
ATOM 5742 N N . GLU A 1 739 ? 13.201 26.920 -42.489 1.00 68.50 739 GLU A N 1
ATOM 5743 C CA . GLU A 1 739 ? 14.141 27.856 -41.853 1.00 68.50 739 GLU A CA 1
ATOM 5744 C C . GLU A 1 739 ? 13.676 28.247 -40.447 1.00 68.50 739 GLU A C 1
ATOM 5746 O O . GLU A 1 739 ? 14.436 28.160 -39.486 1.00 68.50 739 GLU A O 1
ATOM 5751 N N . ARG A 1 740 ? 12.383 28.551 -40.297 1.00 71.31 740 ARG A N 1
ATOM 5752 C CA . ARG A 1 740 ? 11.778 28.813 -38.989 1.00 71.31 740 ARG A CA 1
ATOM 5753 C C . ARG A 1 740 ? 11.845 27.602 -38.055 1.00 71.31 740 ARG A C 1
ATOM 5755 O O . ARG A 1 740 ? 12.029 27.769 -36.857 1.00 71.31 740 ARG A O 1
ATOM 5762 N N . ALA A 1 741 ? 11.703 26.377 -38.562 1.00 72.25 741 ALA A N 1
ATOM 5763 C CA . ALA A 1 741 ? 11.828 25.176 -37.734 1.00 72.25 741 ALA A CA 1
ATOM 5764 C C . ALA A 1 741 ? 13.264 24.984 -37.214 1.00 72.25 741 ALA A C 1
ATOM 5766 O O . ALA A 1 741 ? 13.450 24.609 -36.057 1.00 72.25 741 ALA A O 1
ATOM 5767 N N . VAL A 1 742 ? 14.267 25.293 -38.041 1.00 75.50 742 VAL A N 1
ATOM 5768 C CA . VAL A 1 742 ? 15.689 25.311 -37.661 1.00 75.50 742 VAL A CA 1
ATOM 5769 C C . VAL A 1 742 ? 15.968 26.402 -36.629 1.00 75.50 742 VAL A C 1
ATOM 5771 O O . VAL A 1 742 ? 16.635 26.145 -35.629 1.00 75.50 742 VAL A O 1
ATOM 5774 N N . GLU A 1 743 ? 15.446 27.608 -36.841 1.00 76.19 743 GLU A N 1
ATOM 5775 C CA . GLU A 1 743 ? 15.571 28.722 -35.899 1.00 76.19 743 GLU A CA 1
ATOM 5776 C C . GLU A 1 743 ? 14.989 28.331 -34.530 1.00 76.19 743 GLU A C 1
ATOM 5778 O O . GLU A 1 743 ? 15.659 28.437 -33.503 1.00 76.19 743 GLU A O 1
ATOM 5783 N N . MET A 1 744 ? 13.780 27.759 -34.508 1.00 83.12 744 MET A N 1
ATOM 5784 C CA . MET A 1 744 ? 13.145 27.289 -33.273 1.00 83.12 744 MET A CA 1
ATOM 5785 C C . MET A 1 744 ? 13.877 26.095 -32.642 1.00 83.12 744 MET A C 1
ATOM 5787 O O . MET A 1 744 ? 13.914 25.987 -31.415 1.00 83.12 744 MET A O 1
ATOM 5791 N N . TYR A 1 745 ? 14.491 25.216 -33.442 1.00 85.12 745 TYR A N 1
ATOM 5792 C CA . TYR A 1 745 ? 15.391 24.177 -32.939 1.00 85.12 745 TYR A CA 1
ATOM 5793 C C . TYR A 1 745 ? 16.572 24.811 -32.196 1.00 85.12 745 TYR A C 1
ATOM 5795 O O . TYR A 1 745 ? 16.812 24.454 -31.045 1.00 85.12 745 TYR A O 1
ATOM 5803 N N . MET A 1 746 ? 17.253 25.791 -32.797 1.00 82.69 746 MET A N 1
ATOM 5804 C CA . MET A 1 746 ? 18.392 26.472 -32.175 1.00 82.69 746 MET A CA 1
ATOM 5805 C C . MET A 1 746 ? 17.984 27.194 -30.888 1.00 82.69 746 MET A C 1
ATOM 5807 O O . MET A 1 746 ? 18.613 26.987 -29.852 1.00 82.69 746 MET A O 1
ATOM 5811 N N . HIS A 1 747 ? 16.892 27.964 -30.915 1.00 82.75 747 HIS A N 1
ATOM 5812 C CA . HIS A 1 747 ? 16.380 28.657 -29.730 1.00 82.75 747 HIS A CA 1
ATOM 5813 C C . HIS A 1 747 ? 16.012 27.692 -28.603 1.00 82.75 747 HIS A C 1
ATOM 5815 O O . HIS A 1 747 ? 16.442 27.881 -27.467 1.00 82.75 747 HIS A O 1
ATOM 5821 N N . GLY A 1 748 ? 15.262 26.630 -28.903 1.00 86.75 748 GLY A N 1
ATOM 5822 C CA . GLY A 1 748 ? 14.899 25.644 -27.889 1.00 86.75 748 GLY A CA 1
ATOM 5823 C C . GLY A 1 748 ? 16.114 24.876 -27.351 1.00 86.75 748 GLY A C 1
ATOM 5824 O O . GLY A 1 748 ? 16.168 24.575 -26.159 1.00 86.75 748 GLY A O 1
ATOM 5825 N N . GLY A 1 749 ? 17.125 24.634 -28.193 1.00 85.88 749 GLY A N 1
ATOM 5826 C CA . GLY A 1 749 ? 18.400 24.045 -27.796 1.00 85.88 749 GLY A CA 1
ATOM 5827 C C . GLY A 1 749 ? 19.176 24.951 -26.840 1.00 85.88 749 GLY A C 1
ATOM 5828 O O . GLY A 1 749 ? 19.693 24.467 -25.836 1.00 85.88 749 GLY A O 1
ATOM 5829 N N . CYS A 1 750 ? 19.193 26.265 -27.081 1.00 83.94 750 CYS A N 1
ATOM 5830 C CA . CYS A 1 750 ? 19.763 27.244 -26.152 1.00 83.94 750 CYS A CA 1
ATOM 5831 C C . CYS A 1 750 ? 19.015 27.255 -24.812 1.00 83.94 750 CYS A C 1
ATOM 5833 O O . CYS A 1 750 ? 19.637 27.055 -23.770 1.00 83.94 750 CYS A O 1
ATOM 5835 N N . MET A 1 751 ? 17.684 27.369 -24.839 1.00 84.12 751 MET A N 1
ATOM 5836 C CA . MET A 1 751 ? 16.856 27.366 -23.624 1.00 84.12 751 MET A CA 1
ATOM 5837 C C . MET A 1 751 ? 17.015 26.086 -22.790 1.00 84.12 751 MET A C 1
ATOM 5839 O O . MET A 1 751 ? 16.841 26.098 -21.575 1.00 84.12 751 MET A O 1
ATOM 5843 N N . THR A 1 752 ? 17.325 24.962 -23.440 1.00 85.25 752 THR A N 1
ATOM 5844 C CA . THR A 1 752 ? 17.438 23.659 -22.774 1.00 85.25 752 THR A CA 1
ATOM 5845 C C . THR A 1 752 ? 18.863 23.363 -22.311 1.00 85.25 752 THR A C 1
ATOM 5847 O O . THR A 1 752 ? 19.065 22.898 -21.194 1.00 85.25 752 THR A O 1
ATOM 5850 N N . LEU A 1 753 ? 19.862 23.606 -23.163 1.00 83.75 753 LEU A N 1
ATOM 5851 C CA . LEU A 1 753 ? 21.252 23.208 -22.931 1.00 83.75 753 LEU A CA 1
ATOM 5852 C C . LEU A 1 753 ? 22.098 24.367 -22.403 1.00 83.75 753 LEU A C 1
ATOM 5854 O O . LEU A 1 753 ? 22.823 24.195 -21.425 1.00 83.75 753 LEU A O 1
ATOM 5858 N N . VAL A 1 754 ? 22.007 25.545 -23.024 1.00 78.69 754 VAL A N 1
ATOM 5859 C CA . VAL A 1 754 ? 22.836 26.707 -22.667 1.00 78.69 754 VAL A CA 1
ATOM 5860 C C . VAL A 1 754 ? 22.412 27.282 -21.319 1.00 78.69 754 VAL A C 1
ATOM 5862 O O . VAL A 1 754 ? 23.262 27.448 -20.443 1.00 78.69 754 VAL A O 1
ATOM 5865 N N . ASP A 1 755 ? 21.114 27.499 -21.112 1.00 78.31 755 ASP A N 1
ATOM 5866 C CA . ASP A 1 755 ? 20.599 28.070 -19.859 1.00 78.31 755 ASP A CA 1
ATOM 5867 C C . ASP A 1 755 ? 20.786 27.118 -18.670 1.00 78.31 755 ASP A C 1
ATOM 5869 O O . ASP A 1 755 ? 20.977 27.556 -17.532 1.00 78.31 755 ASP A O 1
ATOM 5873 N N . SER A 1 756 ? 20.836 25.804 -18.926 1.00 76.12 756 SER A N 1
ATOM 5874 C CA . SER A 1 756 ? 21.095 24.806 -17.883 1.00 76.12 756 SER A CA 1
ATOM 5875 C C . SER A 1 756 ? 22.478 24.952 -17.233 1.00 76.12 756 SER A C 1
ATOM 5877 O O . SER A 1 756 ? 22.642 24.596 -16.064 1.00 76.12 756 SER A O 1
ATOM 5879 N N . LEU A 1 757 ? 23.458 25.544 -17.931 1.00 72.06 757 LEU A N 1
ATOM 5880 C CA . LEU A 1 757 ? 24.776 25.848 -17.361 1.00 72.06 757 LEU A CA 1
ATOM 5881 C C . LEU A 1 757 ? 24.677 26.857 -16.204 1.00 72.06 757 LEU A C 1
ATOM 5883 O O . LEU A 1 757 ? 25.426 26.759 -15.231 1.00 72.06 757 LEU A O 1
ATOM 5887 N N . GLY A 1 758 ? 23.727 27.799 -16.276 1.00 63.38 758 GLY A N 1
ATOM 5888 C CA . GLY A 1 758 ? 23.469 28.789 -15.226 1.00 63.38 758 GLY A CA 1
ATOM 5889 C C . GLY A 1 758 ? 22.848 28.199 -13.954 1.00 63.38 758 GLY A C 1
ATOM 5890 O O . GLY A 1 758 ? 22.895 28.831 -12.901 1.00 63.38 758 GLY A O 1
ATOM 5891 N N . LEU A 1 759 ? 22.315 26.974 -14.028 1.00 60.00 759 LEU A N 1
ATOM 5892 C CA . LEU A 1 759 ? 21.661 26.263 -12.923 1.00 60.00 759 LEU A CA 1
ATOM 5893 C C . LEU A 1 759 ? 22.605 25.320 -12.154 1.00 60.00 759 LEU A C 1
ATOM 5895 O O . LEU A 1 759 ? 22.151 24.563 -11.298 1.00 60.00 759 LEU A O 1
ATOM 5899 N N . GLY A 1 760 ? 23.914 25.368 -12.427 1.00 59.12 760 GLY A N 1
ATOM 5900 C CA . GLY A 1 760 ? 24.929 24.593 -11.700 1.00 59.12 760 GLY A CA 1
ATOM 5901 C C . GLY A 1 760 ? 25.507 23.394 -12.459 1.00 59.12 760 GLY A C 1
ATOM 5902 O O . GLY A 1 760 ? 26.361 22.697 -11.912 1.00 59.12 760 GLY A O 1
ATOM 5903 N N . ASN A 1 761 ? 25.119 23.176 -13.720 1.00 63.00 761 ASN A N 1
ATOM 5904 C CA . ASN A 1 761 ? 25.755 22.188 -14.594 1.00 63.00 761 ASN A CA 1
ATOM 5905 C C . ASN A 1 761 ? 27.079 22.729 -15.145 1.00 63.00 761 ASN A C 1
ATOM 5907 O O . ASN A 1 761 ? 27.131 23.304 -16.228 1.00 63.00 761 ASN A O 1
ATOM 5911 N N . GLN A 1 762 ? 28.168 22.555 -14.396 1.00 65.06 762 GLN A N 1
ATOM 5912 C CA . GLN A 1 762 ? 29.506 22.852 -14.907 1.00 65.06 762 GLN A CA 1
ATOM 5913 C C . GLN A 1 762 ? 29.938 21.754 -15.886 1.00 65.06 762 GLN A C 1
ATOM 5915 O O . GLN A 1 762 ? 29.947 20.571 -15.541 1.00 65.06 762 GLN A O 1
ATOM 5920 N N . LEU A 1 763 ? 30.288 22.149 -17.111 1.00 63.09 763 LEU A N 1
ATOM 5921 C CA . LEU A 1 763 ? 30.951 21.264 -18.066 1.00 63.09 763 LEU A CA 1
ATOM 5922 C C . LEU A 1 763 ? 32.380 21.002 -17.585 1.00 63.09 763 LEU A C 1
ATOM 5924 O O . LEU A 1 763 ? 33.064 21.916 -17.126 1.00 63.09 763 LEU A O 1
ATOM 5928 N N . VAL A 1 764 ? 32.847 19.760 -17.696 1.00 59.53 764 VAL A N 1
ATOM 5929 C CA . VAL A 1 764 ? 34.239 19.426 -17.364 1.00 59.53 764 VAL A CA 1
ATOM 5930 C C . VAL A 1 764 ? 35.155 20.063 -18.424 1.00 59.53 764 VAL A C 1
ATOM 5932 O O . VAL A 1 764 ? 35.243 19.596 -19.561 1.00 59.53 764 VAL A O 1
ATOM 5935 N N . ASP A 1 765 ? 35.790 21.180 -18.060 1.00 53.56 765 ASP A N 1
ATOM 5936 C CA . ASP A 1 765 ? 36.407 22.159 -18.974 1.00 53.56 765 ASP A CA 1
ATOM 5937 C C . ASP A 1 765 ? 37.545 21.624 -19.871 1.00 53.56 765 ASP A C 1
ATOM 5939 O O . ASP A 1 765 ? 37.876 22.233 -20.888 1.00 53.56 765 ASP A O 1
ATOM 5943 N N . THR A 1 766 ? 38.152 20.476 -19.565 1.00 54.19 766 THR A N 1
ATOM 5944 C CA . THR A 1 766 ? 39.338 19.986 -20.289 1.00 54.19 766 THR A CA 1
ATOM 5945 C C . THR A 1 766 ? 39.045 19.372 -21.663 1.00 54.19 766 THR A C 1
ATOM 5947 O O . THR A 1 766 ? 39.883 19.486 -22.557 1.00 54.19 766 THR A O 1
ATOM 5950 N N . GLU A 1 767 ? 37.871 18.773 -21.893 1.00 52.75 767 GLU A N 1
ATOM 5951 C CA . GLU A 1 767 ? 37.530 18.171 -23.200 1.00 52.75 767 GLU A CA 1
ATOM 5952 C C . GLU A 1 767 ? 36.873 19.158 -24.179 1.00 52.75 767 GLU A C 1
ATOM 5954 O O . GLU A 1 767 ? 37.096 19.078 -25.391 1.00 52.75 767 GLU A O 1
ATOM 5959 N N . CYS A 1 768 ? 36.089 20.120 -23.677 1.00 52.34 768 CYS A N 1
ATOM 5960 C CA . CYS A 1 768 ? 35.397 21.106 -24.518 1.00 52.34 768 CYS A CA 1
ATOM 5961 C C . CYS A 1 768 ? 36.376 22.100 -25.165 1.00 52.34 768 CYS A C 1
ATOM 5963 O O . CYS A 1 768 ? 36.200 22.474 -26.326 1.00 52.34 768 CYS A O 1
ATOM 5965 N N . VAL A 1 769 ? 37.445 22.472 -24.448 1.00 51.59 769 VAL A N 1
ATOM 5966 C CA . VAL A 1 769 ? 38.528 23.325 -24.965 1.00 51.59 769 VAL A CA 1
ATOM 5967 C C . VAL A 1 769 ? 39.269 22.640 -26.120 1.00 51.59 769 VAL A C 1
ATOM 5969 O O . VAL A 1 769 ? 39.519 23.277 -27.141 1.00 51.59 769 VAL A O 1
ATOM 5972 N N . ALA A 1 770 ? 39.550 21.336 -26.008 1.00 50.94 770 ALA A N 1
ATOM 5973 C CA . ALA A 1 770 ? 40.246 20.572 -27.045 1.00 50.94 770 ALA A CA 1
ATOM 5974 C C . ALA A 1 770 ? 39.406 20.390 -28.324 1.00 50.94 770 ALA A C 1
ATOM 5976 O O . ALA A 1 770 ? 39.946 20.449 -29.428 1.00 50.94 770 ALA A O 1
ATOM 5977 N N . LEU A 1 771 ? 38.086 20.200 -28.198 1.00 52.44 771 LEU A N 1
ATOM 5978 C CA . LEU A 1 771 ? 37.167 20.093 -29.342 1.00 52.44 771 LEU A CA 1
ATOM 5979 C C . LEU A 1 771 ? 36.966 21.435 -30.060 1.00 52.44 771 LEU A C 1
ATOM 5981 O O . LEU A 1 771 ? 36.966 21.466 -31.290 1.00 52.44 771 LEU A O 1
ATOM 5985 N N . TYR A 1 772 ? 36.860 22.540 -29.313 1.00 50.72 772 TYR A N 1
ATOM 5986 C CA . TYR A 1 772 ? 36.803 23.880 -29.904 1.00 50.72 772 TYR A CA 1
ATOM 5987 C C . TYR A 1 772 ? 38.100 24.207 -30.656 1.00 50.72 772 TYR A C 1
ATOM 5989 O O . TYR A 1 772 ? 38.044 24.619 -31.813 1.00 50.72 772 TYR A O 1
ATOM 5997 N N . GLN A 1 773 ? 39.261 23.935 -30.046 1.00 50.19 773 GLN A N 1
ATOM 5998 C CA . GLN A 1 773 ? 40.573 24.147 -30.670 1.00 50.19 773 GLN A CA 1
ATOM 5999 C C . GLN A 1 773 ? 40.764 23.316 -31.947 1.00 50.19 773 GLN A C 1
ATOM 6001 O O . GLN A 1 773 ? 41.307 23.831 -32.914 1.00 50.19 773 GLN A O 1
ATOM 6006 N N . LYS A 1 774 ? 40.257 22.076 -31.999 1.00 48.00 774 LYS A N 1
ATOM 6007 C CA . LYS A 1 774 ? 40.335 21.228 -33.203 1.00 48.00 774 LYS A CA 1
ATOM 6008 C C . LYS A 1 774 ? 39.437 21.683 -34.359 1.00 48.00 774 LYS A C 1
ATOM 6010 O O . LYS A 1 774 ? 39.773 21.407 -35.501 1.00 48.00 774 LYS A O 1
ATOM 6015 N N . SER A 1 775 ? 38.291 22.313 -34.078 1.00 45.50 775 SER A N 1
ATOM 6016 C CA . SER A 1 775 ? 37.353 22.774 -35.123 1.00 45.50 775 SER A CA 1
ATOM 6017 C C . SER A 1 775 ? 37.628 24.202 -35.608 1.00 45.50 775 SER A C 1
ATOM 6019 O O . SER A 1 775 ? 37.329 24.530 -36.753 1.00 45.50 775 SER A O 1
ATOM 6021 N N . ALA A 1 776 ? 38.241 25.039 -34.762 1.00 47.22 776 ALA A N 1
ATOM 6022 C CA . ALA A 1 776 ? 38.603 26.415 -35.102 1.00 47.22 776 ALA A CA 1
ATOM 6023 C C . ALA A 1 776 ? 39.699 26.505 -36.183 1.00 47.22 776 ALA A C 1
ATOM 6025 O O . ALA A 1 776 ? 39.805 27.535 -36.848 1.00 47.22 776 ALA A O 1
ATOM 6026 N N . ASP A 1 777 ? 40.471 25.433 -36.382 1.00 44.72 777 ASP A N 1
ATOM 6027 C CA . ASP A 1 777 ? 41.540 25.372 -37.381 1.00 44.72 777 ASP A CA 1
ATOM 6028 C C . ASP A 1 777 ? 41.032 25.169 -38.824 1.00 44.72 777 ASP A C 1
ATOM 6030 O O . ASP A 1 777 ? 41.807 25.378 -39.757 1.00 44.72 777 ASP A O 1
ATOM 6034 N N . GLU A 1 778 ? 39.750 24.831 -39.054 1.00 45.16 778 GLU A N 1
ATOM 6035 C CA . GLU A 1 778 ? 39.265 24.511 -40.412 1.00 45.16 778 GLU A CA 1
ATOM 6036 C C . GLU A 1 778 ? 38.248 25.472 -41.041 1.00 45.16 778 GLU A C 1
ATOM 6038 O O . GLU A 1 778 ? 38.128 25.444 -42.263 1.00 45.16 778 GLU A O 1
ATOM 6043 N N . THR A 1 779 ? 37.550 26.376 -40.340 1.00 44.28 779 THR A N 1
ATOM 6044 C CA . THR A 1 779 ? 36.842 27.485 -41.031 1.00 44.28 779 THR A CA 1
ATOM 6045 C C . THR A 1 779 ? 36.304 28.567 -40.087 1.00 44.28 779 THR A C 1
ATOM 6047 O O . THR A 1 779 ? 35.543 28.295 -39.171 1.00 44.28 779 THR A O 1
ATOM 6050 N N . CYS A 1 780 ? 36.630 29.824 -40.410 1.00 42.53 780 CYS A N 1
ATOM 6051 C CA . CYS A 1 780 ? 36.011 31.070 -39.936 1.00 42.53 780 CYS A CA 1
ATOM 6052 C C . CYS A 1 780 ? 36.134 31.396 -38.428 1.00 42.53 780 CYS A C 1
ATOM 6054 O O . CYS A 1 780 ? 35.314 31.006 -37.600 1.00 42.53 780 CYS A O 1
ATOM 6056 N N . SER A 1 781 ? 37.095 32.263 -38.083 1.00 40.78 781 SER A N 1
ATOM 6057 C CA . SER A 1 781 ? 37.155 32.928 -36.777 1.00 40.78 781 SER A CA 1
ATOM 6058 C C . SER A 1 781 ? 36.002 33.936 -36.633 1.00 40.78 781 SER A C 1
ATOM 6060 O O . SER A 1 781 ? 36.137 35.111 -36.982 1.00 40.78 781 SER A O 1
ATOM 6062 N N . MET A 1 782 ? 34.844 33.500 -36.140 1.00 44.56 782 MET A N 1
ATOM 6063 C CA . MET A 1 782 ? 33.783 34.424 -35.735 1.00 44.56 782 MET A CA 1
ATOM 6064 C C . MET A 1 782 ? 34.061 34.957 -34.323 1.00 44.56 782 MET A C 1
ATOM 6066 O O . MET A 1 782 ? 34.103 34.208 -33.348 1.00 44.56 782 MET A O 1
ATOM 6070 N N . ASN A 1 783 ? 34.245 36.275 -34.213 1.00 46.09 783 ASN A N 1
ATOM 6071 C CA . ASN A 1 783 ? 34.300 37.002 -32.944 1.00 46.09 783 ASN A CA 1
ATOM 6072 C C . ASN A 1 783 ? 32.899 37.048 -32.303 1.00 46.09 783 ASN A C 1
ATOM 6074 O O . ASN A 1 783 ? 32.207 38.059 -32.370 1.00 46.09 783 ASN A O 1
ATOM 6078 N N . SER A 1 784 ? 32.472 35.964 -31.656 1.00 48.06 784 SER A N 1
ATOM 6079 C CA . SER A 1 784 ? 31.311 35.974 -30.758 1.00 48.06 784 SER A CA 1
ATOM 6080 C C . SER A 1 784 ? 31.749 36.493 -29.379 1.00 48.06 784 SER A C 1
ATOM 6082 O O . SER A 1 784 ? 32.015 35.718 -28.455 1.00 48.06 784 SER A O 1
ATOM 6084 N N . GLY A 1 785 ? 31.939 37.808 -29.256 1.00 46.22 785 GLY A N 1
ATOM 6085 C CA . GLY A 1 785 ? 32.315 38.442 -27.991 1.00 46.22 785 GLY A CA 1
ATOM 6086 C C . GLY A 1 785 ? 31.189 38.317 -26.961 1.00 46.22 785 GLY A C 1
ATOM 6087 O O . GLY A 1 785 ? 30.123 38.880 -27.167 1.00 46.22 785 GLY A O 1
ATOM 6088 N N . GLY A 1 786 ? 31.422 37.582 -25.869 1.00 59.12 786 GLY A N 1
ATOM 6089 C CA . GLY A 1 786 ? 30.500 37.492 -24.725 1.00 59.12 786 GLY A CA 1
ATOM 6090 C C . GLY A 1 786 ? 30.160 36.073 -24.257 1.00 59.12 786 GLY A C 1
ATOM 6091 O O . GLY A 1 786 ? 29.808 35.899 -23.096 1.00 59.12 786 GLY A O 1
ATOM 6092 N N . LEU A 1 787 ? 30.323 35.053 -25.108 1.00 62.81 787 LEU A N 1
ATOM 6093 C CA . LEU A 1 787 ? 29.984 33.665 -24.766 1.00 62.81 787 LEU A CA 1
ATOM 6094 C C . LEU A 1 787 ? 31.169 32.887 -24.177 1.00 62.81 787 LEU A C 1
ATOM 6096 O O . LEU A 1 787 ? 32.309 32.954 -24.662 1.00 62.81 787 LEU A O 1
ATOM 6100 N N . SER A 1 788 ? 30.886 32.073 -23.161 1.00 70.38 788 SER A N 1
ATOM 6101 C CA . SER A 1 788 ? 31.860 31.144 -22.588 1.00 70.38 788 SER A CA 1
ATOM 6102 C C . SER A 1 788 ? 32.279 30.071 -23.607 1.00 70.38 788 SER A C 1
ATOM 6104 O O . SER A 1 788 ? 31.621 29.844 -24.628 1.00 70.38 788 SER A O 1
ATOM 6106 N N . VAL A 1 789 ? 33.418 29.411 -23.368 1.00 70.00 789 VAL A N 1
ATOM 6107 C CA . VAL A 1 789 ? 33.895 28.304 -24.226 1.00 70.00 789 VAL A CA 1
ATOM 6108 C C . VAL A 1 789 ? 32.877 27.157 -24.239 1.00 70.00 789 VAL A C 1
ATOM 6110 O O . VAL A 1 789 ? 32.577 26.605 -25.294 1.00 70.00 789 VAL A O 1
ATOM 6113 N N . ALA A 1 790 ? 32.281 26.876 -23.080 1.00 70.50 790 ALA A N 1
ATOM 6114 C CA . ALA A 1 790 ? 31.187 25.931 -22.898 1.00 70.50 790 ALA A CA 1
ATOM 6115 C C . ALA A 1 790 ? 29.963 26.254 -23.776 1.00 70.50 790 ALA A C 1
ATOM 6117 O O . ALA A 1 790 ? 29.485 25.394 -24.513 1.00 70.50 790 ALA A O 1
ATOM 6118 N N . GLN A 1 791 ? 29.491 27.504 -23.754 1.00 74.81 791 GLN A N 1
ATOM 6119 C CA . GLN A 1 791 ? 28.342 27.938 -24.558 1.00 74.81 791 GLN A CA 1
ATOM 6120 C C . GLN A 1 791 ? 28.613 27.798 -26.061 1.00 74.81 791 GLN A C 1
ATOM 6122 O O . GLN A 1 791 ? 27.773 27.289 -26.801 1.00 74.81 791 GLN A O 1
ATOM 6127 N N . ARG A 1 792 ? 29.816 28.173 -26.514 1.00 73.12 792 ARG A N 1
ATOM 6128 C CA . ARG A 1 792 ? 30.232 28.002 -27.915 1.00 73.12 792 ARG A CA 1
ATOM 6129 C C . ARG A 1 792 ? 30.290 26.537 -28.340 1.00 73.12 792 ARG A C 1
ATOM 6131 O O . ARG A 1 792 ? 29.844 26.214 -29.436 1.00 73.12 792 ARG A O 1
ATOM 6138 N N . ALA A 1 793 ? 30.796 25.653 -27.481 1.00 73.81 793 ALA A N 1
ATOM 6139 C CA . ALA A 1 793 ? 30.840 24.221 -27.762 1.00 73.81 793 ALA A CA 1
ATOM 6140 C C . ALA A 1 793 ? 29.431 23.614 -27.911 1.00 73.81 793 ALA A C 1
ATOM 6142 O O . ALA A 1 793 ? 29.208 22.811 -28.816 1.00 73.81 793 ALA A O 1
ATOM 6143 N N . ILE A 1 794 ? 28.468 24.034 -27.078 1.00 78.25 794 ILE A N 1
ATOM 6144 C CA . ILE A 1 794 ? 27.062 23.608 -27.188 1.00 78.25 794 ILE A CA 1
ATOM 6145 C C . ILE A 1 794 ? 26.450 24.077 -28.512 1.00 78.25 794 ILE A C 1
ATOM 6147 O O . ILE A 1 794 ? 25.856 23.269 -29.224 1.00 78.25 794 ILE A O 1
ATOM 6151 N N . LEU A 1 795 ? 26.621 25.355 -28.867 1.00 77.62 795 LEU A N 1
ATOM 6152 C CA . LEU A 1 795 ? 26.110 25.914 -30.126 1.00 77.62 795 LEU A CA 1
ATOM 6153 C C . LEU A 1 795 ? 26.694 25.197 -31.347 1.00 77.62 795 LEU A C 1
ATOM 6155 O O . LEU A 1 795 ? 25.962 24.851 -32.273 1.00 77.62 795 LEU A O 1
ATOM 6159 N N . TRP A 1 796 ? 27.998 24.913 -31.329 1.00 77.12 796 TRP A N 1
ATOM 6160 C CA . TRP A 1 796 ? 28.650 24.164 -32.401 1.00 77.12 796 TRP A CA 1
ATOM 6161 C C . TRP A 1 796 ? 28.113 22.737 -32.517 1.00 77.12 796 TRP A C 1
ATOM 6163 O O . TRP A 1 796 ? 27.875 22.248 -33.619 1.00 77.12 796 TRP A O 1
ATOM 6173 N N . ASN A 1 797 ? 27.868 22.071 -31.386 1.00 81.94 797 ASN A N 1
ATOM 6174 C CA . ASN A 1 797 ? 27.255 20.748 -31.384 1.00 81.94 797 ASN A CA 1
ATOM 6175 C C . ASN A 1 797 ? 25.824 20.782 -31.951 1.00 81.94 797 ASN A C 1
ATOM 6177 O O . ASN A 1 797 ? 25.492 19.928 -32.768 1.00 81.94 797 ASN A O 1
ATOM 6181 N N . LEU A 1 798 ? 25.002 21.775 -31.584 1.00 82.38 798 LEU A N 1
ATOM 6182 C CA . LEU A 1 798 ? 23.643 21.946 -32.124 1.00 82.38 798 LEU A CA 1
ATOM 6183 C C . LEU A 1 798 ? 23.636 22.019 -33.657 1.00 82.38 798 LEU A C 1
ATOM 6185 O O . LEU A 1 798 ? 22.859 21.314 -34.302 1.00 82.38 798 LEU A O 1
ATOM 6189 N N . LEU A 1 799 ? 24.542 22.809 -34.233 1.00 76.81 799 LEU A N 1
ATOM 6190 C CA . LEU A 1 799 ? 24.700 22.941 -35.685 1.00 76.81 799 LEU A CA 1
ATOM 6191 C C . LEU A 1 799 ? 25.272 21.676 -36.321 1.00 76.81 799 LEU A C 1
ATOM 6193 O O . LEU A 1 799 ? 24.792 21.229 -37.359 1.00 76.81 799 LEU A O 1
ATOM 6197 N N . GLY A 1 800 ? 26.283 21.077 -35.689 1.00 74.06 800 GLY A N 1
ATOM 6198 C CA . GLY A 1 800 ? 26.944 19.881 -36.197 1.00 74.06 800 GLY A CA 1
ATOM 6199 C C . GLY A 1 800 ? 25.996 18.688 -36.318 1.00 74.06 800 GLY A C 1
ATOM 6200 O O . GLY A 1 800 ? 26.110 17.922 -37.274 1.00 74.06 800 GLY A O 1
ATOM 6201 N N . GLN A 1 801 ? 25.035 18.530 -35.400 1.00 82.50 801 GLN A N 1
ATOM 6202 C CA . GLN A 1 801 ? 24.027 17.467 -35.521 1.00 82.50 801 GLN A CA 1
ATOM 6203 C C . GLN A 1 801 ? 23.012 17.744 -36.638 1.00 82.50 801 GLN A C 1
ATOM 6205 O O . GLN A 1 801 ? 22.594 16.814 -37.331 1.00 82.50 801 GLN A O 1
ATOM 6210 N N . LEU A 1 802 ? 22.655 19.011 -36.869 1.00 75.31 802 LEU A N 1
ATOM 6211 C CA . LEU A 1 802 ? 21.810 19.397 -37.999 1.00 75.31 802 LEU A CA 1
ATOM 6212 C C . LEU A 1 802 ? 22.501 19.151 -39.348 1.00 75.31 802 LEU A C 1
ATOM 6214 O O . LEU A 1 802 ? 21.877 18.608 -40.258 1.00 75.31 802 LEU A O 1
ATOM 6218 N N . ASP A 1 803 ? 23.785 19.474 -39.476 1.00 68.44 803 ASP A N 1
ATOM 6219 C CA . ASP A 1 803 ? 24.547 19.247 -40.710 1.00 68.44 803 ASP A CA 1
ATOM 6220 C C . ASP A 1 803 ? 24.691 17.745 -41.024 1.00 68.44 803 ASP A C 1
ATOM 6222 O O . ASP A 1 803 ? 24.381 17.278 -42.123 1.00 68.44 803 ASP A O 1
ATOM 6226 N N . ARG A 1 804 ? 25.012 16.935 -40.003 1.00 71.38 804 ARG A N 1
ATOM 6227 C CA . ARG A 1 804 ? 25.100 15.465 -40.117 1.00 71.38 804 ARG A CA 1
ATOM 6228 C C . ARG A 1 804 ? 23.795 14.796 -40.531 1.00 71.38 804 ARG A C 1
ATOM 6230 O O . ARG A 1 804 ? 23.833 13.746 -41.170 1.00 71.38 804 ARG A O 1
ATOM 6237 N N . SER A 1 805 ? 22.650 15.386 -40.193 1.00 65.25 805 SER A N 1
ATOM 6238 C CA . SER A 1 805 ? 21.341 14.874 -40.613 1.00 65.25 805 SER A CA 1
ATOM 6239 C C . SER A 1 805 ? 21.068 15.055 -42.117 1.00 65.25 805 SER A C 1
ATOM 6241 O O . SER A 1 805 ? 20.104 14.502 -42.643 1.00 65.25 805 SER A O 1
ATOM 6243 N N . GLY A 1 806 ? 21.926 15.796 -42.835 1.00 61.03 806 GLY A N 1
ATOM 6244 C CA . GLY A 1 806 ? 21.805 16.030 -44.274 1.00 61.03 806 GLY A CA 1
ATOM 6245 C C . GLY A 1 806 ? 20.690 17.007 -44.654 1.00 61.03 806 GLY A C 1
ATOM 6246 O O . GLY A 1 806 ? 20.368 17.118 -45.837 1.00 61.03 806 GLY A O 1
ATOM 6247 N N . LEU A 1 807 ? 20.118 17.712 -43.671 1.00 60.31 807 LEU A N 1
ATOM 6248 C CA . LEU A 1 807 ? 19.074 18.724 -43.855 1.00 60.31 807 LEU A CA 1
ATOM 6249 C C . LEU A 1 807 ? 19.591 20.012 -44.535 1.00 60.31 807 LEU A C 1
ATOM 6251 O O . LEU A 1 807 ? 18.789 20.779 -45.058 1.00 60.31 807 LEU A O 1
ATOM 6255 N N . PHE A 1 808 ? 20.914 20.223 -44.573 1.00 56.66 808 PHE A N 1
ATOM 6256 C CA . PHE A 1 808 ? 21.587 21.452 -45.030 1.00 56.66 808 PHE A CA 1
ATOM 6257 C C . PHE A 1 808 ? 22.432 21.277 -46.297 1.00 56.66 808 PHE A C 1
ATOM 6259 O O . PHE A 1 808 ? 23.456 21.935 -46.458 1.00 56.66 808 PHE A O 1
ATOM 6266 N N . LYS A 1 809 ? 22.036 20.398 -47.224 1.00 51.19 809 LYS A N 1
ATOM 6267 C CA . LYS A 1 809 ? 22.881 20.122 -48.400 1.00 51.19 809 LYS A CA 1
ATOM 6268 C C . LYS A 1 809 ? 23.156 21.336 -49.305 1.00 51.19 809 LYS A C 1
ATOM 6270 O O . LYS A 1 809 ? 24.164 21.291 -49.997 1.00 51.19 809 LYS A O 1
ATOM 6275 N N . ASP A 1 810 ? 22.361 22.413 -49.240 1.00 45.88 810 ASP A N 1
ATOM 6276 C CA . ASP A 1 810 ? 22.494 23.569 -50.149 1.00 45.88 810 ASP A CA 1
ATOM 6277 C C . ASP A 1 810 ? 22.460 24.969 -49.479 1.00 45.88 810 ASP A C 1
ATOM 6279 O O . ASP A 1 810 ? 22.431 25.982 -50.175 1.00 45.88 810 ASP A O 1
ATOM 6283 N N . SER A 1 811 ? 22.492 25.085 -48.143 1.00 49.69 811 SER A N 1
ATOM 6284 C CA . SER A 1 811 ? 22.170 26.348 -47.436 1.00 49.69 811 SER A CA 1
ATOM 6285 C C . SER A 1 811 ? 23.165 26.765 -46.335 1.00 49.69 811 SER A C 1
ATOM 6287 O O . SER A 1 811 ? 22.789 27.151 -45.230 1.00 49.69 811 SER A O 1
ATOM 6289 N N . LEU A 1 812 ? 24.461 26.791 -46.667 1.00 42.03 812 LEU A N 1
ATOM 6290 C CA . LEU A 1 812 ? 25.557 27.310 -45.819 1.00 42.03 812 LEU A CA 1
ATOM 6291 C C . LEU A 1 812 ? 25.413 28.789 -45.383 1.00 42.03 812 LEU A C 1
ATOM 6293 O O . LEU A 1 812 ? 26.117 29.232 -44.482 1.00 42.03 812 LEU A O 1
ATOM 6297 N N . GLN A 1 813 ? 24.527 29.577 -46.004 1.00 46.81 813 GLN A N 1
ATOM 6298 C CA . GLN A 1 813 ? 24.263 30.967 -45.593 1.00 46.81 813 GLN A CA 1
ATOM 6299 C C . GLN A 1 813 ? 23.306 31.078 -44.393 1.00 46.81 813 GLN A C 1
ATOM 6301 O O . GLN A 1 813 ? 23.421 32.022 -43.612 1.00 46.81 813 GLN A O 1
ATOM 6306 N N . LEU A 1 814 ? 22.410 30.104 -44.199 1.00 49.31 814 LEU A N 1
ATOM 6307 C CA . LEU A 1 814 ? 21.449 30.095 -43.090 1.00 49.31 814 LEU A CA 1
ATOM 6308 C C . LEU A 1 814 ? 22.102 29.775 -41.743 1.00 49.31 814 LEU A C 1
ATOM 6310 O O . LEU A 1 814 ? 21.668 30.299 -40.721 1.00 49.31 814 LEU A O 1
ATOM 6314 N N . SER A 1 815 ? 23.176 28.979 -41.728 1.00 50.41 815 SER A N 1
ATOM 6315 C CA . SER A 1 815 ? 23.915 28.650 -40.504 1.00 50.41 815 SER A CA 1
ATOM 6316 C C . SER A 1 815 ? 24.554 29.887 -39.873 1.00 50.41 815 SER A C 1
ATOM 6318 O O . SER A 1 815 ? 24.448 30.074 -38.669 1.00 50.41 815 SER A O 1
ATOM 6320 N N . CYS A 1 816 ? 25.162 30.780 -40.657 1.00 46.28 816 CYS A N 1
ATOM 6321 C CA . CYS A 1 816 ? 25.792 31.991 -40.120 1.00 46.28 816 CYS A CA 1
ATOM 6322 C C . CYS A 1 816 ? 24.771 33.015 -39.602 1.00 46.28 816 CYS A C 1
ATOM 6324 O O . CYS A 1 816 ? 25.011 33.639 -38.568 1.00 46.28 816 CYS A O 1
ATOM 6326 N N . GLN A 1 817 ? 23.634 33.166 -40.289 1.00 50.88 817 GLN A N 1
ATOM 6327 C CA . GLN A 1 817 ? 22.568 34.087 -39.890 1.00 50.88 817 GLN A CA 1
ATOM 6328 C C . GLN A 1 817 ? 21.843 33.586 -38.631 1.00 50.88 817 GLN A C 1
ATOM 6330 O O . GLN A 1 817 ? 21.741 34.326 -37.662 1.00 50.88 817 GLN A O 1
ATOM 6335 N N . ALA A 1 818 ? 21.461 32.303 -38.584 1.00 51.06 818 ALA A N 1
ATOM 6336 C CA . ALA A 1 818 ? 20.796 31.703 -37.425 1.00 51.06 818 ALA A CA 1
ATOM 6337 C C . ALA A 1 818 ? 21.687 31.682 -36.171 1.00 51.06 818 ALA A C 1
ATOM 6339 O O . ALA A 1 818 ? 21.190 31.856 -35.062 1.00 51.06 818 ALA A O 1
ATOM 6340 N N . ILE A 1 819 ? 23.007 31.506 -36.327 1.00 50.97 819 ILE A N 1
ATOM 6341 C CA . ILE A 1 819 ? 23.967 31.668 -35.223 1.00 50.97 819 ILE A CA 1
ATOM 6342 C C . ILE A 1 819 ? 24.022 33.124 -34.782 1.00 50.97 819 ILE A C 1
ATOM 6344 O O . ILE A 1 819 ? 23.964 33.383 -33.587 1.00 50.97 819 ILE A O 1
ATOM 6348 N N . SER A 1 820 ? 24.127 34.071 -35.718 1.00 50.56 820 SER A N 1
ATOM 6349 C CA . SER A 1 820 ? 24.150 35.500 -35.393 1.00 50.56 820 SER A CA 1
ATOM 6350 C C . SER A 1 820 ? 22.879 35.926 -34.653 1.00 50.56 820 SER A C 1
ATOM 6352 O O . SER A 1 820 ? 22.978 36.624 -33.650 1.00 50.56 820 SER A O 1
ATOM 6354 N N . ASP A 1 821 ? 21.710 35.458 -35.089 1.00 50.75 821 ASP A N 1
ATOM 6355 C CA . ASP A 1 821 ? 20.413 35.795 -34.500 1.00 50.75 821 ASP A CA 1
ATOM 6356 C C . ASP A 1 821 ? 20.203 35.093 -33.144 1.00 50.75 821 ASP A C 1
ATOM 6358 O O . ASP A 1 821 ? 19.797 35.740 -32.178 1.00 50.75 821 ASP A O 1
ATOM 6362 N N . ALA A 1 822 ? 20.592 33.819 -33.002 1.00 50.12 822 ALA A N 1
ATOM 6363 C CA . ALA A 1 822 ? 20.566 33.115 -31.715 1.00 50.12 822 ALA A CA 1
ATOM 6364 C C . ALA A 1 822 ? 21.548 33.720 -30.691 1.00 50.12 822 ALA A C 1
ATOM 6366 O O . ALA A 1 822 ? 21.234 33.804 -29.503 1.00 50.12 822 ALA A O 1
ATOM 6367 N N . VAL A 1 823 ? 22.725 34.171 -31.144 1.00 49.81 823 VAL A N 1
ATOM 6368 C CA . VAL A 1 823 ? 23.726 34.874 -30.322 1.00 49.81 823 VAL A CA 1
ATOM 6369 C C . VAL A 1 823 ? 23.238 36.275 -29.935 1.00 49.81 823 VAL A C 1
ATOM 6371 O O . VAL A 1 823 ? 23.482 36.697 -28.806 1.00 49.81 823 VAL A O 1
ATOM 6374 N N . LEU A 1 824 ? 22.531 36.988 -30.822 1.00 45.28 824 LEU A N 1
ATOM 6375 C CA . LEU A 1 824 ? 21.954 38.304 -30.519 1.00 45.28 824 LEU A CA 1
ATOM 6376 C C . LEU A 1 824 ? 20.802 38.224 -29.510 1.00 45.28 824 LEU A C 1
ATOM 6378 O O . LEU A 1 824 ? 20.695 39.095 -28.649 1.00 45.28 824 LEU A O 1
ATOM 6382 N N . PHE A 1 825 ? 19.951 37.200 -29.598 1.00 45.81 825 PHE A N 1
ATOM 6383 C CA . PHE A 1 825 ? 18.802 37.057 -28.702 1.00 45.81 825 PHE A CA 1
ATOM 6384 C C . PHE A 1 825 ? 19.129 36.377 -27.370 1.00 45.81 825 PHE A C 1
ATOM 6386 O O . PHE A 1 825 ? 18.448 36.663 -26.398 1.00 45.81 825 PHE A O 1
ATOM 6393 N N . GLY A 1 826 ? 20.179 35.550 -27.283 1.00 41.16 826 GLY A N 1
ATOM 6394 C CA . GLY A 1 826 ? 20.671 35.011 -26.003 1.00 41.16 826 GLY A CA 1
ATOM 6395 C C . GLY A 1 826 ? 21.392 36.038 -25.114 1.00 41.16 826 GLY A C 1
ATOM 6396 O O . GLY A 1 826 ? 21.775 35.719 -23.991 1.00 41.16 826 GLY A O 1
ATOM 6397 N N . ALA A 1 827 ? 21.606 37.261 -25.615 1.00 36.00 827 ALA A N 1
ATOM 6398 C CA . ALA A 1 827 ? 22.109 38.405 -24.853 1.00 36.00 827 ALA A CA 1
ATOM 6399 C C . ALA A 1 827 ? 20.986 39.294 -24.263 1.00 36.00 827 ALA A C 1
ATOM 6401 O O . ALA A 1 827 ? 21.293 40.322 -23.654 1.00 36.00 827 ALA A O 1
ATOM 6402 N N . ILE A 1 828 ? 19.712 38.911 -24.438 1.00 30.81 828 ILE A N 1
ATOM 6403 C CA . ILE A 1 828 ? 18.513 39.491 -23.798 1.00 30.81 828 ILE A CA 1
ATOM 6404 C C . ILE A 1 828 ? 17.951 38.448 -22.835 1.00 30.81 828 ILE A C 1
ATOM 6406 O O . ILE A 1 828 ? 17.544 38.852 -21.721 1.00 30.81 828 ILE A O 1
#

Organism: NCBI:txid878477

Solvent-accessible surface area (backbone atoms only — not comparable to full-atom values): 47199 Å² total; per-residue (Å²): 130,90,83,88,84,84,94,81,90,90,87,86,88,85,82,84,80,81,86,79,78,89,84,84,88,87,85,90,72,93,69,82,76,80,72,73,68,96,62,68,71,60,80,57,70,48,75,44,90,89,72,49,32,32,28,39,59,89,23,60,33,78,29,56,59,76,81,83,51,75,76,73,75,65,46,53,70,62,43,53,72,82,46,80,61,39,72,68,54,47,52,51,47,32,54,52,30,47,50,52,48,76,43,82,69,34,35,30,39,37,29,59,87,89,46,44,65,70,58,52,54,48,42,52,26,38,61,35,48,37,52,73,44,78,45,80,42,28,67,68,50,56,56,44,51,38,55,25,49,77,34,64,37,76,75,76,33,45,79,39,81,42,74,13,60,51,49,49,34,25,61,72,27,24,34,37,34,36,32,41,52,44,31,41,30,70,67,45,56,58,58,43,46,45,44,53,40,94,76,42,28,38,70,36,82,93,78,71,45,72,44,68,49,29,88,69,28,38,51,38,33,32,34,61,66,60,48,93,91,37,78,89,46,47,77,75,54,70,74,66,52,70,46,31,53,79,42,83,44,62,75,75,53,71,74,49,46,45,52,40,45,29,66,75,34,69,37,57,68,75,55,42,54,36,54,51,52,41,51,52,50,55,54,52,55,48,75,72,38,85,84,56,78,56,90,72,71,79,71,51,74,64,51,54,49,50,55,32,62,65,57,60,89,44,52,61,46,42,40,50,51,44,42,62,58,49,28,39,43,47,90,47,70,73,60,28,48,53,49,49,54,44,38,38,75,56,29,74,93,42,70,86,92,72,83,68,33,72,74,30,68,54,32,52,51,41,54,52,40,45,53,50,41,48,74,70,70,47,80,48,74,92,76,52,90,72,88,78,83,38,62,72,54,21,38,54,43,31,54,53,41,52,25,64,76,63,63,44,37,34,30,39,37,25,57,79,69,56,48,64,70,57,49,55,47,51,46,31,56,43,74,56,35,55,99,52,81,71,18,48,70,36,76,47,79,44,36,77,84,49,53,55,43,63,41,54,26,44,78,39,71,60,75,60,58,69,57,46,49,52,51,45,21,57,52,23,44,55,48,45,56,50,52,55,56,53,55,75,72,59,80,86,73,80,86,51,68,55,58,55,50,30,53,51,34,33,51,31,25,39,70,72,73,40,59,52,66,60,35,29,52,30,44,50,52,30,57,76,66,50,71,57,57,94,65,60,78,71,53,55,63,55,52,71,77,60,85,68,90,76,93,59,82,78,43,50,47,61,50,44,53,51,46,36,50,46,24,15,61,56,57,33,59,61,41,80,43,75,10,56,49,48,50,18,25,70,52,20,6,25,32,35,34,36,40,49,37,32,32,47,69,55,45,56,53,69,46,52,50,47,56,37,100,71,28,32,44,74,49,72,86,55,76,64,95,66,93,65,84,55,65,50,59,38,38,92,65,32,44,47,38,36,33,28,59,59,60,81,47,92,87,39,46,68,71,56,70,74,62,53,64,50,31,53,47,36,48,46,68,72,81,55,58,88,40,68,61,46,31,55,55,42,18,75,54,30,67,56,43,82,52,24,54,36,54,34,52,44,51,52,59,47,36,77,44,32,85,68,59,79,50,65,54,55,56,49,50,33,30,46,48,34,30,74,78,44,64,72,85,62,91,82,79,59,77,69,60,56,54,48,45,52,49,38,47,52,50,32,46,39,68,56,58,51,52,40,43,80,74,70,39,59,62,62,67,75,60,54,54,54,54,48,59,65,52,61,78,76,64,79,91,72,85,69,86,87,67,54,72,68,49,51,45,52,55,51,45,55,52,51,36,45,50,73,68,58,79,52,83,85,48,78,68,55,59,59,50,50,49,51,51,51,58,60,55,72,74,110

Radius of gyration: 34.78 Å; Cα contacts (8 Å, |Δi|>4): 1159; chains: 1; bounding box: 100×86×89 Å

Nearest PDB structures (foldseek):
  5jcs-assembly1_s  TM=6.624E-01  e=7.215E-30  Saccharomyces cerevisiae S288C
  6i27-assembly1_A  TM=6.552E-01  e=1.473E-28  Saccharomyces cerevisiae
  6hyp-assembly1_A  TM=6.688E-01  e=2.051E-26  Saccharomyces cerevisiae
  6i26-assembly1_A  TM=6.690E-01  e=6.616E-25  Saccharomyces cerevisiae
  6l1q-assembly1_C  TM=8.210E-01  e=8.342E-12  Acidithiobacillus ferrooxidans ATCC 23270

Secondary structure (DSSP, 8-state):
--------------SSSSSSSS-S----S--------S--SS--EEEETTTTEEEETTEEEEPPPTTTSS-----HHHHHHH----HHHHHHHHHHHHHHHH----EEEE--TTS-HHHHHHHHHHHHT--EEEEE--TT--HHHHHEEEEE-TTT--EEEEE-HHHHHHHHTPEEEEETGGGS-HHHHHHHHHHHSTT--EEETTTTEEEPPPTT-EEEEEEPPPBTTBTTPPPPPHHHHTTSEEEE-PPPPHHHHHHHHHHHH---HHHHHHHHHHHHHHHHHHHH-GGG-SS--S--HHHHHHHHHT---SHHHHHHHHHHHHTTT-S-HHHHHHHHHHHHHHSTT--S----GGG-HHHHHHHHHHHHHHHTTPPPGGG-SS----HHHHHHHHHHHHHHHHTPPEEEES-TTSSHHHHHHHHIIIII--S-GGGPPEEEE--TT--HHHHHEEEEEPP-HHHHHHHHHHHHHHHHHHHHHHHHHS------HHHHHHHHHHHHHHTT-S-HHHHHHHHHHHHHTTTT----HHHHHHHTT--S---SGGGHHHHHHHHHHHHHHHH-SEEEEE-HHHHHHHHT-EEEEETGGGS-HHHHHGGGGTTSTT-EEE-SSSPPSSSS--EEEPPTT-EEEEEEPPBTBTTPPPPPHHHHTTSEEEEPPPP-TTSHHHHHHHHTT-SSGGGHHHHHHHHHHHHTTSSS---HHHHHHHHHHHHHHS---SSS--THHHHHHHHHHHHHHIIIIIGGGGGT----HHHHHHHHHHHHTTS-----TT--HHHHHHHHHHHHHHHHTTTTTT-HHHHHHHHHHHHHHTT-

pLDDT: mean 76.58, std 18.52, range [23.83, 96.5]

Foldseek 3Di:
DDDDDDDDDDDPDDPPPDPPDPDDDDDDDDDPDPCPPPDDQAFPWDADPPQQWIDTLNATARADDCPPDHDPDLPSVVLSQQDTDDPLLSVLRVVVRVVNRVAQFEAEEEEDPPLCQLVSVVSVCSNRVAAEAEDEAALPDDLCQQAFDFDQDLQQRDTDTDGHPNLLCQAVLHEYEYEAVQRHDPVNLVQCPCCLDPVVWGARPVVRDIGRGDRNYHYYYYHYDDDPLAPPGHDDDPVSVVSHDYDYRYHDDLSRLLSCLCSNLVEDSLLSVLLSQLVVQQVVVCVVDPVNPDSDRLDDSLLSNLLSNLPQPALLSSLVSQLLQRLQQDPDVVSSVSSNVSSQVRRPPDDPNDDQLCPQPQLVQLVVQLVVCVVVVHQAPPNDNDDACFSLLSSVLNSVSSCLVSVAAAEEAADPPLCQVVSQRSCLVRPQDDVPPLQHEDEDEDALPDALCQQFWAWDFQPDLVVLLVVLLVLLLVLLVLLVVVVVVDPDDDDDPLSVQLNVQSVCSVVSNHQLSSNLVSLVVCVVVCVQHDDDPVRVVVVVVVPDDDDDSVVNNVSSVVSSSSSSSSSHGIDIDTHSNLSNQVSLHEYEYEAVQNYDLRSLSQCVCCLDPQNKHWPSNHDDPDSDTDIRGGDSSYYHYYYHYDPPPPNGDDHRPVSVSSGSYGYRDADDLVDVSQLVVLLVLAQHSLCSNLLSQLQVVLQVFWPDRDGSVLSNVLRNQLCVQQPPDDPDDDPVSVLSSLLSNLLSLCVRRVVVVVVPTDGPPPVLVVVCVVVVVPDDDDPLPPDDSRNVSSSVSSVVSVVVSVVPVDCPPSSVVSVVVSSVVVVD

Mean predicted aligned error: 14.11 Å

InterPro domains:
  IPR003593 AAA+ ATPase domain [SM00382] (103-255)
  IPR003593 AAA+ ATPase domain [SM00382] (406-673)
  IPR011704 ATPase, dynein-related, AAA domain [PF07728] (107-244)
  IPR011704 ATPase, dynein-related, AAA domain [PF07728] (410-470)
  IPR011704 ATPase, dynein-related, AAA domain [PF07728] (572-663)
  IPR027417 P-loop containing nucleoside triphosphate hydrolase [G3DSA:3.40.50.300] (89-261)
  IPR027417 P-loop containing nucleoside triphosphate hydrolase [G3DSA:3.40.50.300] (384-668)
  IPR027417 P-loop containing nucleoside triphosphate hydrolase [SSF52540] (80-337)
  IPR027417 P-loop containing nucleoside triphosphate hydrolase [SSF52540] (395-695)
  IPR040848 Midasin, AAA lid domain 7 [PF17867] (256-345)